Protein AF-A0AAW2ZPW1-F1 (afdb_monomer)

Radius of gyration: 34.13 Å; Cα contacts (8 Å, |Δi|>4): 983; chains: 1; bounding box: 84×98×141 Å

Solvent-accessible surface area (backbone atoms only — not comparable to full-atom values): 45635 Å² total; per-residue (Å²): 130,84,30,70,62,57,52,34,49,52,55,56,51,61,64,47,36,71,67,19,47,84,40,12,42,33,30,21,28,49,48,32,42,44,21,35,58,49,59,61,37,59,62,51,43,45,76,43,30,21,61,49,68,41,55,45,81,47,64,92,66,58,75,54,72,70,59,51,52,54,53,38,55,52,54,53,51,56,52,54,57,51,53,66,66,71,67,59,73,79,81,81,87,78,84,89,85,85,90,85,82,87,84,83,88,81,90,85,83,92,75,95,72,80,76,78,78,76,69,84,78,71,58,70,66,66,60,60,77,70,59,79,74,82,88,70,78,60,32,35,36,36,36,34,31,51,56,73,43,73,69,52,50,53,35,50,53,52,48,30,51,75,54,46,29,41,35,42,39,37,34,27,37,49,46,54,68,57,29,47,50,41,16,75,54,76,38,76,83,47,48,35,52,67,58,49,39,56,51,49,44,50,44,24,51,53,25,46,57,76,66,46,89,83,61,88,88,73,77,72,85,50,49,64,48,64,42,69,30,58,76,51,48,24,44,73,44,71,43,30,36,28,22,64,85,36,59,84,46,59,52,77,79,51,59,75,73,66,60,77,70,64,78,81,67,74,82,81,75,89,65,93,70,63,73,51,77,63,56,50,48,32,42,51,52,19,51,54,51,49,32,45,30,54,56,60,17,43,44,69,46,44,32,20,29,50,74,51,21,43,51,20,48,53,42,33,54,51,52,54,72,78,52,87,78,73,57,84,41,37,25,38,35,38,29,32,27,27,59,66,50,41,29,72,41,35,46,67,57,77,41,65,59,46,53,48,50,56,57,49,41,58,65,44,97,79,43,55,41,40,42,82,51,88,50,66,66,56,46,51,51,52,57,50,63,66,64,70,61,84,75,84,64,90,61,49,69,38,52,59,48,49,52,50,50,45,51,44,61,58,44,49,65,60,41,56,64,43,53,73,70,71,52,58,71,60,60,60,48,48,57,60,64,65,67,50,99,78,76,93,69,93,78,78,68,74,53,72,68,52,52,54,50,50,53,50,51,51,50,49,50,55,51,48,51,53,49,63,69,69,54,79,46,77,61,52,54,51,51,32,51,48,50,54,51,48,55,60,38,49,76,76,48,52,35,51,51,50,41,55,53,38,51,50,46,68,76,34,59,90,76,57,53,68,66,58,51,52,36,51,48,46,25,49,33,39,54,42,58,61,84,64,66,65,40,53,57,71,60,39,53,50,51,54,42,53,48,60,77,71,48,98,66,94,52,93,71,56,51,71,70,53,48,54,53,49,51,52,54,55,56,63,68,69,69,66,90,78,74,83,83,78,85,81,82,90,78,92,81,88,88,82,90,76,94,78,68,73,71,61,59,56,54,51,52,53,53,51,53,50,53,52,51,52,50,53,51,52,51,50,52,52,48,47,49,52,54,49,50,33,52,57,34,41,50,27,43,19,37,52,35,68,82,35,78,83,70,45,57,47,56,55,87,64,84,78,60,74,92,83,57,80,78,81,46,64,42,88,60,53,71,85,48,62,62,46,55,65,64,45,51,49,54,56,48,54,24,50,39,87,69,80,64,77,63,82,54,50,47,75,54,81,67,61,76,64,46,66,77,61,65,71,90,66,84,90,75,73,92,68,99,68,82,84,70,80,71,60,91,67,58,91,78,40,49,32,40,34,43,32,22,43,38,18,37,42,55,59,53,54,52,46,45,48,58,48,63,75,67,49,80,45,70,52,48,96,41,46,64,34,41,34,18,23,27,77,38,28,43,64,58,50,47,39,68,58,54,53,110

Nearest PDB structures (foldseek):
  7zu0-assembly1_D  TM=5.545E-01  e=1.049E-10  Saccharomyces cerevisiae
  8qx8-assembly1_D  TM=5.019E-01  e=4.979E-09  Saccharomyces cerevisiae

Mean predicted aligned error: 13.01 Å

pLDDT: mean 74.33, std 20.01, range [28.11, 98.38]

Sequence (789 aa):
MNSLLISGINELFSELVVHTRGGTIVFADDIQNECLSWNASFEGLLNNGAVTVMDLNNQPSWIELESLYHLFELKKNQRRLKITKEEKPKDDDDDDDDEFEKWDDEDDEDENNVPEEEQPKYKIEEIKEKIVPFTSKPTKALFFVASLSPKNEQAIKKAIHKFTLDNVVILCGQSDQYAQFHQTNIDQHFLTFSDLTERISFWCKEAQMLNSKNDFNEAFEPTVSVKHFLVNYATISPNTFTFPCLHDVFPHLVHPTDHSHTHHEHSRQQSEILPSKKDLQYKCVAHALRDMFCLLELDVEVHSMGSASHAVADHLMEVFKQETFNTSKNASLFLIDRTLDLATPTAHSENYFDRTQSQLERSDDHSVNVTTPTNPIIQNLMKKNVCASNGSTNNSFAVQSLGILHHMHLNLLESMSSITSDTPNDTLKSLLTMVEPNIKTPSFIPEKRYQKSIDANTKLSEEWQLAGCIRETSQDKQLSSMEKILMMDASVNESSLLEKITEELSRRKDELELTDVIRLLIFVYSLTSPNCNFKDVKRLKQLMVDITLSVPQSTPWLTSELEDLLLAHFQSKTVTPTTPREEDSDDENWDTWDEEEEEDQDQFKIKNTRKNQDQSRHLQSHVEKRINYIFDQLLKVNEQRLTLNTFDKILGNLKTIDGNNPDLTSGIISSETTYQSIMKQLLTQLDNSQKSQSLSDIRHSTSLIKSFAKFTVGSLFGGGSKLAHSRPLVRSDTNVVIIFVVGGLTGAEIRDARQVMENVTGDLKDKVLLLGGTRFATPDFVMRKCCFE

InterPro domains:
  IPR001619 Sec1-like protein [PF00995] (453-780)
  IPR001619 Sec1-like protein [PTHR11679] (25-780)
  IPR027482 Sec1-like, domain 2 [G3DSA:3.40.50.1910] (262-361)
  IPR027482 Sec1-like, domain 2 [G3DSA:3.40.50.1910] (602-786)
  IPR036045 Sec1-like superfamily [SSF56815] (221-783)

Structure (mmCIF, N/CA/C/O backbone):
data_AF-A0AAW2ZPW1-F1
#
_entry.id   AF-A0AAW2ZPW1-F1
#
loop_
_atom_site.group_PDB
_atom_site.id
_atom_site.type_symbol
_atom_site.label_atom_id
_atom_site.label_alt_id
_atom_site.label_comp_id
_atom_site.label_asym_id
_atom_site.label_entity_id
_atom_site.label_seq_id
_atom_site.pdbx_PDB_ins_code
_atom_site.Cartn_x
_atom_site.Cartn_y
_atom_site.Cartn_z
_atom_site.occupancy
_atom_site.B_iso_or_equiv
_atom_site.auth_seq_id
_atom_site.auth_comp_id
_atom_site.auth_asym_id
_atom_site.auth_atom_id
_atom_site.pdbx_PDB_model_num
ATOM 1 N N . MET A 1 1 ? 12.978 -5.009 23.910 1.00 34.06 1 MET A N 1
ATOM 2 C CA . MET A 1 1 ? 12.518 -3.603 23.862 1.00 34.06 1 MET A CA 1
ATOM 3 C C . MET A 1 1 ? 11.112 -3.602 23.293 1.00 34.06 1 MET A C 1
ATOM 5 O O . MET A 1 1 ? 10.921 -4.225 22.258 1.00 34.06 1 MET A O 1
ATOM 9 N N . ASN A 1 2 ? 10.135 -2.969 23.947 1.00 50.78 2 ASN A N 1
ATOM 10 C CA . ASN A 1 2 ? 8.823 -2.781 23.320 1.00 50.78 2 ASN A CA 1
ATOM 11 C C . ASN A 1 2 ? 8.988 -1.756 22.200 1.00 50.78 2 ASN A C 1
ATOM 13 O O . ASN A 1 2 ? 9.498 -0.662 22.443 1.00 50.78 2 ASN A O 1
ATOM 17 N N . SER A 1 3 ? 8.630 -2.128 20.974 1.00 78.75 3 SER A N 1
ATOM 18 C CA . SER A 1 3 ? 8.751 -1.218 19.842 1.00 78.75 3 SER A CA 1
ATOM 19 C C . SER A 1 3 ? 7.807 -0.026 20.017 1.00 78.75 3 SER A C 1
ATOM 21 O O . SER A 1 3 ? 6.718 -0.167 20.578 1.00 78.75 3 SER A O 1
ATOM 23 N N . LEU A 1 4 ? 8.224 1.155 19.550 1.00 86.62 4 LEU A N 1
ATOM 24 C CA . LEU A 1 4 ? 7.431 2.386 19.645 1.00 86.62 4 LEU A CA 1
ATOM 25 C C . LEU A 1 4 ? 6.023 2.197 19.052 1.00 86.62 4 LEU A C 1
ATOM 27 O O . LEU A 1 4 ? 5.046 2.620 19.664 1.00 86.62 4 LEU A O 1
ATOM 31 N N . LEU A 1 5 ? 5.934 1.495 17.916 1.00 87.25 5 LEU A N 1
ATOM 32 C CA . LEU A 1 5 ? 4.679 1.156 17.241 1.00 87.25 5 LEU A CA 1
ATOM 33 C C . LEU A 1 5 ? 3.764 0.294 18.127 1.00 87.25 5 LEU A C 1
ATOM 35 O O . LEU A 1 5 ? 2.604 0.636 18.344 1.00 87.25 5 LEU A O 1
ATOM 39 N N . ILE A 1 6 ? 4.300 -0.790 18.700 1.00 85.44 6 ILE A N 1
ATOM 40 C CA . ILE A 1 6 ? 3.533 -1.724 19.539 1.00 85.44 6 ILE A CA 1
ATOM 41 C C . ILE A 1 6 ? 3.061 -1.047 20.833 1.00 85.44 6 ILE A C 1
ATOM 43 O O . ILE A 1 6 ? 1.964 -1.328 21.312 1.00 85.44 6 ILE A O 1
ATOM 47 N N . SER A 1 7 ? 3.859 -0.138 21.401 1.00 86.50 7 SER A N 1
ATOM 48 C CA . SER A 1 7 ? 3.488 0.573 22.629 1.00 86.50 7 SER A CA 1
ATOM 49 C C . SER A 1 7 ? 2.222 1.413 22.454 1.00 86.50 7 SER A C 1
ATOM 51 O O . SER A 1 7 ? 1.312 1.282 23.269 1.00 86.50 7 SER A O 1
ATOM 53 N N . GLY A 1 8 ? 2.144 2.231 21.396 1.00 85.00 8 GLY A N 1
ATOM 54 C CA . GLY A 1 8 ? 0.960 3.062 21.139 1.00 85.00 8 GLY A CA 1
ATOM 55 C C . GLY A 1 8 ? -0.282 2.215 20.855 1.00 85.00 8 GLY A C 1
ATOM 56 O O . GLY A 1 8 ? -1.372 2.496 21.344 1.00 85.00 8 GLY A O 1
ATOM 57 N N . ILE A 1 9 ? -0.104 1.102 20.141 1.00 86.62 9 ILE A N 1
ATOM 58 C CA . ILE A 1 9 ? -1.171 0.128 19.902 1.00 86.62 9 ILE A CA 1
ATOM 59 C C . ILE A 1 9 ? -1.710 -0.454 21.219 1.00 86.62 9 ILE A C 1
ATOM 61 O O . ILE A 1 9 ? -2.921 -0.478 21.430 1.00 86.62 9 ILE A O 1
ATOM 65 N N . ASN A 1 10 ? -0.832 -0.920 22.110 1.00 87.00 10 ASN A N 1
ATOM 66 C CA . ASN A 1 10 ? -1.237 -1.543 23.373 1.00 87.00 10 ASN A CA 1
ATOM 67 C C . ASN A 1 10 ? -2.019 -0.584 24.277 1.00 87.00 10 ASN A C 1
ATOM 69 O O . ASN A 1 10 ? -2.978 -1.004 24.927 1.00 87.00 10 ASN A O 1
ATOM 73 N N . GLU A 1 11 ? -1.630 0.690 24.301 1.00 85.94 11 GLU A N 1
ATOM 74 C CA . GLU A 1 11 ? -2.346 1.733 25.034 1.00 85.94 11 GLU A CA 1
ATOM 75 C C . GLU A 1 11 ? -3.773 1.890 24.505 1.00 85.94 11 GLU A C 1
ATOM 77 O O . GLU A 1 11 ? -4.725 1.756 25.275 1.00 85.94 11 GLU A O 1
ATOM 82 N N . LEU A 1 12 ? -3.941 2.010 23.186 1.00 86.81 12 LEU A N 1
ATOM 83 C CA . LEU A 1 12 ? -5.266 2.076 22.569 1.00 86.81 12 LEU A CA 1
ATOM 84 C C . LEU A 1 12 ? -6.101 0.818 22.857 1.00 86.81 12 LEU A C 1
ATOM 86 O O . LEU A 1 12 ? -7.287 0.906 23.176 1.00 86.81 12 LEU A O 1
ATOM 90 N N . PHE A 1 13 ? -5.498 -0.373 22.804 1.00 85.69 13 PHE A N 1
ATOM 91 C CA . PHE A 1 13 ? -6.205 -1.615 23.134 1.00 85.69 13 PHE A CA 1
ATOM 92 C C . PHE A 1 13 ? -6.649 -1.690 24.591 1.00 85.69 13 PHE A C 1
ATOM 94 O O . PHE A 1 13 ? -7.688 -2.295 24.869 1.00 85.69 13 PHE A O 1
ATOM 101 N N . SER A 1 14 ? -5.912 -1.067 25.511 1.00 85.75 14 SER A N 1
ATOM 102 C CA . SER A 1 14 ? -6.308 -0.992 26.918 1.00 85.75 14 SER A CA 1
ATOM 103 C C . SER A 1 14 ? -7.623 -0.220 27.098 1.00 85.75 14 SER A C 1
ATOM 105 O O . SER A 1 14 ? -8.484 -0.640 27.876 1.00 85.75 14 SER A O 1
ATOM 107 N N . GLU A 1 15 ? -7.855 0.816 26.288 1.00 86.44 15 GLU A N 1
ATOM 108 C CA . GLU A 1 15 ? -9.116 1.564 26.269 1.00 86.44 15 GLU A CA 1
ATOM 109 C C . GLU A 1 15 ? -10.265 0.730 25.678 1.00 86.44 15 GLU A C 1
ATOM 111 O O . GLU A 1 15 ? -11.404 0.762 26.161 1.00 86.44 15 GLU A O 1
ATOM 116 N N . LEU A 1 16 ? -9.965 -0.100 24.672 1.00 87.38 16 LEU A N 1
ATOM 117 C CA . LEU A 1 16 ? -10.944 -0.974 24.018 1.00 87.38 16 LEU A CA 1
ATOM 118 C C . LEU A 1 16 ? -11.466 -2.106 24.908 1.00 87.38 16 LEU A C 1
ATOM 120 O O . LEU A 1 16 ? -12.534 -2.669 24.632 1.00 87.38 16 LEU A O 1
ATOM 124 N N . VAL A 1 17 ? -10.776 -2.427 26.004 1.00 86.12 17 VAL A N 1
ATOM 125 C CA . VAL A 1 17 ? -11.213 -3.452 26.966 1.00 86.12 17 VAL A CA 1
ATOM 126 C C . VAL A 1 17 ? -12.622 -3.162 27.488 1.00 86.12 17 VAL A C 1
ATOM 128 O O . VAL A 1 17 ? -13.433 -4.075 27.645 1.00 86.12 17 VAL A O 1
ATOM 131 N N . VAL A 1 18 ? -12.979 -1.892 27.689 1.00 88.00 18 VAL A N 1
ATOM 132 C CA . VAL A 1 18 ? -14.323 -1.504 28.155 1.00 88.00 18 VAL A CA 1
ATOM 133 C C . VAL A 1 18 ? -15.406 -1.894 27.137 1.00 88.00 18 VAL A C 1
ATOM 135 O O . VAL A 1 18 ? -16.509 -2.321 27.498 1.00 88.00 18 VAL A O 1
ATOM 138 N N . HIS A 1 19 ? -15.085 -1.824 25.846 1.00 88.62 19 HIS A N 1
ATOM 139 C CA . HIS A 1 19 ? -16.006 -2.149 24.760 1.00 88.62 19 HIS A CA 1
ATOM 140 C C . HIS A 1 19 ? -16.122 -3.660 24.495 1.00 88.62 19 HIS A C 1
ATOM 142 O O . HIS A 1 19 ? -17.151 -4.112 23.995 1.00 88.62 19 HIS A O 1
ATOM 148 N N . THR A 1 20 ? -15.147 -4.469 24.908 1.00 85.81 20 THR A N 1
ATOM 149 C CA . THR A 1 20 ? -15.167 -5.933 24.711 1.00 85.81 20 THR A CA 1
ATOM 150 C C . THR A 1 20 ? -15.775 -6.718 25.877 1.00 85.81 20 THR A C 1
ATOM 152 O O . THR A 1 20 ? -16.149 -7.878 25.708 1.00 85.81 20 THR A O 1
ATOM 155 N N . ARG A 1 21 ? -15.952 -6.100 27.051 1.00 83.19 21 ARG A N 1
ATOM 156 C CA . ARG A 1 21 ? -16.644 -6.726 28.191 1.00 83.19 21 ARG A CA 1
ATOM 157 C C . ARG A 1 21 ? -18.125 -6.989 27.894 1.00 83.19 21 ARG A C 1
ATOM 159 O O . ARG A 1 21 ? -18.802 -6.145 27.303 1.00 83.19 21 ARG A O 1
ATOM 166 N N . GLY A 1 22 ? -18.624 -8.116 28.411 1.00 80.19 22 GLY A N 1
ATOM 167 C CA . GLY A 1 22 ? -20.054 -8.449 28.430 1.00 80.19 22 GLY A CA 1
ATOM 168 C C . GLY A 1 22 ? -20.550 -9.313 27.270 1.00 80.19 22 GLY A C 1
ATOM 169 O O . GLY A 1 22 ? -21.735 -9.272 26.974 1.00 80.19 22 GLY A O 1
ATOM 170 N N . GLY A 1 23 ? -19.679 -10.088 26.615 1.00 82.25 23 GLY A N 1
ATOM 171 C CA . GLY A 1 23 ? -20.103 -10.958 25.515 1.00 82.25 23 GLY A CA 1
ATOM 172 C C . GLY A 1 23 ? -20.256 -10.218 24.186 1.00 82.25 23 GLY A C 1
ATOM 173 O O . GLY A 1 23 ? -21.184 -10.486 23.430 1.00 82.25 23 GLY A O 1
ATOM 174 N N . THR A 1 24 ? -19.332 -9.301 23.892 1.00 91.69 24 THR A N 1
ATOM 175 C CA . THR A 1 24 ? -19.308 -8.544 22.637 1.00 91.69 24 THR A CA 1
ATOM 176 C C . THR A 1 24 ? -18.961 -9.440 21.443 1.00 91.69 24 THR A C 1
ATOM 178 O O . THR A 1 24 ? -17.989 -10.203 21.498 1.00 91.69 24 THR A O 1
ATOM 181 N N . ILE A 1 25 ? -19.707 -9.314 20.344 1.00 93.75 25 ILE A N 1
ATOM 182 C CA . ILE A 1 25 ? -19.321 -9.853 19.031 1.00 93.75 25 ILE A CA 1
ATOM 183 C C . ILE A 1 25 ? -18.466 -8.803 18.324 1.00 93.75 25 ILE A C 1
ATOM 185 O O . ILE A 1 25 ? -18.892 -7.660 18.168 1.00 93.75 25 ILE A O 1
ATOM 189 N N . VAL A 1 26 ? -17.257 -9.167 17.910 1.00 94.06 26 VAL A N 1
ATOM 190 C CA . VAL A 1 26 ? -16.394 -8.256 17.157 1.00 94.06 26 VAL A CA 1
ATOM 191 C C . VAL A 1 26 ? -16.533 -8.547 15.671 1.00 94.06 26 VAL A C 1
ATOM 193 O O . VAL A 1 26 ? -16.433 -9.700 15.260 1.00 94.06 26 VAL A O 1
ATOM 196 N N . PHE A 1 27 ? -16.719 -7.504 14.876 1.00 94.94 27 PHE A N 1
ATOM 197 C CA . PHE A 1 27 ? -16.638 -7.541 13.424 1.00 94.94 27 PHE A CA 1
ATOM 198 C C . PHE A 1 27 ? -15.473 -6.673 12.976 1.00 94.94 27 PHE A C 1
ATOM 200 O O . PHE A 1 27 ? -15.261 -5.598 13.533 1.00 94.94 27 PHE A O 1
ATOM 207 N N . ALA A 1 28 ? -14.745 -7.106 11.960 1.00 93.31 28 ALA A N 1
ATOM 208 C CA . ALA A 1 28 ? -13.720 -6.293 11.326 1.00 93.31 28 ALA A CA 1
ATOM 209 C C . ALA A 1 28 ? -13.806 -6.453 9.807 1.00 93.31 28 ALA A C 1
ATOM 211 O O . ALA A 1 28 ? -14.031 -7.564 9.321 1.00 93.31 28 ALA A O 1
ATOM 212 N N . ASP A 1 29 ? -13.690 -5.349 9.067 1.00 92.44 29 ASP A N 1
ATOM 213 C CA . ASP A 1 29 ? -13.555 -5.408 7.609 1.00 92.44 29 ASP A CA 1
ATOM 214 C C . ASP A 1 29 ? -12.184 -5.957 7.197 1.00 92.44 29 ASP A C 1
ATOM 216 O O . ASP A 1 29 ? -11.320 -6.197 8.035 1.00 92.44 29 ASP A O 1
ATOM 220 N N . ASP A 1 30 ? -11.991 -6.196 5.902 1.00 86.94 30 ASP A N 1
ATOM 221 C CA . ASP A 1 30 ? -10.754 -6.756 5.351 1.00 86.94 30 ASP A CA 1
ATOM 222 C C . ASP A 1 30 ? -9.509 -5.981 5.828 1.00 86.94 30 ASP A C 1
ATOM 224 O O . ASP A 1 30 ? -8.585 -6.542 6.414 1.00 86.94 30 ASP A O 1
ATOM 228 N N . ILE A 1 31 ? -9.521 -4.661 5.661 1.00 88.88 31 ILE A N 1
ATOM 229 C CA . ILE A 1 31 ? -8.391 -3.787 5.989 1.00 88.88 31 ILE A CA 1
ATOM 230 C C . ILE A 1 31 ? -8.100 -3.791 7.494 1.00 88.88 31 ILE A C 1
ATOM 232 O O . ILE A 1 31 ? -6.947 -3.936 7.902 1.00 88.88 31 ILE A O 1
ATOM 236 N N . GLN A 1 32 ? -9.124 -3.642 8.335 1.00 90.94 32 GLN A N 1
ATOM 237 C CA . GLN A 1 32 ? -8.936 -3.678 9.782 1.00 90.94 32 GLN A CA 1
ATOM 238 C C . GLN A 1 32 ? -8.555 -5.076 10.253 1.00 90.94 32 GLN A C 1
ATOM 240 O O . GLN A 1 32 ? -7.726 -5.196 11.147 1.00 90.94 32 GLN A O 1
ATOM 245 N N . ASN A 1 33 ? -9.063 -6.138 9.626 1.00 87.88 33 ASN A N 1
ATOM 246 C CA . ASN A 1 33 ? -8.621 -7.495 9.924 1.00 87.88 33 ASN A CA 1
ATOM 247 C C . ASN A 1 33 ? -7.116 -7.646 9.722 1.00 87.88 33 ASN A C 1
ATOM 249 O O . ASN A 1 33 ? -6.452 -8.255 10.563 1.00 87.88 33 ASN A O 1
ATOM 253 N N . GLU A 1 34 ? -6.579 -7.071 8.647 1.00 84.38 34 GLU A N 1
ATOM 254 C CA . GLU A 1 34 ? -5.143 -7.033 8.391 1.00 84.38 34 GLU A CA 1
ATOM 255 C C . GLU A 1 34 ? -4.395 -6.279 9.494 1.00 84.38 34 GLU A C 1
ATOM 257 O O . GLU A 1 34 ? -3.543 -6.866 10.157 1.00 84.38 34 GLU A O 1
ATOM 262 N N . CYS A 1 35 ? -4.756 -5.023 9.773 1.00 87.50 35 CYS A N 1
ATOM 263 C CA . CYS A 1 35 ? -4.130 -4.243 10.848 1.00 87.50 35 CYS A CA 1
ATOM 264 C C . CYS A 1 35 ? -4.161 -4.992 12.193 1.00 87.50 35 CYS A C 1
ATOM 266 O O . CYS A 1 35 ? -3.146 -5.120 12.876 1.00 87.50 35 CYS A O 1
ATOM 268 N N . LEU A 1 36 ? -5.319 -5.537 12.564 1.00 85.31 36 LEU A N 1
ATOM 269 C CA . LEU A 1 36 ? -5.537 -6.218 13.835 1.00 85.31 36 LEU A CA 1
ATOM 270 C C . LEU A 1 36 ? -4.723 -7.516 13.966 1.00 85.31 36 LEU A C 1
ATOM 272 O O . LEU A 1 36 ? -4.212 -7.801 15.055 1.00 85.31 36 LEU A O 1
ATOM 276 N N . SER A 1 37 ? -4.578 -8.295 12.894 1.00 80.38 37 SER A N 1
ATOM 277 C CA . SER A 1 37 ? -3.809 -9.549 12.928 1.00 80.38 37 SER A CA 1
ATOM 278 C C . SER A 1 37 ? -2.306 -9.313 13.016 1.00 80.38 37 SER A C 1
ATOM 280 O O . SER A 1 37 ? -1.647 -9.993 13.802 1.00 80.38 37 SER A O 1
ATOM 282 N N . TRP A 1 38 ? -1.774 -8.326 12.295 1.00 77.75 38 TRP A N 1
ATOM 283 C CA . TRP A 1 38 ? -0.361 -7.943 12.397 1.00 77.75 38 TRP A CA 1
ATOM 284 C C . TRP A 1 38 ? 0.008 -7.387 13.768 1.00 77.75 38 TRP A C 1
ATOM 286 O O . TRP A 1 38 ? 1.094 -7.637 14.283 1.00 77.75 38 TRP A O 1
ATOM 296 N N . ASN A 1 39 ? -0.932 -6.691 14.398 1.00 80.88 39 ASN A N 1
ATOM 297 C CA . ASN A 1 39 ? -0.721 -6.043 15.684 1.00 80.88 39 ASN A CA 1
ATOM 298 C C . ASN A 1 39 ? -1.055 -6.970 16.879 1.00 80.88 39 ASN A C 1
ATOM 300 O O . ASN A 1 39 ? -1.268 -6.489 17.990 1.00 80.88 39 ASN A O 1
ATOM 304 N N . ALA A 1 40 ? -1.144 -8.293 16.647 1.00 66.56 40 ALA A N 1
ATOM 305 C CA . ALA A 1 40 ? -1.450 -9.346 17.631 1.00 66.56 40 ALA A CA 1
ATOM 306 C C . ALA A 1 40 ? -2.742 -9.123 18.451 1.00 66.56 40 ALA A C 1
ATOM 308 O O . ALA A 1 40 ? -2.913 -9.639 19.558 1.00 66.56 40 ALA A O 1
ATOM 309 N N . SER A 1 41 ? -3.687 -8.357 17.909 1.00 69.81 41 SER A N 1
ATOM 310 C CA . SER A 1 41 ? -4.778 -7.797 18.708 1.00 69.81 41 SER A CA 1
ATOM 311 C C . SER A 1 41 ? -5.985 -8.711 18.895 1.00 69.81 41 SER A C 1
ATOM 313 O O . SER A 1 41 ? -6.715 -8.555 19.873 1.00 69.81 41 SER A O 1
ATOM 315 N N . PHE A 1 42 ? -6.210 -9.693 18.015 1.00 79.62 42 PHE A N 1
ATOM 316 C CA . PHE A 1 42 ? -7.387 -10.561 18.131 1.00 79.62 42 PHE A CA 1
ATOM 317 C C . PHE A 1 42 ? -7.373 -11.396 19.404 1.00 79.62 42 PHE A C 1
ATOM 319 O O . PHE A 1 42 ? -8.393 -11.487 20.086 1.00 79.62 42 PHE A O 1
ATOM 326 N N . GLU A 1 43 ? -6.219 -11.959 19.765 1.00 78.06 43 GLU A N 1
ATOM 327 C CA . GLU A 1 43 ? -6.084 -12.679 21.028 1.00 78.06 43 GLU A CA 1
ATOM 328 C C . GLU A 1 43 ? -6.345 -11.736 22.207 1.00 78.06 43 GLU A C 1
ATOM 330 O O . GLU A 1 43 ? -7.082 -12.088 23.126 1.00 78.06 43 GLU A O 1
ATOM 335 N N . GLY A 1 44 ? -5.848 -10.497 22.129 1.00 80.88 44 GLY A N 1
ATOM 336 C CA . GLY A 1 44 ? -6.155 -9.433 23.082 1.00 80.88 44 GLY A CA 1
ATOM 337 C C . GLY A 1 44 ? -7.659 -9.182 23.220 1.00 80.88 44 GLY A C 1
ATOM 338 O O . GLY A 1 44 ? -8.181 -9.175 24.334 1.00 80.88 44 GLY A O 1
ATOM 339 N N . LEU A 1 45 ? -8.393 -9.038 22.116 1.00 84.81 45 LEU A N 1
ATOM 340 C CA . LEU A 1 45 ? -9.845 -8.821 22.130 1.00 84.81 45 LEU A CA 1
ATOM 341 C C . LEU A 1 45 ? -10.595 -10.011 22.756 1.00 84.81 45 LEU A C 1
ATOM 343 O O . LEU A 1 45 ? -11.480 -9.819 23.598 1.00 84.81 45 LEU A O 1
ATOM 347 N N . LEU A 1 46 ? -10.215 -11.243 22.404 1.00 85.44 46 LEU A N 1
ATOM 348 C CA . LEU A 1 46 ? -10.802 -12.467 22.964 1.00 85.44 46 LEU A CA 1
ATOM 349 C C . LEU A 1 46 ? -10.494 -12.615 24.463 1.00 85.44 46 LEU A C 1
ATOM 351 O O . LEU A 1 46 ? -11.386 -12.923 25.264 1.00 85.44 46 LEU A O 1
ATOM 355 N N . ASN A 1 47 ? -9.254 -12.341 24.865 1.00 82.94 47 ASN A N 1
ATOM 356 C CA . ASN A 1 47 ? -8.820 -12.364 26.260 1.00 82.94 47 ASN A CA 1
ATOM 357 C C . ASN A 1 47 ? -9.567 -11.311 27.092 1.00 82.94 47 ASN A C 1
ATOM 359 O O . ASN A 1 47 ? -9.925 -11.581 28.239 1.00 82.94 47 ASN A O 1
ATOM 363 N N . ASN A 1 48 ? -9.927 -10.175 26.490 1.00 83.06 48 ASN A N 1
ATOM 364 C CA . ASN A 1 48 ? -10.611 -9.068 27.159 1.00 83.06 48 ASN A CA 1
ATOM 365 C C . ASN A 1 48 ? -12.148 -9.152 27.190 1.00 83.06 48 ASN A C 1
ATOM 367 O O . ASN A 1 48 ? -12.790 -8.347 27.862 1.00 83.06 48 ASN A O 1
ATOM 371 N N . GLY A 1 49 ? -12.763 -10.171 26.578 1.00 82.88 49 GLY A N 1
ATOM 372 C CA . GLY A 1 49 ? -14.209 -10.414 26.722 1.00 82.88 49 GLY A CA 1
ATOM 373 C C . GLY A 1 49 ? -14.988 -10.611 25.434 1.00 82.88 49 GLY A C 1
ATOM 374 O O . GLY A 1 49 ? -16.160 -10.985 25.524 1.00 82.88 49 GLY A O 1
ATOM 375 N N . ALA A 1 50 ? -14.360 -10.422 24.272 1.00 87.75 50 ALA A N 1
ATOM 376 C CA . ALA A 1 50 ? -15.008 -10.728 23.009 1.00 87.75 50 ALA A CA 1
ATOM 377 C C . ALA A 1 50 ? -15.349 -12.226 22.926 1.00 87.75 50 ALA A C 1
ATOM 379 O O . ALA A 1 50 ? -14.528 -13.101 23.232 1.00 87.75 50 ALA A O 1
ATOM 380 N N . VAL A 1 51 ? -16.572 -12.526 22.490 1.00 86.94 51 VAL A N 1
ATOM 381 C CA . VAL A 1 51 ? -17.023 -13.909 22.269 1.00 86.94 51 VAL A CA 1
ATOM 382 C C . VAL A 1 51 ? -16.272 -14.497 21.089 1.00 86.94 51 VAL A C 1
ATOM 384 O O . VAL A 1 51 ? -15.702 -15.586 21.181 1.00 86.94 51 VAL A O 1
ATOM 387 N N . THR A 1 52 ? -16.250 -13.737 20.001 1.00 87.06 52 THR A N 1
ATOM 388 C CA . THR A 1 52 ? -15.635 -14.093 18.733 1.00 87.06 52 THR A CA 1
ATOM 389 C C . THR A 1 52 ? -15.244 -12.830 17.972 1.00 87.06 52 THR A C 1
ATOM 391 O O . THR A 1 52 ? -15.718 -11.734 18.289 1.00 87.06 52 THR A O 1
ATOM 394 N N . VAL A 1 53 ? -14.413 -13.018 16.955 1.00 87.81 53 VAL A N 1
ATOM 395 C CA . VAL A 1 53 ? -14.094 -12.021 15.941 1.00 87.81 53 VAL A CA 1
ATOM 396 C C . VAL A 1 53 ? -14.525 -12.592 14.594 1.00 87.81 53 VAL A C 1
ATOM 398 O O . VAL A 1 53 ? -14.115 -13.696 14.243 1.00 87.81 53 VAL A O 1
ATOM 401 N N . MET A 1 54 ? -15.350 -11.857 13.858 1.00 88.88 54 MET A N 1
ATOM 402 C CA . MET A 1 54 ? -15.854 -12.238 12.543 1.00 88.88 54 MET A CA 1
ATOM 403 C C . MET A 1 54 ? -15.374 -11.266 11.471 1.00 88.88 54 MET A C 1
ATOM 405 O O . MET A 1 54 ? -15.277 -10.060 11.702 1.00 88.88 54 MET A O 1
ATOM 409 N N . ASP A 1 55 ? -15.156 -11.792 10.273 1.00 86.75 55 ASP A N 1
ATOM 410 C CA . ASP A 1 55 ? -15.009 -10.979 9.074 1.00 86.75 55 ASP A CA 1
ATOM 411 C C . ASP A 1 55 ? -16.362 -10.345 8.712 1.00 86.75 55 ASP A C 1
ATOM 413 O O . ASP A 1 55 ? -17.367 -11.033 8.506 1.00 86.75 55 ASP A O 1
ATOM 417 N N . LEU A 1 56 ? -16.398 -9.016 8.659 1.00 90.44 56 LEU A N 1
ATOM 418 C CA . LEU A 1 56 ? -17.588 -8.239 8.331 1.00 90.44 56 LEU A CA 1
ATOM 419 C C . LEU A 1 56 ? -18.072 -8.497 6.895 1.00 90.44 56 LEU A C 1
ATOM 421 O O . LEU A 1 56 ? -19.280 -8.513 6.646 1.00 90.44 56 LEU A O 1
ATOM 425 N N . ASN A 1 57 ? -17.155 -8.728 5.957 1.00 84.44 57 ASN A N 1
ATOM 426 C CA . ASN A 1 57 ? -17.455 -8.857 4.533 1.00 84.44 57 ASN A CA 1
ATOM 427 C C . ASN A 1 57 ? -17.763 -10.304 4.115 1.00 84.44 57 ASN A C 1
ATOM 429 O O . ASN A 1 57 ? -18.417 -10.519 3.092 1.00 84.44 57 ASN A O 1
ATOM 433 N N . ASN A 1 58 ? -17.380 -11.297 4.919 1.00 82.19 58 ASN A N 1
ATOM 434 C CA . ASN A 1 58 ? -17.601 -12.715 4.632 1.00 82.19 58 ASN A CA 1
ATOM 435 C C . ASN A 1 58 ? -18.793 -13.297 5.411 1.00 82.19 58 ASN A C 1
ATOM 437 O O . ASN A 1 58 ? -18.640 -14.022 6.392 1.00 82.19 58 ASN A O 1
ATOM 441 N N . GLN A 1 59 ? -20.014 -13.022 4.953 1.00 75.56 59 GLN A N 1
ATOM 442 C CA . GLN A 1 59 ? -21.250 -13.471 5.624 1.00 75.56 59 GLN A CA 1
ATOM 443 C C . GLN A 1 59 ? -21.383 -14.989 5.794 1.00 75.56 59 GLN A C 1
ATOM 445 O O . GLN A 1 59 ? -21.866 -15.413 6.847 1.00 75.56 59 GLN A O 1
ATOM 450 N N . PRO A 1 60 ? -20.958 -15.825 4.825 1.00 70.81 60 PRO A N 1
ATOM 451 C CA . PRO A 1 60 ? -20.928 -17.272 5.018 1.00 70.81 60 PRO A CA 1
ATOM 452 C C . PRO A 1 60 ? -20.059 -17.727 6.198 1.00 70.81 60 PRO A C 1
ATOM 454 O O . PRO A 1 60 ? -20.308 -18.793 6.749 1.00 70.81 60 PRO A O 1
ATOM 457 N N . SER A 1 61 ? -19.063 -16.933 6.610 1.00 64.06 61 SER A N 1
ATOM 458 C CA . SER A 1 61 ? -18.228 -17.242 7.779 1.00 64.06 61 SER A CA 1
ATOM 459 C C . SER A 1 61 ? -18.905 -16.954 9.124 1.00 64.06 61 SER A C 1
ATOM 461 O O . SER A 1 61 ? -18.388 -17.340 10.172 1.00 64.06 61 SER A O 1
ATOM 463 N N . TRP A 1 62 ? -20.051 -16.268 9.126 1.00 78.38 62 TRP A N 1
ATOM 464 C CA . TRP A 1 62 ? -20.712 -15.858 10.358 1.00 78.38 62 TRP A CA 1
ATOM 465 C C . TRP A 1 62 ? -21.343 -17.046 11.074 1.00 78.38 62 TRP A C 1
ATOM 467 O O . TRP A 1 62 ? -22.395 -17.546 10.661 1.00 78.38 62 TRP A O 1
ATOM 477 N N . ILE A 1 63 ? -20.738 -17.401 12.206 1.00 72.88 63 ILE A N 1
ATOM 478 C CA . ILE A 1 63 ? -21.202 -18.432 13.134 1.00 72.88 63 ILE A CA 1
ATOM 479 C C . ILE A 1 63 ? -22.681 -18.213 13.482 1.00 72.88 63 ILE A C 1
ATOM 481 O O . ILE A 1 63 ? -23.127 -17.086 13.724 1.00 72.88 63 ILE A O 1
ATOM 485 N N . GLU A 1 64 ? -23.445 -19.304 13.514 1.00 76.38 64 GLU A N 1
ATOM 486 C CA . GLU A 1 64 ? -24.836 -19.275 13.951 1.00 76.38 64 GLU A CA 1
ATOM 487 C C . GLU A 1 64 ? -24.955 -18.831 15.414 1.00 76.38 64 GLU A C 1
ATOM 489 O O . GLU A 1 64 ? -24.116 -19.143 16.263 1.00 76.38 64 GLU A O 1
ATOM 494 N N . LEU A 1 65 ? -26.033 -18.107 15.719 1.00 63.59 65 LEU A N 1
ATOM 495 C CA . LEU A 1 65 ? -26.256 -17.492 17.028 1.00 63.59 65 LEU A CA 1
ATOM 496 C C . LEU A 1 65 ? -26.167 -18.504 18.186 1.00 63.59 65 LEU A C 1
ATOM 498 O O . LEU A 1 65 ? -25.628 -18.199 19.248 1.00 63.59 65 LEU A O 1
ATOM 502 N N . GLU A 1 66 ? -26.674 -19.717 17.968 1.00 64.81 66 GLU A N 1
ATOM 503 C CA . GLU A 1 66 ? -26.692 -20.800 18.957 1.00 64.81 66 GLU A CA 1
ATOM 504 C C . GLU A 1 66 ? -25.277 -21.286 19.297 1.00 64.81 66 GLU A C 1
ATOM 506 O O . GLU A 1 66 ? -24.933 -21.481 20.465 1.00 64.81 66 GLU A O 1
ATOM 511 N N . SER A 1 67 ? -24.413 -21.384 18.286 1.00 71.88 67 SER A N 1
ATOM 512 C CA . SER A 1 67 ? -23.007 -21.753 18.463 1.00 71.88 67 SER A CA 1
ATOM 513 C C . SER A 1 67 ? -22.220 -20.667 19.209 1.00 71.88 67 SER A C 1
ATOM 515 O O . SER A 1 67 ? -21.363 -20.982 20.039 1.00 71.88 67 SER A O 1
ATOM 517 N N . LEU A 1 68 ? -22.541 -19.385 18.990 1.00 67.88 68 LEU A N 1
ATOM 518 C CA . LEU A 1 68 ? -21.946 -18.278 19.753 1.00 67.88 68 LEU A CA 1
ATOM 519 C C . LEU A 1 68 ? -22.320 -18.320 21.231 1.00 67.88 68 LEU A C 1
ATOM 521 O O . LEU A 1 68 ? -21.466 -18.072 22.083 1.00 67.88 68 LEU A O 1
ATOM 525 N N . TYR A 1 69 ? -23.575 -18.652 21.536 1.00 65.44 69 TYR A N 1
ATOM 526 C CA . TYR A 1 69 ? -24.042 -18.785 22.912 1.00 65.44 69 TYR A CA 1
ATOM 527 C C . TYR A 1 69 ? -23.268 -19.879 23.658 1.00 65.44 69 TYR A C 1
ATOM 529 O O . TYR A 1 69 ? -22.754 -19.647 24.755 1.00 65.44 69 TYR A O 1
ATOM 537 N N . HIS A 1 70 ? -23.093 -21.043 23.027 1.00 69.94 70 HIS A N 1
ATOM 538 C CA . HIS A 1 70 ? -22.307 -22.133 23.602 1.00 69.94 70 HIS A CA 1
ATOM 539 C C . HIS A 1 70 ? -20.838 -21.735 23.828 1.00 69.94 70 HIS A C 1
ATOM 541 O O . HIS A 1 70 ? -20.278 -21.978 24.899 1.00 69.94 70 HIS A O 1
ATOM 547 N N . LEU A 1 71 ? -20.211 -21.071 22.849 1.00 68.44 71 LEU A N 1
ATOM 548 C CA . LEU A 1 71 ? -18.830 -20.595 22.968 1.00 68.44 71 LEU A CA 1
ATOM 549 C C . LEU A 1 71 ? -18.663 -19.578 24.108 1.00 68.44 71 LEU A C 1
ATOM 551 O O . LEU A 1 71 ? -17.670 -19.617 24.840 1.00 68.44 71 LEU A O 1
ATOM 555 N N . PHE A 1 72 ? -19.634 -18.679 24.272 1.00 70.12 72 PHE A N 1
ATOM 556 C CA . PHE A 1 72 ? -19.645 -17.698 25.350 1.00 70.12 72 PHE A CA 1
ATOM 557 C C . PHE A 1 72 ? -19.708 -18.363 26.732 1.00 70.12 72 PHE A C 1
ATOM 559 O O . PHE A 1 72 ? -18.867 -18.068 27.588 1.00 70.12 72 PHE A O 1
ATOM 566 N N . GLU A 1 73 ? -20.640 -19.298 26.941 1.00 71.56 73 GLU A N 1
ATOM 567 C CA . GLU A 1 73 ? -20.760 -20.026 28.212 1.00 71.56 73 GLU A CA 1
ATOM 568 C C . GLU A 1 73 ? -19.505 -20.864 28.516 1.00 71.56 73 GLU A C 1
ATOM 570 O O . GLU A 1 73 ? -19.009 -20.850 29.647 1.00 71.56 73 GLU A O 1
ATOM 575 N N . LEU A 1 74 ? -18.902 -21.510 27.510 1.00 72.56 74 LEU A N 1
ATOM 576 C CA . LEU A 1 74 ? -17.626 -22.218 27.673 1.00 72.56 74 LEU A CA 1
ATOM 577 C C . LEU A 1 74 ? -16.503 -21.294 28.166 1.00 72.56 74 LEU A C 1
ATOM 579 O O . LEU A 1 74 ? -15.827 -21.607 29.152 1.00 72.56 74 LEU A O 1
ATOM 583 N N . LYS A 1 75 ? -16.304 -20.143 27.513 1.00 69.44 75 LYS A N 1
ATOM 584 C CA . LYS A 1 75 ? -15.249 -19.183 27.884 1.00 69.44 75 LYS A CA 1
ATOM 585 C C . LYS A 1 75 ? -15.468 -18.600 29.279 1.00 69.44 75 LYS A C 1
ATOM 587 O O . LYS A 1 75 ? -14.516 -18.445 30.047 1.00 69.44 75 LYS A O 1
ATOM 592 N N . LYS A 1 76 ? -16.718 -18.308 29.635 1.00 70.00 76 LYS A N 1
ATOM 593 C CA . LYS A 1 76 ? -17.101 -17.867 30.983 1.00 70.00 76 LYS A CA 1
ATOM 594 C C . LYS A 1 76 ? -16.728 -18.910 32.038 1.00 70.00 76 LYS A C 1
ATOM 596 O O . LYS A 1 76 ? -16.114 -18.559 33.047 1.00 70.00 76 LYS A O 1
ATOM 601 N N . ASN A 1 77 ? -17.032 -20.182 31.788 1.00 72.69 77 ASN A N 1
ATOM 602 C CA . ASN A 1 77 ? -16.699 -21.274 32.703 1.00 72.69 77 ASN A CA 1
ATOM 603 C C . ASN A 1 77 ? -15.180 -21.447 32.869 1.00 72.69 77 ASN A C 1
ATOM 605 O O . ASN A 1 77 ? -14.703 -21.597 33.993 1.00 72.69 77 ASN A O 1
ATOM 609 N N . GLN A 1 78 ? -14.400 -21.321 31.790 1.00 73.38 78 GLN A N 1
ATOM 610 C CA . GLN A 1 78 ? -12.932 -21.338 31.868 1.00 73.38 78 GLN A CA 1
ATOM 611 C C . GLN A 1 78 ? -12.366 -20.209 32.743 1.00 73.38 78 GLN A C 1
ATOM 613 O O . GLN A 1 78 ? -11.421 -20.437 33.499 1.00 73.38 78 GLN A O 1
ATOM 618 N N . ARG A 1 79 ? -12.934 -18.997 32.671 1.00 69.88 79 ARG A N 1
ATOM 619 C CA . ARG A 1 79 ? -12.499 -17.859 33.503 1.00 69.88 79 ARG A CA 1
ATOM 620 C C . ARG A 1 79 ? -12.807 -18.078 34.980 1.00 69.88 79 ARG A C 1
ATOM 622 O O . ARG A 1 79 ? -11.935 -17.841 35.808 1.00 69.88 79 ARG A O 1
ATOM 629 N N . ARG A 1 80 ? -14.003 -18.588 35.300 1.00 70.81 80 ARG A N 1
ATOM 630 C CA . ARG A 1 80 ? -14.378 -18.935 36.681 1.00 70.81 80 ARG A CA 1
ATOM 631 C C . ARG A 1 80 ? -13.397 -19.935 37.291 1.00 70.81 80 ARG A C 1
ATOM 633 O O . ARG A 1 80 ? -12.926 -19.706 38.394 1.00 70.81 80 ARG A O 1
ATOM 640 N N . LEU A 1 81 ? -13.026 -20.970 36.533 1.00 74.25 81 LEU A N 1
ATOM 641 C CA . LEU A 1 81 ? -12.074 -21.990 36.979 1.00 74.25 81 LEU A CA 1
ATOM 642 C C . LEU A 1 81 ? -10.667 -21.436 37.259 1.00 74.25 81 LEU A C 1
ATOM 644 O O . LEU A 1 81 ? -10.010 -21.923 38.178 1.00 74.25 81 LEU A O 1
ATOM 648 N N . LYS A 1 82 ? -10.196 -20.442 36.489 1.00 73.19 82 LYS A N 1
ATOM 649 C CA . LYS A 1 82 ? -8.889 -19.799 36.723 1.00 73.19 82 LYS A CA 1
ATOM 650 C C . LYS A 1 82 ? -8.865 -19.004 38.031 1.00 73.19 82 LYS A C 1
ATOM 652 O O . LYS A 1 82 ? -7.950 -19.205 38.816 1.00 73.19 82 LYS A O 1
ATOM 657 N N . ILE A 1 83 ? -9.894 -18.195 38.293 1.00 71.44 83 ILE A N 1
ATOM 658 C CA . ILE A 1 83 ? -9.999 -17.378 39.519 1.00 71.44 83 ILE A CA 1
ATOM 659 C C . ILE A 1 83 ? -9.994 -18.282 40.762 1.00 71.44 83 ILE A C 1
ATOM 661 O O . ILE A 1 83 ? -9.188 -18.085 41.664 1.00 71.44 83 ILE A O 1
ATOM 665 N N . THR A 1 84 ? -10.779 -19.367 40.764 1.00 67.38 84 THR A N 1
ATOM 666 C CA . THR A 1 84 ? -10.794 -20.327 41.888 1.00 67.38 84 THR A CA 1
ATOM 667 C C . THR A 1 84 ? -9.466 -21.053 42.137 1.00 67.38 84 THR A C 1
ATOM 669 O O . THR A 1 84 ? -9.301 -21.642 43.200 1.00 67.38 84 TH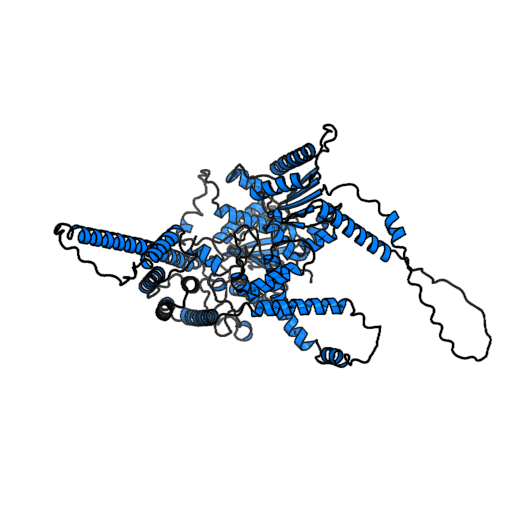R A O 1
ATOM 672 N N . LYS A 1 85 ? -8.530 -21.069 41.176 1.00 66.56 85 LYS A N 1
ATOM 673 C CA . LYS A 1 85 ? -7.194 -21.661 41.374 1.00 66.56 85 LYS A CA 1
ATOM 674 C C . LYS A 1 85 ? -6.186 -20.676 41.963 1.00 66.56 85 LYS A C 1
ATOM 676 O O . LYS A 1 85 ? -5.260 -21.126 42.625 1.00 66.56 85 LYS A O 1
ATOM 681 N N . GLU A 1 86 ? -6.347 -19.382 41.705 1.00 60.12 86 GLU A N 1
ATOM 682 C CA . GLU A 1 86 ? -5.443 -18.333 42.195 1.00 60.12 86 GLU A CA 1
ATOM 683 C C . GLU A 1 86 ? -5.840 -17.826 43.590 1.00 60.12 86 GLU A C 1
ATOM 685 O O . GLU A 1 86 ? -4.978 -17.377 44.334 1.00 60.12 86 GLU A O 1
ATOM 690 N N . GLU A 1 87 ? -7.110 -17.969 43.984 1.00 57.62 87 GLU A N 1
ATOM 691 C CA . GLU A 1 87 ? -7.618 -17.565 45.305 1.00 57.62 87 GLU A CA 1
ATOM 692 C C . GLU A 1 87 ? -7.505 -18.645 46.396 1.00 57.62 87 GLU A C 1
ATOM 694 O O . GLU A 1 87 ? -8.093 -18.477 47.463 1.00 57.62 87 GLU A O 1
ATOM 699 N N . LYS A 1 88 ? -6.770 -19.752 46.189 1.00 54.97 88 LYS A N 1
ATOM 700 C CA . LYS A 1 88 ? -6.430 -20.602 47.342 1.00 54.97 88 LYS A CA 1
ATOM 701 C C . LYS A 1 88 ? -5.503 -19.784 48.250 1.00 54.97 88 LYS A C 1
ATOM 703 O O . LYS A 1 88 ? -4.400 -19.465 47.798 1.00 54.97 88 LYS A O 1
ATOM 708 N N . PRO A 1 89 ? -5.941 -19.409 49.467 1.00 48.47 89 PRO A N 1
ATOM 709 C CA . PRO A 1 89 ? -5.081 -18.691 50.388 1.00 48.47 89 PRO A CA 1
ATOM 710 C C . PRO A 1 89 ? -3.838 -19.550 50.611 1.00 48.47 89 PRO A C 1
ATOM 712 O O . PRO A 1 89 ? -3.930 -20.773 50.731 1.00 48.47 89 PRO A O 1
ATOM 715 N N . LYS A 1 90 ? -2.664 -18.920 50.577 1.00 55.97 90 LYS A N 1
ATOM 716 C CA . LYS A 1 90 ? -1.520 -19.504 51.262 1.00 55.97 90 LYS A CA 1
ATOM 717 C C . LYS A 1 90 ? -1.929 -19.486 52.725 1.00 55.97 90 LYS A C 1
ATOM 719 O O . LYS A 1 90 ? -2.123 -18.403 53.266 1.00 55.97 90 LYS A O 1
ATOM 724 N N . ASP A 1 91 ? -2.203 -20.657 53.280 1.00 55.59 91 ASP A N 1
ATOM 725 C CA . ASP A 1 91 ? -2.312 -20.797 54.720 1.00 55.59 91 ASP A CA 1
ATOM 726 C C . ASP A 1 91 ? -0.931 -20.400 55.263 1.00 55.59 91 ASP A C 1
ATOM 728 O O . ASP A 1 91 ? 0.067 -21.085 55.030 1.00 55.59 91 ASP A O 1
ATOM 732 N N . ASP A 1 92 ? -0.865 -19.193 55.826 1.00 51.84 92 ASP A N 1
ATOM 733 C CA . ASP A 1 92 ? 0.261 -18.698 56.607 1.00 51.84 92 ASP A CA 1
ATOM 734 C C . ASP A 1 92 ? 0.244 -19.478 57.934 1.00 51.84 92 ASP A C 1
ATOM 736 O O . ASP A 1 92 ? -0.260 -18.996 58.946 1.00 51.84 92 ASP A O 1
ATOM 740 N N . ASP A 1 93 ? 0.734 -20.719 57.901 1.00 54.72 93 ASP A N 1
ATOM 741 C CA . ASP A 1 93 ? 1.088 -21.501 59.090 1.00 54.72 93 ASP A CA 1
ATOM 742 C C . ASP A 1 93 ? 2.530 -21.150 59.497 1.00 54.72 93 ASP A C 1
ATOM 744 O O . ASP A 1 93 ? 3.432 -21.978 59.418 1.00 54.72 93 ASP A O 1
ATOM 748 N N . ASP A 1 94 ? 2.750 -19.900 59.897 1.00 68.69 94 ASP A N 1
ATOM 749 C CA . ASP A 1 94 ? 3.941 -19.471 60.632 1.00 68.69 94 ASP A CA 1
ATOM 750 C C . ASP A 1 94 ? 3.446 -18.604 61.798 1.00 68.69 94 ASP A C 1
ATOM 752 O O . ASP A 1 94 ? 3.164 -17.426 61.602 1.00 68.69 94 ASP A O 1
ATOM 756 N N . ASP A 1 95 ? 3.246 -19.221 62.969 1.00 53.41 95 ASP A N 1
ATOM 757 C CA . ASP A 1 95 ? 3.510 -18.635 64.294 1.00 53.41 95 ASP A CA 1
ATOM 758 C C . ASP A 1 95 ? 3.308 -19.708 65.399 1.00 53.41 95 ASP A C 1
ATOM 760 O O . ASP A 1 95 ? 2.193 -20.155 65.675 1.00 53.41 95 ASP A O 1
ATOM 764 N N . ASP A 1 96 ? 4.447 -20.075 66.003 1.00 52.81 96 ASP A N 1
ATOM 765 C CA . ASP A 1 96 ? 4.695 -20.310 67.437 1.00 52.81 96 ASP A CA 1
ATOM 766 C C . ASP A 1 96 ? 4.072 -21.526 68.171 1.00 52.81 96 ASP A C 1
ATOM 768 O O . ASP A 1 96 ? 2.886 -21.571 68.487 1.00 52.81 96 ASP A O 1
ATOM 772 N N . ASP A 1 97 ? 4.902 -22.514 68.552 1.00 52.81 97 ASP A N 1
ATOM 773 C CA . ASP A 1 97 ? 5.548 -22.547 69.886 1.00 52.81 97 ASP A CA 1
ATOM 774 C C . ASP A 1 97 ? 6.167 -23.918 70.251 1.00 52.81 97 ASP A C 1
ATOM 776 O O . ASP A 1 97 ? 5.736 -24.995 69.834 1.00 52.81 97 ASP A O 1
ATOM 780 N N . ASP A 1 98 ? 7.218 -23.813 71.061 1.00 61.22 98 ASP A N 1
ATOM 781 C CA . ASP A 1 98 ? 8.167 -24.820 71.522 1.00 61.22 98 ASP A CA 1
ATOM 782 C C . ASP A 1 98 ? 7.614 -25.979 72.393 1.00 61.22 98 ASP A C 1
ATOM 784 O O . ASP A 1 98 ? 6.575 -25.897 73.043 1.00 61.22 98 ASP A O 1
ATOM 788 N N . GLU A 1 99 ? 8.484 -26.993 72.533 1.00 58.00 99 GLU A N 1
ATOM 789 C CA . GLU A 1 99 ? 8.751 -27.738 73.780 1.00 58.00 99 GLU A CA 1
ATOM 790 C C . GLU A 1 99 ? 7.971 -29.052 74.022 1.00 58.00 99 GLU A C 1
ATOM 792 O O . GLU A 1 99 ? 6.858 -29.058 74.530 1.00 58.00 99 GLU A O 1
ATOM 797 N N . PHE A 1 100 ? 8.620 -30.205 73.770 1.00 44.72 100 PHE A N 1
ATOM 798 C CA . PHE A 1 100 ? 8.834 -31.242 74.799 1.00 44.72 100 PHE A CA 1
ATOM 799 C C . PHE A 1 100 ? 9.898 -32.282 74.378 1.00 44.72 100 PHE A C 1
ATOM 801 O O . PHE A 1 100 ? 9.874 -32.838 73.282 1.00 44.72 100 PHE A O 1
ATOM 808 N N . GLU A 1 101 ? 10.850 -32.518 75.285 1.00 49.53 101 GLU A N 1
ATOM 809 C CA . GLU A 1 101 ? 11.978 -33.456 75.201 1.00 49.53 101 GLU A CA 1
ATOM 810 C C . GLU A 1 101 ? 11.588 -34.946 75.173 1.00 49.53 101 GLU A C 1
ATOM 812 O O . GLU A 1 101 ? 10.736 -35.350 75.959 1.00 49.53 101 GLU A O 1
ATOM 817 N N . LYS A 1 102 ? 12.415 -35.731 74.446 1.00 57.09 102 LYS A N 1
ATOM 818 C CA . LYS A 1 102 ? 12.852 -37.138 74.677 1.00 57.09 102 LYS A CA 1
ATOM 819 C C . LYS A 1 102 ? 11.719 -38.191 74.721 1.00 57.09 102 LYS A C 1
ATOM 821 O O . LYS A 1 102 ? 10.617 -37.938 75.172 1.00 57.09 102 LYS A O 1
ATOM 826 N N . TRP A 1 103 ? 11.887 -39.412 74.232 1.00 44.31 103 TRP A N 1
ATOM 827 C CA . TRP A 1 103 ? 12.808 -40.442 74.703 1.00 44.31 103 TRP A CA 1
ATOM 828 C C . TRP A 1 103 ? 13.131 -41.445 73.587 1.00 44.31 103 TRP A C 1
ATOM 830 O O . TRP A 1 103 ? 12.431 -41.543 72.583 1.00 44.31 103 TRP A O 1
ATOM 840 N N . ASP A 1 104 ? 14.231 -42.132 73.858 1.00 46.28 104 ASP A N 1
ATOM 841 C CA . ASP A 1 104 ? 14.949 -43.171 73.136 1.00 46.28 104 ASP A CA 1
ATOM 842 C C . ASP A 1 104 ? 14.142 -44.405 72.678 1.00 46.28 104 ASP A C 1
ATOM 844 O O . ASP A 1 104 ? 13.099 -44.733 73.240 1.00 46.28 104 ASP A O 1
ATOM 848 N N . ASP A 1 105 ? 14.767 -45.078 71.702 1.00 54.91 105 ASP A N 1
ATOM 849 C CA . ASP A 1 105 ? 14.834 -46.517 71.407 1.00 54.91 105 ASP A CA 1
ATOM 850 C C . ASP A 1 105 ? 13.528 -47.321 71.249 1.00 54.91 105 ASP A C 1
ATOM 852 O O . ASP A 1 105 ? 12.799 -47.574 72.201 1.00 54.91 105 ASP A O 1
ATOM 856 N N . GLU A 1 106 ? 13.288 -47.848 70.045 1.00 42.81 106 GLU A N 1
ATOM 857 C CA . GLU A 1 106 ? 13.513 -49.270 69.721 1.00 42.81 106 GLU A CA 1
ATOM 858 C C . GLU A 1 106 ? 12.997 -49.597 68.307 1.00 42.81 106 GLU A C 1
ATOM 860 O O . GLU A 1 106 ? 12.138 -48.920 67.741 1.00 42.81 106 GLU A O 1
ATOM 865 N N . ASP A 1 107 ? 13.634 -50.619 67.751 1.00 52.84 107 ASP A N 1
ATOM 866 C CA . ASP A 1 107 ? 13.438 -51.279 66.466 1.00 52.84 107 ASP A CA 1
ATOM 867 C C . ASP A 1 107 ? 11.965 -51.484 66.050 1.00 52.84 107 ASP A C 1
ATOM 869 O O . ASP A 1 107 ? 11.119 -51.815 66.874 1.00 52.84 107 ASP A O 1
ATOM 873 N N . ASP A 1 108 ? 11.661 -51.343 64.754 1.00 47.16 108 ASP A N 1
ATOM 874 C CA . ASP A 1 108 ? 11.170 -52.466 63.940 1.00 47.16 108 ASP A CA 1
ATOM 875 C C . ASP A 1 108 ? 10.803 -52.048 62.504 1.00 47.16 108 ASP A C 1
ATOM 877 O O . ASP A 1 108 ? 10.523 -50.896 62.172 1.00 47.16 108 ASP A O 1
ATOM 881 N N . GLU A 1 109 ? 10.900 -53.056 61.649 1.00 48.16 109 GLU A N 1
ATOM 882 C CA . GLU A 1 109 ? 10.968 -53.060 60.197 1.00 48.16 109 GLU A CA 1
ATOM 883 C C . GLU A 1 109 ? 9.700 -52.573 59.465 1.00 48.16 109 GLU A C 1
ATOM 885 O O . GLU A 1 109 ? 8.566 -52.864 59.834 1.00 48.16 109 GLU A O 1
ATOM 890 N N . ASP A 1 110 ? 9.956 -51.875 58.356 1.00 53.09 110 ASP A N 1
ATOM 891 C CA . ASP A 1 110 ? 9.250 -51.882 57.070 1.00 53.09 110 ASP A CA 1
ATOM 892 C C . ASP A 1 110 ? 7.869 -52.577 56.979 1.00 53.09 110 ASP A C 1
ATOM 894 O O . ASP A 1 110 ? 7.765 -53.766 56.675 1.00 53.09 110 ASP A O 1
ATOM 898 N N . GLU A 1 111 ? 6.796 -51.778 56.966 1.00 44.00 111 GLU A N 1
ATOM 899 C CA . GLU A 1 111 ? 5.627 -52.060 56.122 1.00 44.00 111 GLU A CA 1
ATOM 900 C C . GLU A 1 111 ? 5.274 -50.841 55.258 1.00 44.00 111 GLU A C 1
ATOM 902 O O . GLU A 1 111 ? 4.832 -49.789 55.718 1.00 44.00 111 GLU A O 1
ATOM 907 N N . ASN A 1 112 ? 5.476 -51.020 53.950 1.00 50.81 112 ASN A N 1
ATOM 908 C CA . ASN A 1 112 ? 5.040 -50.127 52.887 1.00 50.81 112 ASN A CA 1
ATOM 909 C C . ASN A 1 112 ? 3.521 -49.908 52.944 1.00 50.81 112 ASN A C 1
ATOM 911 O O . ASN A 1 112 ? 2.755 -50.721 52.428 1.00 50.81 112 ASN A O 1
ATOM 915 N N . ASN A 1 113 ? 3.092 -48.767 53.474 1.00 44.38 113 ASN A N 1
ATOM 916 C CA . ASN A 1 113 ? 1.769 -48.214 53.213 1.00 44.38 113 ASN A CA 1
ATOM 917 C C . ASN A 1 113 ? 1.917 -46.724 52.898 1.00 44.38 113 ASN A C 1
ATOM 919 O O . ASN A 1 113 ? 1.811 -45.858 53.762 1.00 44.38 113 ASN A O 1
ATOM 923 N N . VAL A 1 114 ? 2.214 -46.441 51.629 1.00 42.97 114 VAL A N 1
ATOM 924 C CA . VAL A 1 114 ? 2.055 -45.103 51.054 1.00 42.97 114 VAL A CA 1
ATOM 925 C C . VAL A 1 114 ? 0.559 -44.786 51.118 1.00 42.97 114 VAL A C 1
ATOM 927 O O . VAL A 1 114 ? -0.217 -45.514 50.493 1.00 42.97 114 VAL A O 1
ATOM 930 N N . PRO A 1 115 ? 0.116 -43.753 51.855 1.00 40.53 115 PRO A N 1
ATOM 931 C CA . PRO A 1 115 ? -1.265 -43.314 51.776 1.00 40.53 115 PRO A CA 1
ATOM 932 C C . PRO A 1 115 ? -1.499 -42.851 50.339 1.00 40.53 115 PRO A C 1
ATOM 934 O O . PRO A 1 115 ? -0.784 -41.978 49.847 1.00 40.53 115 PRO A O 1
ATOM 937 N N . GLU A 1 116 ? -2.467 -43.454 49.648 1.00 44.34 116 GLU A N 1
ATOM 938 C CA . GLU A 1 116 ? -3.020 -42.854 48.440 1.00 44.34 116 GLU A CA 1
ATOM 939 C C . GLU A 1 116 ? -3.458 -41.434 48.813 1.00 44.34 116 GLU A C 1
ATOM 941 O O . GLU A 1 116 ? -4.425 -41.248 49.552 1.00 44.34 116 GLU A O 1
ATOM 946 N N . GLU A 1 117 ? -2.717 -40.429 48.338 1.00 39.25 117 GLU A N 1
ATOM 947 C CA . GLU A 1 117 ? -3.181 -39.050 48.310 1.00 39.25 117 GLU A CA 1
ATOM 948 C C . GLU A 1 117 ? -4.509 -39.049 47.550 1.00 39.25 117 GLU A C 1
ATOM 950 O O . GLU A 1 117 ? -4.550 -39.112 46.315 1.00 39.25 117 GLU A O 1
ATOM 955 N N . GLU A 1 118 ? -5.616 -39.016 48.294 1.00 39.12 118 GLU A N 1
ATOM 956 C CA . GLU A 1 118 ? -6.932 -38.742 47.748 1.00 39.12 118 GLU A CA 1
ATOM 957 C C . GLU A 1 118 ? -6.873 -37.353 47.113 1.00 39.12 118 GLU A C 1
ATOM 959 O O . GLU A 1 118 ? -7.060 -36.322 47.762 1.00 39.12 118 GLU A O 1
ATOM 964 N N . GLN A 1 119 ? -6.599 -37.319 45.806 1.00 36.66 119 GLN A N 1
ATOM 965 C CA . GLN A 1 119 ? -6.832 -36.131 45.007 1.00 36.66 119 GLN A CA 1
ATOM 966 C C . GLN A 1 119 ? -8.253 -35.663 45.310 1.00 36.66 119 GLN A C 1
ATOM 968 O O . GLN A 1 119 ? -9.174 -36.487 45.235 1.00 36.66 119 GLN A O 1
ATOM 973 N N . PRO A 1 120 ? -8.471 -34.375 45.629 1.00 39.16 120 PRO A N 1
ATOM 974 C CA . PRO A 1 120 ? -9.801 -33.882 45.919 1.00 39.16 120 PRO A CA 1
ATOM 975 C C . PRO A 1 120 ? -10.676 -34.136 44.692 1.00 39.16 120 PRO A C 1
ATOM 977 O O . PRO A 1 120 ? -10.607 -33.427 43.683 1.00 39.16 120 PRO A O 1
ATOM 980 N N . LYS A 1 121 ? -11.502 -35.184 44.775 1.00 40.09 121 LYS A N 1
ATOM 981 C CA . LYS A 1 121 ? -12.617 -35.444 43.871 1.00 40.09 121 LYS A CA 1
ATOM 982 C C . LYS A 1 121 ? -13.626 -34.338 44.133 1.00 40.09 121 LYS A C 1
ATOM 984 O O . LYS A 1 121 ? -14.615 -34.522 44.835 1.00 40.09 121 LYS A O 1
ATOM 989 N N . TYR A 1 122 ? -13.377 -33.168 43.557 1.00 40.78 122 TYR A N 1
ATOM 990 C CA . TYR A 1 122 ? -14.423 -32.182 43.373 1.00 40.78 122 TYR A CA 1
ATOM 991 C C . TYR A 1 122 ? -15.519 -32.878 42.571 1.00 40.78 122 TYR A C 1
ATOM 993 O O . TYR A 1 122 ? -15.323 -33.229 41.403 1.00 40.78 122 TYR A O 1
ATOM 1001 N N . LYS A 1 123 ? -16.661 -33.140 43.215 1.00 45.53 123 LYS A N 1
ATOM 1002 C CA . LYS A 1 123 ? -17.857 -33.607 42.525 1.00 45.53 123 LYS A CA 1
ATOM 1003 C C . LYS A 1 123 ? -18.180 -32.560 41.468 1.00 45.53 123 LYS A C 1
ATOM 1005 O O . LYS A 1 123 ? -18.668 -31.477 41.773 1.00 45.53 123 LYS A O 1
ATOM 1010 N N . ILE A 1 124 ? -17.912 -32.898 40.209 1.00 44.62 124 ILE A N 1
ATOM 1011 C CA . ILE A 1 124 ? -18.272 -32.096 39.031 1.00 44.62 124 ILE A CA 1
ATOM 1012 C C . ILE A 1 124 ? -19.769 -31.721 39.065 1.00 44.62 124 ILE A C 1
ATOM 1014 O O . ILE A 1 124 ? -20.176 -30.726 38.474 1.00 44.62 124 ILE A O 1
ATOM 1018 N N . GLU A 1 125 ? -20.585 -32.481 39.796 1.00 46.75 125 GLU A N 1
ATOM 1019 C CA . GLU A 1 125 ? -22.011 -32.240 40.015 1.00 46.75 125 GLU A CA 1
ATOM 1020 C C . GLU A 1 125 ? -22.315 -31.022 40.910 1.00 46.75 125 GLU A C 1
ATOM 1022 O O . GLU A 1 125 ? -23.247 -30.289 40.602 1.00 46.75 125 GLU A O 1
ATOM 1027 N N . GLU A 1 126 ? -21.492 -30.695 41.913 1.00 43.19 126 GLU A N 1
ATOM 1028 C CA . GLU A 1 126 ? -21.712 -29.510 42.770 1.00 43.19 126 GLU A CA 1
ATOM 1029 C C . GLU A 1 126 ? -21.318 -28.192 42.082 1.00 43.19 126 GLU A C 1
ATOM 1031 O O . GLU A 1 126 ? -21.879 -27.132 42.365 1.00 43.19 126 GLU A O 1
ATOM 1036 N N . ILE A 1 127 ? -20.396 -28.245 41.112 1.00 44.53 127 ILE A N 1
ATOM 1037 C CA . ILE A 1 127 ? -20.058 -27.084 40.272 1.00 44.53 127 ILE A CA 1
ATOM 1038 C C . ILE A 1 127 ? -21.170 -26.819 39.245 1.00 44.53 127 ILE A C 1
ATOM 1040 O O . ILE A 1 127 ? -21.386 -25.665 38.876 1.00 44.53 127 ILE A O 1
ATOM 1044 N N . LYS A 1 128 ? -21.929 -27.843 38.825 1.00 42.94 128 LYS A N 1
ATOM 1045 C CA . LYS A 1 128 ? -23.063 -27.679 37.898 1.00 42.94 128 LYS A CA 1
ATOM 1046 C C . LYS A 1 128 ? -24.235 -26.914 38.522 1.00 42.94 128 LYS A C 1
ATOM 1048 O O . LYS A 1 128 ? -24.886 -26.157 37.808 1.00 42.94 128 LYS A O 1
ATOM 1053 N N . GLU A 1 129 ? -24.467 -27.031 39.830 1.00 40.66 129 GLU A N 1
ATOM 1054 C CA . GLU A 1 129 ? -25.604 -26.380 40.506 1.00 40.66 129 GLU A CA 1
ATOM 1055 C C . GLU A 1 129 ? -25.380 -24.894 40.853 1.00 40.66 129 GLU A C 1
ATOM 1057 O O . GLU A 1 129 ? -26.337 -24.181 41.150 1.00 40.66 129 GLU A O 1
ATOM 1062 N N . LYS A 1 130 ? -24.148 -24.374 40.740 1.00 37.34 130 LYS A N 1
ATOM 1063 C CA . LYS A 1 130 ? -23.834 -22.939 40.941 1.00 37.34 130 LYS A CA 1
ATOM 1064 C C . LYS A 1 130 ? -23.573 -22.158 39.647 1.00 37.34 130 LYS A C 1
ATOM 1066 O O . LYS A 1 130 ? -23.165 -20.992 39.687 1.00 37.34 130 LYS A O 1
ATOM 1071 N N . ILE A 1 131 ? -23.828 -22.746 38.477 1.00 37.78 131 ILE A N 1
ATOM 1072 C CA . ILE A 1 131 ? -23.795 -22.007 37.210 1.00 37.78 131 ILE A CA 1
ATOM 1073 C C . ILE A 1 131 ? -25.153 -21.337 37.023 1.00 37.78 131 ILE A C 1
ATOM 1075 O O . ILE A 1 131 ? -26.075 -21.934 36.487 1.00 37.78 131 ILE A O 1
ATOM 1079 N N . VAL A 1 132 ? -25.272 -20.069 37.427 1.00 37.72 132 VAL A N 1
ATOM 1080 C CA . VAL A 1 132 ? -26.347 -19.207 36.911 1.00 37.72 132 VAL A CA 1
ATOM 1081 C C . VAL A 1 132 ? -26.155 -19.112 35.382 1.00 37.72 132 VAL A C 1
ATOM 1083 O O . VAL A 1 132 ? -25.114 -18.583 34.949 1.00 37.72 132 VAL A O 1
ATOM 1086 N N . PRO A 1 133 ? -27.071 -19.653 34.554 1.00 42.91 133 PRO A N 1
ATOM 1087 C CA . PRO A 1 133 ? -27.000 -19.497 33.104 1.00 42.91 133 PRO A CA 1
ATOM 1088 C C . PRO A 1 133 ? -27.166 -18.010 32.777 1.00 42.91 133 PRO A C 1
ATOM 1090 O O . PRO A 1 133 ? -28.057 -17.363 33.330 1.00 42.91 133 PRO A O 1
ATOM 1093 N N . PHE A 1 134 ? -26.315 -17.429 31.921 1.00 43.22 134 PHE A N 1
ATOM 1094 C CA . PHE A 1 134 ? -26.681 -16.127 31.357 1.00 43.22 134 PHE A CA 1
ATOM 1095 C C . PHE A 1 134 ? -27.865 -16.374 30.428 1.00 43.22 134 PHE A C 1
ATOM 1097 O O . PHE A 1 134 ? -27.772 -17.147 29.481 1.00 43.22 134 PHE A O 1
ATOM 1104 N N . THR A 1 135 ? -29.001 -15.755 30.717 1.00 47.69 135 THR A N 1
ATOM 1105 C CA . THR A 1 135 ? -30.255 -15.988 29.993 1.00 47.69 135 THR A CA 1
ATOM 1106 C C . THR A 1 135 ? -30.395 -15.145 28.724 1.00 47.69 135 THR A C 1
ATOM 1108 O O . THR A 1 135 ? -31.352 -15.349 27.982 1.00 47.69 135 THR A O 1
ATOM 1111 N N . SER A 1 136 ? -29.470 -14.221 28.434 1.00 62.94 136 SER A N 1
ATOM 1112 C CA . SER A 1 136 ? -29.586 -13.301 27.298 1.00 62.94 136 SER A CA 1
ATOM 1113 C C . SER A 1 136 ? -28.547 -13.553 26.201 1.00 62.94 136 SER A C 1
ATOM 1115 O O . SER A 1 136 ? -27.373 -13.822 26.449 1.00 62.94 136 SER A O 1
ATOM 1117 N N . LYS A 1 137 ? -29.022 -13.472 24.954 1.00 72.00 137 LYS A N 1
ATOM 1118 C CA . LYS A 1 137 ? -28.222 -13.512 23.722 1.00 72.00 137 LYS A CA 1
ATOM 1119 C C . LYS A 1 137 ? -27.194 -12.364 23.723 1.00 72.00 137 LYS A C 1
ATOM 1121 O O . LYS A 1 137 ? -27.483 -11.323 24.308 1.00 72.00 137 LYS A O 1
ATOM 1126 N N . PRO A 1 138 ? -26.023 -12.507 23.074 1.00 80.19 138 PRO A N 1
ATOM 1127 C CA . PRO A 1 138 ? -25.087 -11.395 22.924 1.00 80.19 138 PRO A CA 1
ATOM 1128 C C . PRO A 1 138 ? -25.741 -10.271 22.107 1.00 80.19 138 PRO A C 1
ATOM 1130 O O . PRO A 1 138 ? -25.971 -10.433 20.912 1.00 80.19 138 PRO A O 1
ATOM 1133 N N . THR A 1 139 ? -26.053 -9.145 22.751 1.00 88.19 139 THR A N 1
ATOM 1134 C CA . THR A 1 139 ? -26.689 -7.980 22.104 1.00 88.19 139 THR A CA 1
ATOM 1135 C C . THR A 1 139 ? -25.701 -6.855 21.781 1.00 88.19 139 THR A C 1
ATOM 1137 O O . THR A 1 139 ? -26.047 -5.873 21.122 1.00 88.19 139 THR A O 1
ATOM 1140 N N . LYS A 1 140 ? -24.443 -7.004 22.215 1.00 94.44 140 LYS A N 1
ATOM 1141 C CA . LYS A 1 140 ? -23.382 -6.013 22.040 1.00 94.44 140 LYS A CA 1
ATOM 1142 C C . LYS A 1 140 ? -22.458 -6.375 20.885 1.00 94.44 140 LYS A C 1
ATOM 1144 O O . LYS A 1 140 ? -21.981 -7.510 20.801 1.00 94.44 140 LYS A O 1
ATOM 1149 N N . ALA A 1 141 ? -22.133 -5.395 20.050 1.00 96.44 141 ALA A N 1
ATOM 1150 C CA . ALA A 1 141 ? -21.171 -5.550 18.970 1.00 96.44 141 ALA A CA 1
ATOM 1151 C C . ALA A 1 141 ? -20.172 -4.398 18.884 1.00 96.44 141 ALA A C 1
ATOM 1153 O O . ALA A 1 141 ? -20.477 -3.244 19.188 1.00 96.44 141 ALA A O 1
ATOM 1154 N N . LEU A 1 142 ? -18.973 -4.746 18.427 1.00 96.62 142 LEU A N 1
ATOM 1155 C CA . LEU A 1 142 ? -17.886 -3.826 18.135 1.00 96.62 142 LEU A CA 1
ATOM 1156 C C . LEU A 1 142 ? -17.466 -4.020 16.679 1.00 96.62 142 LEU A C 1
ATOM 1158 O O . LEU A 1 142 ? -17.047 -5.113 16.313 1.00 96.62 142 LEU A O 1
ATOM 1162 N N . PHE A 1 143 ? -17.572 -2.979 15.863 1.00 97.25 143 PHE A N 1
ATOM 1163 C CA . PHE A 1 143 ? -17.195 -3.006 14.452 1.00 97.25 143 PHE A CA 1
ATOM 1164 C C . PHE A 1 143 ? -15.905 -2.219 14.250 1.00 97.25 143 PHE A C 1
ATOM 1166 O O . PHE A 1 143 ? -15.865 -1.034 14.560 1.00 97.25 143 PHE A O 1
ATOM 1173 N N . PHE A 1 144 ? -14.878 -2.850 13.694 1.00 96.19 144 PHE A N 1
ATOM 1174 C CA . PHE A 1 144 ? -13.699 -2.178 13.160 1.00 96.19 144 PHE A CA 1
ATOM 1175 C C . PHE A 1 144 ? -13.870 -2.029 11.651 1.00 96.19 144 PHE A C 1
ATOM 1177 O O . PHE A 1 144 ? -13.949 -3.021 10.927 1.00 96.19 144 PHE A O 1
ATOM 1184 N N . VAL A 1 145 ? -13.941 -0.794 11.169 1.00 95.81 145 VAL A N 1
ATOM 1185 C CA . VAL A 1 145 ? -14.076 -0.505 9.736 1.00 95.81 145 VAL A CA 1
ATOM 1186 C C . VAL A 1 145 ? -13.015 0.492 9.316 1.00 95.81 145 VAL A C 1
ATOM 1188 O O . VAL A 1 145 ? -12.784 1.477 10.004 1.00 95.81 145 VAL A O 1
ATOM 1191 N N . ALA A 1 146 ? -12.346 0.268 8.193 1.00 92.94 146 ALA A N 1
ATOM 1192 C CA . ALA A 1 146 ? -11.337 1.197 7.697 1.00 92.94 146 ALA A CA 1
ATOM 1193 C C . ALA A 1 146 ? -11.955 2.444 7.061 1.00 92.94 146 ALA A C 1
ATOM 1195 O O . ALA A 1 146 ? -11.371 3.522 7.124 1.00 92.94 146 ALA A O 1
ATOM 1196 N N . SER A 1 147 ? -13.132 2.300 6.452 1.00 91.94 147 SER A N 1
ATOM 1197 C CA . SER A 1 147 ? -13.859 3.388 5.797 1.00 91.94 147 SER A CA 1
ATOM 1198 C C . SER A 1 147 ? -15.367 3.205 5.915 1.00 91.94 147 SER A C 1
ATOM 1200 O O . SER A 1 147 ? -15.863 2.088 6.104 1.00 91.94 147 SER A O 1
ATOM 1202 N N . LEU A 1 148 ? -16.105 4.299 5.730 1.00 91.81 148 LEU A N 1
ATOM 1203 C CA . LEU A 1 148 ? -17.569 4.303 5.694 1.00 91.81 148 LEU A CA 1
ATOM 1204 C C . LEU A 1 148 ? -18.108 4.034 4.282 1.00 91.81 148 LEU A C 1
ATOM 1206 O O . LEU A 1 148 ? -18.999 4.722 3.791 1.00 91.81 148 LEU A O 1
ATOM 1210 N N . SER A 1 149 ? -17.537 3.030 3.610 1.00 90.69 149 SER A N 1
ATOM 1211 C CA . SER A 1 149 ? -17.963 2.639 2.266 1.00 90.69 149 SER A CA 1
ATOM 1212 C C . SER A 1 149 ? -19.383 2.045 2.265 1.00 90.69 149 SER A C 1
ATOM 1214 O O . SER A 1 149 ? -19.778 1.398 3.243 1.00 90.69 149 SER A O 1
ATOM 1216 N N . PRO A 1 150 ? -20.131 2.146 1.148 1.00 91.62 150 PRO A N 1
ATOM 1217 C CA . PRO A 1 150 ? -21.449 1.515 1.024 1.00 91.62 150 PRO A CA 1
ATOM 1218 C C . PRO A 1 150 ? -21.434 -0.003 1.277 1.00 91.62 150 PRO A C 1
ATOM 1220 O O . PRO A 1 150 ? -22.386 -0.560 1.823 1.00 91.62 150 PRO A O 1
ATOM 1223 N N . LYS A 1 151 ? -20.329 -0.683 0.923 1.00 91.25 151 LYS A N 1
ATOM 1224 C CA . LYS A 1 151 ? -20.118 -2.116 1.198 1.00 91.25 151 LYS A CA 1
ATOM 1225 C C . LYS A 1 151 ? -20.130 -2.389 2.707 1.00 91.25 151 LYS A C 1
ATOM 1227 O O . LYS A 1 151 ? -20.882 -3.252 3.165 1.00 91.25 151 LYS A O 1
ATOM 1232 N N . ASN A 1 152 ? -19.342 -1.629 3.470 1.00 93.00 152 ASN A N 1
ATOM 1233 C CA . ASN A 1 152 ? -19.261 -1.763 4.926 1.00 93.00 152 ASN A CA 1
ATOM 1234 C C . ASN A 1 152 ? -20.592 -1.393 5.593 1.00 93.00 152 ASN A C 1
ATOM 1236 O O . ASN A 1 152 ? -21.047 -2.110 6.483 1.00 93.00 152 ASN A O 1
ATOM 1240 N N . GLU A 1 153 ? -21.255 -0.333 5.126 1.00 94.88 153 GLU A N 1
ATOM 1241 C CA . GLU A 1 153 ? -22.580 0.068 5.608 1.00 94.88 153 GLU A CA 1
ATOM 1242 C C . GLU A 1 153 ? -23.595 -1.082 5.487 1.00 94.88 153 GLU A C 1
ATOM 1244 O O . GLU A 1 153 ? -24.253 -1.466 6.461 1.00 94.88 153 GLU A O 1
ATOM 1249 N N . GLN A 1 154 ? -23.693 -1.686 4.300 1.00 95.06 154 GLN A N 1
ATOM 1250 C CA . GLN A 1 154 ? -24.613 -2.791 4.053 1.00 95.06 154 GLN A CA 1
ATOM 1251 C C . GLN A 1 154 ? -24.276 -4.019 4.911 1.00 95.06 154 GLN A C 1
ATOM 1253 O O . GLN A 1 154 ? -25.182 -4.711 5.393 1.00 95.06 154 GLN A O 1
ATOM 1258 N N . ALA A 1 155 ? -22.989 -4.305 5.109 1.00 94.50 155 ALA A N 1
ATOM 1259 C CA . ALA A 1 155 ? -22.537 -5.404 5.952 1.00 94.50 155 ALA A CA 1
ATOM 1260 C C . ALA A 1 155 ? -22.902 -5.182 7.431 1.00 94.50 155 ALA A C 1
ATOM 1262 O O . ALA A 1 155 ? -23.458 -6.090 8.056 1.00 94.50 155 ALA A O 1
ATOM 1263 N N . ILE A 1 156 ? -22.700 -3.966 7.955 1.00 96.81 156 ILE A N 1
ATOM 1264 C CA . ILE A 1 156 ? -23.108 -3.562 9.311 1.00 96.81 156 ILE A CA 1
ATOM 1265 C C . ILE A 1 156 ? -24.618 -3.735 9.484 1.00 96.81 156 ILE A C 1
ATOM 1267 O O . ILE A 1 156 ? -25.055 -4.396 10.430 1.00 96.81 156 ILE A O 1
ATOM 1271 N N . LYS A 1 157 ? -25.427 -3.221 8.544 1.00 96.88 157 LYS A N 1
ATOM 1272 C CA . LYS A 1 157 ? -26.890 -3.374 8.585 1.00 96.88 157 LYS A CA 1
ATOM 1273 C C . LYS A 1 157 ? -27.288 -4.845 8.696 1.00 96.88 157 LYS A C 1
ATOM 1275 O O . LYS A 1 157 ? -28.097 -5.206 9.552 1.00 96.88 157 LYS A O 1
ATOM 1280 N N . LYS A 1 158 ? -26.716 -5.708 7.851 1.00 95.50 158 LYS A N 1
ATOM 1281 C CA . LYS A 1 158 ? -27.013 -7.148 7.853 1.00 95.50 158 LYS A CA 1
ATOM 1282 C C . LYS A 1 158 ? -26.592 -7.829 9.161 1.00 95.50 158 LYS A C 1
ATOM 1284 O O . LYS A 1 158 ? -27.335 -8.679 9.648 1.00 95.50 158 LYS A O 1
ATOM 1289 N N . ALA A 1 159 ? -25.457 -7.445 9.750 1.00 94.81 159 ALA A N 1
ATOM 1290 C CA . ALA A 1 159 ? -25.024 -7.957 11.050 1.00 94.81 159 ALA A CA 1
ATOM 1291 C C . ALA A 1 159 ? -26.006 -7.559 12.168 1.00 94.81 159 ALA A C 1
ATOM 1293 O O . ALA A 1 159 ? -26.454 -8.421 12.922 1.00 94.81 159 ALA A O 1
ATOM 1294 N N . ILE A 1 160 ? -26.427 -6.291 12.224 1.00 96.06 160 ILE A N 1
ATOM 1295 C CA . ILE A 1 160 ? -27.419 -5.804 13.202 1.00 96.06 160 ILE A CA 1
ATOM 1296 C C . ILE A 1 160 ? -28.719 -6.605 13.128 1.00 96.06 160 ILE A C 1
ATOM 1298 O O . ILE A 1 160 ? -29.208 -7.070 14.156 1.00 96.06 160 ILE A O 1
ATOM 1302 N N . HIS A 1 161 ? -29.231 -6.846 11.920 1.00 94.44 161 HIS A N 1
ATOM 1303 C CA . HIS A 1 161 ? -30.452 -7.628 11.722 1.00 94.44 161 HIS A CA 1
ATOM 1304 C C . HIS A 1 161 ? -30.278 -9.098 12.117 1.00 94.44 161 HIS A C 1
ATOM 1306 O O . HIS A 1 161 ? -31.149 -9.662 12.776 1.00 94.44 161 HIS A O 1
ATOM 1312 N N . LYS A 1 162 ? -29.153 -9.724 11.744 1.00 92.00 162 LYS A N 1
ATOM 1313 C CA . LYS A 1 162 ? -28.895 -11.140 12.049 1.00 92.00 162 LYS A CA 1
ATOM 1314 C C . LYS A 1 162 ? -28.749 -11.390 13.552 1.00 92.00 162 LYS A C 1
ATOM 1316 O O . LYS A 1 162 ? -29.230 -12.406 14.048 1.00 92.00 162 LYS A O 1
ATOM 1321 N N . PHE A 1 163 ? -28.070 -10.492 14.264 1.00 90.88 163 PHE A N 1
ATOM 1322 C CA . PHE A 1 163 ? -27.696 -10.689 15.667 1.00 90.88 163 PHE A CA 1
ATOM 1323 C C . PHE A 1 163 ? -28.602 -9.949 16.661 1.00 90.88 163 PHE A C 1
ATOM 1325 O O . PHE A 1 163 ? -28.522 -10.215 17.854 1.00 90.88 163 PHE A O 1
ATOM 1332 N N . THR A 1 164 ? -29.536 -9.118 16.187 1.00 92.50 164 THR A N 1
ATOM 1333 C CA . THR A 1 164 ? -30.460 -8.324 17.026 1.00 92.50 164 THR A CA 1
ATOM 1334 C C . THR A 1 164 ? -29.716 -7.434 18.023 1.00 92.50 164 THR A C 1
ATOM 1336 O O . THR A 1 164 ? -29.956 -7.468 19.227 1.00 92.50 164 THR A O 1
ATOM 1339 N N . LEU A 1 165 ? -28.743 -6.686 17.512 1.00 93.56 165 LEU A N 1
ATOM 1340 C CA . LEU A 1 165 ? -27.838 -5.887 18.334 1.00 93.56 165 LEU A CA 1
ATOM 1341 C C . LEU A 1 165 ? -28.541 -4.630 18.867 1.00 93.56 165 LEU A C 1
ATOM 1343 O O . LEU A 1 165 ? -29.285 -3.982 18.134 1.00 93.56 165 LEU A O 1
ATOM 1347 N N . ASP A 1 166 ? -28.279 -4.276 20.125 1.00 92.31 166 ASP A N 1
ATOM 1348 C CA . ASP A 1 166 ? -28.810 -3.075 20.791 1.00 92.31 166 ASP A CA 1
ATOM 1349 C C . ASP A 1 166 ? -27.719 -2.177 21.395 1.00 92.31 166 ASP A C 1
ATOM 1351 O O . ASP A 1 166 ? -27.986 -1.033 21.760 1.00 92.31 166 ASP A O 1
ATOM 1355 N N . ASN A 1 167 ? -26.476 -2.658 21.453 1.00 95.81 167 ASN A N 1
ATOM 1356 C CA . ASN A 1 167 ? -25.315 -1.890 21.880 1.00 95.81 167 ASN A CA 1
ATOM 1357 C C . ASN A 1 167 ? -24.222 -2.001 20.814 1.00 95.81 167 ASN A C 1
ATOM 1359 O O . ASN A 1 167 ? -23.521 -3.011 20.728 1.00 95.81 167 ASN A O 1
ATOM 1363 N N . VAL A 1 168 ? -24.108 -0.979 19.971 1.00 97.50 168 VAL A N 1
ATOM 1364 C CA . VAL A 1 168 ? -23.242 -0.984 18.791 1.00 97.50 168 VAL A CA 1
ATOM 1365 C C . VAL A 1 168 ? -22.180 0.098 18.916 1.00 97.50 168 VAL A C 1
ATOM 1367 O O . VAL A 1 168 ? -22.473 1.290 19.010 1.00 97.50 168 VAL A O 1
ATOM 1370 N N . VAL A 1 169 ? -20.920 -0.318 18.870 1.00 97.62 169 VAL A N 1
ATOM 1371 C CA . VAL A 1 169 ? -19.774 0.589 18.804 1.00 97.62 169 VAL A CA 1
ATOM 1372 C C . VAL A 1 169 ? -19.080 0.394 17.465 1.00 97.62 169 VAL A C 1
ATOM 1374 O O . VAL A 1 169 ? -18.723 -0.729 17.116 1.00 97.62 169 VAL A O 1
ATOM 1377 N N . ILE A 1 170 ? -18.869 1.478 16.728 1.00 97.75 170 ILE A N 1
ATOM 1378 C CA . ILE A 1 170 ? -18.077 1.491 15.500 1.00 97.75 170 ILE A CA 1
ATOM 1379 C C . ILE A 1 170 ? -16.781 2.241 15.750 1.00 97.75 170 ILE A C 1
ATOM 1381 O O . ILE A 1 170 ? -16.782 3.373 16.224 1.00 97.75 170 ILE A O 1
ATOM 1385 N N . LEU A 1 171 ? -15.685 1.593 15.395 1.00 96.88 171 LEU A N 1
ATOM 1386 C CA . LEU A 1 171 ? -14.331 2.106 15.387 1.00 96.88 171 LEU A CA 1
ATOM 1387 C C . LEU A 1 171 ? -13.923 2.275 13.924 1.00 96.88 171 LEU A C 1
ATOM 1389 O O . LEU A 1 171 ? -13.609 1.299 13.241 1.00 96.88 171 LEU A O 1
ATOM 1393 N N . CYS A 1 172 ? -14.013 3.508 13.434 1.00 96.31 172 CYS A N 1
ATOM 1394 C CA . CYS A 1 172 ? -13.725 3.854 12.050 1.00 96.31 172 CYS A CA 1
ATOM 1395 C C . CYS A 1 172 ? -12.281 4.333 11.904 1.00 96.31 172 CYS A C 1
ATOM 1397 O O . CYS A 1 172 ? -11.875 5.260 12.598 1.00 96.31 172 CYS A O 1
ATOM 1399 N N . GLY A 1 173 ? -11.531 3.743 10.979 1.00 93.19 173 GLY A N 1
ATOM 1400 C CA . GLY A 1 173 ? -10.167 4.141 10.650 1.00 93.19 173 GLY A CA 1
ATOM 1401 C C . GLY A 1 173 ? -10.072 5.570 10.118 1.00 93.19 173 GLY A C 1
ATOM 1402 O O . GLY A 1 173 ? -9.180 6.323 10.491 1.00 93.19 173 GLY A O 1
ATOM 1403 N N . GLN A 1 174 ? -11.018 5.985 9.279 1.00 92.25 174 GLN A N 1
ATOM 1404 C CA . GLN A 1 174 ? -11.082 7.359 8.783 1.00 92.25 174 GLN A CA 1
ATOM 1405 C C . GLN A 1 174 ? -11.645 8.307 9.843 1.00 92.25 174 GLN A C 1
ATOM 1407 O O . GLN A 1 174 ? -12.648 7.996 10.486 1.00 92.25 174 GLN A O 1
ATOM 1412 N N . SER A 1 175 ? -11.034 9.485 9.986 1.00 91.75 175 SER A N 1
ATOM 1413 C CA . SER A 1 175 ? -11.550 10.526 10.873 1.00 91.75 175 SER A CA 1
ATOM 1414 C C . SER A 1 175 ? -12.851 11.128 10.336 1.00 91.75 175 SER A C 1
ATOM 1416 O O . SER A 1 175 ? -13.074 11.187 9.124 1.00 91.75 175 SER A O 1
ATOM 1418 N N . ASP A 1 176 ? -13.700 11.635 11.233 1.00 92.88 176 ASP A N 1
ATOM 1419 C CA . ASP A 1 176 ? -14.955 12.288 10.836 1.00 92.88 176 ASP A CA 1
ATOM 1420 C C . ASP A 1 176 ? -14.700 13.528 9.964 1.00 92.88 176 ASP A C 1
ATOM 1422 O O . ASP A 1 176 ? -15.412 13.778 9.002 1.00 92.88 176 ASP A O 1
ATOM 1426 N N . GLN A 1 177 ? -13.612 14.261 10.220 1.00 90.00 177 GLN A N 1
ATOM 1427 C CA . GLN A 1 177 ? -13.200 15.392 9.382 1.00 90.00 177 GLN A CA 1
ATOM 1428 C C . GLN A 1 177 ? -12.888 14.970 7.944 1.00 90.00 177 GLN A C 1
ATOM 1430 O O . GLN A 1 177 ? -13.269 15.660 6.998 1.00 90.00 177 GLN A O 1
ATOM 1435 N N . TYR A 1 178 ? -12.199 13.837 7.766 1.00 90.50 178 TYR A N 1
ATOM 1436 C CA . TYR A 1 178 ? -11.949 13.295 6.435 1.00 90.50 178 TYR A CA 1
ATOM 1437 C C . TYR A 1 178 ? -13.272 12.904 5.759 1.00 90.50 178 TYR A C 1
ATOM 1439 O O . TYR A 1 178 ? -13.483 13.235 4.592 1.00 90.50 178 TYR A O 1
ATOM 1447 N N . ALA A 1 179 ? -14.184 12.267 6.499 1.00 92.19 179 ALA A N 1
ATOM 1448 C CA . ALA A 1 179 ? -15.498 11.881 5.993 1.00 92.19 179 ALA A CA 1
ATOM 1449 C C . ALA A 1 179 ? -16.341 13.097 5.564 1.00 92.19 179 ALA A C 1
ATOM 1451 O O . ALA A 1 179 ? -16.872 13.114 4.456 1.00 92.19 179 ALA A O 1
ATOM 1452 N N . GLN A 1 180 ? -16.387 14.153 6.379 1.00 92.44 180 GLN A N 1
ATOM 1453 C CA . GLN A 1 180 ? -17.060 15.417 6.059 1.00 92.44 180 GLN A CA 1
ATOM 1454 C C . GLN A 1 180 ? -16.442 16.106 4.836 1.00 92.44 180 GLN A C 1
ATOM 1456 O O . GLN A 1 180 ? -17.160 16.616 3.970 1.00 92.44 180 GLN A O 1
ATOM 1461 N N . PHE A 1 181 ? -15.108 16.103 4.728 1.00 89.94 181 PHE A N 1
ATOM 1462 C CA . PHE A 1 181 ? -14.417 16.634 3.556 1.00 89.94 181 PHE A CA 1
ATOM 1463 C C . PHE A 1 181 ? -14.792 15.856 2.291 1.00 89.94 181 PHE A C 1
ATOM 1465 O O . PHE A 1 181 ? -15.115 16.476 1.276 1.00 89.94 181 PHE A O 1
ATOM 1472 N N . HIS A 1 182 ? -14.779 14.523 2.351 1.00 89.94 182 HIS A N 1
ATOM 1473 C CA . HIS A 1 182 ? -15.166 13.666 1.234 1.00 89.94 182 HIS A CA 1
ATOM 1474 C C . HIS A 1 182 ? -16.627 13.900 0.835 1.00 89.94 182 HIS A C 1
ATOM 1476 O O . HIS A 1 182 ? -16.924 14.041 -0.352 1.00 89.94 182 HIS A O 1
ATOM 1482 N N . GLN A 1 183 ? -17.522 14.008 1.820 1.00 92.06 183 GLN A N 1
ATOM 1483 C CA . GLN A 1 183 ? -18.935 14.288 1.592 1.00 92.06 183 GLN A CA 1
ATOM 1484 C C . GLN A 1 183 ? -19.138 15.628 0.876 1.00 92.06 183 GLN A C 1
ATOM 1486 O O . GLN A 1 183 ? -19.851 15.721 -0.119 1.00 92.06 183 GLN A O 1
ATOM 1491 N N . THR A 1 184 ? -18.459 16.673 1.343 1.00 90.19 184 THR A N 1
ATOM 1492 C CA . THR A 1 184 ? -18.640 18.033 0.819 1.00 90.19 184 THR A CA 1
ATOM 1493 C C . THR A 1 184 ? -18.040 18.210 -0.577 1.00 90.19 184 THR A C 1
ATOM 1495 O O . THR A 1 184 ? -18.613 18.915 -1.403 1.00 90.19 184 THR A O 1
ATOM 1498 N N . ASN A 1 185 ? -16.884 17.594 -0.847 1.00 85.88 185 ASN A N 1
ATOM 1499 C CA . ASN A 1 185 ? -16.071 17.933 -2.020 1.00 85.88 185 ASN A CA 1
ATOM 1500 C C . ASN A 1 185 ? -16.060 16.869 -3.120 1.00 85.88 185 ASN A C 1
ATOM 1502 O O . ASN A 1 185 ? -15.599 17.171 -4.216 1.00 85.88 185 ASN A O 1
ATOM 1506 N N . ILE A 1 186 ? -16.480 15.631 -2.842 1.00 86.75 186 ILE A N 1
ATOM 1507 C CA . ILE A 1 186 ? -16.298 14.503 -3.771 1.00 86.75 186 ILE A CA 1
ATOM 1508 C C . ILE A 1 186 ? -17.609 13.769 -4.004 1.00 86.75 186 ILE A C 1
ATOM 1510 O O . ILE A 1 186 ? -18.070 13.682 -5.139 1.00 86.75 186 ILE A O 1
ATOM 1514 N N . ASP A 1 187 ? -18.210 13.248 -2.938 1.00 88.38 187 ASP A N 1
ATOM 1515 C CA . ASP A 1 187 ? -19.449 12.484 -3.022 1.00 88.38 187 ASP A CA 1
ATOM 1516 C C . ASP A 1 187 ? -20.365 12.843 -1.861 1.00 88.38 187 ASP A C 1
ATOM 1518 O O . ASP A 1 187 ? -20.161 12.376 -0.747 1.00 88.38 187 ASP A O 1
ATOM 1522 N N . GLN A 1 188 ? -21.412 13.617 -2.144 1.00 89.69 188 GLN A N 1
ATOM 1523 C CA . GLN A 1 188 ? -22.415 14.045 -1.162 1.00 89.69 188 GLN A CA 1
ATOM 1524 C C . GLN A 1 188 ? -23.132 12.882 -0.463 1.00 89.69 188 GLN A C 1
ATOM 1526 O O . GLN A 1 188 ? -23.737 13.088 0.586 1.00 89.69 188 GLN A O 1
ATOM 1531 N N . HIS A 1 189 ? -23.066 11.665 -1.011 1.00 91.12 189 HIS A N 1
ATOM 1532 C CA . HIS A 1 189 ? -23.639 10.467 -0.396 1.00 91.12 189 HIS A CA 1
ATOM 1533 C C . HIS A 1 189 ? -22.671 9.751 0.549 1.00 91.12 189 HIS A C 1
ATOM 1535 O O . HIS A 1 189 ? -23.073 8.787 1.206 1.00 91.12 189 HIS A O 1
ATOM 1541 N N . PHE A 1 190 ? -21.415 10.196 0.632 1.00 91.56 190 PHE A N 1
ATOM 1542 C CA . PHE A 1 190 ? -20.451 9.655 1.579 1.00 91.56 190 PHE A CA 1
ATOM 1543 C C . PHE A 1 190 ? -20.923 9.919 3.010 1.00 91.56 190 PHE A C 1
ATOM 1545 O O . PHE A 1 190 ? -21.400 11.010 3.318 1.00 91.56 190 PHE A O 1
ATOM 1552 N N . LEU A 1 191 ? -20.821 8.920 3.884 1.00 93.94 191 LEU A N 1
ATOM 1553 C CA . LEU A 1 191 ? -21.359 9.013 5.239 1.00 93.94 191 LEU A CA 1
ATOM 1554 C C . LEU A 1 191 ? -20.410 9.752 6.173 1.00 93.94 191 LEU A C 1
ATOM 1556 O O . LEU A 1 191 ? -19.212 9.474 6.188 1.00 93.94 191 LEU A O 1
ATOM 1560 N N . THR A 1 192 ? -20.970 10.609 7.022 1.00 95.69 192 THR A N 1
ATOM 1561 C CA . THR A 1 192 ? -20.305 11.112 8.231 1.00 95.69 192 THR A CA 1
ATOM 1562 C C . THR A 1 192 ? -20.568 10.194 9.427 1.00 95.69 192 THR A C 1
ATOM 1564 O O . THR A 1 192 ? -21.395 9.274 9.370 1.00 95.69 192 THR A O 1
ATOM 1567 N N . PHE A 1 193 ? -19.896 10.441 10.554 1.00 97.06 193 PHE A N 1
ATOM 1568 C CA . PHE A 1 193 ? -20.154 9.685 11.783 1.00 97.06 193 PHE A CA 1
ATOM 1569 C C . PHE A 1 193 ? -21.574 9.924 12.309 1.00 97.06 193 PHE A C 1
ATOM 1571 O O . PHE A 1 193 ? -22.192 8.996 12.839 1.00 97.06 193 PHE A O 1
ATOM 1578 N N . SER A 1 194 ? -22.103 11.141 12.140 1.00 97.06 194 SER A N 1
ATOM 1579 C CA . SER A 1 194 ? -23.477 11.479 12.525 1.00 97.06 194 SER A CA 1
ATOM 1580 C C . SER A 1 194 ? -24.483 10.693 11.686 1.00 97.06 194 SER A C 1
ATOM 1582 O O . SER A 1 194 ? -25.337 10.007 12.249 1.00 97.06 194 SER A O 1
ATOM 1584 N N . ASP A 1 195 ? -24.314 10.701 10.358 1.00 96.12 195 ASP A N 1
ATOM 1585 C CA . ASP A 1 195 ? -25.199 9.979 9.433 1.00 96.12 195 ASP A CA 1
ATOM 1586 C C . ASP A 1 195 ? -25.258 8.485 9.773 1.00 96.12 195 ASP A C 1
ATOM 1588 O O . ASP A 1 195 ? -26.329 7.876 9.837 1.00 96.12 195 ASP A O 1
ATOM 1592 N N . LEU A 1 196 ? -24.094 7.882 10.025 1.00 96.25 196 LEU A N 1
ATOM 1593 C CA . LEU A 1 196 ? -24.001 6.464 10.346 1.00 96.25 196 LEU A CA 1
ATOM 1594 C C . LEU A 1 196 ? -24.609 6.135 11.717 1.00 96.25 196 LEU A C 1
ATOM 1596 O O . LEU A 1 196 ? -25.267 5.104 11.861 1.00 96.25 196 LEU A O 1
ATOM 1600 N N . THR A 1 197 ? -24.427 7.009 12.712 1.00 97.62 197 THR A N 1
ATOM 1601 C CA . THR A 1 197 ? -25.012 6.837 14.052 1.00 97.62 197 THR A CA 1
ATOM 1602 C C . THR A 1 197 ? -26.538 6.783 13.975 1.00 97.62 197 THR A C 1
ATOM 1604 O O . THR A 1 197 ? -27.147 5.863 14.524 1.00 97.62 197 THR A O 1
ATOM 1607 N N . GLU A 1 198 ? -27.163 7.714 13.249 1.00 97.31 198 GLU A N 1
ATOM 1608 C CA . GLU A 1 198 ? -28.621 7.750 13.074 1.00 97.31 198 GLU A CA 1
ATOM 1609 C C . GLU A 1 198 ? -29.147 6.497 12.363 1.00 97.31 198 GLU A C 1
ATOM 1611 O O . GLU A 1 198 ? -30.117 5.877 12.816 1.00 97.31 198 GLU A O 1
ATOM 1616 N N . ARG A 1 199 ? -28.475 6.074 11.285 1.00 97.19 199 ARG A N 1
ATOM 1617 C CA . ARG A 1 199 ? -28.850 4.873 10.523 1.00 97.19 199 ARG A CA 1
ATOM 1618 C C . ARG A 1 199 ? -28.767 3.599 11.361 1.00 97.19 199 ARG A C 1
ATOM 1620 O O . ARG A 1 199 ? -29.678 2.775 11.305 1.00 97.19 199 ARG A O 1
ATOM 1627 N N . ILE A 1 200 ? -27.721 3.441 12.169 1.00 97.50 200 ILE A N 1
ATOM 1628 C CA . ILE A 1 200 ? -27.558 2.261 13.030 1.00 97.50 200 ILE A CA 1
ATOM 1629 C C . ILE A 1 200 ? -28.615 2.231 14.124 1.00 97.50 200 ILE A C 1
ATOM 1631 O O . ILE A 1 200 ? -29.197 1.172 14.357 1.00 97.50 200 ILE A O 1
ATOM 1635 N N . SER A 1 201 ? -28.905 3.367 14.760 1.00 97.06 201 SER A N 1
ATOM 1636 C CA . SER A 1 201 ? -29.979 3.459 15.754 1.00 97.06 201 SER A CA 1
ATOM 1637 C C . SER A 1 201 ? -31.318 3.033 15.157 1.00 97.06 201 SER A C 1
ATOM 1639 O O . SER A 1 201 ? -32.062 2.270 15.777 1.00 97.06 201 SER A O 1
ATOM 1641 N N . PHE A 1 202 ? -31.599 3.457 13.923 1.00 96.94 202 PHE A N 1
ATOM 1642 C CA . PHE A 1 202 ? -32.777 3.016 13.185 1.00 96.94 202 PHE A CA 1
ATOM 1643 C C . PHE A 1 202 ? -32.764 1.501 12.918 1.00 96.94 202 PHE A C 1
ATOM 1645 O O . PHE A 1 202 ? -33.741 0.827 13.241 1.00 96.94 202 PHE A O 1
ATOM 1652 N N . TRP A 1 203 ? -31.666 0.934 12.405 1.00 97.50 203 TRP A N 1
ATOM 1653 C CA . TRP A 1 203 ? -31.576 -0.508 12.121 1.00 97.50 203 TRP A CA 1
ATOM 1654 C C . TRP A 1 203 ? -31.656 -1.384 13.370 1.00 97.50 203 TRP A C 1
ATOM 1656 O O . TRP A 1 203 ? -32.193 -2.485 13.299 1.00 97.50 203 TRP A O 1
ATOM 1666 N N . CYS A 1 204 ? -31.141 -0.923 14.512 1.00 95.75 204 CYS A N 1
ATOM 1667 C CA . CYS A 1 204 ? -31.261 -1.655 15.772 1.00 95.75 204 CYS A CA 1
ATOM 1668 C C . CYS A 1 204 ? -32.733 -1.733 16.208 1.00 95.75 204 CYS A C 1
ATOM 1670 O O . CYS A 1 204 ? -33.218 -2.817 16.527 1.00 95.75 204 CYS A O 1
ATOM 1672 N N . LYS A 1 205 ? -33.474 -0.616 16.134 1.00 94.69 205 LYS A N 1
ATOM 1673 C CA . LYS A 1 205 ? -34.924 -0.587 16.411 1.00 94.69 205 LYS A CA 1
ATOM 1674 C C . LYS A 1 205 ? -35.705 -1.462 15.430 1.00 94.69 205 LYS A C 1
ATOM 1676 O O . LYS A 1 205 ? -36.559 -2.238 15.848 1.00 94.69 205 LYS A O 1
ATOM 1681 N N . GLU A 1 206 ? -35.381 -1.376 14.140 1.00 94.44 206 GLU A N 1
ATOM 1682 C CA . GLU A 1 206 ? -35.965 -2.211 13.081 1.00 94.44 206 GLU A CA 1
ATOM 1683 C C . GLU A 1 206 ? -35.760 -3.708 13.381 1.00 94.44 206 GLU A C 1
ATOM 1685 O O . GLU A 1 206 ? -36.718 -4.482 13.389 1.00 94.44 206 GLU A O 1
ATOM 1690 N N . ALA A 1 207 ? -34.533 -4.115 13.722 1.00 92.75 207 ALA A N 1
ATOM 1691 C CA . ALA A 1 207 ? -34.203 -5.499 14.059 1.00 92.75 207 ALA A CA 1
ATOM 1692 C C . ALA A 1 207 ? -34.919 -5.994 15.329 1.00 92.75 207 ALA A C 1
ATOM 1694 O O . ALA A 1 207 ? -35.381 -7.137 15.368 1.00 92.75 207 ALA A O 1
ATOM 1695 N N . GLN A 1 208 ? -35.043 -5.147 16.355 1.00 91.19 208 GLN A N 1
ATOM 1696 C CA . GLN A 1 208 ? -35.799 -5.466 17.570 1.00 91.19 208 GLN A CA 1
ATOM 1697 C C . GLN A 1 208 ? -37.283 -5.701 17.259 1.00 91.19 208 GLN A C 1
ATOM 1699 O O . GLN A 1 208 ? -37.826 -6.722 17.678 1.00 91.19 208 GLN A O 1
ATOM 1704 N N . MET A 1 209 ? -37.914 -4.816 16.475 1.00 90.00 209 MET A N 1
ATOM 1705 C CA . MET A 1 209 ? -39.329 -4.931 16.088 1.00 90.00 209 MET A CA 1
ATOM 1706 C C . MET A 1 209 ? -39.624 -6.199 15.284 1.00 90.00 209 MET A C 1
ATOM 1708 O O . MET A 1 209 ? -40.669 -6.820 15.463 1.00 90.00 209 MET A O 1
ATOM 1712 N N . LEU A 1 210 ? -38.709 -6.612 14.403 1.00 91.00 210 LEU A N 1
ATOM 1713 C CA . LEU A 1 210 ? -38.876 -7.841 13.620 1.00 91.00 210 LEU A CA 1
ATOM 1714 C C . LEU A 1 210 ? -38.827 -9.108 14.489 1.00 91.00 210 LEU A C 1
ATOM 1716 O O . LEU A 1 210 ? -39.430 -10.123 14.132 1.00 91.00 210 LEU A O 1
ATOM 1720 N N . ASN A 1 211 ? -38.135 -9.054 15.630 1.00 86.44 211 ASN A N 1
ATOM 1721 C CA . ASN A 1 211 ? -37.969 -10.191 16.534 1.00 86.44 211 ASN A CA 1
ATOM 1722 C C . ASN A 1 211 ? -38.965 -10.201 17.706 1.00 86.44 211 ASN A C 1
ATOM 1724 O O . ASN A 1 211 ? -39.294 -11.283 18.209 1.00 86.44 211 ASN A O 1
ATOM 1728 N N . SER A 1 212 ? -39.494 -9.048 18.129 1.00 85.12 212 SER A N 1
ATOM 1729 C CA . SER A 1 212 ? -40.534 -8.959 19.159 1.00 85.12 212 SER A CA 1
ATOM 1730 C C . SER A 1 212 ? -41.906 -9.290 18.565 1.00 85.12 212 SER A C 1
ATOM 1732 O O . SER A 1 212 ? -42.669 -8.437 18.128 1.00 85.12 212 SER A O 1
ATOM 1734 N N . LYS A 1 213 ? -42.264 -10.578 18.557 1.00 73.12 213 LYS A N 1
ATOM 1735 C CA . LYS A 1 213 ? -43.505 -11.046 17.917 1.00 73.12 213 LYS A CA 1
ATOM 1736 C C . LYS A 1 213 ? -44.814 -10.443 18.454 1.00 73.12 213 LYS A C 1
ATOM 1738 O O . LYS A 1 213 ? -45.812 -10.697 17.797 1.00 73.12 213 LYS A O 1
ATOM 1743 N N . ASN A 1 214 ? -44.867 -9.722 19.587 1.00 55.44 214 ASN A N 1
ATOM 1744 C CA . ASN A 1 214 ? -46.144 -9.240 20.154 1.00 55.44 214 ASN A CA 1
ATOM 1745 C C . ASN A 1 214 ? -46.091 -8.082 21.180 1.00 55.44 214 ASN A C 1
ATOM 1747 O O . ASN A 1 214 ? -47.136 -7.785 21.754 1.00 55.44 214 ASN A O 1
ATOM 1751 N N . ASP A 1 215 ? -44.959 -7.409 21.425 1.00 67.12 215 ASP A N 1
ATOM 1752 C CA . ASP A 1 215 ? -44.917 -6.332 22.434 1.00 67.12 215 ASP A CA 1
ATOM 1753 C C . ASP A 1 215 ? -44.243 -5.063 21.894 1.00 67.12 215 ASP A C 1
ATOM 1755 O O . ASP A 1 215 ? -43.020 -4.941 21.849 1.00 67.12 215 ASP A O 1
ATOM 1759 N N . PHE A 1 216 ? -45.067 -4.127 21.414 1.00 66.12 216 PHE A N 1
ATOM 1760 C CA . PHE A 1 216 ? -44.620 -2.850 20.846 1.00 66.12 216 PHE A CA 1
ATOM 1761 C C . PHE A 1 216 ? -44.170 -1.839 21.915 1.00 66.12 216 PHE A C 1
ATOM 1763 O O . PHE A 1 216 ? -43.565 -0.827 21.567 1.00 66.12 216 PHE A O 1
ATOM 1770 N N . ASN A 1 217 ? -44.458 -2.088 23.198 1.00 68.50 217 ASN A N 1
ATOM 1771 C CA . ASN A 1 217 ? -44.281 -1.093 24.259 1.00 68.50 217 ASN A CA 1
ATOM 1772 C C . ASN A 1 217 ? -42.922 -1.154 24.984 1.00 68.50 217 ASN A C 1
ATOM 1774 O O . ASN A 1 217 ? -42.644 -0.257 25.775 1.00 68.50 217 ASN A O 1
ATOM 1778 N N . GLU A 1 218 ? -42.063 -2.142 24.704 1.00 70.25 218 GLU A N 1
ATOM 1779 C CA . GLU A 1 218 ? -40.766 -2.322 25.391 1.00 70.25 218 GLU A CA 1
ATOM 1780 C C . GLU A 1 218 ? -39.547 -2.333 24.445 1.00 70.25 218 GLU A C 1
ATOM 1782 O O . GLU A 1 218 ? -38.535 -2.976 24.722 1.00 70.25 218 GLU A O 1
ATOM 1787 N N . ALA A 1 219 ? -39.595 -1.626 23.311 1.00 71.50 219 ALA A N 1
ATOM 1788 C CA . ALA A 1 219 ? -38.382 -1.441 22.508 1.00 71.50 219 ALA A CA 1
ATOM 1789 C C . ALA A 1 219 ? -37.384 -0.547 23.271 1.00 71.50 219 ALA A C 1
ATOM 1791 O O . ALA A 1 219 ? -37.622 0.648 23.461 1.00 71.50 219 ALA A O 1
ATOM 1792 N N . PHE A 1 220 ? -36.277 -1.132 23.730 1.00 84.00 220 PHE A N 1
ATOM 1793 C CA . PHE A 1 220 ? -35.198 -0.403 24.394 1.00 84.00 220 PHE A CA 1
ATOM 1794 C C . PHE A 1 220 ? -34.479 0.516 23.402 1.00 84.00 220 PHE A C 1
ATOM 1796 O O . PHE A 1 220 ? -34.168 0.111 22.282 1.00 84.00 220 PHE A O 1
ATOM 1803 N N . GLU A 1 221 ? -34.164 1.741 23.828 1.00 92.50 221 GLU A N 1
ATOM 1804 C CA . GLU A 1 221 ? -33.367 2.660 23.014 1.00 92.50 221 GLU A CA 1
ATOM 1805 C C . GLU A 1 221 ? -31.956 2.074 22.817 1.00 92.50 221 GLU A C 1
ATOM 1807 O O . GLU A 1 221 ? -31.251 1.844 23.808 1.00 92.50 221 GLU A O 1
ATOM 1812 N N . PRO A 1 222 ? -31.527 1.806 21.569 1.00 95.19 222 PRO A N 1
ATOM 1813 C CA . PRO A 1 222 ? -30.217 1.231 21.321 1.00 95.19 222 PRO A CA 1
ATOM 1814 C C . PRO A 1 222 ? -29.117 2.229 21.688 1.00 95.19 222 PRO A C 1
ATOM 1816 O O . PRO A 1 222 ? -29.220 3.430 21.443 1.00 95.19 222 PRO A O 1
ATOM 1819 N N . THR A 1 223 ? -28.023 1.724 22.249 1.00 96.56 223 THR A N 1
ATOM 1820 C CA . THR A 1 223 ? -26.820 2.518 22.508 1.00 96.56 223 THR A CA 1
ATOM 1821 C C . THR A 1 223 ? -25.890 2.414 21.309 1.00 96.56 223 THR A C 1
ATOM 1823 O O . THR A 1 223 ? -25.315 1.357 21.061 1.00 96.56 223 THR A O 1
ATOM 1826 N N . VAL A 1 224 ? -25.721 3.512 20.575 1.00 97.62 224 VAL A N 1
ATOM 1827 C CA . VAL A 1 224 ? -24.877 3.562 19.376 1.00 97.62 224 VAL A CA 1
ATOM 1828 C C . VAL A 1 224 ? -23.777 4.597 19.557 1.00 97.62 224 VAL A C 1
ATOM 1830 O O . VAL A 1 224 ? -24.031 5.710 20.011 1.00 97.62 224 VAL A O 1
ATOM 1833 N N . SER A 1 225 ? -22.544 4.244 19.193 1.00 97.06 225 SER A N 1
ATOM 1834 C CA . SER A 1 225 ? -21.448 5.212 19.106 1.00 97.06 225 SER A CA 1
ATOM 1835 C C . SER A 1 225 ? -20.544 4.919 17.917 1.00 97.06 225 SER A C 1
ATOM 1837 O O . SER A 1 225 ? -20.148 3.774 17.709 1.00 97.06 225 SER A O 1
ATOM 1839 N N . VAL A 1 226 ? -20.195 5.958 17.164 1.00 97.56 226 VAL A N 1
ATOM 1840 C CA . VAL A 1 226 ? -19.185 5.910 16.104 1.00 97.56 226 VAL A CA 1
ATOM 1841 C C . VAL A 1 226 ? -18.001 6.750 16.566 1.00 97.56 226 VAL A C 1
ATOM 1843 O O . VAL A 1 226 ? -18.163 7.910 16.944 1.00 97.56 226 VAL A O 1
ATOM 1846 N N . LYS A 1 227 ? -16.815 6.147 16.603 1.00 96.38 227 LYS A N 1
ATOM 1847 C CA . LYS A 1 227 ? -15.576 6.764 17.074 1.00 96.38 227 LYS A CA 1
ATOM 1848 C C . LYS A 1 227 ? -14.477 6.569 16.043 1.00 96.38 227 LYS A C 1
ATOM 1850 O O . LYS A 1 227 ? -14.445 5.565 15.336 1.00 96.38 227 LYS A O 1
ATOM 1855 N N . HIS A 1 228 ? -13.554 7.520 16.000 1.00 95.06 228 HIS A N 1
ATOM 1856 C CA . HIS A 1 228 ? -12.346 7.412 15.193 1.00 95.06 228 HIS A CA 1
ATOM 1857 C C . HIS A 1 228 ? -11.367 6.452 15.874 1.00 95.06 228 HIS A C 1
ATOM 1859 O O . HIS A 1 228 ? -11.221 6.461 17.097 1.00 95.06 228 HIS A O 1
ATOM 1865 N N . PHE A 1 229 ? -10.737 5.598 15.080 1.00 93.75 229 PHE A N 1
ATOM 1866 C CA . PHE A 1 229 ? -9.804 4.569 15.502 1.00 93.75 229 PHE A CA 1
ATOM 1867 C C . PHE A 1 229 ? -8.468 4.791 14.799 1.00 93.75 229 PHE A C 1
ATOM 1869 O O . PHE A 1 229 ? -8.366 4.671 13.584 1.00 93.75 229 PHE A O 1
ATOM 1876 N N . LEU A 1 230 ? -7.438 5.125 15.578 1.00 91.06 230 LEU A N 1
ATOM 1877 C CA . LEU A 1 230 ? -6.162 5.620 15.048 1.00 91.06 230 LEU A CA 1
ATOM 1878 C C . LEU A 1 230 ? -5.268 4.529 14.434 1.00 91.06 230 LEU A C 1
ATOM 1880 O O . LEU A 1 230 ? -4.259 4.837 13.799 1.00 91.06 230 LEU A O 1
ATOM 1884 N N . VAL A 1 231 ? -5.600 3.247 14.616 1.00 89.94 231 VAL A N 1
ATOM 1885 C CA . VAL A 1 231 ? -4.788 2.137 14.098 1.00 89.94 231 VAL A CA 1
ATOM 1886 C C . VAL A 1 231 ? -5.238 1.789 12.683 1.00 89.94 231 VAL A C 1
ATOM 1888 O O . VAL A 1 231 ? -6.115 0.960 12.458 1.00 89.94 231 VAL A O 1
ATOM 1891 N N . ASN A 1 232 ? -4.584 2.434 11.719 1.00 91.25 232 ASN A N 1
ATOM 1892 C CA . ASN A 1 232 ? -4.739 2.169 10.285 1.00 91.25 232 ASN A CA 1
ATOM 1893 C C . ASN A 1 232 ? -3.504 1.530 9.645 1.00 91.25 232 ASN A C 1
ATOM 1895 O O . ASN A 1 232 ? -3.458 1.359 8.427 1.00 91.25 232 ASN A O 1
ATOM 1899 N N . TYR A 1 233 ? -2.501 1.196 10.455 1.00 93.62 233 TYR A N 1
ATOM 1900 C CA . TYR A 1 233 ? -1.264 0.586 10.000 1.00 93.62 233 TYR A CA 1
ATOM 1901 C C . TYR A 1 233 ? -1.097 -0.829 10.556 1.00 93.62 233 TYR A C 1
ATOM 1903 O O . TYR A 1 233 ? -1.516 -1.151 11.671 1.00 93.62 233 TYR A O 1
ATOM 1911 N N . ALA A 1 234 ? -0.435 -1.661 9.763 1.00 89.31 234 ALA A N 1
ATOM 1912 C CA . ALA A 1 234 ? 0.008 -2.991 10.136 1.00 89.31 234 ALA A CA 1
ATOM 1913 C C . ALA A 1 234 ? 1.490 -2.932 10.515 1.00 89.31 234 ALA A C 1
ATOM 1915 O O . ALA A 1 234 ? 2.320 -2.549 9.682 1.00 89.3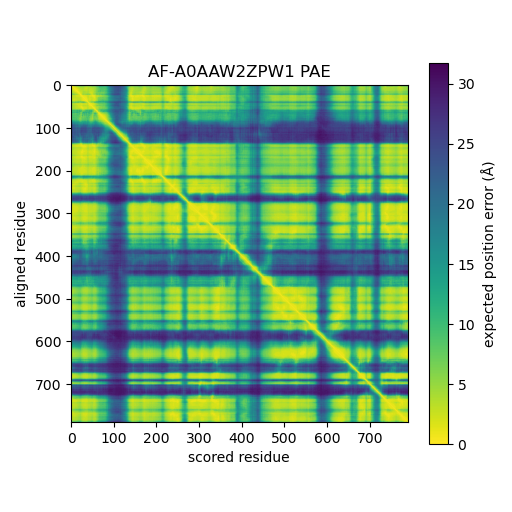1 234 ALA A O 1
ATOM 1916 N N . THR A 1 235 ? 1.837 -3.300 11.753 1.00 87.94 235 THR A N 1
ATOM 1917 C CA . THR A 1 235 ? 3.240 -3.477 12.143 1.00 87.94 235 THR A CA 1
ATOM 1918 C C . THR A 1 235 ? 3.747 -4.780 11.573 1.00 87.94 235 THR A C 1
ATOM 1920 O O . THR A 1 235 ? 3.334 -5.860 11.987 1.00 87.94 235 THR A O 1
ATOM 1923 N N . ILE A 1 236 ? 4.656 -4.667 10.620 1.00 82.44 236 ILE A N 1
ATOM 1924 C CA . ILE A 1 236 ? 5.282 -5.824 10.007 1.00 82.44 236 ILE A CA 1
ATOM 1925 C C . ILE A 1 236 ? 6.412 -6.267 10.927 1.00 82.44 236 ILE A C 1
ATOM 1927 O O . ILE A 1 236 ? 6.375 -7.370 11.451 1.00 82.44 236 ILE A O 1
ATOM 1931 N N . SER A 1 237 ? 7.330 -5.345 11.231 1.00 81.56 237 SER A N 1
ATOM 1932 C CA . SER A 1 237 ? 8.415 -5.525 12.198 1.00 81.56 237 SER A CA 1
ATOM 1933 C C . SER A 1 237 ? 8.322 -4.471 13.308 1.00 81.56 237 SER A C 1
ATOM 1935 O O . SER A 1 237 ? 7.614 -3.475 13.133 1.00 81.56 237 SER A O 1
ATOM 1937 N N . PRO A 1 238 ? 9.081 -4.600 14.414 1.00 84.00 238 PRO A N 1
ATOM 1938 C CA . PRO A 1 238 ? 9.195 -3.556 15.438 1.00 84.00 238 PRO A CA 1
ATOM 1939 C C . PRO A 1 238 ? 9.413 -2.137 14.881 1.00 84.00 238 PRO A C 1
ATOM 1941 O O . PRO A 1 238 ? 8.920 -1.164 15.450 1.00 84.00 238 PRO A O 1
ATOM 1944 N N . ASN A 1 239 ? 10.108 -2.032 13.749 1.00 89.44 239 ASN A N 1
ATOM 1945 C CA . ASN A 1 239 ? 10.514 -0.783 13.115 1.00 89.44 239 ASN A CA 1
ATOM 1946 C C . ASN A 1 239 ? 9.985 -0.657 11.679 1.00 89.44 239 ASN A C 1
ATOM 1948 O O . ASN A 1 239 ? 10.484 0.162 10.913 1.00 89.44 239 ASN A O 1
ATOM 1952 N N . THR A 1 240 ? 9.014 -1.481 11.278 1.00 91.19 240 THR A N 1
ATOM 1953 C CA . THR A 1 240 ? 8.496 -1.500 9.905 1.00 91.19 240 THR A CA 1
ATOM 1954 C C . THR A 1 240 ? 6.984 -1.590 9.898 1.00 91.19 240 THR A C 1
ATOM 1956 O O . THR A 1 240 ? 6.425 -2.468 10.550 1.00 91.19 240 THR A O 1
ATOM 1959 N N . PHE A 1 241 ? 6.323 -0.748 9.113 1.00 94.50 241 PHE A N 1
ATOM 1960 C CA . PHE A 1 241 ? 4.870 -0.743 9.001 1.00 94.50 241 PHE A CA 1
ATOM 1961 C C . PHE A 1 241 ? 4.389 -0.479 7.572 1.00 94.50 241 PHE A C 1
ATOM 1963 O O . PHE A 1 241 ? 5.114 0.046 6.729 1.00 94.50 241 PHE A O 1
ATOM 1970 N N . THR A 1 242 ? 3.137 -0.837 7.305 1.00 94.44 242 THR A N 1
ATOM 1971 C CA . THR A 1 242 ? 2.413 -0.458 6.082 1.00 94.44 242 THR A CA 1
ATOM 1972 C C . THR A 1 242 ? 1.027 0.066 6.433 1.00 94.44 242 THR A C 1
ATOM 1974 O O . THR A 1 242 ? 0.560 -0.165 7.547 1.00 94.44 242 THR A O 1
ATOM 1977 N N . PHE A 1 243 ? 0.356 0.747 5.503 1.00 95.06 243 PHE A N 1
ATOM 1978 C CA . PHE A 1 243 ? -1.050 1.140 5.649 1.00 95.06 243 PHE A CA 1
ATOM 1979 C C . PHE A 1 243 ? -1.937 0.338 4.690 1.00 95.06 243 PHE A C 1
ATOM 1981 O O . PHE A 1 243 ? -2.096 0.742 3.538 1.00 95.06 243 PHE A O 1
ATOM 1988 N N . PRO A 1 244 ? -2.573 -0.759 5.133 1.00 90.69 244 PRO A N 1
ATOM 1989 C CA . PRO A 1 244 ? -3.442 -1.560 4.271 1.00 90.69 244 PRO A CA 1
ATOM 1990 C C . PRO A 1 244 ? -4.568 -0.770 3.579 1.00 90.69 244 PRO A C 1
ATOM 1992 O O . PRO A 1 244 ? -4.933 -1.064 2.440 1.00 90.69 244 PRO A O 1
ATOM 1995 N N . CYS A 1 245 ? -5.079 0.294 4.212 1.00 90.31 245 CYS A N 1
ATOM 1996 C CA . CYS A 1 245 ? -6.072 1.189 3.604 1.00 90.31 245 CYS A CA 1
ATOM 1997 C C . CYS A 1 245 ? -5.534 2.025 2.428 1.00 90.31 245 CYS A C 1
ATOM 1999 O O . CYS A 1 245 ? -6.324 2.589 1.675 1.00 90.31 245 CYS A O 1
ATOM 2001 N N . LEU A 1 246 ? -4.212 2.098 2.258 1.00 93.19 246 LEU A N 1
ATOM 2002 C CA . LEU A 1 246 ? -3.519 2.869 1.225 1.00 93.19 246 LEU A CA 1
ATOM 2003 C C . LEU A 1 246 ? -2.847 1.969 0.179 1.00 93.19 246 LEU A C 1
ATOM 2005 O O . LEU A 1 246 ? -2.019 2.452 -0.589 1.00 93.19 246 LEU A O 1
ATOM 2009 N N . HIS A 1 247 ? -3.182 0.676 0.129 1.00 89.69 247 HIS A N 1
ATOM 2010 C CA . HIS A 1 247 ? -2.478 -0.307 -0.705 1.00 89.69 247 HIS A CA 1
ATOM 2011 C C . HIS A 1 247 ? -2.512 -0.015 -2.219 1.00 89.69 247 HIS A C 1
ATOM 2013 O O . HIS A 1 247 ? -1.732 -0.607 -2.965 1.00 89.69 247 HIS A O 1
ATOM 2019 N N . ASP A 1 248 ? -3.423 0.844 -2.682 1.00 90.38 248 ASP A N 1
ATOM 2020 C CA . ASP A 1 248 ? -3.548 1.231 -4.092 1.00 90.38 248 ASP A CA 1
ATOM 2021 C C . ASP A 1 248 ? -2.873 2.575 -4.417 1.00 90.38 248 ASP A C 1
ATOM 2023 O O . ASP A 1 248 ? -2.786 2.981 -5.577 1.00 90.38 248 ASP A O 1
ATOM 2027 N N . VAL A 1 249 ? -2.379 3.290 -3.402 1.00 94.31 249 VAL A N 1
ATOM 2028 C CA . VAL A 1 249 ? -1.766 4.607 -3.586 1.00 94.31 249 VAL A CA 1
ATOM 2029 C C . VAL A 1 249 ? -0.381 4.454 -4.207 1.00 94.31 249 VAL A C 1
ATOM 2031 O O . VAL A 1 249 ? 0.525 3.882 -3.601 1.00 94.31 249 VAL A O 1
ATOM 2034 N N . PHE A 1 250 ? -0.198 5.027 -5.396 1.00 95.19 250 PHE A N 1
ATOM 2035 C CA . PHE A 1 250 ? 1.070 5.036 -6.121 1.00 95.19 250 PHE A CA 1
ATOM 2036 C C . PHE A 1 250 ? 1.322 6.411 -6.765 1.00 95.19 250 PHE A C 1
ATOM 2038 O O . PHE A 1 250 ? 0.371 7.002 -7.283 1.00 95.19 250 PHE A O 1
ATOM 2045 N N . PRO A 1 251 ? 2.561 6.945 -6.744 1.00 94.19 251 PRO A N 1
ATOM 2046 C CA . PRO A 1 251 ? 2.871 8.217 -7.389 1.00 94.19 251 PRO A CA 1
ATOM 2047 C C . PRO A 1 251 ? 2.656 8.151 -8.901 1.00 94.19 251 PRO A C 1
ATOM 2049 O O . PRO A 1 251 ? 2.948 7.146 -9.543 1.00 94.19 251 PRO A O 1
ATOM 2052 N N . HIS A 1 252 ? 2.189 9.242 -9.498 1.00 89.06 252 HIS A N 1
ATOM 2053 C CA . HIS A 1 252 ? 2.049 9.292 -10.949 1.00 89.06 252 HIS A CA 1
ATOM 2054 C C . HIS A 1 252 ? 3.366 9.553 -11.651 1.00 89.06 252 HIS A C 1
ATOM 2056 O O . HIS A 1 252 ? 4.193 10.329 -11.187 1.00 89.06 252 HIS A O 1
ATOM 2062 N N . LEU A 1 253 ? 3.488 8.955 -12.832 1.00 87.12 253 LEU A N 1
ATOM 2063 C CA . LEU A 1 253 ? 4.505 9.318 -13.797 1.00 87.12 253 LEU A CA 1
ATOM 2064 C C . LEU A 1 253 ? 4.105 10.649 -14.443 1.00 87.12 253 LEU A C 1
ATOM 2066 O O . LEU A 1 253 ? 3.142 10.709 -15.213 1.00 87.12 253 LEU A O 1
ATOM 2070 N N . VAL A 1 254 ? 4.808 11.720 -14.083 1.00 79.75 254 VAL A N 1
ATOM 2071 C CA . VAL A 1 254 ? 4.561 13.080 -14.586 1.00 79.75 254 VAL A CA 1
ATOM 2072 C C . VAL A 1 254 ? 5.706 13.508 -15.500 1.00 79.75 254 VAL A C 1
ATOM 2074 O O . VAL A 1 254 ? 6.863 13.215 -15.199 1.00 79.75 254 VAL A O 1
ATOM 2077 N N . HIS A 1 255 ? 5.405 14.208 -16.598 1.00 75.75 255 HIS A N 1
ATOM 2078 C CA . HIS A 1 255 ? 6.451 14.856 -17.386 1.00 75.75 255 HIS A CA 1
ATOM 2079 C C . HIS A 1 255 ? 6.991 16.078 -16.626 1.00 75.75 255 HIS A C 1
ATOM 2081 O O . HIS A 1 255 ? 6.200 16.894 -16.145 1.00 75.75 255 HIS A O 1
ATOM 2087 N N . PRO A 1 256 ? 8.315 16.296 -16.569 1.00 62.53 256 PRO A N 1
ATOM 2088 C CA . PRO A 1 256 ? 8.891 17.422 -15.836 1.00 62.53 256 PRO A CA 1
ATOM 2089 C C . PRO A 1 256 ? 8.371 18.794 -16.291 1.00 62.53 256 PRO A C 1
ATOM 2091 O O . PRO A 1 256 ? 8.296 19.730 -15.495 1.00 62.53 256 PRO A O 1
ATOM 2094 N N . THR A 1 257 ? 7.989 18.926 -17.567 1.00 59.53 257 THR A N 1
ATOM 2095 C CA . THR A 1 257 ? 7.455 20.168 -18.145 1.00 59.53 257 THR A CA 1
ATOM 2096 C C . THR A 1 257 ? 6.045 20.506 -17.658 1.00 59.53 257 THR A C 1
ATOM 2098 O O . THR A 1 257 ? 5.700 21.690 -17.597 1.00 59.53 257 THR A O 1
ATOM 2101 N N . ASP A 1 258 ? 5.262 19.516 -17.221 1.00 58.78 258 ASP A N 1
ATOM 2102 C CA . ASP A 1 258 ? 3.894 19.716 -16.717 1.00 58.78 258 ASP A CA 1
ATOM 2103 C C . ASP A 1 258 ? 3.874 20.397 -15.335 1.00 58.78 258 ASP A C 1
ATOM 2105 O O . ASP A 1 258 ? 2.871 20.991 -14.930 1.00 58.78 258 ASP A O 1
ATOM 2109 N N . HIS A 1 259 ? 5.004 20.395 -14.620 1.00 51.34 259 HIS A N 1
ATOM 2110 C CA . HIS A 1 259 ? 5.146 21.085 -13.334 1.00 51.34 259 HIS A CA 1
ATOM 2111 C C . HIS A 1 259 ? 5.277 22.611 -13.458 1.00 51.34 259 HIS A C 1
ATOM 2113 O O . HIS A 1 259 ? 5.087 23.323 -12.470 1.00 51.34 259 HIS A O 1
ATOM 2119 N N . SER A 1 260 ? 5.581 23.138 -14.651 1.00 44.59 260 SER A N 1
ATOM 2120 C CA . SER A 1 260 ? 5.834 24.576 -14.844 1.00 44.59 260 SER A CA 1
ATOM 2121 C C . SER A 1 260 ? 4.572 25.450 -14.853 1.00 44.59 260 SER A C 1
ATOM 2123 O O . SER A 1 260 ? 4.679 26.664 -14.685 1.00 44.59 260 SER A O 1
ATOM 2125 N N . HIS A 1 261 ? 3.379 24.856 -14.968 1.00 42.81 261 HIS A N 1
ATOM 2126 C CA . HIS A 1 261 ? 2.121 25.608 -15.070 1.00 42.81 261 HIS A CA 1
ATOM 2127 C C . HIS A 1 261 ? 1.153 25.441 -13.892 1.00 42.81 261 HIS A C 1
ATOM 2129 O O . HIS A 1 261 ? 0.167 26.168 -13.822 1.00 42.81 261 HIS A O 1
ATOM 2135 N N . THR A 1 262 ? 1.412 24.544 -12.938 1.00 43.97 262 THR A N 1
ATOM 2136 C CA . THR A 1 262 ? 0.398 24.175 -11.930 1.00 43.97 262 THR A CA 1
ATOM 2137 C C . THR A 1 262 ? 0.659 24.698 -10.519 1.00 43.97 262 THR A C 1
ATOM 2139 O O . THR A 1 262 ? -0.287 24.804 -9.746 1.00 43.97 262 THR A O 1
ATOM 2142 N N . HIS A 1 263 ? 1.878 25.113 -10.155 1.00 46.84 263 HIS A N 1
ATOM 2143 C CA . HIS A 1 263 ? 2.157 25.480 -8.753 1.00 46.84 263 HIS A CA 1
ATOM 2144 C C . HIS A 1 263 ? 2.344 26.972 -8.446 1.00 46.84 263 HIS A C 1
ATOM 2146 O O . HIS A 1 263 ? 2.270 27.340 -7.275 1.00 46.84 263 HIS A O 1
ATOM 2152 N N . HIS A 1 264 ? 2.498 27.854 -9.443 1.00 41.66 264 HIS A N 1
ATOM 2153 C CA . HIS A 1 264 ? 2.689 29.291 -9.174 1.00 41.66 264 HIS A CA 1
ATOM 2154 C C . HIS A 1 264 ? 1.598 30.245 -9.690 1.00 41.66 264 HIS A C 1
ATOM 2156 O O . HIS A 1 264 ? 1.572 31.385 -9.235 1.00 41.66 264 HIS A O 1
ATOM 2162 N N . GLU A 1 265 ? 0.640 29.804 -10.515 1.00 35.53 265 GLU A N 1
ATOM 2163 C CA . GLU A 1 265 ? -0.467 30.668 -10.986 1.00 35.53 265 GLU A CA 1
ATOM 2164 C C . GLU A 1 265 ? -1.848 30.373 -10.368 1.00 35.53 265 GLU A C 1
ATOM 2166 O O . GLU A 1 265 ? -2.803 31.100 -10.630 1.00 35.53 265 GLU A O 1
ATOM 2171 N N . HIS A 1 266 ? -1.983 29.404 -9.454 1.00 43.16 266 HIS A N 1
ATOM 2172 C CA . HIS A 1 266 ? -3.267 29.157 -8.770 1.00 43.16 266 HIS A CA 1
ATOM 2173 C C . HIS A 1 266 ? -3.585 30.104 -7.602 1.00 43.16 266 HIS A C 1
ATOM 2175 O O . HIS A 1 266 ? -4.618 29.964 -6.943 1.00 43.16 266 HIS A O 1
ATOM 2181 N N . SER A 1 267 ? -2.793 31.157 -7.384 1.00 41.25 267 SER A N 1
ATOM 2182 C CA . SER A 1 267 ? -3.273 32.287 -6.592 1.00 41.25 267 SER A CA 1
ATOM 2183 C C . SER A 1 267 ? -4.192 33.173 -7.450 1.00 41.25 267 SER A C 1
ATOM 2185 O O . SER A 1 267 ? -3.694 34.034 -8.172 1.00 41.25 267 SER A O 1
ATOM 2187 N N . ARG A 1 268 ? -5.519 33.017 -7.282 1.00 36.72 268 ARG A N 1
ATOM 2188 C CA . ARG A 1 268 ? -6.591 34.047 -7.428 1.00 36.72 268 ARG A CA 1
ATOM 2189 C C . ARG A 1 268 ? -7.757 33.819 -8.398 1.00 36.72 268 ARG A C 1
ATOM 2191 O O . ARG A 1 268 ? -8.612 34.698 -8.454 1.00 36.72 268 ARG A O 1
ATOM 2198 N N . GLN A 1 269 ? -7.920 32.672 -9.051 1.00 36.44 269 GLN A N 1
ATOM 2199 C CA . GLN A 1 269 ? -9.213 32.362 -9.689 1.00 36.44 269 GLN A CA 1
ATOM 2200 C C . GLN A 1 269 ? -9.693 30.959 -9.305 1.00 36.44 269 GLN A C 1
ATOM 2202 O O . GLN A 1 269 ? -9.503 29.990 -10.029 1.00 36.44 269 GLN A O 1
ATOM 2207 N N . GLN A 1 270 ? -10.302 30.877 -8.115 1.00 38.69 270 GLN A N 1
ATOM 2208 C CA . GLN A 1 270 ? -11.108 29.741 -7.667 1.00 38.69 270 GLN A CA 1
ATOM 2209 C C . GLN A 1 270 ? -12.337 29.625 -8.577 1.00 38.69 270 GLN A C 1
ATOM 2211 O O . GLN A 1 270 ? -13.349 30.287 -8.365 1.00 38.69 270 GLN A O 1
ATOM 2216 N N . SER A 1 271 ? -12.228 28.800 -9.611 1.00 37.59 271 SER A N 1
ATOM 2217 C CA . SER A 1 271 ? -13.375 27.998 -10.026 1.00 37.59 271 SER A CA 1
ATOM 2218 C C . SER A 1 271 ? -13.345 26.724 -9.181 1.00 37.59 271 SER A C 1
ATOM 2220 O O . SER A 1 271 ? -12.265 26.207 -8.894 1.00 37.59 271 SER A O 1
ATOM 2222 N N . GLU A 1 272 ? -14.510 26.287 -8.706 1.00 46.09 272 GLU A N 1
ATOM 2223 C CA . GLU A 1 272 ? -14.730 25.092 -7.878 1.00 46.09 272 GLU A CA 1
ATOM 2224 C C . GLU A 1 272 ? -14.354 23.813 -8.647 1.00 46.09 272 GLU A C 1
ATOM 2226 O O . GLU A 1 272 ? -15.208 23.070 -9.127 1.00 46.09 272 GLU A O 1
ATOM 2231 N N . ILE A 1 273 ? -13.061 23.562 -8.835 1.00 56.44 273 ILE A N 1
ATOM 2232 C CA . ILE A 1 273 ? -12.583 22.309 -9.414 1.00 56.44 273 ILE A CA 1
ATOM 2233 C C . ILE A 1 273 ? -12.568 21.291 -8.276 1.00 56.44 273 ILE A C 1
ATOM 2235 O O . ILE A 1 273 ? -11.784 21.428 -7.336 1.00 56.44 273 ILE A O 1
ATOM 2239 N N . LEU A 1 274 ? -13.463 20.298 -8.344 1.00 54.34 274 LEU A N 1
ATOM 2240 C CA . LEU A 1 274 ? -13.479 19.183 -7.397 1.00 54.34 274 LEU A CA 1
ATOM 2241 C C . LEU A 1 274 ? -12.073 18.556 -7.301 1.00 54.34 274 LEU A C 1
ATOM 2243 O O . LEU A 1 274 ? -11.400 18.416 -8.331 1.00 54.34 274 LEU A O 1
ATOM 2247 N N . PRO A 1 275 ? -11.630 18.138 -6.100 1.00 70.69 275 PRO A N 1
ATOM 2248 C CA . PRO A 1 275 ? -10.365 17.437 -5.935 1.00 70.69 275 PRO A CA 1
ATOM 2249 C C . PRO A 1 275 ? -10.301 16.217 -6.855 1.00 70.69 275 PRO A C 1
ATOM 2251 O O . PRO A 1 275 ? -11.254 15.442 -6.957 1.00 70.69 275 PRO A O 1
ATOM 2254 N N . SER A 1 276 ? -9.165 16.014 -7.523 1.00 81.81 276 SER A N 1
ATOM 2255 C CA . SER A 1 276 ? -8.971 14.789 -8.301 1.00 81.81 276 SER A CA 1
ATOM 2256 C C . SER A 1 276 ? -8.978 13.563 -7.373 1.00 81.81 276 SER A C 1
ATOM 2258 O O . SER A 1 276 ? -8.539 13.644 -6.225 1.00 81.81 276 SER A O 1
ATOM 2260 N N . LYS A 1 277 ? -9.391 12.388 -7.874 1.00 83.75 277 LYS A N 1
ATOM 2261 C CA . LYS A 1 277 ? -9.317 11.108 -7.127 1.00 83.75 277 LYS A CA 1
ATOM 2262 C C . LYS A 1 277 ? -7.927 10.858 -6.508 1.00 83.75 277 LYS A C 1
ATOM 2264 O O . LYS A 1 277 ? -7.811 10.243 -5.456 1.00 83.75 277 LYS A O 1
ATOM 2269 N N . LYS A 1 278 ? -6.876 11.353 -7.163 1.00 83.44 278 LYS A N 1
ATOM 2270 C CA . LYS A 1 278 ? -5.469 11.215 -6.763 1.00 83.44 278 LYS A CA 1
ATOM 2271 C C . LYS A 1 278 ? -5.117 12.135 -5.597 1.00 83.44 278 LYS A C 1
ATOM 2273 O O . LYS A 1 278 ? -4.472 11.716 -4.644 1.00 83.44 278 LYS A O 1
ATOM 2278 N N . ASP A 1 279 ? -5.607 13.371 -5.650 1.00 88.69 279 ASP A N 1
ATOM 2279 C CA . ASP A 1 279 ? -5.470 14.325 -4.550 1.00 88.69 279 ASP A CA 1
ATOM 2280 C C . ASP A 1 279 ? -6.116 13.778 -3.272 1.00 88.69 279 ASP A C 1
ATOM 2282 O O . ASP A 1 279 ? -5.521 13.809 -2.195 1.00 88.69 279 ASP A O 1
ATOM 2286 N N . LEU A 1 280 ? -7.281 13.141 -3.420 1.00 88.94 280 LEU A N 1
ATOM 2287 C CA . LEU A 1 280 ? -7.935 12.439 -2.325 1.00 88.94 280 LEU A CA 1
ATOM 2288 C C . LEU A 1 280 ? -7.071 11.311 -1.749 1.00 88.94 280 LEU A C 1
ATOM 2290 O O . LEU A 1 280 ? -6.968 11.203 -0.531 1.00 88.94 280 LEU A O 1
ATOM 2294 N N . GLN A 1 281 ? -6.444 10.490 -2.596 1.00 91.88 281 GLN A N 1
ATOM 2295 C CA . GLN A 1 281 ? -5.540 9.427 -2.147 1.00 91.88 281 GLN A CA 1
ATOM 2296 C C . GLN A 1 281 ? -4.360 9.993 -1.347 1.00 91.88 281 GLN A C 1
ATOM 2298 O O . GLN A 1 281 ? -4.037 9.470 -0.282 1.00 91.88 281 GLN A O 1
ATOM 2303 N N . TYR A 1 282 ? -3.746 11.089 -1.797 1.00 94.94 282 TYR A N 1
ATOM 2304 C CA . TYR A 1 282 ? -2.657 11.741 -1.060 1.00 94.94 282 TYR A CA 1
ATOM 2305 C C . TYR A 1 282 ? -3.133 12.352 0.259 1.00 94.94 282 TYR A C 1
ATOM 2307 O O . TYR A 1 282 ? -2.446 12.238 1.277 1.00 94.94 282 TYR A O 1
ATOM 2315 N N . LYS A 1 283 ? -4.346 12.908 0.285 1.00 93.88 283 LYS A N 1
ATOM 2316 C CA . LYS A 1 283 ? -4.987 13.358 1.520 1.00 93.88 283 LYS A CA 1
ATOM 2317 C C . LYS A 1 283 ? -5.263 12.193 2.477 1.00 93.88 283 LYS A C 1
ATOM 2319 O O . LYS A 1 283 ? -5.017 12.334 3.672 1.00 93.88 283 LYS A O 1
ATOM 2324 N N . CYS A 1 284 ? -5.676 11.021 1.985 1.00 93.19 284 CYS A N 1
ATOM 2325 C CA . CYS A 1 284 ? -5.787 9.813 2.813 1.00 93.19 284 CYS A CA 1
ATOM 2326 C C . CYS A 1 284 ? -4.449 9.444 3.460 1.00 93.19 284 CYS A C 1
ATOM 2328 O O . CYS A 1 284 ? -4.424 9.143 4.651 1.00 93.19 284 CYS A O 1
ATOM 2330 N N . VAL A 1 285 ? -3.345 9.491 2.702 1.00 96.25 285 VAL A N 1
ATOM 2331 C CA . VAL A 1 285 ? -1.997 9.219 3.235 1.00 96.25 285 VAL A CA 1
ATOM 2332 C C . VAL A 1 285 ? -1.658 10.203 4.354 1.00 96.25 285 VAL A C 1
ATOM 2334 O O . VAL A 1 285 ? -1.218 9.783 5.423 1.00 96.25 285 VAL A O 1
ATOM 2337 N N . ALA A 1 286 ? -1.902 11.497 4.138 1.00 96.38 286 ALA A N 1
ATOM 2338 C CA . ALA A 1 286 ? -1.648 12.535 5.132 1.00 96.38 286 ALA A CA 1
ATOM 2339 C C . ALA A 1 286 ? -2.443 12.306 6.431 1.00 96.38 286 ALA A C 1
ATOM 2341 O O . ALA A 1 286 ? -1.865 12.338 7.516 1.00 96.38 286 ALA A O 1
ATOM 2342 N N . HIS A 1 287 ? -3.742 12.011 6.336 1.00 94.62 287 HIS A N 1
ATOM 2343 C CA . HIS A 1 287 ? -4.569 11.707 7.508 1.00 94.62 287 HIS A CA 1
ATOM 2344 C C . HIS A 1 287 ? -4.114 10.429 8.228 1.00 94.62 287 HIS A C 1
ATOM 2346 O O . HIS A 1 287 ? -3.997 10.431 9.449 1.00 94.62 287 HIS A O 1
ATOM 2352 N N . ALA A 1 288 ? -3.781 9.363 7.498 1.00 95.31 288 ALA A N 1
ATOM 2353 C CA . ALA A 1 288 ? -3.314 8.116 8.103 1.00 95.31 288 ALA A CA 1
ATOM 2354 C C . ALA A 1 288 ? -1.972 8.292 8.844 1.00 95.31 288 ALA A C 1
ATOM 2356 O O . ALA A 1 288 ? -1.786 7.761 9.941 1.00 95.31 288 ALA A O 1
ATOM 2357 N N . LEU A 1 289 ? -1.051 9.083 8.279 1.00 96.69 289 LEU A N 1
ATOM 2358 C CA . LEU A 1 289 ? 0.195 9.468 8.944 1.00 96.69 289 LEU A CA 1
ATOM 2359 C C . LEU A 1 289 ? -0.069 10.327 10.183 1.00 96.69 289 LEU A C 1
ATOM 2361 O O . LEU A 1 289 ? 0.502 10.044 11.234 1.00 96.69 289 LEU A O 1
ATOM 2365 N N . ARG A 1 290 ? -0.961 11.325 10.092 1.00 94.62 290 ARG A N 1
ATOM 2366 C CA . ARG A 1 290 ? -1.387 12.126 11.250 1.00 94.62 290 ARG A CA 1
ATOM 2367 C C . ARG A 1 290 ? -1.884 11.233 12.375 1.00 94.62 290 ARG A C 1
ATOM 2369 O O . ARG A 1 290 ? -1.462 11.418 13.512 1.00 94.62 290 ARG A O 1
ATOM 2376 N N . ASP A 1 291 ? -2.765 10.286 12.071 1.00 93.88 291 ASP A N 1
ATOM 2377 C CA . ASP A 1 291 ? -3.371 9.402 13.069 1.00 93.88 291 ASP A CA 1
ATOM 2378 C C . ASP A 1 291 ? -2.303 8.569 13.785 1.00 93.88 291 ASP A C 1
ATOM 2380 O O . ASP A 1 291 ? -2.298 8.480 15.014 1.00 93.88 291 ASP A O 1
ATOM 2384 N N . MET A 1 292 ? -1.330 8.048 13.030 1.00 95.06 292 MET A N 1
ATOM 2385 C CA . MET A 1 292 ? -0.170 7.364 13.598 1.00 95.06 292 MET A CA 1
ATOM 2386 C C . MET A 1 292 ? 0.670 8.301 14.479 1.00 95.06 292 MET A C 1
ATOM 2388 O O . MET A 1 292 ? 1.076 7.906 15.567 1.00 95.06 292 MET A O 1
ATOM 2392 N N . PHE A 1 293 ? 0.927 9.541 14.061 1.00 94.81 293 PHE A N 1
ATOM 2393 C CA . PHE A 1 293 ? 1.696 10.497 14.869 1.00 94.81 293 PHE A CA 1
ATOM 2394 C C . PHE A 1 293 ? 0.976 10.896 16.151 1.00 94.81 293 PHE A C 1
ATOM 2396 O O . PHE A 1 293 ? 1.627 11.018 17.185 1.00 94.81 293 PHE A O 1
ATOM 2403 N N . CYS A 1 294 ? -0.349 11.033 16.103 1.00 92.38 294 CYS A N 1
ATOM 2404 C CA . CYS A 1 294 ? -1.173 11.257 17.283 1.00 92.38 294 CYS A CA 1
ATOM 2405 C C . CYS A 1 294 ? -1.069 10.073 18.251 1.00 92.38 294 CYS A C 1
ATOM 2407 O O . CYS A 1 294 ? -0.822 10.276 19.434 1.00 92.38 294 CYS A O 1
ATOM 2409 N N . LEU A 1 295 ? -1.188 8.840 17.746 1.00 92.31 295 LEU A N 1
ATOM 2410 C CA . LEU A 1 295 ? -1.091 7.620 18.554 1.00 92.31 295 LEU A CA 1
ATOM 2411 C C . LEU A 1 295 ? 0.293 7.431 19.194 1.00 92.31 295 LEU A C 1
ATOM 2413 O O . LEU A 1 295 ? 0.415 6.856 20.269 1.00 92.31 295 LEU A O 1
ATOM 2417 N N . LEU A 1 296 ? 1.350 7.876 18.515 1.00 92.81 296 LEU A N 1
ATOM 2418 C CA . LEU A 1 296 ? 2.734 7.746 18.977 1.00 92.81 296 LEU A CA 1
ATOM 2419 C C . LEU A 1 296 ? 3.249 8.989 19.723 1.00 92.81 296 LEU A C 1
ATOM 2421 O O . LEU A 1 296 ? 4.408 8.994 20.155 1.00 92.81 296 LEU A O 1
ATOM 2425 N N . GLU A 1 297 ? 2.404 10.017 19.853 1.00 93.44 297 GLU A N 1
ATOM 2426 C CA . GLU A 1 297 ? 2.701 11.328 20.438 1.00 93.44 297 GLU A CA 1
ATOM 2427 C C . GLU A 1 297 ? 3.931 12.014 19.809 1.00 93.44 297 GLU A C 1
ATOM 2429 O O . GLU A 1 297 ? 4.825 12.510 20.508 1.00 93.44 297 GLU A O 1
ATOM 2434 N N . LEU A 1 298 ? 4.011 12.022 18.476 1.00 92.75 298 LEU A N 1
ATOM 2435 C CA . LEU A 1 298 ? 5.157 12.555 17.733 1.00 92.75 298 LEU A CA 1
ATOM 2436 C C . LEU A 1 298 ? 4.940 14.000 17.266 1.00 92.75 298 LEU A C 1
ATOM 2438 O O . LEU A 1 298 ? 3.966 14.305 16.586 1.00 92.75 298 LEU A O 1
ATOM 2442 N N . ASP A 1 299 ? 5.912 14.865 17.546 1.00 92.00 299 ASP A N 1
ATOM 2443 C CA . ASP A 1 299 ? 6.071 16.185 16.933 1.00 92.00 299 ASP A CA 1
ATOM 2444 C C . ASP A 1 299 ? 6.992 16.060 15.714 1.00 92.00 299 ASP A C 1
ATOM 2446 O O . ASP A 1 299 ? 8.196 15.828 15.856 1.00 92.00 299 ASP A O 1
ATOM 2450 N N . VAL A 1 300 ? 6.411 16.140 14.516 1.00 92.44 300 VAL A N 1
ATOM 2451 C CA . VAL A 1 300 ? 7.058 15.708 13.271 1.00 92.44 300 VAL A CA 1
ATOM 2452 C C . VAL A 1 300 ? 7.512 16.894 12.419 1.00 92.44 300 VAL A C 1
ATOM 2454 O O . VAL A 1 300 ? 6.711 17.749 12.036 1.00 92.44 300 VAL A O 1
ATOM 2457 N N . GLU A 1 301 ? 8.789 16.902 12.035 1.00 91.69 301 GLU A N 1
ATOM 2458 C CA . GLU A 1 301 ? 9.299 17.724 10.933 1.00 91.69 301 GLU A CA 1
ATOM 2459 C C . GLU A 1 301 ? 9.195 16.963 9.614 1.00 91.69 301 GLU A C 1
ATOM 2461 O O . GLU A 1 301 ? 9.635 15.819 9.514 1.00 91.69 301 GLU A O 1
ATOM 2466 N N . VAL A 1 302 ? 8.580 17.584 8.607 1.00 94.12 302 VAL A N 1
ATOM 2467 C CA . VAL A 1 302 ? 8.226 16.908 7.358 1.00 94.12 302 VAL A CA 1
ATOM 2468 C C . VAL A 1 302 ? 9.206 17.290 6.257 1.00 94.12 302 VAL A C 1
ATOM 2470 O O . VAL A 1 302 ? 9.368 18.459 5.904 1.00 94.12 302 VAL A O 1
ATOM 2473 N N . HIS A 1 303 ? 9.824 16.273 5.683 1.00 94.31 303 HIS A N 1
ATOM 2474 C CA . HIS A 1 303 ? 10.713 16.327 4.538 1.00 94.31 303 HIS A CA 1
ATOM 2475 C C . HIS A 1 303 ? 10.104 15.478 3.427 1.00 94.31 303 HIS A C 1
ATOM 2477 O O . HIS A 1 303 ? 9.507 14.434 3.690 1.00 94.31 303 HIS A O 1
ATOM 2483 N N . SER A 1 304 ? 10.227 15.915 2.182 1.00 95.06 304 SER A N 1
ATOM 2484 C CA . SER A 1 304 ? 9.623 15.213 1.046 1.00 95.06 304 SER A CA 1
ATOM 2485 C C . SER A 1 304 ? 10.517 15.259 -0.184 1.00 95.06 304 SER A C 1
ATOM 2487 O O . SER A 1 304 ? 11.236 16.237 -0.390 1.00 95.06 304 SER A O 1
ATOM 2489 N N . MET A 1 305 ? 10.479 14.183 -0.969 1.00 93.25 305 MET A N 1
ATOM 2490 C CA . MET A 1 305 ? 11.230 14.012 -2.206 1.00 93.25 305 MET A CA 1
ATOM 2491 C C . MET A 1 305 ? 10.345 13.315 -3.246 1.00 93.25 305 MET A C 1
ATOM 2493 O O . MET A 1 305 ? 9.962 12.156 -3.078 1.00 93.25 305 MET A O 1
ATOM 2497 N N . GLY A 1 306 ? 10.023 14.043 -4.316 1.00 91.19 306 GLY A N 1
ATOM 2498 C CA . GLY A 1 306 ? 9.090 13.615 -5.362 1.00 91.19 306 GLY A CA 1
ATOM 2499 C C . GLY A 1 306 ? 7.741 14.340 -5.300 1.00 91.19 306 GLY A C 1
ATOM 2500 O O . GLY A 1 306 ? 7.349 14.886 -4.268 1.00 91.19 306 GLY A O 1
ATOM 2501 N N . SER A 1 307 ? 7.048 14.409 -6.438 1.00 90.88 307 SER A N 1
ATOM 2502 C CA . SER A 1 307 ? 5.835 15.218 -6.607 1.00 90.88 307 SER A CA 1
ATOM 2503 C C . SER A 1 307 ? 4.653 14.743 -5.753 1.00 90.88 307 SER A C 1
ATOM 2505 O O . SER A 1 307 ? 3.968 15.577 -5.155 1.00 90.88 307 SER A O 1
ATOM 2507 N N . ALA A 1 308 ? 4.431 13.432 -5.628 1.00 93.69 308 ALA A N 1
ATOM 2508 C CA . ALA A 1 308 ? 3.355 12.899 -4.796 1.00 93.69 308 ALA A CA 1
ATOM 2509 C C . ALA A 1 308 ? 3.668 13.106 -3.310 1.00 93.69 308 ALA A C 1
ATOM 2511 O O . ALA A 1 308 ? 2.811 13.543 -2.547 1.00 93.69 308 ALA A O 1
ATOM 2512 N N . SER A 1 309 ? 4.917 12.888 -2.910 1.00 95.62 309 SER A N 1
ATOM 2513 C CA . SER A 1 309 ? 5.414 13.134 -1.557 1.00 95.62 309 SER A CA 1
ATOM 2514 C C . SER A 1 309 ? 5.316 14.605 -1.168 1.00 95.62 309 SER A C 1
ATOM 2516 O O . SER A 1 309 ? 4.956 14.899 -0.029 1.00 95.62 309 SER A O 1
ATOM 2518 N N . HIS A 1 310 ? 5.562 15.537 -2.097 1.00 94.00 310 HIS A N 1
ATOM 2519 C CA . HIS A 1 310 ? 5.298 16.961 -1.881 1.00 94.00 310 HIS A CA 1
ATOM 2520 C C . HIS A 1 310 ? 3.811 17.226 -1.617 1.00 94.00 310 HIS A C 1
ATOM 2522 O O . HIS A 1 310 ? 3.489 17.927 -0.660 1.00 94.00 310 HIS A O 1
ATOM 2528 N N . ALA A 1 311 ? 2.910 16.644 -2.415 1.00 94.25 311 ALA A N 1
ATOM 2529 C CA . ALA A 1 311 ? 1.469 16.808 -2.227 1.00 94.25 311 ALA A CA 1
ATOM 2530 C C . ALA A 1 311 ? 0.992 16.223 -0.885 1.00 94.25 311 ALA A C 1
ATOM 2532 O O . ALA A 1 311 ? 0.263 16.883 -0.147 1.00 94.25 311 ALA A O 1
ATOM 2533 N N . VAL A 1 312 ? 1.454 15.021 -0.520 1.00 96.44 312 VAL A N 1
ATOM 2534 C CA . VAL A 1 312 ? 1.182 14.409 0.793 1.00 96.44 312 VAL A CA 1
ATOM 2535 C C . VAL A 1 312 ? 1.702 15.299 1.923 1.00 96.44 312 VAL A C 1
ATOM 2537 O O . VAL A 1 312 ? 0.989 15.510 2.903 1.00 96.44 312 VAL A O 1
ATOM 2540 N N . ALA A 1 313 ? 2.916 15.846 1.792 1.00 96.19 313 ALA A N 1
ATOM 2541 C CA . ALA A 1 313 ? 3.478 16.762 2.778 1.00 96.19 313 ALA A CA 1
ATOM 2542 C C . ALA A 1 313 ? 2.614 18.019 2.931 1.00 96.19 313 ALA A C 1
ATOM 2544 O O . ALA A 1 313 ? 2.308 18.401 4.055 1.00 96.19 313 ALA A O 1
ATOM 2545 N N . ASP A 1 314 ? 2.192 18.641 1.828 1.00 94.25 314 ASP A N 1
ATOM 2546 C CA . ASP A 1 314 ? 1.356 19.844 1.846 1.00 94.25 314 ASP A CA 1
ATOM 2547 C C . ASP A 1 314 ? 0.001 19.590 2.532 1.00 94.25 314 ASP A C 1
ATOM 2549 O O . ASP A 1 314 ? -0.384 20.363 3.415 1.00 94.25 314 ASP A O 1
ATOM 2553 N N . HIS A 1 315 ? -0.661 18.468 2.223 1.00 94.25 315 HIS A N 1
ATOM 2554 C CA . HIS A 1 315 ? -1.889 18.036 2.908 1.00 94.25 315 HIS A CA 1
ATOM 2555 C C . HIS A 1 315 ? -1.659 17.778 4.397 1.00 94.25 315 HIS A C 1
ATOM 2557 O O . HIS A 1 315 ? -2.435 18.232 5.235 1.00 94.25 315 HIS A O 1
ATOM 2563 N N . LEU A 1 316 ? -0.568 17.100 4.758 1.00 94.44 316 LEU A N 1
ATOM 2564 C CA . LEU A 1 316 ? -0.221 16.844 6.157 1.00 94.44 316 LEU A CA 1
ATOM 2565 C C . LEU A 1 316 ? 0.011 18.156 6.923 1.00 94.44 316 LEU A C 1
ATOM 2567 O O . LEU A 1 316 ? -0.473 18.313 8.045 1.00 94.44 316 LEU A O 1
ATOM 2571 N N . MET A 1 317 ? 0.678 19.132 6.299 1.00 92.25 317 MET A N 1
ATOM 2572 C CA . MET A 1 317 ? 0.862 20.462 6.881 1.00 92.25 317 MET A CA 1
ATOM 2573 C C . MET A 1 317 ? -0.453 21.223 7.046 1.00 92.25 317 MET A C 1
ATOM 2575 O O . MET A 1 317 ? -0.552 22.063 7.941 1.00 92.25 317 MET A O 1
ATOM 2579 N N . GLU A 1 318 ? -1.438 21.001 6.177 1.00 91.38 318 GLU A N 1
ATOM 2580 C CA . GLU A 1 318 ? -2.773 21.578 6.317 1.00 91.38 318 GLU A CA 1
ATOM 2581 C C . GLU A 1 318 ? -3.510 20.981 7.517 1.00 91.38 318 GLU A C 1
ATOM 2583 O O . GLU A 1 318 ? -4.000 21.738 8.356 1.00 91.38 318 GLU A O 1
ATOM 2588 N N . VAL A 1 319 ? -3.503 19.652 7.657 1.00 89.94 319 VAL A N 1
ATOM 2589 C CA . VAL A 1 319 ? -4.120 18.950 8.796 1.00 89.94 319 VAL A CA 1
ATOM 2590 C C . VAL A 1 319 ? -3.504 19.422 10.118 1.00 89.94 319 VAL A C 1
ATOM 2592 O O . VAL A 1 319 ? -4.217 19.810 11.040 1.00 89.94 319 VAL A O 1
ATOM 2595 N N . PHE A 1 320 ? -2.175 19.523 10.181 1.00 88.75 320 PHE A N 1
ATOM 2596 C CA . PHE A 1 320 ? -1.450 20.061 11.337 1.00 88.75 320 PHE A CA 1
ATOM 2597 C C . PHE A 1 320 ? -1.820 21.511 11.702 1.00 88.75 320 PHE A C 1
ATOM 2599 O O . PHE A 1 320 ? -1.651 21.919 12.846 1.00 88.75 320 PHE A O 1
ATOM 2606 N N . LYS A 1 321 ? -2.327 22.328 10.772 1.00 87.50 321 LYS A N 1
ATOM 2607 C CA . LYS A 1 321 ? -2.800 23.687 11.109 1.00 87.50 321 LYS A CA 1
ATOM 2608 C C . LYS A 1 321 ? -4.195 23.687 11.725 1.00 87.50 321 LYS A C 1
ATOM 2610 O O . LYS A 1 321 ? -4.537 24.642 12.418 1.00 87.50 321 LYS A O 1
ATOM 2615 N N . GLN A 1 322 ? -5.002 22.678 11.416 1.00 84.50 322 GLN A N 1
ATOM 2616 C CA . GLN A 1 322 ? -6.394 22.585 11.850 1.00 84.50 322 GLN A CA 1
ATOM 2617 C C . GLN A 1 322 ? -6.512 21.968 13.245 1.00 84.50 322 GLN A C 1
ATOM 2619 O O . GLN A 1 322 ? -7.462 22.262 13.966 1.00 84.50 322 GLN A O 1
ATOM 2624 N N . GLU A 1 323 ? -5.537 21.151 13.642 1.00 80.44 323 GLU A N 1
ATOM 2625 C CA . GLU A 1 323 ? -5.590 20.375 14.875 1.00 80.44 323 GLU A CA 1
ATOM 2626 C C . GLU A 1 323 ? -4.285 20.457 15.667 1.00 80.44 323 GLU A C 1
ATOM 2628 O O . GLU A 1 323 ? -3.186 20.442 15.117 1.00 80.44 323 GLU A O 1
ATOM 2633 N N . THR A 1 324 ? -4.412 20.473 16.991 1.00 79.25 324 THR A N 1
ATOM 2634 C CA . THR A 1 324 ? -3.290 20.298 17.917 1.00 79.25 324 THR A CA 1
ATOM 2635 C C . THR A 1 324 ? -3.494 19.013 18.702 1.00 79.25 324 THR A C 1
ATOM 2637 O O . THR A 1 324 ? -4.585 18.791 19.225 1.00 79.25 324 THR A O 1
ATOM 2640 N N . PHE A 1 325 ? -2.452 18.203 18.835 1.00 84.44 325 PHE A N 1
ATOM 2641 C CA . PHE A 1 325 ? -2.457 17.004 19.670 1.00 84.44 325 PHE A CA 1
ATOM 2642 C C . PHE A 1 325 ? -1.244 16.999 20.602 1.00 84.44 325 PHE A C 1
ATOM 2644 O O . PHE A 1 325 ? -0.282 17.741 20.396 1.00 84.44 325 PHE A O 1
ATOM 2651 N N . ASN A 1 326 ? -1.323 16.199 21.665 1.00 85.12 326 ASN A N 1
ATOM 2652 C CA . ASN A 1 326 ? -0.238 16.075 22.628 1.00 85.12 326 ASN A CA 1
ATOM 2653 C C . ASN A 1 326 ? 0.941 15.341 21.985 1.00 85.12 326 ASN A C 1
ATOM 2655 O O . ASN A 1 326 ? 0.776 14.291 21.369 1.00 85.12 326 ASN A O 1
ATOM 2659 N N . THR A 1 327 ? 2.136 15.901 22.144 1.00 87.44 327 THR A N 1
ATOM 2660 C CA . THR A 1 327 ? 3.372 15.334 21.605 1.00 87.44 327 THR A CA 1
ATOM 2661 C C . THR A 1 327 ? 4.419 15.244 22.704 1.00 87.44 327 THR A C 1
ATOM 2663 O O . THR A 1 327 ? 4.674 16.236 23.391 1.00 87.44 327 THR A O 1
ATOM 2666 N N . SER A 1 328 ? 5.058 14.088 22.845 1.00 87.44 328 SER A N 1
ATOM 2667 C CA . SER A 1 328 ? 6.111 13.837 23.835 1.00 87.44 328 SER A CA 1
ATOM 2668 C C . SER A 1 328 ? 7.482 13.578 23.203 1.00 87.44 328 SER A C 1
ATOM 2670 O O . SER A 1 328 ? 8.502 13.667 23.889 1.00 87.44 328 SER A O 1
ATOM 2672 N N . LYS A 1 329 ? 7.543 13.287 21.896 1.00 91.06 329 LYS A N 1
ATOM 2673 C CA . LYS A 1 329 ? 8.780 12.916 21.188 1.00 91.06 329 LYS A CA 1
ATOM 2674 C C . LYS A 1 329 ? 8.919 13.706 19.890 1.00 91.06 329 LYS A C 1
ATOM 2676 O O . LYS A 1 329 ? 7.966 13.811 19.131 1.00 91.06 329 LYS A O 1
ATOM 2681 N N . ASN A 1 330 ? 10.121 14.193 19.590 1.00 92.56 330 ASN A N 1
ATOM 2682 C CA . ASN A 1 330 ? 10.407 14.803 18.291 1.00 92.56 330 ASN A CA 1
ATOM 2683 C C . ASN A 1 330 ? 10.750 13.728 17.253 1.00 92.56 330 ASN A C 1
ATOM 2685 O O . ASN A 1 330 ? 11.537 12.813 17.539 1.00 92.56 330 ASN A O 1
ATOM 2689 N N . ALA A 1 331 ? 10.232 13.890 16.041 1.00 94.00 331 ALA A N 1
ATOM 2690 C CA . ALA A 1 331 ? 10.490 13.014 14.912 1.00 94.00 331 ALA A CA 1
ATOM 2691 C C . ALA A 1 331 ? 10.804 13.797 13.625 1.00 94.00 331 ALA A C 1
ATOM 2693 O O . ALA A 1 331 ? 10.306 14.903 13.424 1.00 94.00 331 ALA A O 1
ATOM 2694 N N . SER A 1 332 ? 11.581 13.196 12.727 1.00 94.62 332 SER A N 1
ATOM 2695 C CA . SER A 1 332 ? 11.759 13.671 11.347 1.00 94.62 332 SER A CA 1
ATOM 2696 C C . SER A 1 332 ? 11.148 12.654 10.392 1.00 94.62 332 SER A C 1
ATOM 2698 O O . SER A 1 332 ? 11.513 11.482 10.433 1.00 94.62 332 SER A O 1
ATOM 2700 N N . LEU A 1 333 ? 10.228 13.091 9.538 1.00 96.56 333 LEU A N 1
ATOM 2701 C CA . LEU A 1 333 ? 9.583 12.282 8.508 1.00 96.56 333 LEU A CA 1
ATOM 2702 C C . LEU A 1 333 ? 10.181 12.602 7.141 1.00 96.56 333 LEU A C 1
ATOM 2704 O O . LEU A 1 333 ? 10.170 13.755 6.728 1.00 96.56 333 LEU A O 1
ATOM 2708 N N . PHE A 1 334 ? 10.605 11.578 6.411 1.00 96.81 334 PHE A N 1
ATOM 2709 C CA . PHE A 1 334 ? 11.040 11.652 5.021 1.00 96.81 334 PHE A CA 1
ATOM 2710 C C . PHE A 1 334 ? 10.045 10.904 4.135 1.00 96.81 334 PHE A C 1
ATOM 2712 O O . PHE A 1 334 ? 9.983 9.677 4.165 1.00 96.81 334 PHE A O 1
ATOM 2719 N N . LEU A 1 335 ? 9.261 11.647 3.357 1.00 98.00 335 LEU A N 1
ATOM 2720 C CA . LEU A 1 335 ? 8.351 11.123 2.339 1.00 98.00 335 LEU A CA 1
ATOM 2721 C C . LEU A 1 335 ? 9.107 10.956 1.018 1.00 98.00 335 LEU A C 1
ATOM 2723 O O . LEU A 1 335 ? 9.717 11.915 0.542 1.00 98.00 335 LEU A O 1
ATOM 2727 N N . ILE A 1 336 ? 9.075 9.757 0.440 1.00 96.81 336 ILE A N 1
ATOM 2728 C CA . ILE A 1 336 ? 9.795 9.435 -0.799 1.00 96.81 336 ILE A CA 1
ATOM 2729 C C . ILE A 1 336 ? 8.829 8.845 -1.820 1.00 96.81 336 ILE A C 1
ATOM 2731 O O . ILE A 1 336 ? 8.112 7.888 -1.518 1.00 96.81 336 ILE A O 1
ATOM 2735 N N . ASP A 1 337 ? 8.851 9.366 -3.044 1.00 96.12 337 ASP A N 1
ATOM 2736 C CA . ASP A 1 337 ? 8.121 8.771 -4.159 1.00 96.12 337 ASP A CA 1
ATOM 2737 C C . ASP A 1 337 ? 8.803 7.491 -4.636 1.00 96.12 337 ASP A C 1
ATOM 2739 O O . ASP A 1 337 ? 9.974 7.484 -5.018 1.00 96.12 337 ASP A O 1
ATOM 2743 N N . ARG A 1 338 ? 8.034 6.403 -4.705 1.00 95.88 338 ARG A N 1
ATOM 2744 C CA . ARG A 1 338 ? 8.476 5.137 -5.296 1.00 95.88 338 ARG A CA 1
ATOM 2745 C C . ARG A 1 338 ? 8.947 5.304 -6.740 1.00 95.88 338 ARG A C 1
ATOM 2747 O O . ARG A 1 338 ? 9.887 4.641 -7.152 1.00 95.88 338 ARG A O 1
ATOM 2754 N N . THR A 1 339 ? 8.357 6.216 -7.506 1.00 94.06 339 THR A N 1
ATOM 2755 C CA . THR A 1 339 ? 8.737 6.449 -8.907 1.00 94.06 339 THR A CA 1
ATOM 2756 C C . THR A 1 339 ? 10.170 6.957 -9.092 1.00 94.06 339 THR A C 1
ATOM 2758 O O . THR A 1 339 ? 10.678 6.919 -10.209 1.00 94.06 339 THR A O 1
ATOM 2761 N N . LEU A 1 340 ? 10.849 7.376 -8.019 1.00 92.81 340 LEU A N 1
ATOM 2762 C CA . LEU A 1 340 ? 12.266 7.741 -8.061 1.00 92.81 340 LEU A CA 1
ATOM 2763 C C . LEU A 1 340 ? 13.186 6.508 -8.118 1.00 92.81 340 LEU A C 1
ATOM 2765 O O . LEU A 1 340 ? 14.258 6.584 -8.719 1.00 92.81 340 LEU A O 1
ATOM 2769 N N . ASP A 1 341 ? 12.756 5.377 -7.548 1.00 93.44 341 ASP A N 1
ATOM 2770 C CA . ASP A 1 341 ? 13.464 4.091 -7.551 1.00 93.44 341 ASP A CA 1
ATOM 2771 C C . ASP A 1 341 ? 12.485 2.929 -7.790 1.00 93.44 341 ASP A C 1
ATOM 2773 O O . ASP A 1 341 ? 11.918 2.345 -6.857 1.00 93.44 341 ASP A O 1
ATOM 2777 N N . LEU A 1 342 ? 12.319 2.579 -9.067 1.00 94.81 342 LEU A N 1
ATOM 2778 C CA . LEU A 1 342 ? 11.579 1.395 -9.501 1.00 94.81 342 LEU A CA 1
ATOM 2779 C C . LEU A 1 342 ? 12.490 0.191 -9.760 1.00 94.81 342 LEU A C 1
ATOM 2781 O O . LEU A 1 342 ? 11.978 -0.908 -9.959 1.00 94.81 342 LEU A O 1
ATOM 2785 N N . ALA A 1 343 ? 13.813 0.357 -9.718 1.00 92.81 343 ALA A N 1
ATOM 2786 C CA . ALA A 1 343 ? 14.761 -0.732 -9.915 1.00 92.81 343 ALA A CA 1
ATOM 2787 C C . ALA A 1 343 ? 14.703 -1.708 -8.735 1.00 92.81 343 ALA A C 1
ATOM 2789 O O . ALA A 1 343 ? 14.601 -2.914 -8.944 1.00 92.81 343 ALA A O 1
ATOM 2790 N N . THR A 1 344 ? 14.653 -1.202 -7.500 1.00 91.19 344 THR A N 1
ATOM 2791 C CA . THR A 1 344 ? 14.538 -2.044 -6.300 1.00 91.19 344 THR A CA 1
ATOM 2792 C C . THR A 1 344 ? 13.329 -3.001 -6.337 1.00 91.19 344 THR A C 1
ATOM 2794 O O . THR A 1 344 ? 13.537 -4.205 -6.190 1.00 91.19 344 THR A O 1
ATOM 2797 N N . PRO A 1 345 ? 12.073 -2.543 -6.531 1.00 92.56 345 PRO A N 1
ATOM 2798 C CA . PRO A 1 345 ? 10.909 -3.438 -6.538 1.00 92.56 345 PRO A CA 1
ATOM 2799 C C . PRO A 1 345 ? 10.785 -4.298 -7.800 1.00 92.56 345 PRO A C 1
ATOM 2801 O O . PRO A 1 345 ? 10.021 -5.258 -7.780 1.00 92.56 345 PRO A O 1
ATOM 2804 N N . THR A 1 346 ? 11.478 -3.961 -8.894 1.00 92.75 346 THR A N 1
ATOM 2805 C CA . THR A 1 346 ? 11.445 -4.755 -10.136 1.00 92.75 346 THR A CA 1
ATOM 2806 C C . THR A 1 346 ? 12.619 -5.712 -10.270 1.00 92.75 346 THR A C 1
ATOM 2808 O O . THR A 1 346 ? 12.536 -6.619 -11.090 1.00 92.75 346 THR A O 1
ATOM 2811 N N . ALA A 1 347 ? 13.657 -5.607 -9.440 1.00 89.44 347 ALA A N 1
ATOM 2812 C CA . ALA A 1 347 ? 14.737 -6.585 -9.404 1.00 89.44 347 ALA A CA 1
ATOM 2813 C C . ALA A 1 347 ? 14.212 -7.983 -9.034 1.00 89.44 347 ALA A C 1
ATOM 2815 O O . ALA A 1 347 ? 13.303 -8.128 -8.205 1.00 89.44 347 ALA A O 1
ATOM 2816 N N . HIS A 1 348 ? 14.787 -9.036 -9.607 1.00 84.88 348 HIS A N 1
ATOM 2817 C CA . HIS A 1 348 ? 14.618 -10.415 -9.153 1.00 84.88 348 HIS A CA 1
ATOM 2818 C C . HIS A 1 348 ? 15.357 -10.573 -7.823 1.00 84.88 348 HIS A C 1
ATOM 2820 O O . HIS A 1 348 ? 16.522 -10.968 -7.754 1.00 84.88 348 HIS A O 1
ATOM 2826 N N . SER A 1 349 ? 14.655 -10.175 -6.759 1.00 69.81 349 SER A N 1
ATOM 2827 C CA . SER A 1 349 ? 15.178 -10.093 -5.402 1.00 69.81 349 SER A CA 1
ATOM 2828 C C . SER A 1 349 ? 15.607 -11.467 -4.891 1.00 69.81 349 SER A C 1
ATOM 2830 O O . SER A 1 349 ? 14.823 -12.416 -4.856 1.00 69.81 349 SER A O 1
ATOM 2832 N N . GLU A 1 350 ? 16.843 -11.553 -4.399 1.00 67.06 350 GLU A N 1
ATOM 2833 C CA . GLU A 1 350 ? 17.297 -12.684 -3.583 1.00 67.06 350 GLU A CA 1
ATOM 2834 C C . GLU A 1 350 ? 16.601 -12.667 -2.201 1.00 67.06 350 GLU A C 1
ATOM 2836 O O . GLU A 1 350 ? 16.585 -13.673 -1.482 1.00 67.06 350 GLU A O 1
ATOM 2841 N N . ASN A 1 351 ? 15.959 -11.547 -1.822 1.00 73.31 351 ASN A N 1
ATOM 2842 C CA . ASN A 1 351 ? 15.193 -11.461 -0.586 1.00 73.31 351 ASN A CA 1
ATOM 2843 C C . ASN A 1 351 ? 13.978 -12.398 -0.654 1.00 73.31 351 ASN A C 1
ATOM 2845 O O . ASN A 1 351 ? 13.111 -12.319 -1.524 1.00 73.31 351 ASN A O 1
ATOM 2849 N N . TYR A 1 352 ? 13.932 -13.319 0.300 1.00 72.25 352 TYR A N 1
ATOM 2850 C CA . TYR A 1 352 ? 12.880 -14.318 0.401 1.00 72.25 352 TYR A CA 1
ATOM 2851 C C . TYR A 1 352 ? 11.490 -13.706 0.669 1.00 72.25 352 TYR A C 1
ATOM 2853 O O . TYR A 1 352 ? 10.486 -14.188 0.140 1.00 72.25 352 TYR A O 1
ATOM 2861 N N . PHE A 1 353 ? 11.427 -12.620 1.444 1.00 74.88 353 PHE A N 1
ATOM 2862 C CA . PHE A 1 353 ? 10.179 -11.918 1.727 1.00 74.88 353 PHE A CA 1
ATOM 2863 C C . PHE A 1 353 ? 9.588 -11.303 0.454 1.00 74.88 353 PHE A C 1
ATOM 2865 O O . PHE A 1 353 ? 8.413 -11.520 0.177 1.00 74.88 353 PHE A O 1
ATOM 2872 N N . ASP A 1 354 ? 10.406 -10.631 -0.362 1.00 80.06 354 ASP A N 1
ATOM 2873 C CA . ASP A 1 354 ? 9.954 -10.019 -1.621 1.00 80.06 354 ASP A CA 1
ATOM 2874 C C . ASP A 1 354 ? 9.399 -11.062 -2.595 1.00 80.06 354 ASP A C 1
ATOM 2876 O O . ASP A 1 354 ? 8.317 -10.878 -3.149 1.00 80.06 354 ASP A O 1
ATOM 2880 N N . ARG A 1 355 ? 10.098 -12.195 -2.745 1.00 77.69 355 ARG A N 1
ATOM 2881 C CA . ARG A 1 355 ? 9.644 -13.312 -3.592 1.00 77.69 355 ARG A CA 1
ATOM 2882 C C . ARG A 1 355 ? 8.344 -13.921 -3.111 1.00 77.69 355 ARG A C 1
ATOM 2884 O O . ARG A 1 355 ? 7.501 -14.316 -3.912 1.00 77.69 355 ARG A O 1
ATOM 2891 N N . THR A 1 356 ? 8.182 -14.026 -1.799 1.00 74.19 356 THR A N 1
ATOM 2892 C CA . THR A 1 356 ? 6.929 -14.550 -1.282 1.00 74.19 356 THR A CA 1
ATOM 2893 C C . THR A 1 356 ? 5.801 -13.554 -1.493 1.00 74.19 356 THR A C 1
ATOM 2895 O O . THR A 1 356 ? 4.726 -13.941 -1.936 1.00 74.19 356 THR A O 1
ATOM 2898 N N . GLN A 1 357 ? 6.050 -12.270 -1.239 1.00 75.25 357 GLN A N 1
ATOM 2899 C CA . GLN A 1 357 ? 5.062 -11.223 -1.454 1.00 75.25 357 GLN A CA 1
ATOM 2900 C C . GLN A 1 357 ? 4.616 -11.157 -2.919 1.00 75.25 357 GLN A C 1
ATOM 2902 O O . GLN A 1 357 ? 3.426 -10.990 -3.166 1.00 75.25 357 GLN A O 1
ATOM 2907 N N . SER A 1 358 ? 5.529 -11.336 -3.881 1.00 75.56 358 SER A N 1
ATOM 2908 C CA . SER A 1 358 ? 5.179 -11.380 -5.308 1.00 75.56 358 SER A CA 1
ATOM 2909 C C . SER A 1 358 ? 4.359 -12.613 -5.691 1.00 75.56 358 SER A C 1
ATOM 2911 O O . SER A 1 358 ? 3.582 -12.558 -6.628 1.00 75.56 358 SER A O 1
ATOM 2913 N N . GLN A 1 359 ? 4.499 -13.730 -4.972 1.00 72.56 359 GLN A N 1
ATOM 2914 C CA . GLN A 1 359 ? 3.661 -14.919 -5.189 1.00 72.56 359 GLN A CA 1
ATOM 2915 C C . GLN A 1 359 ? 2.322 -14.857 -4.449 1.00 72.56 359 GLN A C 1
ATOM 2917 O O . GLN A 1 359 ? 1.421 -15.644 -4.739 1.00 72.56 359 GLN A O 1
ATOM 2922 N N . LEU A 1 360 ? 2.203 -13.958 -3.471 1.00 69.44 360 LEU A N 1
ATOM 2923 C CA . LEU A 1 360 ? 1.033 -13.789 -2.623 1.00 69.44 360 LEU A CA 1
ATOM 2924 C C . LEU A 1 360 ? 0.308 -12.475 -2.946 1.00 69.44 360 LEU A C 1
ATOM 2926 O O . LEU A 1 360 ? 0.039 -11.658 -2.064 1.00 69.44 360 LEU A O 1
ATOM 2930 N N . GLU A 1 361 ? -0.009 -12.259 -4.221 1.00 66.56 361 GLU A N 1
ATOM 2931 C CA . GLU A 1 361 ? -0.748 -11.073 -4.653 1.00 66.56 361 GLU A CA 1
ATOM 2932 C C . GLU A 1 361 ? -2.208 -11.118 -4.196 1.00 66.56 361 GLU A C 1
ATOM 2934 O O . GLU A 1 361 ? -2.842 -12.178 -4.180 1.00 66.56 361 GLU A O 1
ATOM 2939 N N . ARG A 1 362 ? -2.765 -9.954 -3.844 1.00 70.06 362 ARG A N 1
ATOM 2940 C CA . ARG A 1 362 ? -4.180 -9.831 -3.471 1.00 70.06 362 ARG A CA 1
ATOM 2941 C C . ARG A 1 362 ? -5.067 -10.204 -4.657 1.00 70.06 362 ARG A C 1
ATOM 2943 O O . ARG A 1 362 ? -4.793 -9.837 -5.792 1.00 70.06 362 ARG A O 1
ATOM 2950 N N . SER A 1 363 ? -6.136 -10.931 -4.367 1.00 64.19 363 SER A N 1
ATOM 2951 C CA . SER A 1 363 ? -7.145 -11.348 -5.346 1.00 64.19 363 SER A CA 1
ATOM 2952 C C . SER A 1 363 ? -7.977 -10.186 -5.882 1.00 64.19 363 SER A C 1
ATOM 2954 O O . SER A 1 363 ? -8.383 -10.214 -7.039 1.00 64.19 363 SER A O 1
ATOM 2956 N N . ASP A 1 364 ? -8.199 -9.161 -5.063 1.00 67.62 364 ASP A N 1
ATOM 2957 C CA . ASP A 1 364 ? -8.803 -7.900 -5.467 1.00 67.62 364 ASP A CA 1
ATOM 2958 C C . ASP A 1 364 ? -8.241 -6.750 -4.611 1.00 67.62 364 ASP A C 1
ATOM 2960 O O . ASP A 1 364 ? -7.635 -6.982 -3.560 1.00 67.62 364 ASP A O 1
ATOM 2964 N N . ASP A 1 365 ? -8.424 -5.504 -5.059 1.00 61.84 365 ASP A N 1
ATOM 2965 C CA . ASP A 1 365 ? -7.905 -4.322 -4.357 1.00 61.84 365 ASP A CA 1
ATOM 2966 C C . ASP A 1 365 ? -8.558 -4.141 -2.964 1.00 61.84 365 ASP A C 1
ATOM 2968 O O . ASP A 1 365 ? -7.996 -3.544 -2.057 1.00 61.84 365 ASP A O 1
ATOM 2972 N N . HIS A 1 366 ? -9.744 -4.681 -2.705 1.00 60.62 366 HIS A N 1
ATOM 2973 C CA . HIS A 1 366 ? -10.441 -4.490 -1.426 1.00 60.62 366 HIS A CA 1
ATOM 2974 C C . HIS A 1 366 ? -10.319 -5.670 -0.466 1.00 60.62 366 HIS A C 1
ATOM 2976 O O . HIS A 1 366 ? -10.826 -5.595 0.655 1.00 60.62 366 HIS A O 1
ATOM 2982 N N . SER A 1 367 ? -9.648 -6.736 -0.882 1.00 65.12 367 SER A N 1
ATOM 2983 C CA . SER A 1 367 ? -9.537 -7.975 -0.148 1.00 65.12 367 SER A CA 1
ATOM 2984 C C . SER A 1 367 ? -8.118 -8.163 0.337 1.00 65.12 367 SER A C 1
ATOM 2986 O O . SER A 1 367 ? -7.130 -7.864 -0.334 1.00 65.12 367 SER A O 1
ATOM 2988 N N . VAL A 1 368 ? -8.010 -8.715 1.537 1.00 61.09 368 VAL A N 1
ATOM 2989 C CA . VAL A 1 368 ? -6.738 -9.261 1.999 1.00 61.09 368 VAL A CA 1
ATOM 2990 C C . VAL A 1 368 ? -6.548 -10.687 1.512 1.00 61.09 368 VAL A C 1
ATOM 2992 O O . VAL A 1 368 ? -5.516 -11.282 1.788 1.00 61.09 368 VAL A O 1
ATOM 2995 N N . ASN A 1 369 ? -7.529 -11.279 0.832 1.00 62.28 369 ASN A N 1
ATOM 2996 C CA . ASN A 1 369 ? -7.377 -12.615 0.289 1.00 62.28 369 ASN A CA 1
ATOM 2997 C C . ASN A 1 369 ? -6.337 -12.577 -0.814 1.00 62.28 369 ASN A C 1
ATOM 2999 O O . ASN A 1 369 ? -6.400 -11.756 -1.728 1.00 62.28 369 ASN A O 1
ATOM 3003 N N . VAL A 1 370 ? -5.399 -13.500 -0.723 1.00 64.94 370 VAL A N 1
ATOM 3004 C CA . VAL A 1 370 ? -4.364 -13.692 -1.721 1.00 64.94 370 VAL A CA 1
ATOM 3005 C C . VAL A 1 370 ? -4.856 -14.681 -2.768 1.00 64.94 370 VAL A C 1
ATOM 3007 O O . VAL A 1 370 ? -5.588 -15.621 -2.448 1.00 64.94 370 VAL A O 1
ATOM 3010 N N . THR A 1 371 ? -4.485 -14.448 -4.023 1.00 65.25 371 THR A N 1
ATOM 3011 C CA . THR A 1 371 ? -4.723 -15.388 -5.119 1.00 65.25 371 THR A CA 1
ATOM 3012 C C . THR A 1 371 ? -4.166 -16.759 -4.744 1.00 65.25 371 THR A C 1
ATOM 3014 O O . THR A 1 371 ? -3.073 -16.875 -4.195 1.00 65.25 371 THR A O 1
ATOM 3017 N N . THR A 1 372 ? -4.935 -17.827 -4.977 1.00 60.78 372 THR A N 1
ATOM 3018 C CA . THR A 1 372 ? -4.456 -19.180 -4.671 1.00 60.78 372 THR A CA 1
ATOM 3019 C C . THR A 1 372 ? -3.192 -19.432 -5.486 1.00 60.78 372 THR A C 1
ATOM 3021 O O . THR A 1 372 ? -3.287 -19.436 -6.718 1.00 60.78 372 THR A O 1
ATOM 3024 N N . PRO A 1 373 ? -2.028 -19.661 -4.856 1.00 61.53 373 PRO A N 1
ATOM 3025 C CA . PRO A 1 373 ? -0.810 -19.851 -5.615 1.00 61.53 373 PRO A CA 1
ATOM 3026 C C . PRO A 1 373 ? -0.963 -21.075 -6.497 1.00 61.53 373 PRO A C 1
ATOM 3028 O O . PRO A 1 373 ? -1.542 -22.084 -6.092 1.00 61.53 373 PRO A O 1
ATOM 3031 N N . THR A 1 374 ? -0.413 -21.004 -7.699 1.00 62.66 374 THR A N 1
ATOM 3032 C CA . THR A 1 374 ? -0.406 -22.119 -8.653 1.00 62.66 374 THR A CA 1
ATOM 3033 C C . THR A 1 374 ? 0.358 -23.328 -8.116 1.00 62.66 374 THR A C 1
ATOM 3035 O O . THR A 1 374 ? 0.086 -24.458 -8.515 1.00 62.66 374 THR A O 1
ATOM 3038 N N . ASN A 1 375 ? 1.278 -23.119 -7.167 1.00 64.69 375 ASN A N 1
ATOM 3039 C CA . ASN A 1 375 ? 2.079 -24.182 -6.582 1.00 64.69 375 ASN A CA 1
ATOM 3040 C C . ASN A 1 375 ? 1.224 -25.102 -5.677 1.00 64.69 375 ASN A C 1
ATOM 3042 O O . ASN A 1 375 ? 0.788 -24.681 -4.599 1.00 64.69 375 ASN A O 1
ATOM 3046 N N . PRO A 1 376 ? 1.033 -26.384 -6.046 1.00 67.00 376 PRO A N 1
ATOM 3047 C CA . PRO A 1 376 ? 0.173 -27.312 -5.312 1.00 67.00 376 PRO A CA 1
ATOM 3048 C C . PRO A 1 376 ? 0.704 -27.647 -3.913 1.00 67.00 376 PRO A C 1
ATOM 3050 O O . PRO A 1 376 ? -0.075 -28.020 -3.036 1.00 67.00 376 PRO A O 1
ATOM 3053 N N . ILE A 1 377 ? 2.012 -27.509 -3.669 1.00 63.38 377 ILE A N 1
ATOM 3054 C CA . ILE A 1 377 ? 2.589 -27.713 -2.336 1.00 63.38 377 ILE A CA 1
ATOM 3055 C C . ILE A 1 377 ? 2.198 -26.556 -1.431 1.00 63.38 377 ILE A C 1
ATOM 3057 O O . ILE A 1 377 ? 1.729 -26.796 -0.320 1.00 63.38 377 ILE A O 1
ATOM 3061 N N . ILE A 1 378 ? 2.309 -25.324 -1.938 1.00 63.00 378 ILE A N 1
ATOM 3062 C CA . ILE A 1 378 ? 1.834 -24.150 -1.215 1.00 63.00 378 ILE A CA 1
ATOM 3063 C C . ILE A 1 378 ? 0.340 -24.331 -0.945 1.00 63.00 378 ILE A C 1
ATOM 3065 O O . ILE A 1 378 ? -0.036 -24.301 0.217 1.00 63.00 378 ILE A O 1
ATOM 3069 N N . GLN A 1 379 ? -0.490 -24.666 -1.942 1.00 65.25 379 GLN A N 1
ATOM 3070 C CA . GLN A 1 379 ? -1.925 -24.936 -1.739 1.00 65.25 379 GLN A CA 1
ATOM 3071 C C . GLN A 1 379 ? -2.210 -26.010 -0.674 1.00 65.25 379 GLN A C 1
ATOM 3073 O O . GLN A 1 379 ? -3.128 -25.856 0.130 1.00 65.25 379 GLN A O 1
ATOM 3078 N N . ASN A 1 380 ? -1.452 -27.108 -0.651 1.00 62.31 380 ASN A N 1
ATOM 3079 C CA . ASN A 1 380 ? -1.627 -28.168 0.344 1.00 62.31 380 ASN A CA 1
ATOM 3080 C C . ASN A 1 380 ? -1.193 -27.730 1.748 1.00 62.31 380 ASN A C 1
ATOM 3082 O O . ASN A 1 380 ? -1.851 -28.093 2.724 1.00 62.31 380 ASN A O 1
ATOM 3086 N N . LEU A 1 381 ? -0.130 -26.933 1.862 1.00 57.69 381 LEU A N 1
ATOM 3087 C CA . LEU A 1 381 ? 0.274 -26.301 3.118 1.00 57.69 381 LEU A CA 1
ATOM 3088 C C . LEU A 1 381 ? -0.771 -25.271 3.568 1.00 57.69 381 LEU A C 1
ATOM 3090 O O . LEU A 1 381 ? -1.136 -25.260 4.743 1.00 57.69 381 LEU A O 1
ATOM 3094 N N . MET A 1 382 ? -1.347 -24.506 2.630 1.00 57.81 382 MET A N 1
ATOM 3095 C CA . MET A 1 382 ? -2.452 -23.588 2.911 1.00 57.81 382 MET A CA 1
ATOM 3096 C C . MET A 1 382 ? -3.636 -24.345 3.516 1.00 57.81 382 MET A C 1
ATOM 3098 O O . MET A 1 382 ? -4.136 -23.983 4.576 1.00 57.81 382 MET A O 1
ATOM 3102 N N . LYS A 1 383 ? -4.035 -25.461 2.896 1.00 62.06 383 LYS A N 1
ATOM 3103 C CA . LYS A 1 383 ? -5.137 -26.312 3.372 1.00 62.06 383 LYS A CA 1
ATOM 3104 C C . LYS A 1 383 ? -4.877 -26.921 4.755 1.00 62.06 383 LYS A C 1
ATOM 3106 O O . LYS A 1 383 ? -5.817 -27.054 5.535 1.00 62.06 383 LYS A O 1
ATOM 3111 N N . LYS A 1 384 ? -3.629 -27.289 5.074 1.00 51.97 384 LYS A N 1
ATOM 3112 C CA . LYS A 1 384 ? -3.260 -27.865 6.380 1.00 51.97 384 LYS A CA 1
ATOM 3113 C C . LYS A 1 384 ? -3.275 -26.829 7.507 1.00 51.97 384 LYS A C 1
ATOM 3115 O O . LYS A 1 384 ? -3.848 -27.106 8.558 1.00 51.97 384 LYS A O 1
ATOM 3120 N N . ASN A 1 385 ? -2.741 -25.631 7.269 1.00 46.88 385 ASN A N 1
ATOM 3121 C CA . ASN A 1 385 ? -2.720 -24.557 8.270 1.00 46.88 385 ASN A CA 1
ATOM 3122 C C . ASN A 1 385 ? -4.119 -23.982 8.562 1.00 46.88 385 ASN A C 1
ATOM 3124 O O . ASN A 1 385 ? -4.366 -23.520 9.671 1.00 46.88 385 ASN A O 1
ATOM 3128 N N . VAL A 1 386 ? -5.062 -24.108 7.621 1.00 40.31 386 VAL A N 1
ATOM 3129 C CA . VAL A 1 386 ? -6.491 -23.792 7.824 1.00 40.31 386 VAL A CA 1
ATOM 3130 C C . VAL A 1 386 ? -7.188 -24.771 8.786 1.00 40.31 386 VAL A C 1
ATOM 3132 O O . VAL A 1 386 ? -8.160 -24.396 9.434 1.00 40.31 386 VAL A O 1
ATOM 3135 N N . CYS A 1 387 ? -6.710 -26.014 8.919 1.00 28.11 387 CYS A N 1
ATOM 3136 C CA . CYS A 1 387 ? -7.332 -27.017 9.798 1.00 28.11 387 CYS A CA 1
ATOM 3137 C C . CYS A 1 387 ? -6.771 -27.042 11.230 1.00 28.11 387 CYS A C 1
ATOM 3139 O O . CYS A 1 387 ? -7.441 -27.554 12.123 1.00 28.11 387 CYS A O 1
ATOM 3141 N N . ALA A 1 388 ? -5.556 -26.536 11.463 1.00 28.12 388 ALA A N 1
ATOM 3142 C CA . ALA A 1 388 ? -4.878 -26.665 12.757 1.00 28.12 388 ALA A CA 1
ATOM 3143 C C . ALA A 1 388 ? -5.255 -25.571 13.779 1.00 28.12 388 ALA A C 1
ATOM 3145 O O . ALA A 1 388 ? -5.076 -25.767 14.984 1.00 28.12 388 ALA A O 1
ATOM 3146 N N . SER A 1 389 ? -5.825 -24.441 13.345 1.00 33.97 389 SER A N 1
ATOM 3147 C CA . SER A 1 389 ? -6.446 -23.467 14.248 1.00 33.97 389 SER A CA 1
ATOM 3148 C C . SER A 1 389 ? -7.846 -23.957 14.633 1.00 33.97 389 SER A C 1
ATOM 3150 O O . SER A 1 389 ? -8.847 -23.695 13.973 1.00 33.97 389 SER A O 1
ATOM 3152 N N . ASN A 1 390 ? -7.915 -24.738 15.712 1.00 28.17 390 ASN A N 1
ATOM 3153 C CA . ASN A 1 390 ? -9.166 -25.270 16.251 1.00 28.17 390 ASN A CA 1
ATOM 3154 C C . ASN A 1 390 ? -10.216 -24.160 16.475 1.00 28.17 390 ASN A C 1
ATOM 3156 O O . ASN A 1 390 ? -10.190 -23.464 17.489 1.00 28.17 390 ASN A O 1
ATOM 3160 N N . GLY A 1 391 ? -11.177 -24.061 15.552 1.00 30.69 391 GLY A N 1
ATOM 3161 C CA . GLY A 1 391 ? -12.456 -23.378 15.738 1.00 30.69 391 GLY A CA 1
ATOM 3162 C C . GLY A 1 391 ? -12.620 -22.044 15.006 1.00 30.69 391 GLY A C 1
ATOM 3163 O O . GLY A 1 391 ? -12.476 -20.983 15.601 1.00 30.69 391 GLY A O 1
ATOM 3164 N N . SER A 1 392 ? -13.103 -22.116 13.763 1.00 33.88 392 SER A N 1
ATOM 3165 C CA . SER A 1 392 ? -14.029 -21.133 13.176 1.00 33.88 392 SER A CA 1
ATOM 3166 C C . SER A 1 392 ? -13.576 -19.664 13.103 1.00 33.88 392 SER A C 1
ATOM 3168 O O . SER A 1 392 ? -14.333 -18.763 13.472 1.00 33.88 392 SER A O 1
ATOM 3170 N N . THR A 1 393 ? -12.418 -19.387 12.510 1.00 38.25 393 THR A N 1
ATOM 3171 C CA . THR A 1 393 ? -12.207 -18.085 11.861 1.00 38.25 393 THR A CA 1
ATOM 3172 C C . THR A 1 393 ? -11.606 -18.294 10.475 1.00 38.25 393 THR A C 1
ATOM 3174 O O . THR A 1 393 ? -10.408 -18.491 10.315 1.00 38.25 393 THR A O 1
ATOM 3177 N N . ASN A 1 394 ? -12.453 -18.206 9.444 1.00 39.31 394 ASN A N 1
ATOM 3178 C CA . ASN A 1 394 ? -12.052 -18.050 8.037 1.00 39.31 394 ASN A CA 1
ATOM 3179 C C . ASN A 1 394 ? -11.389 -16.672 7.786 1.00 39.31 394 ASN A C 1
ATOM 3181 O O . ASN A 1 394 ? -11.577 -16.081 6.725 1.00 39.31 394 ASN A O 1
ATOM 3185 N N . ASN A 1 395 ? -10.667 -16.119 8.765 1.00 40.12 395 ASN A N 1
ATOM 3186 C CA . ASN A 1 395 ? -10.047 -14.806 8.647 1.00 40.12 395 ASN A CA 1
ATOM 3187 C C . ASN A 1 395 ? -8.797 -14.936 7.773 1.00 40.12 395 ASN A C 1
ATOM 3189 O O . ASN A 1 395 ? -7.955 -15.797 8.026 1.00 40.12 395 ASN A O 1
ATOM 3193 N N . SER A 1 396 ? -8.734 -14.088 6.741 1.00 45.97 396 SER A N 1
ATOM 3194 C CA . SER A 1 396 ? -7.767 -14.069 5.637 1.00 45.97 396 SER A CA 1
ATOM 3195 C C . SER A 1 396 ? -6.442 -14.795 5.914 1.00 45.97 396 SER A C 1
ATOM 3197 O O . SER A 1 396 ? -5.544 -14.317 6.614 1.00 45.97 396 SER A O 1
ATOM 3199 N N . PHE A 1 397 ? -6.324 -15.954 5.267 1.00 42.34 397 PHE A N 1
ATOM 3200 C CA . PHE A 1 397 ? -5.1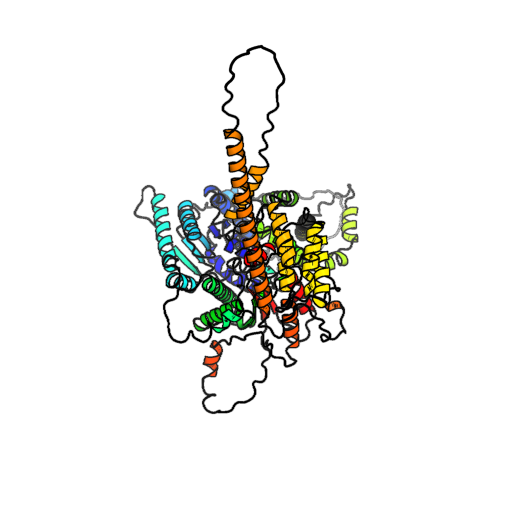50 -16.817 5.191 1.00 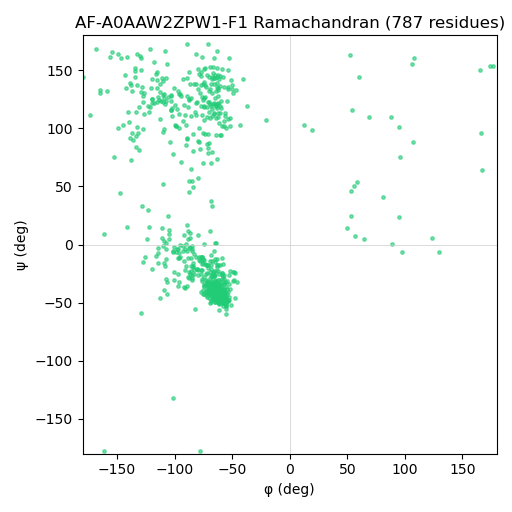42.34 397 PHE A CA 1
ATOM 3201 C C . PHE A 1 397 ? -3.854 -16.055 4.833 1.00 42.34 397 PHE A C 1
ATOM 3203 O O . PHE A 1 397 ? -2.762 -16.418 5.280 1.00 42.34 397 PHE A O 1
ATOM 3210 N N . ALA A 1 398 ? -3.966 -14.974 4.059 1.00 43.47 398 ALA A N 1
ATOM 3211 C CA . ALA A 1 398 ? -2.837 -14.161 3.634 1.00 43.47 398 ALA A CA 1
ATOM 3212 C C . ALA A 1 398 ? -2.146 -13.450 4.793 1.00 43.47 398 ALA A C 1
ATOM 3214 O O . ALA A 1 398 ? -0.922 -13.386 4.826 1.00 43.47 398 ALA A O 1
ATOM 3215 N N . VAL A 1 399 ? -2.909 -12.941 5.764 1.00 43.09 399 VAL A N 1
ATOM 3216 C CA . VAL A 1 399 ? -2.318 -12.124 6.826 1.00 43.09 399 VAL A CA 1
ATOM 3217 C C . VAL A 1 399 ? -1.570 -12.978 7.835 1.00 43.09 399 VAL A C 1
ATOM 3219 O O . VAL A 1 399 ? -0.470 -12.629 8.254 1.00 43.09 399 VAL A O 1
ATOM 3222 N N . GLN A 1 400 ? -2.121 -14.149 8.163 1.00 46.97 400 GLN A N 1
ATOM 3223 C CA . GLN A 1 400 ? -1.411 -15.126 8.987 1.00 46.97 400 GLN A CA 1
ATOM 3224 C C . GLN A 1 400 ? -0.161 -15.641 8.271 1.00 46.97 400 GLN A C 1
ATOM 3226 O O . GLN A 1 400 ? 0.888 -15.740 8.900 1.00 46.97 400 GLN A O 1
ATOM 3231 N N . SER A 1 401 ? -0.243 -15.898 6.961 1.00 46.56 401 SER A N 1
ATOM 3232 C CA . SER A 1 401 ? 0.900 -16.351 6.159 1.00 46.56 401 SER A CA 1
ATOM 3233 C C . SER A 1 401 ? 1.995 -15.295 6.065 1.00 46.56 401 SER A C 1
ATOM 3235 O O . SER A 1 401 ? 3.162 -15.622 6.241 1.00 46.56 401 SER A O 1
ATOM 3237 N N . LEU A 1 402 ? 1.651 -14.023 5.859 1.00 48.62 402 LEU A N 1
ATOM 3238 C CA . LEU A 1 402 ? 2.624 -12.933 5.824 1.00 48.62 402 LEU A CA 1
ATOM 3239 C C . LEU A 1 402 ? 3.235 -12.656 7.202 1.00 48.62 402 LEU A C 1
ATOM 3241 O O . LEU A 1 402 ? 4.445 -12.448 7.287 1.00 48.62 402 LEU A O 1
ATOM 3245 N N . GLY A 1 403 ? 2.443 -12.734 8.278 1.00 48.16 403 GLY A N 1
ATOM 3246 C CA . GLY A 1 403 ? 2.938 -12.678 9.659 1.00 48.16 403 GLY A CA 1
ATOM 3247 C C . GLY A 1 403 ? 3.951 -13.779 9.957 1.00 48.16 403 GLY A C 1
ATOM 3248 O O . GLY A 1 403 ? 5.009 -13.523 10.529 1.00 48.16 403 GLY A O 1
ATOM 3249 N N . ILE A 1 404 ? 3.662 -14.989 9.484 1.00 48.41 404 ILE A N 1
ATOM 3250 C CA . ILE A 1 404 ? 4.539 -16.161 9.521 1.00 48.41 404 ILE A CA 1
ATOM 3251 C C . ILE A 1 404 ? 5.825 -15.938 8.700 1.00 48.41 404 ILE A C 1
ATOM 3253 O O . ILE A 1 404 ? 6.926 -16.147 9.201 1.00 48.41 404 ILE A O 1
ATOM 3257 N N . LEU A 1 405 ? 5.719 -15.443 7.466 1.00 50.38 405 LEU A N 1
ATOM 3258 C CA . LEU A 1 405 ? 6.864 -15.177 6.583 1.00 50.38 405 LEU A CA 1
ATOM 3259 C C . LEU A 1 405 ? 7.774 -14.063 7.110 1.00 50.38 405 LEU A C 1
ATOM 3261 O O . LEU A 1 405 ? 8.992 -14.088 6.917 1.00 50.38 405 LEU A O 1
ATOM 3265 N N . HIS A 1 406 ? 7.188 -13.088 7.796 1.00 48.59 406 HIS A N 1
ATOM 3266 C CA . HIS A 1 406 ? 7.935 -12.035 8.454 1.00 48.59 406 HIS A CA 1
ATOM 3267 C C . HIS A 1 406 ? 8.630 -12.523 9.730 1.00 48.59 406 HIS A C 1
ATOM 3269 O O . HIS A 1 406 ? 9.801 -12.203 9.950 1.00 48.59 406 HIS A O 1
ATOM 3275 N N . HIS A 1 407 ? 7.934 -13.333 10.538 1.00 47.53 407 HIS A N 1
ATOM 3276 C CA . HIS A 1 407 ? 8.520 -14.000 11.699 1.00 47.53 407 HIS A CA 1
ATOM 3277 C C . HIS A 1 407 ? 9.696 -14.883 11.278 1.00 47.53 407 HIS A C 1
ATOM 3279 O O . HIS A 1 407 ? 10.743 -14.828 11.920 1.00 47.53 407 HIS A O 1
ATOM 3285 N N . MET A 1 408 ? 9.571 -15.581 10.141 1.00 49.59 408 MET A N 1
ATOM 3286 C CA . MET A 1 408 ? 10.691 -16.244 9.488 1.00 49.59 408 MET A CA 1
ATOM 3287 C C . MET A 1 408 ? 11.823 -15.266 9.211 1.00 49.59 408 MET A C 1
ATOM 3289 O O . MET A 1 408 ? 12.886 -15.488 9.748 1.00 49.59 408 MET A O 1
ATOM 3293 N N . HIS A 1 409 ? 11.651 -14.184 8.448 1.00 50.88 409 HIS A N 1
ATOM 3294 C CA . HIS A 1 409 ? 12.783 -13.318 8.074 1.00 50.88 409 HIS A CA 1
ATOM 3295 C C . HIS A 1 409 ? 13.520 -12.679 9.271 1.00 50.88 409 HIS A C 1
ATOM 3297 O O . HIS A 1 409 ? 14.750 -12.611 9.256 1.00 50.88 409 HIS A O 1
ATOM 3303 N N . LEU A 1 410 ? 12.794 -12.230 10.303 1.00 46.69 410 LEU A N 1
ATOM 3304 C CA . LEU A 1 410 ? 13.397 -11.662 11.517 1.00 46.69 410 LEU A CA 1
ATOM 3305 C C . LEU A 1 410 ? 14.128 -12.717 12.346 1.00 46.69 410 LEU A C 1
ATOM 3307 O O . LEU A 1 410 ? 15.298 -12.540 12.679 1.00 46.69 410 LEU A O 1
ATOM 3311 N N . ASN A 1 411 ? 13.457 -13.833 12.633 1.00 45.91 411 ASN A N 1
ATOM 3312 C CA . ASN A 1 411 ? 14.042 -14.876 13.459 1.00 45.91 411 ASN A CA 1
ATOM 3313 C C . ASN A 1 411 ? 15.066 -15.708 12.688 1.00 45.91 411 ASN A C 1
ATOM 3315 O O . ASN A 1 411 ? 15.922 -16.294 13.324 1.00 45.91 411 ASN A O 1
ATOM 3319 N N . LEU A 1 412 ? 15.050 -15.765 11.353 1.00 47.97 412 LEU A N 1
ATOM 3320 C CA . LEU A 1 412 ? 16.059 -16.483 10.561 1.00 47.97 412 LEU A CA 1
ATOM 3321 C C . LEU A 1 412 ? 17.450 -15.929 10.852 1.00 47.97 412 LEU A C 1
ATOM 3323 O O . LEU A 1 412 ? 18.381 -16.687 11.089 1.00 47.97 412 LEU A O 1
ATOM 3327 N N . LEU A 1 413 ? 17.578 -14.601 10.834 1.00 44.59 413 LEU A N 1
ATOM 3328 C CA . LEU A 1 413 ? 18.857 -13.915 10.997 1.00 44.59 413 LEU A CA 1
ATOM 3329 C C . LEU A 1 413 ? 19.346 -13.992 12.447 1.00 44.59 413 LEU A C 1
ATOM 3331 O O . LEU A 1 413 ? 20.519 -14.264 12.679 1.00 44.59 413 LEU A O 1
ATOM 3335 N N . GLU A 1 414 ? 18.438 -13.830 13.409 1.00 42.53 414 GLU A N 1
ATOM 3336 C CA . GLU A 1 414 ? 18.761 -13.794 14.843 1.00 42.53 414 GLU A CA 1
ATOM 3337 C C . GLU A 1 414 ? 18.845 -15.201 15.479 1.00 42.53 414 GLU A C 1
ATOM 3339 O O . GLU A 1 414 ? 19.625 -15.454 16.402 1.00 42.53 414 GLU A O 1
ATOM 3344 N N . SER A 1 415 ? 18.077 -16.162 14.955 1.00 44.00 415 SER A N 1
ATOM 3345 C CA . SER A 1 415 ? 18.036 -17.550 15.437 1.00 44.00 415 SER A CA 1
ATOM 3346 C C . SER A 1 415 ? 19.074 -18.432 14.757 1.00 44.00 415 SER A C 1
ATOM 3348 O O . SER A 1 415 ? 19.549 -19.367 15.384 1.00 44.00 415 SER A O 1
ATOM 3350 N N . MET A 1 416 ? 19.504 -18.171 13.517 1.00 39.19 416 MET A N 1
ATOM 3351 C CA . MET A 1 416 ? 20.599 -18.962 12.936 1.00 39.19 416 MET A CA 1
ATOM 3352 C C . MET A 1 416 ? 21.942 -18.703 13.620 1.00 39.19 416 MET A C 1
ATOM 3354 O O . MET A 1 416 ? 22.723 -19.644 13.766 1.00 39.19 416 MET A O 1
ATOM 3358 N N . SER A 1 417 ? 22.202 -17.478 14.086 1.00 41.78 417 SER A N 1
ATOM 3359 C CA . SER A 1 417 ? 23.415 -17.174 14.851 1.00 41.78 417 SER A CA 1
ATOM 3360 C C . SER A 1 417 ? 23.373 -17.748 16.267 1.00 41.78 417 SER A C 1
ATOM 3362 O O . SER A 1 417 ? 24.407 -18.189 16.748 1.00 41.78 417 SER A O 1
ATOM 3364 N N . SER A 1 418 ? 22.200 -17.785 16.911 1.00 41.88 418 SER A N 1
ATOM 3365 C CA . SER A 1 418 ? 22.050 -18.270 18.293 1.00 41.88 418 SER A CA 1
ATOM 3366 C C . SER A 1 418 ? 21.784 -19.776 18.401 1.00 41.88 418 SER A C 1
ATOM 3368 O O . SER A 1 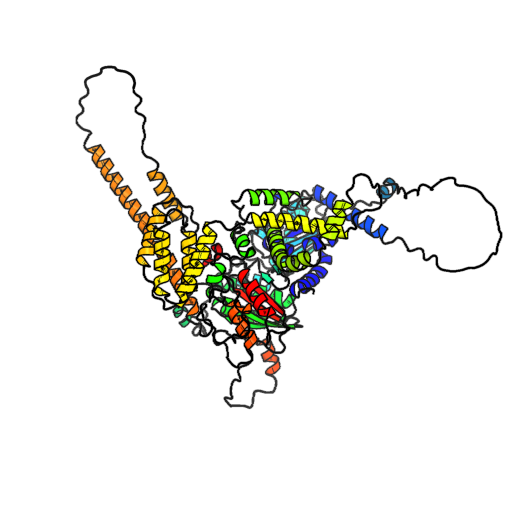418 ? 22.318 -20.426 19.288 1.00 41.88 418 SER A O 1
ATOM 3370 N N . ILE A 1 419 ? 21.039 -20.399 17.484 1.00 43.19 419 ILE A N 1
ATOM 3371 C CA . ILE A 1 419 ? 20.767 -21.852 17.518 1.00 43.19 419 ILE A CA 1
ATOM 3372 C C . ILE A 1 419 ? 22.027 -22.656 17.166 1.00 43.19 419 ILE A C 1
ATOM 3374 O O . ILE A 1 419 ? 22.238 -23.740 17.714 1.00 43.19 419 ILE A O 1
ATOM 3378 N N . THR A 1 420 ? 22.892 -22.137 16.287 1.00 43.28 420 THR A N 1
ATOM 3379 C CA . THR A 1 420 ? 24.160 -22.807 15.949 1.00 43.28 420 THR A CA 1
ATOM 3380 C C . THR A 1 420 ? 25.234 -22.646 17.030 1.00 43.28 420 THR A C 1
ATOM 3382 O O . THR A 1 420 ? 26.122 -23.496 17.102 1.00 43.28 420 THR A O 1
ATOM 3385 N N . SER A 1 421 ? 25.143 -21.620 17.888 1.00 41.38 421 SER A N 1
ATOM 3386 C CA . SER A 1 421 ? 26.089 -21.388 18.988 1.00 41.38 421 SER A CA 1
ATOM 3387 C C . SER A 1 421 ? 25.612 -21.916 20.346 1.00 41.38 421 SER A C 1
ATOM 3389 O O . SER A 1 421 ? 26.433 -22.422 21.109 1.00 41.38 421 SER A O 1
ATOM 3391 N N . ASP A 1 422 ? 24.307 -21.849 20.641 1.00 42.69 422 ASP A N 1
ATOM 3392 C CA . ASP A 1 422 ? 23.779 -21.969 22.012 1.00 42.69 422 ASP A CA 1
ATOM 3393 C C . ASP A 1 422 ? 22.917 -23.212 22.252 1.00 42.69 422 ASP A C 1
ATOM 3395 O O . ASP A 1 422 ? 22.503 -23.459 23.385 1.00 42.69 422 ASP A O 1
ATOM 3399 N N . THR A 1 423 ? 22.669 -24.038 21.231 1.00 42.03 423 THR A N 1
ATOM 3400 C CA . THR A 1 423 ? 22.124 -25.386 21.445 1.00 42.03 423 THR A CA 1
ATOM 3401 C C . THR A 1 423 ? 23.279 -26.381 21.401 1.00 42.03 423 THR A C 1
ATOM 3403 O O . THR A 1 423 ? 23.741 -26.724 20.309 1.00 42.03 423 THR A O 1
ATOM 3406 N N . PRO A 1 424 ? 23.779 -26.883 22.549 1.00 44.88 424 PRO A N 1
ATOM 3407 C CA . PRO A 1 424 ? 24.768 -27.939 22.526 1.00 44.88 424 PRO A CA 1
ATOM 3408 C C . PRO A 1 424 ? 24.144 -29.126 21.800 1.00 44.88 424 PRO A C 1
ATOM 3410 O O . PRO A 1 424 ? 23.109 -29.656 22.212 1.00 44.88 424 PRO A O 1
ATOM 3413 N N . ASN A 1 425 ? 24.805 -29.587 20.740 1.00 50.84 425 ASN A N 1
ATOM 3414 C CA . ASN A 1 425 ? 24.522 -30.881 20.117 1.00 50.84 425 ASN A CA 1
ATOM 3415 C C . ASN A 1 425 ? 24.433 -32.007 21.174 1.00 50.84 425 ASN A C 1
ATOM 3417 O O . ASN A 1 425 ? 23.768 -33.017 20.960 1.00 50.84 425 ASN A O 1
ATOM 3421 N N . ASP A 1 426 ? 25.060 -31.804 22.334 1.00 50.47 426 ASP A N 1
ATOM 3422 C CA . ASP A 1 426 ? 25.040 -32.689 23.489 1.00 50.47 426 ASP A CA 1
ATOM 3423 C C . ASP A 1 426 ? 23.682 -32.757 24.205 1.00 50.47 426 ASP A C 1
ATOM 3425 O O . ASP A 1 426 ? 23.359 -33.814 24.734 1.00 50.47 426 ASP A O 1
ATOM 3429 N N . THR A 1 427 ? 22.832 -31.723 24.187 1.00 48.41 427 THR A N 1
ATOM 3430 C CA . THR A 1 427 ? 21.507 -31.756 24.848 1.00 48.41 427 THR A CA 1
ATOM 3431 C C . THR A 1 427 ? 20.489 -32.551 24.029 1.00 48.41 427 THR A C 1
ATOM 3433 O O . THR A 1 427 ? 19.746 -33.363 24.577 1.00 48.41 427 THR A O 1
ATOM 3436 N N . LEU A 1 428 ? 20.507 -32.393 22.700 1.00 45.88 428 LEU A N 1
ATOM 3437 C CA . LEU A 1 428 ? 19.713 -33.214 21.777 1.00 45.88 428 LEU A CA 1
ATOM 3438 C C . LEU A 1 428 ? 20.225 -34.659 21.723 1.00 45.88 428 LEU A C 1
ATOM 3440 O O . LEU A 1 428 ? 19.416 -35.585 21.727 1.00 45.88 428 LEU A O 1
ATOM 3444 N N . LYS A 1 429 ? 21.549 -34.871 21.755 1.00 49.88 429 LYS A N 1
ATOM 3445 C CA . LYS A 1 429 ? 22.132 -36.214 21.909 1.00 49.88 429 LYS A CA 1
ATOM 3446 C C . LYS A 1 429 ? 21.776 -36.849 23.251 1.00 49.88 429 LYS A C 1
ATOM 3448 O O . LYS A 1 429 ? 21.461 -38.027 23.243 1.00 49.88 429 LYS A O 1
ATOM 3453 N N . SER A 1 430 ? 21.757 -36.088 24.349 1.00 51.66 430 SER A N 1
ATOM 3454 C CA . SER A 1 430 ? 21.354 -36.572 25.682 1.00 51.66 430 SER A CA 1
ATOM 3455 C C . SER A 1 430 ? 19.870 -36.943 25.746 1.00 51.66 430 SER A C 1
ATOM 3457 O O . SER A 1 430 ? 19.514 -37.940 26.364 1.00 51.66 430 SER A O 1
ATOM 3459 N N . LEU A 1 431 ? 19.003 -36.187 25.063 1.00 45.59 431 LEU A N 1
ATOM 3460 C CA . LEU A 1 431 ? 17.589 -36.539 24.889 1.00 45.59 431 LEU A CA 1
ATOM 3461 C C . LEU A 1 431 ? 17.418 -37.808 24.045 1.00 45.59 431 LEU A C 1
ATOM 3463 O O . LEU A 1 431 ? 16.585 -38.640 24.380 1.00 45.59 431 LEU A O 1
ATOM 3467 N N . LEU A 1 432 ? 18.219 -37.992 22.991 1.00 48.50 432 LEU A N 1
ATOM 3468 C CA . LEU A 1 432 ? 18.196 -39.203 22.164 1.00 48.50 432 LEU A CA 1
ATOM 3469 C C . LEU A 1 432 ? 18.796 -40.433 22.866 1.00 48.50 432 LEU A C 1
ATOM 3471 O O . LEU A 1 432 ? 18.308 -41.537 22.642 1.00 48.50 432 LEU A O 1
ATOM 3475 N N . THR A 1 433 ? 19.813 -40.274 23.718 1.00 50.81 433 THR A N 1
ATOM 3476 C CA . THR A 1 433 ? 20.395 -41.378 24.502 1.00 50.81 433 THR A CA 1
ATOM 3477 C C . THR A 1 433 ? 19.584 -41.728 25.749 1.00 50.81 433 THR A C 1
ATOM 3479 O O . THR A 1 433 ? 19.688 -42.854 26.221 1.00 50.81 433 THR A O 1
ATOM 3482 N N . MET A 1 434 ? 18.741 -40.825 26.266 1.00 43.09 434 MET A N 1
ATOM 3483 C CA . MET A 1 434 ? 17.798 -41.135 27.355 1.00 43.09 434 MET A CA 1
ATOM 3484 C C . MET A 1 434 ? 16.541 -41.887 26.894 1.00 43.09 434 MET A C 1
ATOM 3486 O O . MET A 1 434 ? 15.822 -42.428 27.732 1.00 43.09 434 MET A O 1
ATOM 3490 N N . VAL A 1 435 ? 16.292 -41.995 25.584 1.00 44.03 435 VAL A N 1
ATOM 3491 C CA . VAL A 1 435 ? 15.254 -42.873 25.008 1.00 44.03 435 VAL A CA 1
ATOM 3492 C C . VAL A 1 435 ? 15.814 -44.296 24.844 1.00 44.03 435 VAL A C 1
ATOM 3494 O O . VAL A 1 435 ? 15.708 -44.926 23.795 1.00 44.03 435 VAL A O 1
ATOM 3497 N N . GLU A 1 436 ? 16.433 -44.833 25.897 1.00 45.38 436 GLU A N 1
ATOM 3498 C CA . GLU A 1 436 ? 16.554 -46.282 26.043 1.00 45.38 436 GLU A CA 1
ATOM 3499 C C . GLU A 1 436 ? 15.221 -46.824 26.592 1.00 45.38 436 GLU A C 1
ATOM 3501 O O . GLU A 1 436 ? 14.676 -46.270 27.549 1.00 45.38 436 GLU A O 1
ATOM 3506 N N . PRO A 1 437 ? 14.664 -47.913 26.032 1.00 47.16 437 PRO A N 1
ATOM 3507 C CA . PRO A 1 437 ? 13.277 -48.330 26.270 1.00 47.16 437 PRO A CA 1
ATOM 3508 C C . PRO A 1 437 ? 12.960 -48.862 27.685 1.00 47.16 437 PRO A C 1
ATOM 3510 O O . PRO A 1 437 ? 11.882 -49.414 27.887 1.00 47.16 437 PRO A O 1
ATOM 3513 N N . ASN A 1 438 ? 13.853 -48.714 28.672 1.00 42.88 438 ASN A N 1
ATOM 3514 C CA . ASN A 1 438 ? 13.747 -49.397 29.969 1.00 42.88 438 ASN A CA 1
ATOM 3515 C C . ASN A 1 438 ? 13.750 -48.506 31.222 1.00 42.88 438 ASN A C 1
ATOM 3517 O O . ASN A 1 438 ? 13.687 -49.047 32.326 1.00 42.88 438 ASN A O 1
ATOM 3521 N N . ILE A 1 439 ? 13.750 -47.174 31.111 1.00 45.53 439 ILE A N 1
ATOM 3522 C CA . ILE A 1 439 ? 13.643 -46.307 32.297 1.00 45.53 439 ILE A CA 1
ATOM 3523 C C . ILE A 1 439 ? 12.195 -45.830 32.464 1.00 45.53 439 ILE A C 1
ATOM 3525 O O . ILE A 1 439 ? 11.727 -44.921 31.784 1.00 45.53 439 ILE A O 1
ATOM 3529 N N . LYS A 1 440 ? 11.469 -46.454 33.399 1.00 45.56 440 LYS A N 1
ATOM 3530 C CA . LYS A 1 440 ? 10.183 -45.956 33.910 1.00 45.56 440 LYS A CA 1
ATOM 3531 C C . LYS A 1 440 ? 10.442 -44.821 34.908 1.00 45.56 440 LYS A C 1
ATOM 3533 O O . LYS A 1 440 ? 10.449 -45.060 36.111 1.00 45.56 440 LYS A O 1
ATOM 3538 N N . THR A 1 441 ? 10.653 -43.596 34.439 1.00 47.00 441 THR A N 1
ATOM 3539 C CA . THR A 1 441 ? 10.614 -42.399 35.298 1.00 47.00 441 THR A CA 1
ATOM 3540 C C . THR A 1 441 ? 9.283 -41.656 35.106 1.00 47.00 441 THR A C 1
ATOM 3542 O O . THR A 1 441 ? 9.012 -41.173 34.010 1.00 47.00 441 THR A O 1
ATOM 3545 N N . PRO A 1 442 ? 8.436 -41.523 36.149 1.00 41.53 442 PRO A N 1
ATOM 3546 C CA . PRO A 1 442 ? 7.166 -40.785 36.076 1.00 41.53 442 PRO A CA 1
ATOM 3547 C C . PRO A 1 442 ? 7.303 -39.251 36.066 1.00 41.53 442 PRO A C 1
ATOM 3549 O O . PRO A 1 442 ? 6.292 -38.557 36.054 1.00 41.53 442 PRO A O 1
ATOM 3552 N N . SER A 1 443 ? 8.517 -38.692 36.116 1.00 44.84 443 SER A N 1
ATOM 3553 C CA . SER A 1 443 ? 8.728 -37.276 36.457 1.00 44.84 443 SER A CA 1
ATOM 3554 C C . SER A 1 443 ? 9.078 -36.345 35.293 1.00 44.84 443 SER A C 1
ATOM 3556 O O . SER A 1 443 ? 9.290 -35.158 35.529 1.00 44.84 443 SER A O 1
ATOM 3558 N N . PHE A 1 444 ? 9.086 -36.805 34.039 1.00 47.34 444 PHE A N 1
ATOM 3559 C CA . PHE A 1 444 ? 9.319 -35.907 32.902 1.00 47.34 444 PHE A CA 1
ATOM 3560 C C . PHE A 1 444 ? 8.000 -35.409 32.300 1.00 47.34 444 PHE A C 1
ATOM 3562 O O . PHE A 1 444 ? 7.598 -35.794 31.204 1.00 47.34 444 PHE A O 1
ATOM 3569 N N . ILE A 1 445 ? 7.306 -34.534 33.031 1.00 50.41 445 ILE A N 1
ATOM 3570 C CA . ILE A 1 445 ? 6.337 -33.627 32.408 1.00 50.41 445 ILE A CA 1
ATOM 3571 C C . ILE A 1 445 ? 7.189 -32.603 31.653 1.00 50.41 445 ILE A C 1
ATOM 3573 O O . ILE A 1 445 ? 7.966 -31.908 32.312 1.00 50.41 445 ILE A O 1
ATOM 3577 N N . PRO A 1 446 ? 7.094 -32.485 30.314 1.00 49.34 446 PRO A N 1
ATOM 3578 C CA . PRO A 1 446 ? 7.800 -31.436 29.601 1.00 49.34 446 PRO A CA 1
ATOM 3579 C C . PRO A 1 446 ? 7.370 -30.115 30.223 1.00 49.34 446 PRO A C 1
ATOM 3581 O O . PRO A 1 446 ? 6.193 -29.744 30.176 1.00 49.34 446 PRO A O 1
ATOM 3584 N N . GLU A 1 447 ? 8.308 -29.434 30.876 1.00 54.53 447 GLU A N 1
ATOM 3585 C CA . GLU A 1 447 ? 8.086 -28.098 31.409 1.00 54.53 447 GLU A CA 1
ATOM 3586 C C . GLU A 1 447 ? 7.409 -27.283 30.297 1.00 54.53 447 GLU A C 1
ATOM 3588 O O . GLU A 1 447 ? 7.846 -27.342 29.145 1.00 54.53 447 GLU A O 1
ATOM 3593 N N . LYS A 1 448 ? 6.325 -26.545 30.585 1.00 56.53 448 LYS A N 1
ATOM 3594 C CA . LYS A 1 448 ? 5.546 -25.808 29.558 1.00 56.53 448 LYS A CA 1
ATOM 3595 C C . LYS A 1 448 ? 6.421 -24.953 28.625 1.00 56.53 448 LYS A C 1
ATOM 3597 O O . LYS A 1 448 ? 6.014 -24.627 27.512 1.00 56.53 448 LYS A O 1
ATOM 3602 N N . ARG A 1 449 ? 7.615 -24.582 29.090 1.00 49.06 449 ARG A N 1
ATOM 3603 C CA . ARG A 1 449 ? 8.660 -23.891 28.338 1.00 49.06 449 ARG A CA 1
ATOM 3604 C C . ARG A 1 449 ? 9.207 -24.711 27.158 1.00 49.06 449 ARG A C 1
ATOM 3606 O O . ARG A 1 449 ? 9.374 -24.144 26.083 1.00 49.06 449 ARG A O 1
ATOM 3613 N N . TYR A 1 450 ? 9.421 -26.018 27.319 1.00 53.88 450 TYR A N 1
ATOM 3614 C CA . TYR A 1 450 ? 9.883 -26.909 26.249 1.00 53.88 450 TYR A CA 1
ATOM 3615 C C . TYR A 1 450 ? 8.810 -27.143 25.197 1.00 53.88 450 TYR A C 1
ATOM 3617 O O . TYR A 1 450 ? 9.126 -27.083 24.017 1.00 53.88 450 TYR A O 1
ATOM 3625 N N . GLN A 1 451 ? 7.546 -27.320 25.598 1.00 57.72 451 GLN A N 1
ATOM 3626 C CA . GLN A 1 451 ? 6.459 -27.482 24.629 1.00 57.72 451 GLN A CA 1
ATOM 3627 C C . GLN A 1 451 ? 6.327 -26.242 23.738 1.00 57.72 451 GLN A C 1
ATOM 3629 O O . GLN A 1 451 ? 6.298 -26.375 22.524 1.00 57.72 451 GLN A O 1
ATOM 3634 N N . LYS A 1 452 ? 6.385 -25.031 24.315 1.00 58.91 452 LYS A N 1
ATOM 3635 C CA . LYS A 1 452 ? 6.407 -23.786 23.526 1.00 58.91 452 LYS A CA 1
ATOM 3636 C C . LYS A 1 452 ? 7.585 -23.719 22.550 1.00 58.91 452 LYS A C 1
ATOM 3638 O O . LYS A 1 452 ? 7.415 -23.232 21.441 1.00 58.91 452 LYS A O 1
ATOM 3643 N N . SER A 1 453 ? 8.765 -24.188 22.961 1.00 52.12 453 SER A N 1
ATOM 3644 C CA . SER A 1 453 ? 9.960 -24.222 22.107 1.00 52.12 453 SER A CA 1
ATOM 3645 C C . SER A 1 453 ? 9.837 -25.256 20.981 1.00 52.12 453 SER A C 1
ATOM 3647 O O . SER A 1 453 ? 10.161 -24.965 19.834 1.00 52.12 453 SER A O 1
ATOM 3649 N N . ILE A 1 454 ? 9.305 -26.445 21.274 1.00 57.19 454 ILE A N 1
ATOM 3650 C CA . ILE A 1 454 ? 9.047 -27.500 20.284 1.00 57.19 454 ILE A CA 1
ATOM 3651 C C . ILE A 1 454 ? 7.974 -27.055 19.290 1.00 57.19 454 ILE A C 1
ATOM 3653 O O . ILE A 1 454 ? 8.168 -27.223 18.089 1.00 57.19 454 ILE A O 1
ATOM 3657 N N . ASP A 1 455 ? 6.882 -26.452 19.761 1.00 61.09 455 ASP A N 1
ATOM 3658 C CA . ASP A 1 455 ? 5.822 -25.915 18.907 1.00 61.09 455 ASP A CA 1
ATOM 3659 C C . ASP A 1 455 ? 6.375 -24.796 18.012 1.00 61.09 455 ASP A C 1
ATOM 3661 O O . ASP A 1 455 ? 6.109 -24.780 16.812 1.00 61.09 455 ASP A O 1
ATOM 3665 N N . ALA A 1 456 ? 7.215 -23.909 18.562 1.00 57.25 456 ALA A N 1
ATOM 3666 C CA . ALA A 1 456 ? 7.890 -22.863 17.796 1.00 57.25 456 ALA A CA 1
ATOM 3667 C C . ALA A 1 456 ? 8.847 -23.437 16.739 1.00 57.25 456 ALA A C 1
ATOM 3669 O O . ALA A 1 456 ? 8.815 -22.992 15.597 1.00 57.25 456 ALA A O 1
ATOM 3670 N N . ASN A 1 457 ? 9.652 -24.448 17.077 1.00 51.66 457 ASN A N 1
ATOM 3671 C CA . ASN A 1 457 ? 10.581 -25.092 16.143 1.00 51.66 457 ASN A CA 1
ATOM 3672 C C . ASN A 1 457 ? 9.867 -25.921 15.070 1.00 51.66 457 ASN A C 1
ATOM 3674 O O . ASN A 1 457 ? 10.298 -25.936 13.919 1.00 51.66 457 ASN A O 1
ATOM 3678 N N . THR A 1 458 ? 8.781 -26.606 15.430 1.00 62.66 458 THR A N 1
ATOM 3679 C CA . THR A 1 458 ? 7.951 -27.368 14.485 1.00 62.66 458 THR A CA 1
ATOM 3680 C C . THR A 1 458 ? 7.306 -26.415 13.496 1.00 62.66 458 THR A C 1
ATOM 3682 O O . THR A 1 458 ? 7.441 -26.606 12.289 1.00 62.66 458 THR A O 1
ATOM 3685 N N . LYS A 1 459 ? 6.715 -25.329 14.006 1.00 61.62 459 LYS A N 1
ATOM 3686 C CA . LYS A 1 459 ? 6.169 -24.257 13.182 1.00 61.62 459 LYS A CA 1
ATOM 3687 C C . LYS A 1 459 ? 7.252 -23.674 12.274 1.00 61.62 459 LYS A C 1
ATOM 3689 O O . LYS A 1 459 ? 7.078 -23.677 11.067 1.00 61.62 459 LYS A O 1
ATOM 3694 N N . LEU A 1 460 ? 8.413 -23.303 12.816 1.00 56.03 460 LEU A N 1
ATOM 3695 C CA . LEU A 1 460 ? 9.541 -22.798 12.030 1.00 56.03 460 LEU A CA 1
ATOM 3696 C C . LEU A 1 460 ? 9.966 -23.798 10.938 1.00 56.03 460 LEU A C 1
ATOM 3698 O O . LEU A 1 460 ? 10.228 -23.397 9.813 1.00 56.03 460 LEU A O 1
ATOM 3702 N N . SER A 1 461 ? 9.994 -25.105 11.216 1.00 57.44 461 SER A N 1
ATOM 3703 C CA . SER A 1 461 ? 10.323 -26.133 10.217 1.00 57.44 461 SER A CA 1
ATOM 3704 C C . SER A 1 461 ? 9.284 -26.233 9.094 1.00 57.44 461 SER A C 1
ATOM 3706 O O . SER A 1 461 ? 9.660 -26.334 7.925 1.00 57.44 461 SER A O 1
ATOM 3708 N N . GLU A 1 462 ? 7.992 -26.176 9.416 1.00 63.31 462 GLU A N 1
ATOM 3709 C CA . GLU A 1 462 ? 6.906 -26.132 8.426 1.00 63.31 462 GLU A CA 1
ATOM 3710 C C . GLU A 1 462 ? 6.983 -24.859 7.576 1.00 63.31 462 GLU A C 1
ATOM 3712 O O . GLU A 1 462 ? 6.828 -24.903 6.354 1.00 63.31 462 GLU A O 1
ATOM 3717 N N . GLU A 1 463 ? 7.299 -23.734 8.213 1.00 59.41 463 GLU A N 1
ATOM 3718 C CA . GLU A 1 463 ? 7.529 -22.448 7.565 1.00 59.41 463 GLU A CA 1
ATOM 3719 C C . GLU A 1 463 ? 8.754 -22.505 6.628 1.00 59.41 463 GLU A C 1
ATOM 3721 O O . GLU A 1 463 ? 8.678 -22.052 5.487 1.00 59.41 463 GLU A O 1
ATOM 3726 N N . TRP A 1 464 ? 9.846 -23.163 7.029 1.00 56.81 464 TRP A N 1
ATOM 3727 C CA . TRP A 1 464 ? 11.011 -23.433 6.175 1.00 56.81 464 TRP A CA 1
ATOM 3728 C C . TRP A 1 464 ? 10.688 -24.347 4.996 1.00 56.81 464 TRP A C 1
ATOM 3730 O O . TRP A 1 464 ? 11.246 -24.177 3.912 1.00 56.81 464 TRP A O 1
ATOM 3740 N N . GLN A 1 465 ? 9.814 -25.335 5.178 1.00 63.03 465 GLN A N 1
ATOM 3741 C CA . GLN A 1 465 ? 9.361 -26.179 4.074 1.00 63.03 465 GLN A CA 1
ATOM 3742 C C . GLN A 1 465 ? 8.513 -25.371 3.092 1.00 63.03 465 GLN A C 1
ATOM 3744 O O . GLN A 1 465 ? 8.715 -25.503 1.885 1.00 63.03 465 GLN A O 1
ATOM 3749 N N . LEU A 1 466 ? 7.639 -24.487 3.589 1.00 61.03 466 LEU A N 1
ATOM 3750 C CA . LEU A 1 466 ? 6.894 -23.526 2.771 1.00 61.03 466 LEU A CA 1
ATOM 3751 C C . LEU A 1 466 ? 7.856 -22.610 2.002 1.00 61.03 466 LEU A C 1
ATOM 3753 O O . LEU A 1 466 ? 7.717 -22.456 0.789 1.00 61.03 466 LEU A O 1
ATOM 3757 N N . ALA A 1 467 ? 8.896 -22.110 2.669 1.00 57.47 467 ALA A N 1
ATOM 3758 C CA . ALA A 1 467 ? 9.955 -21.325 2.049 1.00 57.47 467 ALA A CA 1
ATOM 3759 C C . ALA A 1 467 ? 10.759 -22.085 1.006 1.00 57.47 467 ALA A C 1
ATOM 3761 O O . ALA A 1 467 ? 11.027 -21.579 -0.082 1.00 57.47 467 ALA A O 1
ATOM 3762 N N . GLY A 1 468 ? 11.055 -23.348 1.281 1.00 59.00 468 GLY A N 1
ATOM 3763 C CA . GLY A 1 468 ? 11.654 -24.264 0.327 1.00 59.00 468 GLY A CA 1
ATOM 3764 C C . GLY A 1 468 ? 10.756 -24.582 -0.871 1.00 59.00 468 GLY A C 1
ATOM 3765 O O . GLY A 1 468 ? 11.274 -25.107 -1.855 1.00 59.00 468 GLY A O 1
ATOM 3766 N N . CYS A 1 469 ? 9.453 -24.283 -0.823 1.00 61.28 469 CYS A N 1
ATOM 3767 C CA . CYS A 1 469 ? 8.543 -24.399 -1.968 1.00 61.28 469 CYS A CA 1
ATOM 3768 C C . CYS A 1 469 ? 8.531 -23.135 -2.834 1.00 61.28 469 CYS A C 1
ATOM 3770 O O . CYS A 1 469 ? 8.298 -23.233 -4.038 1.00 61.28 469 CYS A O 1
ATOM 3772 N N . ILE A 1 470 ? 8.857 -21.982 -2.248 1.00 65.19 470 ILE A N 1
ATOM 3773 C CA . ILE A 1 470 ? 9.127 -20.708 -2.931 1.00 65.19 470 ILE A CA 1
ATOM 3774 C C . ILE A 1 470 ? 10.605 -20.705 -3.358 1.00 65.19 470 ILE A C 1
ATOM 3776 O O . ILE A 1 470 ? 11.415 -19.860 -2.979 1.00 65.19 470 ILE A O 1
ATOM 3780 N N . ARG A 1 471 ? 11.007 -21.741 -4.100 1.00 65.00 471 ARG A N 1
ATOM 3781 C CA . ARG A 1 471 ? 12.352 -21.813 -4.680 1.00 65.00 471 ARG A CA 1
ATOM 3782 C C . ARG A 1 471 ? 12.429 -20.920 -5.902 1.00 65.00 471 ARG A C 1
ATOM 3784 O O . ARG A 1 471 ? 11.484 -20.860 -6.680 1.00 65.00 471 ARG A O 1
ATOM 3791 N N . GLU A 1 472 ? 13.598 -20.315 -6.093 1.00 67.94 472 GLU A N 1
ATOM 3792 C CA . GLU A 1 472 ? 13.950 -19.699 -7.374 1.00 67.94 472 GLU A CA 1
ATOM 3793 C C . GLU A 1 472 ? 13.791 -20.738 -8.463 1.00 67.94 472 GLU A C 1
ATOM 3795 O O . GLU A 1 472 ? 14.402 -21.817 -8.418 1.00 67.94 472 GLU A O 1
ATOM 3800 N N . THR A 1 473 ? 12.977 -20.395 -9.445 1.00 78.88 473 THR A N 1
ATOM 3801 C CA . THR A 1 473 ? 12.933 -21.146 -10.681 1.00 78.88 473 THR A CA 1
ATOM 3802 C C . THR A 1 473 ? 14.277 -20.991 -11.398 1.00 78.88 473 THR A C 1
ATOM 3804 O O . THR A 1 473 ? 15.066 -20.074 -11.142 1.00 78.88 473 THR A O 1
ATOM 3807 N N . SER A 1 474 ? 14.577 -21.906 -12.321 1.00 83.06 474 SER A N 1
ATOM 3808 C CA . SER A 1 474 ? 15.758 -21.738 -13.178 1.00 83.06 474 SER A CA 1
ATOM 3809 C C . SER A 1 474 ? 15.692 -20.429 -13.977 1.00 83.06 474 SER A C 1
ATOM 3811 O O . SER A 1 474 ? 16.737 -19.859 -14.286 1.00 83.06 474 SER A O 1
ATOM 3813 N N . GLN A 1 475 ? 14.483 -19.962 -14.294 1.00 84.00 475 GLN A N 1
ATOM 3814 C CA . GLN A 1 475 ? 14.228 -18.708 -14.991 1.00 84.00 475 GLN A CA 1
ATOM 3815 C C . GLN A 1 475 ? 14.539 -17.502 -14.100 1.00 84.00 475 GLN A C 1
ATOM 3817 O O . GLN A 1 475 ? 15.305 -16.645 -14.530 1.00 84.00 475 GLN A O 1
ATOM 3822 N N . ASP A 1 476 ? 14.101 -17.494 -12.836 1.00 82.94 476 ASP A N 1
ATOM 3823 C CA . ASP A 1 476 ? 14.415 -16.417 -11.879 1.00 82.94 476 ASP A CA 1
ATOM 3824 C C . ASP A 1 476 ? 15.925 -16.205 -11.729 1.00 82.94 476 ASP A C 1
ATOM 3826 O O . ASP A 1 476 ? 16.411 -15.076 -11.729 1.00 82.94 476 ASP A O 1
ATOM 3830 N N . LYS A 1 477 ? 16.700 -17.296 -11.657 1.00 85.69 477 LYS A N 1
ATOM 3831 C CA . LYS A 1 477 ? 18.168 -17.222 -11.568 1.00 85.69 477 LYS A CA 1
ATOM 3832 C C . LYS A 1 477 ? 18.796 -16.614 -12.811 1.00 85.69 477 LYS A C 1
ATOM 3834 O O . LYS A 1 477 ? 19.767 -15.863 -12.714 1.00 85.69 477 LYS A O 1
ATOM 3839 N N . GLN A 1 478 ? 18.275 -16.962 -13.982 1.00 88.31 478 GLN A N 1
ATOM 3840 C CA . GLN A 1 478 ? 18.755 -16.419 -15.248 1.00 88.31 478 GLN A CA 1
ATOM 3841 C C . GLN A 1 478 ? 18.405 -14.937 -15.376 1.00 88.31 478 GLN A C 1
ATOM 3843 O O . GLN A 1 478 ? 19.265 -14.158 -15.775 1.00 88.31 478 GLN A O 1
ATOM 3848 N N . LEU A 1 479 ? 17.191 -14.543 -14.989 1.00 90.44 479 LEU A N 1
ATOM 3849 C CA . LEU A 1 479 ? 16.752 -13.149 -14.994 1.00 90.44 479 LEU A CA 1
ATOM 3850 C C . LEU A 1 479 ? 17.550 -12.310 -13.996 1.00 90.44 479 LEU A C 1
ATOM 3852 O O . LEU A 1 479 ? 18.095 -11.282 -14.381 1.00 90.44 479 LEU A O 1
ATOM 3856 N N . SER A 1 480 ? 17.755 -12.802 -12.773 1.00 88.44 480 SER A N 1
ATOM 3857 C CA . SER A 1 480 ? 18.639 -12.165 -11.787 1.00 88.44 480 SER A CA 1
ATOM 3858 C C . SER A 1 480 ? 20.083 -12.035 -12.301 1.00 88.44 480 SER A C 1
ATOM 3860 O O . SER A 1 480 ? 20.738 -11.009 -12.119 1.00 88.44 480 SER A O 1
ATOM 3862 N N . SER A 1 481 ? 20.590 -13.045 -13.017 1.00 89.62 481 SER A N 1
ATOM 3863 C CA . SER A 1 481 ? 21.913 -12.969 -13.659 1.00 89.62 481 SER A CA 1
ATOM 3864 C C . SER A 1 481 ? 21.952 -11.927 -14.781 1.00 89.62 481 SER A C 1
ATOM 3866 O O . SER A 1 481 ? 22.942 -11.209 -14.920 1.00 89.62 481 SER A O 1
ATOM 3868 N N . MET A 1 482 ? 20.879 -11.810 -15.566 1.00 92.19 482 MET A N 1
ATOM 3869 C CA . MET A 1 482 ? 20.749 -10.778 -16.592 1.00 92.19 482 MET A CA 1
ATOM 3870 C C . MET A 1 482 ? 20.713 -9.380 -15.967 1.00 92.19 482 MET A C 1
ATOM 3872 O O . MET A 1 482 ? 21.417 -8.493 -16.437 1.00 92.19 482 MET A O 1
ATOM 3876 N N . GLU A 1 483 ? 19.973 -9.177 -14.880 1.00 92.12 483 GLU A N 1
ATOM 3877 C CA . GLU A 1 483 ? 19.936 -7.905 -14.147 1.00 92.12 483 GLU A CA 1
ATOM 3878 C C . GLU A 1 483 ? 21.312 -7.498 -13.622 1.00 92.12 483 GLU A C 1
ATOM 3880 O O . GLU A 1 483 ? 21.705 -6.341 -13.775 1.00 92.12 483 GLU A O 1
ATOM 3885 N N . LYS A 1 484 ? 22.081 -8.449 -13.073 1.00 88.38 484 LYS A N 1
ATOM 3886 C CA . LYS A 1 484 ? 23.481 -8.232 -12.663 1.00 88.38 484 LYS A CA 1
ATOM 3887 C C . LYS A 1 484 ? 24.315 -7.684 -13.822 1.00 88.38 484 LYS A C 1
ATOM 3889 O O . LYS A 1 484 ? 24.994 -6.670 -13.664 1.00 88.38 484 LYS A O 1
ATOM 3894 N N . ILE A 1 485 ? 24.214 -8.309 -14.995 1.00 90.00 485 ILE A N 1
ATOM 3895 C CA . ILE A 1 485 ? 24.912 -7.871 -16.211 1.00 90.00 485 ILE A CA 1
ATOM 3896 C C . ILE A 1 485 ? 24.423 -6.487 -16.657 1.00 90.00 485 ILE A C 1
ATOM 3898 O O . ILE A 1 485 ? 25.239 -5.624 -16.971 1.00 90.00 485 ILE A O 1
ATOM 3902 N N . LEU A 1 486 ? 23.108 -6.256 -16.675 1.00 91.69 486 LEU A N 1
ATOM 3903 C CA . LEU A 1 486 ? 22.516 -4.977 -17.073 1.00 91.69 486 LEU A CA 1
ATOM 3904 C C . LEU A 1 486 ? 22.968 -3.838 -16.157 1.00 91.69 486 LEU A C 1
ATOM 3906 O O . LEU A 1 486 ? 23.290 -2.767 -16.655 1.00 91.69 486 LEU A O 1
ATOM 3910 N N . MET A 1 487 ? 23.058 -4.056 -14.846 1.00 88.19 487 MET A N 1
ATOM 3911 C CA . MET A 1 487 ? 23.568 -3.051 -13.909 1.00 88.19 487 MET A CA 1
ATOM 3912 C C . MET A 1 487 ? 25.052 -2.750 -14.110 1.00 88.19 487 MET A C 1
ATOM 3914 O O . MET A 1 487 ? 25.440 -1.580 -14.107 1.00 88.19 487 MET A O 1
ATOM 3918 N N . MET A 1 488 ? 25.883 -3.786 -14.281 1.00 85.75 488 MET A N 1
ATOM 3919 C CA . MET A 1 488 ? 27.313 -3.605 -14.553 1.00 85.75 488 MET A CA 1
ATOM 3920 C C . MET A 1 488 ? 27.504 -2.769 -15.820 1.00 85.75 488 MET A C 1
ATOM 3922 O O . MET A 1 488 ? 28.237 -1.780 -15.811 1.00 85.75 488 MET A O 1
ATOM 3926 N N . ASP A 1 489 ? 26.774 -3.099 -16.882 1.00 88.31 489 ASP A N 1
ATOM 3927 C CA . ASP A 1 489 ? 26.826 -2.369 -18.141 1.00 88.31 489 ASP A CA 1
ATOM 3928 C C . ASP A 1 489 ? 26.191 -0.989 -18.077 1.00 88.31 489 ASP A C 1
ATOM 3930 O O . ASP A 1 489 ? 26.674 -0.087 -18.751 1.00 88.31 489 ASP A O 1
ATOM 3934 N N . ALA A 1 490 ? 25.157 -0.777 -17.267 1.00 87.06 490 ALA A N 1
ATOM 3935 C CA . ALA A 1 490 ? 24.536 0.533 -17.122 1.00 87.06 490 ALA A CA 1
ATOM 3936 C C . ALA A 1 490 ? 25.539 1.564 -16.583 1.00 87.06 490 ALA A C 1
ATOM 3938 O O . ALA A 1 490 ? 25.508 2.721 -16.983 1.00 87.06 490 ALA A O 1
ATOM 3939 N N . SER A 1 491 ? 26.512 1.136 -15.772 1.00 81.62 491 SER A N 1
ATOM 3940 C CA . SER A 1 491 ? 27.603 2.011 -15.325 1.00 81.62 491 SER A CA 1
ATOM 3941 C C . SER A 1 491 ? 28.619 2.382 -16.425 1.00 81.62 491 SER A C 1
ATOM 3943 O O . SER A 1 491 ? 29.371 3.344 -16.262 1.00 81.62 491 SER A O 1
ATOM 3945 N N . VAL A 1 492 ? 28.653 1.637 -17.540 1.00 86.44 492 VAL A N 1
ATOM 3946 C CA . VAL A 1 492 ? 29.660 1.759 -18.612 1.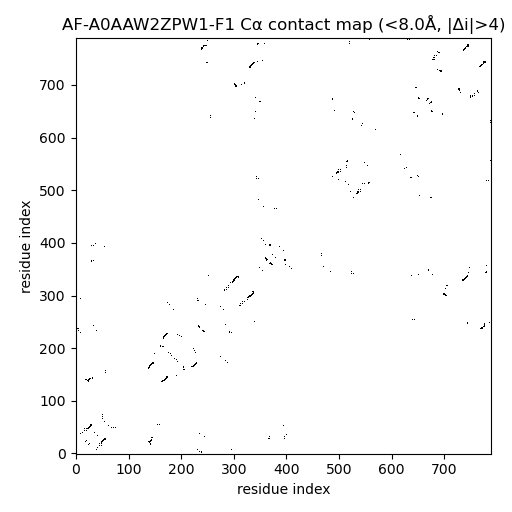00 86.44 492 VAL A CA 1
ATOM 3947 C C . VAL A 1 492 ? 29.061 2.275 -19.927 1.00 86.44 492 VAL A C 1
ATOM 3949 O O . VAL A 1 492 ? 29.646 3.145 -20.571 1.00 86.44 492 VAL A O 1
ATOM 3952 N N . ASN A 1 493 ? 27.921 1.730 -20.356 1.00 89.12 493 ASN A N 1
ATOM 3953 C CA . ASN A 1 493 ? 27.279 1.985 -21.643 1.00 89.12 493 ASN A CA 1
ATOM 3954 C C . ASN A 1 493 ? 25.748 1.788 -21.589 1.00 89.12 493 ASN A C 1
ATOM 3956 O O . ASN A 1 493 ? 25.196 0.832 -22.149 1.00 89.12 493 ASN A O 1
ATOM 3960 N N . GLU A 1 494 ? 25.054 2.758 -20.990 1.00 90.19 494 GLU A N 1
ATOM 3961 C CA . GLU A 1 494 ? 23.586 2.785 -20.878 1.00 90.19 494 GLU A CA 1
ATOM 3962 C C . GLU A 1 494 ? 22.858 2.603 -22.230 1.00 90.19 494 GLU A C 1
ATOM 3964 O O . GLU A 1 494 ? 21.817 1.952 -22.297 1.00 90.19 494 GLU A O 1
ATOM 3969 N N . SER A 1 495 ? 23.423 3.112 -23.337 1.00 92.50 495 SER A N 1
ATOM 3970 C CA . SER A 1 495 ? 22.760 3.110 -24.655 1.00 92.50 495 SER A CA 1
ATOM 3971 C C . SER A 1 495 ? 22.532 1.716 -25.254 1.00 92.50 495 SER A C 1
ATOM 3973 O O . SER A 1 495 ? 21.650 1.549 -26.097 1.00 92.50 495 SER A O 1
ATOM 3975 N N . SER A 1 496 ? 23.319 0.722 -24.828 1.00 94.88 496 SER A N 1
ATOM 3976 C CA . SER A 1 496 ? 23.292 -0.652 -25.360 1.00 94.88 496 SER A CA 1
ATOM 3977 C C . SER A 1 496 ? 22.451 -1.631 -24.539 1.00 94.88 496 SER A C 1
ATOM 3979 O O . SER A 1 496 ? 22.289 -2.784 -24.928 1.00 94.88 496 SER A O 1
ATOM 3981 N N . LEU A 1 497 ? 21.886 -1.203 -23.407 1.00 94.75 497 LEU A N 1
ATOM 3982 C CA . LEU A 1 497 ? 21.175 -2.111 -22.499 1.00 94.75 497 LEU A CA 1
ATOM 3983 C C . LEU A 1 497 ? 19.973 -2.793 -23.166 1.00 94.75 497 LEU A C 1
ATOM 3985 O O . LEU A 1 497 ? 19.749 -3.987 -22.968 1.00 94.75 497 LEU A O 1
ATOM 3989 N N . LEU A 1 498 ? 19.236 -2.064 -24.011 1.00 96.00 498 LEU A N 1
ATOM 3990 C CA . LEU A 1 498 ? 18.102 -2.635 -24.740 1.00 96.00 498 LEU A CA 1
ATOM 3991 C C . LEU A 1 498 ? 18.525 -3.584 -25.866 1.00 96.00 498 LEU A C 1
ATOM 3993 O O . LEU A 1 498 ? 17.758 -4.488 -26.186 1.00 96.00 498 LEU A O 1
ATOM 3997 N N . GLU A 1 499 ? 19.730 -3.441 -26.433 1.00 96.00 499 GLU A N 1
ATOM 3998 C CA . GLU A 1 499 ? 20.268 -4.409 -27.404 1.00 96.00 499 GLU A CA 1
ATOM 3999 C C . GLU A 1 499 ? 20.403 -5.783 -26.736 1.00 96.00 499 GLU A C 1
ATOM 4001 O O . GLU A 1 499 ? 19.938 -6.778 -27.285 1.00 96.00 499 GLU A O 1
ATOM 4006 N N . LYS A 1 500 ? 20.906 -5.835 -25.494 1.00 95.50 500 LYS A N 1
ATOM 4007 C CA . LYS A 1 500 ? 21.035 -7.089 -24.731 1.00 95.50 500 LYS A CA 1
ATOM 4008 C C . LYS A 1 500 ? 19.693 -7.751 -24.433 1.00 95.50 500 LYS A C 1
ATOM 4010 O O . LYS A 1 500 ? 19.554 -8.960 -24.608 1.00 95.50 500 LYS A O 1
ATOM 4015 N N . ILE A 1 501 ? 18.695 -6.966 -24.016 1.00 96.19 501 ILE A N 1
ATOM 4016 C CA . ILE A 1 501 ? 17.329 -7.477 -23.813 1.00 96.19 501 ILE A CA 1
ATOM 4017 C C . ILE A 1 501 ? 16.765 -7.995 -25.142 1.00 96.19 501 ILE A C 1
ATOM 4019 O O . ILE A 1 501 ? 16.168 -9.067 -25.187 1.00 96.19 501 ILE A O 1
ATOM 4023 N N . THR A 1 502 ? 16.999 -7.270 -26.239 1.00 97.06 502 THR A N 1
ATOM 4024 C CA . THR A 1 502 ? 16.549 -7.662 -27.582 1.00 97.06 502 THR A CA 1
ATOM 4025 C C . THR A 1 502 ? 17.194 -8.966 -28.044 1.00 97.06 502 THR A C 1
ATOM 4027 O O . THR A 1 502 ? 16.510 -9.820 -28.610 1.00 97.06 502 THR A O 1
ATOM 4030 N N . GLU A 1 503 ? 18.494 -9.143 -27.813 1.00 95.88 503 GLU A N 1
ATOM 4031 C CA . GLU A 1 503 ? 19.230 -10.368 -28.137 1.00 95.88 503 GLU A CA 1
ATOM 4032 C C . GLU A 1 503 ? 18.727 -11.560 -27.325 1.00 95.88 503 GLU A C 1
ATOM 4034 O O . GLU A 1 503 ? 18.459 -12.618 -27.899 1.00 95.88 503 GLU A O 1
ATOM 4039 N N . GLU A 1 504 ? 18.527 -11.386 -26.019 1.00 94.19 504 GLU A N 1
ATOM 4040 C CA . GLU A 1 504 ? 18.031 -12.454 -25.153 1.00 94.19 504 GLU A CA 1
ATOM 4041 C C . GLU A 1 504 ? 16.593 -12.848 -25.499 1.00 94.19 504 GLU A C 1
ATOM 4043 O O . GLU A 1 504 ? 16.300 -14.036 -25.643 1.00 94.19 504 GLU A O 1
ATOM 4048 N N . LEU A 1 505 ? 15.715 -11.867 -25.727 1.00 94.25 505 LEU A N 1
ATOM 4049 C CA . LEU A 1 505 ? 14.346 -12.115 -26.172 1.00 94.25 505 LEU A CA 1
ATOM 4050 C C . LEU A 1 505 ? 14.321 -12.799 -27.545 1.00 94.25 505 LEU A C 1
ATOM 4052 O O . LEU A 1 505 ? 13.529 -13.709 -27.767 1.00 94.25 505 LEU A O 1
ATOM 4056 N N . SER A 1 506 ? 15.224 -12.424 -28.459 1.00 94.94 506 SER A N 1
ATOM 4057 C CA . SER A 1 506 ? 15.342 -13.083 -29.770 1.00 94.94 506 SER A CA 1
ATOM 4058 C C . SER A 1 506 ? 15.775 -14.543 -29.622 1.00 94.94 506 SER A C 1
ATOM 4060 O O . SER A 1 506 ? 15.295 -15.412 -30.350 1.00 94.94 506 SER A O 1
ATOM 4062 N N . ARG A 1 507 ? 16.687 -14.814 -28.681 1.00 94.88 507 ARG A N 1
ATOM 4063 C CA . ARG A 1 507 ? 17.228 -16.148 -28.398 1.00 94.88 507 ARG A CA 1
ATOM 4064 C C . ARG A 1 507 ? 16.207 -17.057 -27.714 1.00 94.88 507 ARG A C 1
ATOM 4066 O O . ARG A 1 507 ? 16.238 -18.262 -27.945 1.00 94.88 507 ARG A O 1
ATOM 4073 N N . ARG A 1 508 ? 15.332 -16.492 -26.878 1.00 90.88 508 ARG A N 1
ATOM 4074 C CA . ARG A 1 508 ? 14.450 -17.224 -25.951 1.00 90.88 508 ARG A CA 1
ATOM 4075 C C . ARG A 1 508 ? 12.982 -16.826 -26.059 1.00 90.88 508 ARG A C 1
ATOM 4077 O O . ARG A 1 508 ? 12.254 -16.857 -25.073 1.00 90.88 508 ARG A O 1
ATOM 4084 N N . LYS A 1 509 ? 12.536 -16.474 -27.262 1.00 88.31 509 LYS A N 1
ATOM 4085 C CA . LYS A 1 509 ? 11.170 -16.000 -27.532 1.00 88.31 509 LYS A CA 1
ATOM 4086 C C . LYS A 1 509 ? 10.049 -16.924 -27.024 1.00 88.31 509 LYS A C 1
ATOM 4088 O O . LYS A 1 509 ? 8.960 -16.439 -26.760 1.00 88.31 509 LYS A O 1
ATOM 4093 N N . ASP A 1 510 ? 10.321 -18.227 -26.903 1.00 86.12 510 ASP A N 1
ATOM 4094 C CA . ASP A 1 510 ? 9.344 -19.239 -26.477 1.00 86.12 510 ASP A CA 1
ATOM 4095 C C . ASP A 1 510 ? 9.434 -19.556 -24.968 1.00 86.12 510 ASP A C 1
ATOM 4097 O O . ASP A 1 510 ? 8.559 -20.227 -24.429 1.00 86.12 510 ASP A O 1
ATOM 4101 N N . GLU A 1 511 ? 10.488 -19.093 -24.284 1.00 88.06 511 GLU A N 1
ATOM 4102 C CA . GLU A 1 511 ? 10.714 -19.332 -22.848 1.00 88.06 511 GLU A CA 1
ATOM 4103 C C . GLU A 1 511 ? 10.459 -18.087 -21.995 1.00 88.06 511 GLU A C 1
ATOM 4105 O O . GLU A 1 511 ? 10.075 -18.210 -20.836 1.00 88.06 511 GLU A O 1
ATOM 4110 N N . LEU A 1 512 ? 10.729 -16.898 -22.539 1.00 87.19 512 LEU A N 1
ATOM 4111 C CA . LEU A 1 512 ? 10.666 -15.650 -21.793 1.00 87.19 512 LEU A CA 1
ATOM 4112 C C . LEU A 1 512 ? 9.277 -15.023 -21.919 1.00 87.19 512 LEU A C 1
ATOM 4114 O O . LEU A 1 512 ? 8.837 -14.683 -23.019 1.00 87.19 512 LEU A O 1
ATOM 4118 N N . GLU A 1 513 ? 8.599 -14.839 -20.790 1.00 88.75 513 GLU A N 1
ATOM 4119 C CA . GLU A 1 513 ? 7.301 -14.175 -20.776 1.00 88.75 513 GLU A CA 1
ATOM 4120 C C . GLU A 1 513 ? 7.457 -12.677 -21.040 1.00 88.75 513 GLU A C 1
ATOM 4122 O O . GLU A 1 513 ? 8.416 -12.035 -20.603 1.00 88.75 513 GLU A O 1
ATOM 4127 N N . LEU A 1 514 ? 6.484 -12.075 -21.730 1.00 90.81 514 LEU A N 1
ATOM 4128 C CA . LEU A 1 514 ? 6.555 -10.640 -22.002 1.00 90.81 514 LEU A CA 1
ATOM 4129 C C . LEU A 1 514 ? 6.466 -9.801 -20.720 1.00 90.81 514 LEU A C 1
ATOM 4131 O O . LEU A 1 514 ? 7.005 -8.698 -20.668 1.00 90.81 514 LEU A O 1
ATOM 4135 N N . THR A 1 515 ? 5.831 -10.338 -19.679 1.00 90.19 515 THR A N 1
ATOM 4136 C CA . THR A 1 515 ? 5.811 -9.747 -18.338 1.00 90.19 515 THR A CA 1
ATOM 4137 C C . THR A 1 515 ? 7.231 -9.590 -17.784 1.00 90.19 515 THR A C 1
ATOM 4139 O O . THR A 1 515 ? 7.584 -8.503 -17.331 1.00 90.19 515 THR A O 1
ATOM 4142 N N . ASP A 1 516 ? 8.091 -10.605 -17.928 1.00 91.25 516 ASP A N 1
ATOM 4143 C CA . ASP A 1 516 ? 9.501 -10.526 -17.520 1.00 91.25 516 ASP A CA 1
ATOM 4144 C C . ASP A 1 516 ? 10.272 -9.487 -18.343 1.00 91.25 516 ASP A C 1
ATOM 4146 O O . ASP A 1 516 ? 11.106 -8.751 -17.812 1.00 91.25 516 ASP A O 1
ATOM 4150 N N . VAL A 1 517 ? 9.973 -9.374 -19.642 1.00 93.94 517 VAL A N 1
ATOM 4151 C CA . VAL A 1 517 ? 10.572 -8.345 -20.509 1.00 93.94 517 VAL A CA 1
ATOM 4152 C C . VAL A 1 517 ? 10.171 -6.947 -20.045 1.00 93.94 517 VAL A C 1
ATOM 4154 O O . VAL A 1 517 ? 11.031 -6.080 -19.918 1.00 93.94 517 VAL A O 1
ATOM 4157 N N . ILE A 1 518 ? 8.885 -6.711 -19.769 1.00 95.00 518 ILE A N 1
ATOM 4158 C CA . ILE A 1 518 ? 8.387 -5.415 -19.283 1.00 95.00 518 ILE A CA 1
ATOM 4159 C C . ILE A 1 518 ? 9.013 -5.084 -17.924 1.00 95.00 518 ILE A C 1
ATOM 4161 O O . ILE A 1 518 ? 9.462 -3.956 -17.719 1.00 95.00 518 ILE A O 1
ATOM 4165 N N . ARG A 1 519 ? 9.128 -6.066 -17.027 1.00 94.19 519 ARG A N 1
ATOM 4166 C CA . ARG A 1 519 ? 9.824 -5.927 -15.744 1.00 94.19 519 ARG A CA 1
ATOM 4167 C C . ARG A 1 519 ? 11.280 -5.490 -15.929 1.00 94.19 519 ARG A C 1
ATOM 4169 O O . ARG A 1 519 ? 11.692 -4.499 -15.327 1.00 94.19 519 ARG A O 1
ATOM 4176 N N . LEU A 1 520 ? 12.034 -6.164 -16.803 1.00 95.31 520 LEU A N 1
ATOM 4177 C CA . LEU A 1 520 ? 13.417 -5.796 -17.141 1.00 95.31 520 LEU A CA 1
ATOM 4178 C C . LEU A 1 520 ? 13.510 -4.405 -17.782 1.00 95.31 520 LEU A C 1
ATOM 4180 O O . LEU A 1 520 ? 14.478 -3.682 -17.552 1.00 95.31 520 LEU A O 1
ATOM 4184 N N . LEU A 1 521 ? 12.512 -4.005 -18.571 1.00 96.31 521 LEU A N 1
ATOM 4185 C CA . LEU A 1 521 ? 12.451 -2.665 -19.143 1.00 96.31 521 LEU A CA 1
ATOM 4186 C C . LEU A 1 521 ? 12.256 -1.598 -18.064 1.00 96.31 521 LEU A C 1
ATOM 4188 O O . LEU A 1 521 ? 13.002 -0.622 -18.058 1.00 96.31 521 LEU A O 1
ATOM 4192 N N . ILE A 1 522 ? 11.323 -1.779 -17.124 1.00 95.81 522 ILE A N 1
ATOM 4193 C CA . ILE A 1 522 ? 11.162 -0.844 -15.997 1.00 95.81 522 ILE A CA 1
ATOM 4194 C C . ILE A 1 522 ? 12.459 -0.767 -15.192 1.00 95.81 522 ILE A C 1
ATOM 4196 O O . ILE A 1 522 ? 12.909 0.333 -14.870 1.00 95.81 522 ILE A O 1
ATOM 4200 N N . PHE A 1 523 ? 13.090 -1.914 -14.930 1.00 94.56 523 PHE A N 1
ATOM 4201 C CA . PHE A 1 523 ? 14.378 -1.984 -14.251 1.00 94.56 523 PHE A CA 1
ATOM 4202 C C . PHE A 1 523 ? 15.442 -1.143 -14.975 1.00 94.56 523 PHE A C 1
ATOM 4204 O O . PHE A 1 523 ? 16.022 -0.242 -14.373 1.00 94.56 523 PHE A O 1
ATOM 4211 N N . VAL A 1 524 ? 15.641 -1.345 -16.284 1.00 94.50 524 VAL A N 1
ATOM 4212 C CA . VAL A 1 524 ? 16.619 -0.586 -17.085 1.00 94.50 524 VAL A CA 1
ATOM 4213 C C . VAL A 1 524 ? 16.307 0.909 -17.114 1.00 94.50 524 VAL A C 1
ATOM 4215 O O . VAL A 1 524 ? 17.189 1.710 -16.815 1.00 94.50 524 VAL A O 1
ATOM 4218 N N . TYR A 1 525 ? 15.070 1.305 -17.417 1.00 93.62 525 TYR A N 1
ATOM 4219 C CA . TYR A 1 525 ? 14.689 2.723 -17.457 1.00 93.62 525 TYR A CA 1
ATOM 4220 C C . TYR A 1 525 ? 14.777 3.382 -16.068 1.00 93.62 525 TYR A C 1
ATOM 4222 O O . TYR A 1 525 ? 15.040 4.579 -15.957 1.00 93.62 525 TYR A O 1
ATOM 4230 N N . SER A 1 526 ? 14.634 2.606 -14.990 1.00 91.69 526 SER A N 1
ATOM 4231 C CA . SER A 1 526 ? 14.881 3.077 -13.627 1.00 91.69 526 SER A CA 1
ATOM 4232 C C . SER A 1 526 ? 16.365 3.145 -13.256 1.00 91.69 526 SER A C 1
ATOM 4234 O O . SER A 1 526 ? 16.682 3.763 -12.245 1.00 91.69 526 SER A O 1
ATOM 4236 N N . LEU A 1 527 ? 17.275 2.545 -14.018 1.00 88.25 527 LEU A N 1
ATOM 4237 C CA . LEU A 1 527 ? 18.717 2.616 -13.763 1.00 88.25 527 LEU A CA 1
ATOM 4238 C C . LEU A 1 527 ? 19.413 3.699 -14.581 1.00 88.25 527 LEU A C 1
ATOM 4240 O O . LEU A 1 527 ? 20.412 4.258 -14.129 1.00 88.25 527 LEU A O 1
ATOM 4244 N N . THR A 1 528 ? 18.917 3.968 -15.785 1.00 87.81 528 THR A N 1
ATOM 4245 C CA . THR A 1 528 ? 19.580 4.872 -16.720 1.00 87.81 528 THR A CA 1
ATOM 4246 C C . THR A 1 528 ? 19.407 6.338 -16.374 1.00 87.81 528 THR A C 1
ATOM 4248 O O . THR A 1 528 ? 18.499 6.746 -15.642 1.00 87.81 528 THR A O 1
ATOM 4251 N N . SER A 1 529 ? 20.292 7.143 -16.949 1.00 82.69 529 SER A N 1
ATOM 4252 C CA . SER A 1 529 ? 20.178 8.587 -16.925 1.00 82.69 529 SER A CA 1
ATOM 4253 C C . SER A 1 529 ? 18.969 9.029 -17.769 1.00 82.69 529 SER A C 1
ATOM 4255 O O . SER A 1 529 ? 18.742 8.481 -18.856 1.00 82.69 529 SER A O 1
ATOM 4257 N N . PRO A 1 530 ? 18.243 10.086 -17.363 1.00 78.81 530 PRO A N 1
ATOM 4258 C CA . PRO A 1 530 ? 17.077 10.565 -18.107 1.00 78.81 530 PRO A CA 1
ATOM 4259 C C . PRO A 1 530 ? 17.336 10.940 -19.572 1.00 78.81 530 PRO A C 1
ATOM 4261 O O . PRO A 1 530 ? 16.448 10.863 -20.413 1.00 78.81 530 PRO A O 1
ATOM 4264 N N . ASN A 1 531 ? 18.576 11.321 -19.889 1.00 79.75 531 ASN A N 1
ATOM 4265 C CA . ASN A 1 531 ? 19.004 11.706 -21.235 1.00 79.75 531 ASN A CA 1
ATOM 4266 C C . ASN A 1 531 ? 19.566 10.530 -22.057 1.00 79.75 531 ASN A C 1
ATOM 4268 O O . ASN A 1 531 ? 20.157 10.751 -23.118 1.00 79.75 531 ASN A O 1
ATOM 4272 N N . CYS A 1 532 ? 19.453 9.291 -21.568 1.00 86.12 532 CYS A N 1
ATOM 4273 C CA . CYS A 1 532 ? 19.937 8.117 -22.283 1.00 86.12 532 CYS A CA 1
ATOM 4274 C C . CYS A 1 532 ? 19.155 7.917 -23.590 1.00 86.12 532 CYS A C 1
ATOM 4276 O O . CYS A 1 532 ? 17.928 7.830 -23.600 1.00 86.12 532 CYS A O 1
ATOM 4278 N N . ASN A 1 533 ? 19.884 7.811 -24.703 1.00 90.44 533 ASN A N 1
ATOM 4279 C CA . ASN A 1 533 ? 19.320 7.441 -25.994 1.00 90.44 533 ASN A CA 1
ATOM 4280 C C . ASN A 1 533 ? 19.590 5.957 -26.261 1.00 90.44 533 ASN A C 1
ATOM 4282 O O . ASN A 1 533 ? 20.710 5.574 -26.616 1.00 90.44 533 ASN A O 1
ATOM 4286 N N . PHE A 1 534 ? 18.566 5.129 -26.072 1.00 93.38 534 PHE A N 1
ATOM 4287 C CA . PHE A 1 534 ? 18.674 3.691 -26.264 1.00 93.38 534 PHE A CA 1
ATOM 4288 C C . PHE A 1 534 ? 18.742 3.297 -27.739 1.00 93.38 534 PHE A C 1
ATOM 4290 O O . PHE A 1 534 ? 17.963 3.757 -28.578 1.00 93.38 534 PHE A O 1
ATOM 4297 N N . LYS A 1 535 ? 19.639 2.361 -28.039 1.00 92.19 535 LYS A N 1
ATOM 4298 C CA . LYS A 1 535 ? 19.686 1.665 -29.325 1.00 92.19 535 LYS A CA 1
ATOM 4299 C C . LYS A 1 535 ? 18.668 0.520 -29.357 1.00 92.19 535 LYS A C 1
ATOM 4301 O O . LYS A 1 535 ? 18.114 0.136 -28.333 1.00 92.19 535 LYS A O 1
ATOM 4306 N N . ASP A 1 536 ? 18.372 0.016 -30.553 1.00 92.00 536 ASP A N 1
ATOM 4307 C CA . ASP A 1 536 ? 17.465 -1.117 -30.814 1.00 92.00 536 ASP A CA 1
ATOM 4308 C C . ASP A 1 536 ? 16.011 -1.023 -30.302 1.00 92.00 536 ASP A C 1
ATOM 4310 O O . ASP A 1 536 ? 15.243 -1.959 -30.518 1.00 92.00 536 ASP A O 1
ATOM 4314 N N . VAL A 1 537 ? 15.549 0.119 -29.771 1.00 95.81 537 VAL A N 1
ATOM 4315 C CA . VAL A 1 537 ? 14.149 0.322 -29.320 1.00 95.81 537 VAL A CA 1
ATOM 4316 C C . VAL A 1 537 ? 13.127 -0.146 -30.363 1.00 95.81 537 VAL A C 1
ATOM 4318 O O . VAL A 1 537 ? 12.173 -0.851 -30.043 1.00 95.81 537 VAL A O 1
ATOM 4321 N N . LYS A 1 538 ? 13.324 0.221 -31.637 1.00 96.56 538 LYS A N 1
ATOM 4322 C CA . LYS A 1 538 ? 12.412 -0.154 -32.730 1.00 96.56 538 LYS A CA 1
ATOM 4323 C C . LYS A 1 538 ? 12.376 -1.668 -32.953 1.00 96.56 538 LYS A C 1
ATOM 4325 O O . LYS A 1 538 ? 11.305 -2.222 -33.188 1.00 96.56 538 LYS A O 1
ATOM 4330 N N . ARG A 1 539 ? 13.539 -2.320 -32.898 1.00 97.38 539 ARG A N 1
ATOM 4331 C CA . ARG A 1 539 ? 13.663 -3.768 -33.078 1.00 97.38 539 ARG A CA 1
ATOM 4332 C C . ARG A 1 539 ? 13.020 -4.507 -31.910 1.00 97.38 539 ARG A C 1
ATOM 4334 O O . ARG A 1 539 ? 12.272 -5.448 -32.150 1.00 97.38 539 ARG A O 1
ATOM 4341 N N . LEU A 1 540 ? 13.243 -4.040 -30.682 1.00 97.38 540 LEU A N 1
ATOM 4342 C CA . LEU A 1 540 ? 12.620 -4.600 -29.488 1.00 97.38 540 LEU A CA 1
ATOM 4343 C C . LEU A 1 540 ? 11.095 -4.506 -29.551 1.00 97.38 540 LEU A C 1
ATOM 4345 O O . LEU A 1 540 ? 10.420 -5.518 -29.392 1.00 97.38 540 LEU A O 1
ATOM 4349 N N . LYS A 1 541 ? 10.551 -3.323 -29.874 1.00 97.31 541 LYS A N 1
ATOM 4350 C CA . LYS A 1 541 ? 9.104 -3.126 -30.061 1.00 97.31 541 LYS A CA 1
ATOM 4351 C C . LYS A 1 541 ? 8.524 -4.118 -31.066 1.00 97.31 541 LYS A C 1
ATOM 4353 O O . LYS A 1 541 ? 7.521 -4.755 -30.767 1.00 97.31 541 LYS A O 1
ATOM 4358 N N . GLN A 1 542 ? 9.169 -4.278 -32.224 1.00 97.25 542 GLN A N 1
ATOM 4359 C CA . GLN A 1 542 ? 8.710 -5.223 -33.243 1.00 97.25 542 GLN A CA 1
ATOM 4360 C C . GLN A 1 542 ? 8.728 -6.666 -32.731 1.00 97.25 542 GLN A C 1
ATOM 4362 O O . GLN A 1 542 ? 7.758 -7.389 -32.916 1.00 97.25 542 GLN A O 1
ATOM 4367 N N . LEU A 1 543 ? 9.793 -7.071 -32.039 1.00 96.19 543 LEU A N 1
ATOM 4368 C CA . LEU A 1 543 ? 9.903 -8.420 -31.492 1.00 96.19 543 LEU A CA 1
ATOM 4369 C C . LEU A 1 543 ? 8.816 -8.707 -30.444 1.00 96.19 543 LEU A C 1
ATOM 4371 O O . LEU A 1 543 ? 8.230 -9.785 -30.448 1.00 96.19 543 LEU A O 1
ATOM 4375 N N . MET A 1 544 ? 8.500 -7.734 -29.588 1.00 95.25 544 MET A N 1
ATOM 4376 C CA . MET A 1 544 ? 7.402 -7.845 -28.623 1.00 95.25 544 MET A CA 1
ATOM 4377 C C . MET A 1 544 ? 6.035 -7.978 -29.319 1.00 95.25 544 MET A C 1
ATOM 4379 O O . MET A 1 544 ? 5.204 -8.779 -28.885 1.00 95.25 544 MET A O 1
ATOM 4383 N N . VAL A 1 545 ? 5.803 -7.239 -30.416 1.00 94.75 545 VAL A N 1
ATOM 4384 C CA . VAL A 1 545 ? 4.589 -7.374 -31.248 1.00 94.75 545 VAL A CA 1
ATOM 4385 C C . VAL A 1 545 ? 4.509 -8.783 -31.830 1.00 94.75 545 VAL A C 1
ATOM 4387 O O . VAL A 1 545 ? 3.482 -9.449 -31.691 1.00 94.75 545 VAL A O 1
ATOM 4390 N N . ASP A 1 546 ? 5.597 -9.252 -32.440 1.00 93.56 546 ASP A N 1
ATOM 4391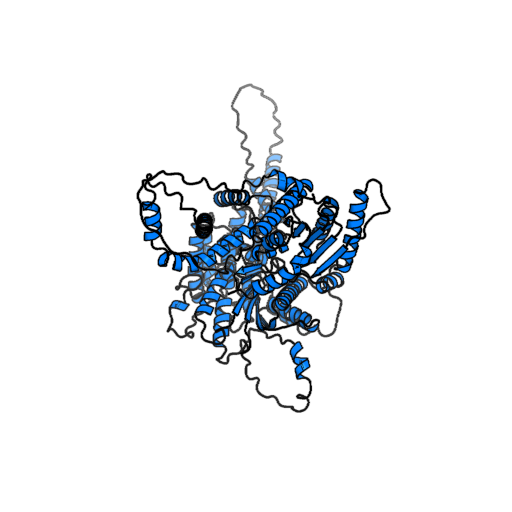 C CA . ASP A 1 546 ? 5.658 -10.555 -33.101 1.00 93.56 546 ASP A CA 1
ATOM 4392 C C . ASP A 1 546 ? 5.391 -11.697 -32.106 1.00 93.56 546 ASP A C 1
ATOM 4394 O O . ASP A 1 546 ? 4.607 -12.602 -32.403 1.00 93.56 546 ASP A O 1
ATOM 4398 N N . ILE A 1 547 ? 5.973 -11.626 -30.902 1.00 92.06 547 ILE A N 1
ATOM 4399 C CA . ILE A 1 547 ? 5.749 -12.604 -29.827 1.00 92.06 547 ILE A CA 1
ATOM 4400 C C . ILE A 1 547 ? 4.277 -12.612 -29.407 1.00 92.06 547 ILE A C 1
ATOM 4402 O O . ILE A 1 547 ? 3.654 -13.676 -29.421 1.00 92.06 547 ILE A O 1
ATOM 4406 N N . THR A 1 548 ? 3.697 -11.437 -29.144 1.00 90.44 548 THR A N 1
ATOM 4407 C CA . THR A 1 548 ? 2.286 -11.290 -28.734 1.00 90.44 548 THR A CA 1
ATOM 4408 C C . THR A 1 548 ? 1.321 -11.892 -29.761 1.00 90.44 548 THR A C 1
ATOM 4410 O O . THR A 1 548 ? 0.327 -12.517 -29.405 1.00 90.44 548 THR A O 1
ATOM 4413 N N . LEU A 1 549 ? 1.613 -11.747 -31.057 1.00 90.50 549 LEU A N 1
ATOM 4414 C CA . LEU A 1 549 ? 0.780 -12.296 -32.135 1.00 90.50 549 LEU A CA 1
ATOM 4415 C C . LEU A 1 549 ? 0.985 -13.803 -32.372 1.00 90.50 549 LEU A C 1
ATOM 4417 O O . LEU A 1 549 ? 0.201 -14.422 -33.108 1.00 90.50 549 LEU A O 1
ATOM 4421 N N . SER A 1 550 ? 2.046 -14.384 -31.806 1.00 87.06 550 SER A N 1
ATOM 4422 C CA . SER A 1 550 ? 2.455 -15.773 -32.040 1.00 87.06 550 SER A CA 1
ATOM 4423 C C . SER A 1 550 ? 2.052 -16.739 -30.927 1.00 87.06 550 SER A C 1
ATOM 4425 O O . SER A 1 550 ? 1.760 -17.895 -31.236 1.00 87.06 550 SER A O 1
ATOM 4427 N N . VAL A 1 551 ? 1.967 -16.280 -29.674 1.00 79.56 551 VAL A N 1
ATOM 4428 C CA . VAL A 1 551 ? 1.667 -17.135 -28.517 1.00 79.56 551 VAL A CA 1
ATOM 4429 C C . VAL A 1 551 ? 0.378 -16.668 -27.830 1.00 79.56 551 VAL A C 1
ATOM 4431 O O . VAL A 1 551 ? 0.298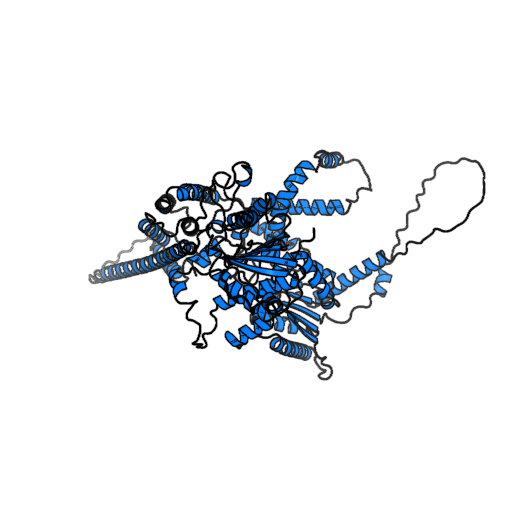 -15.504 -27.441 1.00 79.56 551 VAL A O 1
ATOM 4434 N N . PRO A 1 552 ? -0.629 -17.544 -27.641 1.00 70.44 552 PRO A N 1
ATOM 4435 C CA . PRO A 1 552 ? -1.777 -17.248 -26.791 1.00 70.44 552 PRO A CA 1
ATOM 4436 C C . PRO A 1 552 ? -1.317 -17.229 -25.332 1.00 70.44 552 PRO A C 1
ATOM 4438 O O . PRO A 1 552 ? -1.337 -18.249 -24.646 1.00 70.44 552 PRO A O 1
ATOM 4441 N N . GLN A 1 553 ? -0.854 -16.072 -24.871 1.00 66.06 553 GLN A N 1
ATOM 4442 C CA . GLN A 1 553 ? -0.534 -15.837 -23.470 1.00 66.06 553 GLN A CA 1
ATOM 4443 C C . GLN A 1 553 ? -1.663 -15.015 -22.849 1.00 66.06 553 GLN A C 1
ATOM 4445 O O . GLN A 1 553 ? -2.044 -13.971 -23.372 1.00 66.06 553 GLN A O 1
ATOM 4450 N N . SER A 1 554 ? -2.201 -15.495 -21.729 1.00 65.75 554 SER A N 1
ATOM 4451 C CA . SER A 1 554 ? -2.990 -14.651 -20.836 1.00 65.75 554 SER A CA 1
ATOM 4452 C C . SER A 1 554 ? -2.017 -13.672 -20.203 1.00 65.75 554 SER A C 1
ATOM 4454 O O . SER A 1 554 ? -1.184 -14.095 -19.402 1.00 65.75 554 SER A O 1
ATOM 4456 N N . THR A 1 555 ? -2.076 -12.395 -20.570 1.00 69.44 555 THR A N 1
ATOM 4457 C CA . THR A 1 555 ? -1.123 -11.420 -20.045 1.00 69.44 555 THR A CA 1
ATOM 4458 C C . THR A 1 555 ? -1.836 -10.213 -19.446 1.00 69.44 555 THR A C 1
ATOM 4460 O O . THR A 1 555 ? -2.515 -9.500 -20.183 1.00 69.44 555 THR A O 1
ATOM 4463 N N . PRO A 1 556 ? -1.599 -9.902 -18.161 1.00 70.56 556 PRO A N 1
ATOM 4464 C CA . PRO A 1 556 ? -2.330 -8.866 -17.424 1.00 70.56 556 PRO A CA 1
ATOM 4465 C C . PRO A 1 556 ? -2.107 -7.431 -17.937 1.00 70.56 556 PRO A C 1
ATOM 4467 O O . PRO A 1 556 ? -2.740 -6.494 -17.460 1.00 70.56 556 PRO A O 1
ATOM 4470 N N . TRP A 1 557 ? -1.200 -7.233 -18.900 1.00 76.94 557 TRP A N 1
ATOM 4471 C CA . TRP A 1 557 ? -0.924 -5.936 -19.518 1.00 76.94 557 TRP A CA 1
ATOM 4472 C C . TRP A 1 557 ? -1.804 -5.625 -20.733 1.00 76.94 557 TRP A C 1
ATOM 4474 O O . TRP A 1 557 ? -1.810 -4.480 -21.209 1.00 76.94 557 TRP A O 1
ATOM 4484 N N . LEU A 1 558 ? -2.540 -6.610 -21.250 1.00 77.12 558 LEU A N 1
ATOM 4485 C CA . LEU A 1 558 ? -3.499 -6.407 -22.330 1.00 77.12 558 LEU A CA 1
ATOM 4486 C C . LEU A 1 558 ? -4.774 -5.763 -21.779 1.00 77.12 558 LEU A C 1
ATOM 4488 O O . LEU A 1 558 ? -5.159 -5.965 -20.633 1.00 77.12 558 LEU A O 1
ATOM 4492 N N . THR A 1 559 ? -5.433 -4.950 -22.601 1.00 77.62 559 THR A N 1
ATOM 4493 C CA . THR A 1 559 ? -6.799 -4.520 -22.290 1.00 77.62 559 THR A CA 1
ATOM 4494 C C . THR A 1 559 ? -7.747 -5.689 -22.543 1.00 77.62 559 THR A C 1
ATOM 4496 O O . THR A 1 559 ? -7.488 -6.484 -23.444 1.00 77.62 559 THR A O 1
ATOM 4499 N N . SER A 1 560 ? -8.869 -5.761 -21.822 1.00 80.00 560 SER A N 1
ATOM 4500 C CA . SER A 1 560 ? -9.885 -6.802 -22.053 1.00 80.00 560 SER A CA 1
ATOM 4501 C C . SER A 1 560 ? -10.318 -6.878 -23.524 1.00 80.00 560 SER A C 1
ATOM 4503 O O . SER A 1 560 ? -10.439 -7.957 -24.088 1.00 80.00 560 SER A O 1
ATOM 4505 N N . GLU A 1 561 ? -10.442 -5.723 -24.187 1.00 80.38 561 GLU A N 1
ATOM 4506 C CA . GLU A 1 561 ? -10.718 -5.640 -25.627 1.00 80.38 561 GLU A CA 1
ATOM 4507 C C . GLU A 1 561 ? -9.638 -6.330 -26.480 1.00 80.38 561 GLU A C 1
ATOM 4509 O O . GLU A 1 561 ? -9.949 -7.031 -27.442 1.00 80.38 561 GLU A O 1
ATOM 4514 N N . LEU A 1 562 ? -8.358 -6.141 -26.149 1.00 81.38 562 LEU A N 1
ATOM 4515 C CA . LEU A 1 562 ? -7.256 -6.740 -26.897 1.00 81.38 562 LEU A CA 1
ATOM 4516 C C . LEU A 1 562 ? -7.128 -8.243 -26.612 1.00 81.38 562 LEU A C 1
ATOM 4518 O O . LEU A 1 562 ? -6.804 -8.998 -27.529 1.00 81.38 562 LEU A O 1
ATOM 4522 N N . GLU A 1 563 ? -7.421 -8.677 -25.385 1.00 82.94 563 GLU A N 1
ATOM 4523 C CA . GLU A 1 563 ? -7.509 -10.096 -25.019 1.00 82.94 563 GLU A CA 1
ATOM 4524 C C . GLU A 1 563 ? -8.595 -10.811 -25.827 1.00 82.94 563 GLU A C 1
ATOM 4526 O O . GLU A 1 563 ? -8.317 -11.849 -26.431 1.00 82.94 563 GLU A O 1
ATOM 4531 N N . ASP A 1 564 ? -9.792 -10.226 -25.926 1.00 84.19 564 ASP A N 1
ATOM 4532 C CA . ASP A 1 564 ? -10.899 -10.777 -26.714 1.00 84.19 564 ASP A CA 1
ATOM 4533 C C . ASP A 1 564 ? -10.527 -10.901 -28.202 1.00 84.19 564 ASP A C 1
ATOM 4535 O O . ASP A 1 564 ? -10.787 -11.928 -28.842 1.00 84.19 564 ASP A O 1
ATOM 4539 N N . LEU A 1 565 ? -9.866 -9.879 -28.762 1.00 83.19 565 LEU A N 1
ATOM 4540 C CA . LEU A 1 565 ? -9.398 -9.894 -30.151 1.00 83.19 565 LEU A CA 1
ATOM 4541 C C . LEU A 1 565 ? -8.312 -10.954 -30.393 1.00 83.19 565 LEU A C 1
ATOM 4543 O O . LEU A 1 565 ? -8.333 -11.627 -31.429 1.00 83.19 565 LEU A O 1
ATOM 4547 N N . LEU A 1 566 ? -7.372 -11.119 -29.459 1.00 84.00 566 LEU A N 1
ATOM 4548 C CA . LEU A 1 566 ? -6.337 -12.152 -29.534 1.00 84.00 566 LEU A CA 1
ATOM 4549 C C . LEU A 1 566 ? -6.950 -13.547 -29.426 1.00 84.00 566 LEU A C 1
ATOM 4551 O O . LEU A 1 566 ? -6.633 -14.416 -30.241 1.00 84.00 566 LEU A O 1
ATOM 4555 N N . LEU A 1 567 ? -7.868 -13.759 -28.483 1.00 85.19 567 LEU A N 1
ATOM 4556 C CA . LEU A 1 567 ? -8.550 -15.035 -28.302 1.00 85.19 567 LEU A CA 1
ATOM 4557 C C . LEU A 1 567 ? -9.321 -15.432 -29.567 1.00 85.19 567 LEU A C 1
ATOM 4559 O O . LEU A 1 567 ? -9.179 -16.562 -30.040 1.00 85.19 567 LEU A O 1
ATOM 4563 N N . ALA A 1 568 ? -10.057 -14.493 -30.170 1.00 84.44 568 ALA A N 1
ATOM 4564 C CA . ALA A 1 568 ? -10.746 -14.711 -31.441 1.00 84.44 568 ALA A CA 1
ATOM 4565 C C . ALA A 1 568 ? -9.769 -15.064 -32.580 1.00 84.44 568 ALA A C 1
ATOM 4567 O O . ALA A 1 568 ? -10.024 -15.982 -33.365 1.00 84.44 568 ALA A O 1
ATOM 4568 N N . HIS A 1 569 ? -8.620 -14.382 -32.653 1.00 85.25 569 HIS A N 1
ATOM 4569 C CA . HIS A 1 569 ? -7.575 -14.670 -33.641 1.00 85.25 569 HIS A CA 1
ATOM 4570 C C . HIS A 1 569 ? -6.997 -16.079 -33.479 1.00 85.25 569 HIS A C 1
ATOM 4572 O O . HIS A 1 569 ? -6.890 -16.811 -34.466 1.00 85.25 569 HIS A O 1
ATOM 4578 N N . PHE A 1 570 ? -6.685 -16.509 -32.255 1.00 86.38 570 PHE A N 1
ATOM 4579 C CA . PHE A 1 570 ? -6.167 -17.857 -32.004 1.00 86.38 570 PHE A CA 1
ATOM 4580 C C . PHE A 1 570 ? -7.215 -18.948 -32.256 1.00 86.38 570 PHE A C 1
ATOM 4582 O O . PHE A 1 570 ? -6.883 -19.970 -32.857 1.00 86.38 570 PHE A O 1
ATOM 4589 N N . GLN A 1 571 ? -8.482 -18.716 -31.900 1.00 85.69 571 GLN A N 1
ATOM 4590 C CA . GLN A 1 571 ? -9.586 -19.635 -32.209 1.00 85.69 571 GLN A CA 1
ATOM 4591 C C . GLN A 1 571 ? -9.817 -19.779 -33.721 1.00 85.69 571 GLN A C 1
ATOM 4593 O O . GLN A 1 571 ? -10.082 -20.877 -34.206 1.00 85.69 571 GLN A O 1
ATOM 4598 N N . SER A 1 572 ? -9.656 -18.701 -34.495 1.00 81.44 572 SER A N 1
ATOM 4599 C CA . SER A 1 572 ? -9.795 -18.762 -35.957 1.00 81.44 572 SER A CA 1
ATOM 4600 C C . SER A 1 572 ? -8.709 -19.607 -36.640 1.00 81.44 572 SER A C 1
ATOM 4602 O O . SER A 1 572 ? -8.945 -20.155 -37.716 1.00 81.44 572 SER A O 1
ATOM 4604 N N . LYS A 1 573 ? -7.531 -19.753 -36.015 1.00 78.81 573 LYS A N 1
ATOM 4605 C CA . LYS A 1 573 ? -6.413 -20.553 -36.543 1.00 78.81 573 LYS A CA 1
ATOM 4606 C C . LYS A 1 573 ? -6.525 -22.048 -36.234 1.00 78.81 573 LYS A C 1
ATOM 4608 O O . LYS A 1 573 ? -5.940 -22.844 -36.964 1.00 78.81 573 LYS A O 1
ATOM 4613 N N . THR A 1 574 ? -7.229 -22.445 -35.172 1.00 72.56 574 THR A N 1
ATOM 4614 C CA . THR A 1 574 ? -7.331 -23.858 -34.757 1.00 72.56 574 THR A CA 1
ATOM 4615 C C . THR A 1 574 ? -8.405 -24.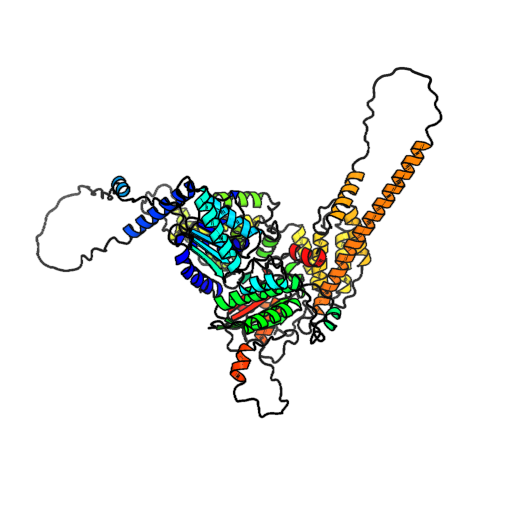637 -35.517 1.00 72.56 574 THR A C 1
ATOM 4617 O O . THR A 1 574 ? -8.304 -25.857 -35.631 1.00 72.56 574 THR A O 1
ATOM 4620 N N . VAL A 1 575 ? -9.393 -23.958 -36.105 1.00 62.28 575 VAL A N 1
ATOM 4621 C CA . VAL A 1 575 ? -10.435 -24.589 -36.928 1.00 62.28 575 VAL A CA 1
ATOM 4622 C C . VAL A 1 575 ? -9.927 -24.774 -38.363 1.00 62.28 575 VAL A C 1
ATOM 4624 O O . VAL A 1 575 ? -10.226 -23.994 -39.263 1.00 62.28 575 VAL A O 1
ATOM 4627 N N . THR A 1 576 ? -9.141 -25.826 -38.593 1.00 52.47 576 THR A N 1
ATOM 4628 C CA . THR A 1 576 ? -8.938 -26.380 -39.944 1.00 52.47 576 THR A CA 1
ATOM 4629 C C . THR A 1 576 ? -9.916 -27.544 -40.149 1.00 52.47 576 THR A C 1
ATOM 4631 O O . THR A 1 576 ? -9.989 -28.421 -39.287 1.00 52.47 576 THR A O 1
ATOM 4634 N N . PRO A 1 577 ? -10.699 -27.588 -41.245 1.00 50.91 577 PRO A N 1
ATOM 4635 C CA . PRO A 1 577 ? -11.664 -28.657 -41.468 1.00 50.91 577 PRO A CA 1
ATOM 4636 C C . PRO A 1 577 ? -10.919 -29.927 -41.888 1.00 50.91 577 PRO A C 1
ATOM 4638 O O . PRO A 1 577 ? -10.582 -30.117 -43.053 1.00 50.91 577 PRO A O 1
ATOM 4641 N N . THR A 1 578 ? -10.637 -30.799 -40.926 1.00 50.62 578 THR A N 1
ATOM 4642 C CA . THR A 1 578 ? -10.302 -32.199 -41.192 1.00 50.62 578 THR A CA 1
ATOM 4643 C C . THR A 1 578 ? -11.601 -32.991 -41.181 1.00 50.62 578 THR A C 1
ATOM 4645 O O . THR A 1 578 ? -12.011 -33.527 -40.158 1.00 50.62 578 THR A O 1
ATOM 4648 N N . THR A 1 579 ? -12.290 -33.038 -42.320 1.00 50.09 579 THR A N 1
ATOM 4649 C CA . THR A 1 579 ? -13.307 -34.069 -42.546 1.00 50.09 579 THR A CA 1
ATOM 4650 C C . THR A 1 579 ? -12.572 -35.369 -42.892 1.00 50.09 579 THR A C 1
ATOM 4652 O O . THR A 1 579 ? -11.830 -35.383 -43.880 1.00 50.09 579 THR A O 1
ATOM 4655 N N . PRO A 1 580 ? -12.722 -36.456 -42.112 1.00 48.28 580 PRO A N 1
ATOM 4656 C CA . PRO A 1 580 ? -12.237 -37.769 -42.509 1.00 48.28 580 PRO A CA 1
ATOM 4657 C C . PRO A 1 580 ? -13.061 -38.212 -43.716 1.00 48.28 580 PRO A C 1
ATOM 4659 O O . PRO A 1 580 ? -14.287 -38.273 -43.655 1.00 48.28 580 PRO A O 1
ATOM 4662 N N . ARG A 1 581 ? -12.389 -38.472 -44.835 1.00 49.25 581 ARG A N 1
ATOM 4663 C CA . ARG A 1 581 ? -13.001 -39.119 -45.990 1.00 49.25 581 ARG A CA 1
ATOM 4664 C C . ARG A 1 581 ? -13.178 -40.588 -45.605 1.00 49.25 581 ARG A C 1
ATOM 4666 O O . ARG A 1 581 ? -12.215 -41.344 -45.662 1.00 49.25 581 ARG A O 1
ATOM 4673 N N . GLU A 1 582 ? -14.362 -40.943 -45.113 1.00 47.28 582 GLU A N 1
ATOM 4674 C CA . GLU A 1 582 ? -14.758 -42.342 -44.969 1.00 47.28 582 GLU A CA 1
ATOM 4675 C C . GLU A 1 582 ? -14.881 -42.933 -46.378 1.00 47.28 582 GLU A C 1
ATOM 4677 O O . GLU A 1 582 ? -15.700 -42.509 -47.194 1.00 47.28 582 GLU A O 1
ATOM 4682 N N . GLU A 1 583 ? -13.964 -43.846 -46.679 1.00 59.62 583 GLU A N 1
ATOM 4683 C CA . GLU A 1 583 ? -14.111 -44.835 -47.734 1.00 59.62 583 GLU A CA 1
ATOM 4684 C C . GLU A 1 583 ? -15.232 -45.783 -47.295 1.00 59.62 583 GLU A C 1
ATOM 4686 O O . GLU A 1 583 ? -15.109 -46.395 -46.239 1.00 59.62 583 GLU A O 1
ATOM 4691 N N . ASP A 1 584 ? -16.339 -45.841 -48.042 1.00 49.28 584 ASP A N 1
ATOM 4692 C CA . ASP A 1 584 ? -16.923 -47.109 -48.493 1.00 49.28 584 ASP A CA 1
ATOM 4693 C C . ASP A 1 584 ? -18.189 -46.933 -49.354 1.00 49.28 584 ASP A C 1
ATOM 4695 O O . ASP A 1 584 ? -19.083 -46.131 -49.082 1.00 49.28 584 ASP A O 1
ATOM 4699 N N . SER A 1 585 ? -18.265 -47.841 -50.326 1.00 47.31 585 SER A N 1
ATOM 4700 C CA . SER A 1 585 ? -19.403 -48.305 -51.128 1.00 47.31 585 SER A CA 1
ATOM 4701 C C . SER A 1 585 ? -19.766 -47.557 -52.415 1.00 47.31 585 SER A C 1
ATOM 4703 O O . SER A 1 585 ? -20.280 -46.441 -52.441 1.00 47.31 585 SER A O 1
ATOM 4705 N N . ASP A 1 586 ? -19.480 -48.291 -53.488 1.00 56.69 586 ASP A N 1
ATOM 4706 C CA . ASP A 1 586 ? -19.943 -48.161 -54.857 1.00 56.69 586 ASP A CA 1
ATOM 4707 C C . ASP A 1 586 ? -21.471 -48.031 -54.933 1.00 56.69 586 ASP A C 1
ATOM 4709 O O . ASP A 1 586 ? -22.177 -48.825 -54.320 1.00 56.69 586 ASP A O 1
ATOM 4713 N N . ASP A 1 587 ? -21.970 -47.078 -55.723 1.00 51.09 587 ASP A N 1
ATOM 4714 C CA . ASP A 1 587 ? -23.074 -47.338 -56.648 1.00 51.09 587 ASP A CA 1
ATOM 4715 C C . ASP A 1 587 ? -23.207 -46.211 -57.684 1.00 51.09 587 ASP A C 1
ATOM 4717 O O . ASP A 1 587 ? -23.146 -45.012 -57.404 1.00 51.09 587 ASP A O 1
ATOM 4721 N N . GLU A 1 588 ? -23.345 -46.657 -58.925 1.00 58.50 588 GLU A N 1
ATOM 4722 C CA . GLU A 1 588 ? -23.433 -45.889 -60.155 1.00 58.50 588 GLU A CA 1
ATOM 4723 C C . GLU A 1 588 ? -24.695 -45.012 -60.184 1.00 58.50 588 GLU A C 1
ATOM 4725 O O . GLU A 1 588 ? -25.815 -45.520 -60.198 1.00 58.50 588 GLU A O 1
ATOM 4730 N N . ASN A 1 589 ? -24.536 -43.691 -60.304 1.00 43.53 589 ASN A N 1
ATOM 4731 C CA . ASN A 1 589 ? -25.559 -42.865 -60.944 1.00 43.53 589 ASN A CA 1
ATOM 4732 C C . ASN A 1 589 ? -24.911 -41.716 -61.723 1.00 43.53 589 ASN A C 1
ATOM 4734 O O . ASN A 1 589 ? -24.429 -40.733 -61.160 1.00 43.53 589 ASN A O 1
ATOM 4738 N N . TRP A 1 590 ? -24.874 -41.909 -63.038 1.00 51.91 590 TRP A N 1
ATOM 4739 C CA . TRP A 1 590 ? -24.546 -40.912 -64.046 1.00 51.91 590 TRP A CA 1
ATOM 4740 C C . TRP A 1 590 ? -25.770 -40.020 -64.315 1.00 51.91 590 TRP A C 1
ATOM 4742 O O . TRP A 1 590 ? -26.899 -40.490 -64.231 1.00 51.91 590 TRP A O 1
ATOM 4752 N N . ASP A 1 591 ? -25.503 -38.768 -64.700 1.00 44.34 591 ASP A N 1
ATOM 4753 C CA . ASP A 1 591 ? -26.426 -37.742 -65.223 1.00 44.34 591 ASP A CA 1
ATOM 4754 C C . ASP A 1 591 ? -27.000 -36.720 -64.227 1.00 44.34 591 ASP A C 1
ATOM 4756 O O . ASP A 1 591 ? -28.194 -36.685 -63.936 1.00 44.34 591 ASP A O 1
ATOM 4760 N N . THR A 1 592 ? -26.167 -35.753 -63.825 1.00 40.59 592 THR A N 1
ATOM 4761 C CA . THR A 1 592 ? -26.578 -34.333 -63.809 1.00 40.59 592 THR A CA 1
ATOM 4762 C C . THR A 1 592 ? -25.349 -33.454 -64.065 1.00 40.59 592 THR A C 1
ATOM 4764 O O . THR A 1 592 ? -24.511 -33.265 -63.189 1.00 40.59 592 THR A O 1
ATOM 4767 N N . TRP A 1 593 ? -25.204 -32.985 -65.305 1.00 45.16 593 TRP A N 1
ATOM 4768 C CA . TRP A 1 593 ? -24.210 -31.989 -65.703 1.00 45.16 593 TRP A CA 1
ATOM 4769 C C . TRP A 1 593 ? -24.824 -30.598 -65.520 1.00 45.16 593 TRP A C 1
ATOM 4771 O O . TRP A 1 593 ? -25.457 -30.096 -66.445 1.00 45.16 593 TRP A O 1
ATOM 4781 N N . ASP A 1 594 ? -24.644 -29.997 -64.344 1.00 45.53 594 ASP A N 1
ATOM 4782 C CA . ASP A 1 594 ? -24.807 -28.552 -64.157 1.00 45.53 594 ASP A CA 1
ATOM 4783 C C . ASP A 1 594 ? -23.404 -27.928 -64.067 1.00 45.53 594 ASP A C 1
ATOM 4785 O O . ASP A 1 594 ? -22.794 -27.819 -63.005 1.00 45.53 594 ASP A O 1
ATOM 4789 N N . GLU A 1 595 ? -22.862 -27.568 -65.232 1.00 49.84 595 GLU A N 1
ATOM 4790 C CA . GLU A 1 595 ? -21.622 -26.801 -65.398 1.00 49.84 595 GLU A CA 1
ATOM 4791 C C . GLU A 1 595 ? -21.873 -25.294 -65.169 1.00 49.84 595 GLU A C 1
ATOM 4793 O O . GLU A 1 595 ? -21.621 -24.496 -66.061 1.00 49.84 595 GLU A O 1
ATOM 4798 N N . GLU A 1 596 ? -22.387 -24.866 -64.009 1.00 50.97 596 GLU A N 1
ATOM 4799 C CA . GLU A 1 596 ? -22.517 -23.426 -63.682 1.00 50.97 596 GLU A CA 1
ATOM 4800 C C . GLU A 1 596 ? -22.358 -23.107 -62.172 1.00 50.97 596 GLU A C 1
ATOM 4802 O O . GLU A 1 596 ? -23.124 -22.317 -61.642 1.00 50.97 596 GLU A O 1
ATOM 4807 N N . GLU A 1 597 ? -21.380 -23.662 -61.433 1.00 50.62 597 GLU A N 1
ATOM 4808 C CA . GLU A 1 597 ? -21.135 -23.228 -60.026 1.00 50.62 597 GLU A CA 1
ATOM 4809 C C . GLU A 1 597 ? -19.651 -23.132 -59.580 1.00 50.62 597 GLU A C 1
ATOM 4811 O O . GLU A 1 597 ? -19.359 -23.007 -58.387 1.00 50.62 597 GLU A O 1
ATOM 4816 N N . GLU A 1 598 ? -18.669 -23.125 -60.493 1.00 51.28 598 GLU A N 1
ATOM 4817 C CA . GLU A 1 598 ? -17.247 -22.988 -60.095 1.00 51.28 598 GLU A CA 1
ATOM 4818 C C . GLU A 1 598 ? -16.776 -21.529 -59.887 1.00 51.28 598 GLU A C 1
ATOM 4820 O O . GLU A 1 598 ? -15.803 -21.298 -59.167 1.00 51.28 598 GLU A O 1
ATOM 4825 N N . GLU A 1 599 ? -17.481 -20.515 -60.408 1.00 53.12 599 GLU A N 1
ATOM 4826 C CA . GLU A 1 599 ? -17.061 -19.105 -60.259 1.00 53.12 599 GLU A CA 1
ATOM 4827 C C . GLU A 1 599 ? -17.417 -18.478 -58.891 1.00 53.12 599 GLU A C 1
ATOM 4829 O O . GLU A 1 599 ? -16.756 -17.530 -58.449 1.00 53.12 599 GLU A O 1
ATOM 4834 N N . ASP A 1 600 ? -18.400 -19.023 -58.164 1.00 53.25 600 ASP A N 1
ATOM 4835 C CA . ASP A 1 600 ? -18.851 -18.462 -56.879 1.00 53.25 600 ASP A CA 1
ATOM 4836 C C . ASP A 1 600 ? -18.015 -18.935 -55.675 1.00 53.25 600 ASP A C 1
ATOM 4838 O O . ASP A 1 600 ? -17.818 -18.182 -54.708 1.00 53.25 600 ASP A O 1
ATOM 4842 N N . GLN A 1 601 ? -17.424 -20.134 -55.737 1.00 54.09 601 GLN A N 1
ATOM 4843 C CA . GLN A 1 601 ? -16.556 -20.637 -54.664 1.00 54.09 601 GLN A CA 1
ATOM 4844 C C . GLN A 1 601 ? -15.220 -19.882 -54.585 1.00 54.09 601 GLN A C 1
ATOM 4846 O O . GLN A 1 601 ? -14.712 -19.626 -53.484 1.00 54.09 601 GLN A O 1
ATOM 4851 N N . ASP A 1 602 ? -14.673 -19.457 -55.725 1.00 56.62 602 ASP A N 1
ATOM 4852 C CA . ASP A 1 602 ? -13.426 -18.692 -55.771 1.00 56.62 602 ASP A CA 1
ATOM 4853 C C . ASP A 1 602 ? -13.622 -17.237 -55.324 1.00 56.62 602 ASP A C 1
ATOM 4855 O O . ASP A 1 602 ? -12.793 -16.696 -54.580 1.00 56.62 602 ASP A O 1
ATOM 4859 N N . GLN A 1 603 ? -14.763 -16.612 -55.637 1.00 58.19 603 GLN A N 1
ATOM 4860 C CA . GLN A 1 603 ? -15.097 -15.293 -55.087 1.00 58.19 603 GLN A CA 1
ATOM 4861 C C . GLN A 1 603 ? -15.321 -15.326 -53.567 1.00 58.19 603 GLN A C 1
ATOM 4863 O O . GLN A 1 603 ? -14.924 -14.383 -52.868 1.00 58.19 603 GLN A O 1
ATOM 4868 N N . PHE A 1 604 ? -15.914 -16.397 -53.031 1.00 57.59 604 PHE A N 1
ATOM 4869 C CA . PHE A 1 604 ? -16.108 -16.570 -51.588 1.00 57.59 604 PHE A CA 1
ATOM 4870 C C . PHE A 1 604 ? -14.776 -16.777 -50.846 1.00 57.59 604 PHE A C 1
ATOM 4872 O O . PHE A 1 604 ? -14.528 -16.127 -49.823 1.00 57.59 604 PHE A O 1
ATOM 4879 N N . LYS A 1 605 ? -13.858 -17.585 -51.399 1.00 60.16 605 LYS A N 1
ATOM 4880 C CA . LYS A 1 605 ? -12.493 -17.754 -50.863 1.00 60.16 605 LYS A CA 1
ATOM 4881 C C . LYS A 1 605 ? -11.701 -16.444 -50.879 1.00 60.16 605 LYS A C 1
ATOM 4883 O O . LYS A 1 605 ? -11.076 -16.100 -49.877 1.00 60.16 605 LYS A O 1
ATOM 4888 N N . ILE A 1 606 ? -11.757 -15.663 -51.961 1.00 64.12 606 ILE A N 1
ATOM 4889 C CA . ILE A 1 606 ? -11.031 -14.382 -52.060 1.00 64.12 606 ILE A CA 1
ATOM 4890 C C . ILE A 1 606 ? -11.576 -13.341 -51.065 1.00 64.12 606 ILE A C 1
ATOM 4892 O O . ILE A 1 606 ? -10.790 -12.623 -50.436 1.00 64.12 606 ILE A O 1
ATOM 4896 N N . LYS A 1 607 ? -12.902 -13.262 -50.873 1.00 63.41 607 LYS A N 1
ATOM 4897 C CA . LYS A 1 607 ? -13.524 -12.345 -49.897 1.00 63.41 607 LYS A CA 1
ATOM 4898 C C . LYS A 1 607 ? -13.162 -12.704 -48.452 1.00 63.41 607 LYS A C 1
ATOM 4900 O O . LYS A 1 607 ? -12.835 -11.802 -47.679 1.00 63.41 607 LYS A O 1
ATOM 4905 N N . ASN A 1 608 ? -13.139 -13.992 -48.103 1.00 63.75 608 ASN A N 1
ATOM 4906 C CA . ASN A 1 608 ? -12.736 -14.441 -46.766 1.00 63.75 608 ASN A CA 1
ATOM 4907 C C . ASN A 1 608 ? -11.245 -14.198 -46.492 1.00 63.75 608 ASN A C 1
ATOM 4909 O O . ASN A 1 608 ? -10.895 -13.710 -45.419 1.00 63.75 608 ASN A O 1
ATOM 4913 N N . THR A 1 609 ? -10.368 -14.429 -47.474 1.00 67.56 609 THR A N 1
ATOM 4914 C CA . THR A 1 609 ? -8.928 -14.156 -47.327 1.00 67.56 609 THR A CA 1
ATOM 4915 C C . THR A 1 609 ? -8.645 -12.667 -47.115 1.00 67.56 609 THR A C 1
ATOM 4917 O O . THR A 1 609 ? -7.840 -12.316 -46.253 1.00 67.56 609 THR A O 1
ATOM 4920 N N . ARG A 1 610 ? -9.344 -11.770 -47.831 1.00 71.00 610 ARG A N 1
ATOM 4921 C CA . ARG A 1 610 ? -9.219 -10.313 -47.621 1.00 71.00 610 ARG A CA 1
ATOM 4922 C C . ARG A 1 610 ? -9.708 -9.885 -46.238 1.00 71.00 610 ARG A C 1
ATOM 4924 O O . ARG A 1 610 ? -9.008 -9.147 -45.554 1.00 71.00 610 ARG A O 1
ATOM 4931 N N . LYS A 1 611 ? -10.856 -10.406 -45.792 1.00 73.12 611 LYS A N 1
ATOM 4932 C CA . LYS A 1 611 ? -11.412 -10.105 -44.465 1.00 73.12 611 LYS A CA 1
ATOM 4933 C C . LYS A 1 611 ? -10.480 -10.554 -43.332 1.00 73.12 611 LYS A C 1
ATOM 4935 O O . LYS A 1 611 ? -10.257 -9.789 -42.398 1.00 73.12 611 LYS A O 1
ATOM 4940 N N . ASN A 1 612 ? -9.877 -11.738 -43.451 1.00 73.25 612 ASN A N 1
ATOM 4941 C CA . ASN A 1 612 ? -8.905 -12.242 -42.476 1.00 73.25 612 ASN A CA 1
ATOM 4942 C C . ASN A 1 612 ? -7.604 -11.423 -42.480 1.00 73.25 612 ASN A C 1
ATOM 4944 O O . ASN A 1 612 ? -7.030 -11.156 -41.425 1.00 73.25 612 ASN A O 1
ATOM 4948 N N . GLN A 1 613 ? -7.148 -10.978 -43.655 1.00 78.56 613 GLN A N 1
ATOM 4949 C CA . GLN A 1 613 ? -5.959 -10.134 -43.766 1.00 78.56 613 GLN A CA 1
ATOM 4950 C C . GLN A 1 613 ? -6.173 -8.750 -43.132 1.00 78.56 613 GLN A C 1
ATOM 4952 O O . GLN A 1 613 ? -5.279 -8.244 -42.451 1.00 78.56 613 GLN A O 1
ATOM 4957 N N . ASP A 1 614 ? -7.355 -8.158 -43.304 1.00 81.69 614 ASP A N 1
ATOM 4958 C CA . ASP A 1 614 ? -7.698 -6.869 -42.696 1.00 81.69 614 ASP A CA 1
ATOM 4959 C C . ASP A 1 614 ? -7.869 -6.980 -41.173 1.00 81.69 614 ASP A C 1
ATOM 4961 O O . ASP A 1 614 ? -7.383 -6.118 -40.438 1.00 81.69 614 ASP A O 1
ATOM 4965 N N . GLN A 1 615 ? -8.457 -8.075 -40.676 1.00 82.12 615 GLN A N 1
ATOM 4966 C CA . GLN A 1 615 ? -8.533 -8.360 -39.237 1.00 82.12 615 GLN A CA 1
ATOM 4967 C C . GLN A 1 615 ? -7.145 -8.541 -38.607 1.00 82.12 615 GLN A C 1
ATOM 4969 O O . GLN A 1 615 ? -6.871 -7.952 -37.561 1.00 82.12 615 GLN A O 1
ATOM 4974 N N . SER A 1 616 ? -6.238 -9.274 -39.262 1.00 83.75 616 SER A N 1
ATOM 4975 C CA . SER A 1 616 ? -4.868 -9.460 -38.766 1.00 83.75 616 SER A CA 1
ATOM 4976 C C . SER A 1 616 ? -4.081 -8.146 -38.721 1.00 83.75 616 SER A C 1
ATOM 4978 O O . SER A 1 616 ? -3.322 -7.926 -37.778 1.00 83.75 616 SER A O 1
ATOM 4980 N N . ARG A 1 617 ? -4.264 -7.255 -39.707 1.00 89.56 617 ARG A N 1
ATOM 4981 C CA . ARG A 1 617 ? -3.646 -5.915 -39.706 1.00 89.56 617 ARG A CA 1
ATOM 4982 C C . ARG A 1 617 ? -4.208 -5.027 -38.602 1.00 89.56 617 ARG A C 1
ATOM 4984 O O . ARG A 1 617 ? -3.457 -4.296 -37.961 1.00 89.56 617 ARG A O 1
ATOM 4991 N N . HIS A 1 618 ? -5.519 -5.089 -38.378 1.00 89.88 618 HIS A N 1
ATOM 4992 C CA . HIS A 1 618 ? -6.176 -4.343 -37.311 1.00 89.88 618 HIS A CA 1
ATOM 4993 C C . HIS A 1 618 ? -5.672 -4.785 -35.930 1.00 89.88 618 HIS A C 1
ATOM 4995 O O . HIS A 1 618 ? -5.287 -3.938 -35.126 1.00 89.88 618 HIS A O 1
ATOM 5001 N N . LEU A 1 619 ? -5.592 -6.098 -35.684 1.00 89.19 619 LEU A N 1
ATOM 5002 C CA . LEU A 1 619 ? -5.044 -6.658 -34.447 1.00 89.19 619 LEU A CA 1
ATOM 5003 C C . LEU A 1 619 ? -3.584 -6.237 -34.226 1.00 89.19 619 LEU A C 1
ATOM 5005 O O . LEU A 1 619 ? -3.253 -5.728 -33.157 1.00 89.19 619 LEU A O 1
ATOM 5009 N N . GLN A 1 620 ? -2.731 -6.378 -35.246 1.00 93.56 620 GLN A N 1
ATOM 5010 C CA . GLN A 1 620 ? -1.336 -5.938 -35.174 1.00 93.56 620 GLN A CA 1
ATOM 5011 C C . GLN A 1 620 ? -1.231 -4.452 -34.801 1.00 93.56 620 GLN A C 1
ATOM 5013 O O . GLN A 1 620 ? -0.454 -4.098 -33.919 1.00 93.56 620 GLN A O 1
ATOM 5018 N N . SER A 1 621 ? -2.048 -3.589 -35.414 1.00 94.06 621 SER A N 1
ATOM 5019 C CA . SER A 1 621 ? -2.052 -2.156 -35.102 1.00 94.06 621 SER A CA 1
ATOM 5020 C C . SER A 1 621 ? -2.419 -1.868 -33.641 1.00 94.06 621 SER A C 1
ATOM 5022 O O . SER A 1 621 ? -1.841 -0.965 -33.037 1.00 94.06 621 SER A O 1
ATOM 5024 N N . HIS A 1 622 ? -3.350 -2.621 -33.048 1.00 92.06 622 HIS A N 1
ATOM 5025 C CA . HIS A 1 622 ? -3.700 -2.467 -31.630 1.00 92.06 622 HIS A CA 1
ATOM 5026 C C . HIS A 1 622 ? -2.588 -2.939 -30.693 1.00 92.06 622 HIS A C 1
ATOM 5028 O O . HIS A 1 622 ? -2.261 -2.229 -29.741 1.00 92.06 622 HIS A O 1
ATOM 5034 N N . VAL A 1 623 ? -1.951 -4.072 -30.998 1.00 92.56 623 VAL A N 1
ATOM 5035 C CA . VAL A 1 623 ? -0.784 -4.565 -30.247 1.00 92.56 623 VAL A CA 1
ATOM 5036 C C . VAL A 1 623 ? 0.367 -3.553 -30.312 1.00 92.56 623 VAL A C 1
ATOM 5038 O O . VAL A 1 623 ? 0.928 -3.184 -29.280 1.00 92.56 623 VAL A O 1
ATOM 5041 N N . GLU A 1 624 ? 0.670 -3.022 -31.500 1.00 95.31 624 GLU A N 1
ATOM 5042 C CA . GLU A 1 624 ? 1.679 -1.973 -31.691 1.00 95.31 624 GLU A CA 1
ATOM 5043 C C . GLU A 1 624 ? 1.359 -0.711 -30.882 1.00 95.31 624 GLU A C 1
ATOM 5045 O O . GLU A 1 624 ? 2.246 -0.153 -30.235 1.00 95.31 624 GLU A O 1
ATOM 5050 N N . LYS A 1 625 ? 0.101 -0.253 -30.881 1.00 94.44 625 LYS A N 1
ATOM 5051 C CA . LYS A 1 625 ? -0.325 0.899 -30.069 1.00 94.44 625 LYS A CA 1
ATOM 5052 C C . LYS A 1 625 ? -0.115 0.648 -28.579 1.00 94.44 625 LYS A C 1
ATOM 5054 O O . LYS A 1 625 ? 0.399 1.532 -27.897 1.00 94.44 625 LYS A O 1
ATOM 5059 N N . ARG A 1 626 ? -0.465 -0.540 -28.078 1.00 93.12 626 ARG A N 1
ATOM 5060 C CA . ARG A 1 626 ? -0.288 -0.881 -26.660 1.00 93.12 626 ARG A CA 1
ATOM 5061 C C . ARG A 1 626 ? 1.187 -0.957 -26.270 1.00 93.12 626 ARG A C 1
ATOM 5063 O O . ARG A 1 626 ? 1.566 -0.391 -25.250 1.00 93.12 626 ARG A O 1
ATOM 5070 N N . ILE A 1 627 ? 2.031 -1.574 -27.094 1.00 95.06 627 ILE A N 1
ATOM 5071 C CA . ILE A 1 627 ? 3.482 -1.614 -26.855 1.00 95.06 627 ILE A CA 1
ATOM 5072 C C . ILE A 1 627 ? 4.078 -0.204 -26.915 1.00 95.06 627 ILE A C 1
ATOM 5074 O O . ILE A 1 627 ? 4.893 0.154 -26.070 1.00 95.06 627 ILE A O 1
ATOM 5078 N N . ASN A 1 628 ? 3.648 0.640 -27.856 1.00 95.88 628 ASN A N 1
ATOM 5079 C CA . ASN A 1 628 ? 4.085 2.036 -27.891 1.00 95.88 628 ASN A CA 1
ATOM 5080 C C . ASN A 1 628 ? 3.692 2.797 -26.621 1.00 95.88 628 ASN A C 1
ATOM 5082 O O . ASN A 1 628 ? 4.560 3.450 -26.050 1.00 95.88 628 ASN A O 1
ATOM 5086 N N . TYR A 1 629 ? 2.459 2.629 -26.132 1.00 94.00 629 TYR A N 1
ATOM 5087 C CA . TYR A 1 629 ? 2.026 3.201 -24.854 1.00 94.00 629 TYR A CA 1
ATOM 5088 C C . TYR A 1 629 ? 2.943 2.783 -23.698 1.00 94.00 629 TYR A C 1
ATOM 5090 O O . TYR A 1 629 ? 3.362 3.637 -22.923 1.00 94.00 629 TYR A O 1
ATOM 5098 N N . ILE A 1 630 ? 3.312 1.498 -23.603 1.00 94.56 630 ILE A N 1
ATOM 5099 C CA . ILE A 1 630 ? 4.236 1.012 -22.564 1.00 94.56 630 ILE A CA 1
ATOM 5100 C C . ILE A 1 630 ? 5.579 1.749 -22.644 1.00 94.56 630 ILE A C 1
ATOM 5102 O O . ILE A 1 630 ? 6.073 2.229 -21.628 1.00 94.56 630 ILE A O 1
ATOM 5106 N N . PHE A 1 631 ? 6.156 1.900 -23.839 1.00 95.19 631 PHE A N 1
ATOM 5107 C CA . PHE A 1 631 ? 7.411 2.641 -24.010 1.00 95.19 631 PHE A CA 1
ATOM 5108 C C . PHE A 1 631 ? 7.284 4.133 -23.687 1.00 95.19 631 PHE A C 1
ATOM 5110 O O . PHE A 1 631 ? 8.225 4.706 -23.141 1.00 95.19 631 PHE A O 1
ATOM 5117 N N . ASP A 1 632 ? 6.139 4.753 -23.968 1.00 93.38 632 ASP A N 1
ATOM 5118 C CA . ASP A 1 632 ? 5.885 6.142 -23.577 1.00 93.38 632 ASP A CA 1
ATOM 5119 C C . ASP A 1 632 ? 5.838 6.281 -22.045 1.00 93.38 632 ASP A C 1
ATOM 5121 O O . ASP A 1 632 ? 6.372 7.243 -21.494 1.00 93.38 632 ASP A O 1
ATOM 5125 N N . GLN A 1 633 ? 5.273 5.300 -21.331 1.00 93.25 633 GLN A N 1
ATOM 5126 C CA . GLN A 1 633 ? 5.330 5.274 -19.865 1.00 93.25 633 GLN A CA 1
ATOM 5127 C C . GLN A 1 633 ? 6.748 5.020 -19.336 1.00 93.25 633 GLN A C 1
ATOM 5129 O O . GLN A 1 633 ? 7.168 5.672 -18.382 1.00 93.25 633 GLN A O 1
ATOM 5134 N N . LEU A 1 634 ? 7.518 4.126 -19.964 1.00 93.44 634 LEU A N 1
ATOM 5135 C CA . LEU A 1 634 ? 8.917 3.872 -19.593 1.00 93.44 634 LEU A CA 1
ATOM 5136 C C . LEU A 1 634 ? 9.784 5.130 -19.740 1.00 93.44 634 LEU A C 1
ATOM 5138 O O . LEU A 1 634 ? 10.632 5.400 -18.890 1.00 93.44 634 LEU A O 1
ATOM 5142 N N . LEU A 1 635 ? 9.541 5.948 -20.767 1.00 91.94 635 LEU A N 1
ATOM 5143 C CA . LEU A 1 635 ? 10.199 7.250 -20.893 1.00 91.94 635 LEU A CA 1
ATOM 5144 C C . LEU A 1 635 ? 9.875 8.152 -19.699 1.00 91.94 635 LEU A C 1
ATOM 5146 O O . LEU A 1 635 ? 10.794 8.702 -19.095 1.00 91.94 635 LEU A O 1
ATOM 5150 N N . LYS A 1 636 ? 8.607 8.219 -19.275 1.00 91.31 636 LYS A N 1
ATOM 5151 C CA . LYS A 1 636 ? 8.237 8.985 -18.077 1.00 91.31 636 LYS A CA 1
ATOM 5152 C C . LYS A 1 636 ? 8.904 8.454 -16.813 1.00 91.31 636 LYS A C 1
ATOM 5154 O O . LYS A 1 636 ? 9.280 9.271 -15.982 1.00 91.31 636 LYS A O 1
ATOM 5159 N N . VAL A 1 637 ? 9.075 7.134 -16.660 1.00 90.75 637 VAL A N 1
ATOM 5160 C CA . VAL A 1 637 ? 9.847 6.538 -15.547 1.00 90.75 637 VAL A CA 1
ATOM 5161 C C . VAL A 1 637 ? 11.259 7.119 -15.506 1.00 90.75 637 VAL A C 1
ATOM 5163 O O . VAL A 1 637 ? 11.697 7.597 -14.462 1.00 90.75 637 VAL A O 1
ATOM 5166 N N . ASN A 1 638 ? 11.951 7.130 -16.646 1.00 87.50 638 ASN A N 1
ATOM 5167 C CA . ASN A 1 638 ? 13.308 7.668 -16.742 1.00 87.50 638 ASN A CA 1
ATOM 5168 C C . ASN A 1 638 ? 13.352 9.174 -16.424 1.00 87.50 638 ASN A C 1
ATOM 5170 O O . ASN A 1 638 ? 14.295 9.669 -15.812 1.00 87.50 638 ASN A O 1
ATOM 5174 N N . GLU A 1 639 ? 12.300 9.910 -16.778 1.00 88.44 639 GLU A N 1
ATOM 5175 C CA . GLU A 1 639 ? 12.194 11.348 -16.532 1.00 88.44 639 GLU A CA 1
ATOM 5176 C C . GLU A 1 639 ? 11.942 11.726 -15.062 1.00 88.44 639 GLU A C 1
ATOM 5178 O O . GLU A 1 639 ? 12.211 12.868 -14.689 1.00 88.44 639 GLU A O 1
ATOM 5183 N N . GLN A 1 640 ? 11.493 10.803 -14.199 1.00 86.81 640 GLN A N 1
ATOM 5184 C CA . GLN A 1 640 ? 11.150 11.127 -12.800 1.00 86.81 640 GLN A CA 1
ATOM 5185 C C . GLN A 1 640 ? 12.339 11.654 -11.988 1.00 86.81 640 GLN A C 1
ATOM 5187 O O . GLN A 1 640 ? 12.154 12.406 -11.033 1.00 86.81 640 GLN A O 1
ATOM 5192 N N . ARG A 1 641 ? 13.569 11.294 -12.376 1.00 83.25 641 ARG A N 1
ATOM 5193 C CA . ARG A 1 641 ? 14.799 11.760 -11.719 1.00 83.25 641 ARG A CA 1
ATOM 5194 C C . ARG A 1 641 ? 15.404 13.019 -12.339 1.00 83.25 641 ARG A C 1
ATOM 5196 O O . ARG A 1 641 ? 16.396 13.508 -11.811 1.00 83.25 641 ARG A O 1
ATOM 5203 N N . LEU A 1 642 ? 14.825 13.587 -13.404 1.00 79.81 642 LEU A N 1
ATOM 5204 C CA . LEU A 1 642 ? 15.372 14.791 -14.061 1.00 79.81 642 LEU A CA 1
ATOM 5205 C C . LEU A 1 642 ? 15.519 15.989 -13.128 1.00 79.81 642 LEU A C 1
ATOM 5207 O O . LEU A 1 642 ? 16.350 16.860 -13.370 1.00 79.81 642 LEU A O 1
ATOM 5211 N N . THR A 1 643 ? 14.688 16.055 -12.093 1.00 68.81 643 THR A N 1
ATOM 5212 C CA . THR A 1 643 ? 14.661 17.171 -11.149 1.00 68.81 643 THR A CA 1
ATOM 5213 C C . THR A 1 643 ? 15.579 16.968 -9.943 1.00 68.81 643 THR A C 1
ATOM 5215 O O . THR A 1 643 ? 15.652 17.863 -9.103 1.00 68.81 643 THR A O 1
ATOM 5218 N N . LEU A 1 644 ? 16.234 15.809 -9.817 1.00 77.06 644 LEU A N 1
ATOM 5219 C CA . LEU A 1 644 ? 17.141 15.501 -8.709 1.00 77.06 644 LEU A CA 1
ATOM 5220 C C . LEU A 1 644 ? 18.578 15.869 -9.093 1.00 77.06 644 LEU A C 1
ATOM 5222 O O . LEU A 1 644 ? 18.983 15.677 -10.235 1.00 77.06 644 LEU A O 1
ATOM 5226 N N . ASN A 1 645 ? 19.347 16.391 -8.137 1.00 72.94 645 ASN A N 1
ATOM 5227 C CA . ASN A 1 645 ? 20.759 16.736 -8.321 1.00 72.94 645 ASN A CA 1
ATOM 5228 C C . ASN A 1 645 ? 21.697 15.785 -7.570 1.00 72.94 645 ASN A C 1
ATOM 5230 O O . ASN A 1 645 ? 22.780 15.476 -8.049 1.00 72.94 645 ASN A O 1
ATOM 5234 N N . THR A 1 646 ? 21.318 15.381 -6.359 1.00 72.19 646 THR A N 1
ATOM 5235 C CA . THR A 1 646 ? 22.120 14.526 -5.469 1.00 72.19 646 THR A CA 1
ATOM 5236 C C . THR A 1 646 ? 21.787 13.054 -5.668 1.00 72.19 646 THR A C 1
ATOM 5238 O O . THR A 1 646 ? 22.676 12.211 -5.600 1.00 72.19 646 THR A O 1
ATOM 5241 N N . PHE A 1 647 ? 20.514 12.756 -5.924 1.00 74.75 647 PHE A N 1
ATOM 5242 C CA . PHE A 1 647 ? 20.000 11.400 -6.136 1.00 74.75 647 PHE A CA 1
ATOM 5243 C C . PHE A 1 647 ? 19.674 11.129 -7.618 1.00 74.75 647 PHE A C 1
ATOM 5245 O O . PHE A 1 647 ? 18.827 10.294 -7.934 1.00 74.75 647 PHE A O 1
ATOM 5252 N N . ASP A 1 648 ? 20.320 11.854 -8.538 1.00 62.56 648 ASP A N 1
ATOM 5253 C CA . ASP A 1 648 ? 20.119 11.725 -9.990 1.00 62.56 648 ASP A CA 1
ATOM 5254 C C . ASP A 1 648 ? 20.575 10.356 -10.524 1.00 62.56 648 ASP A C 1
ATOM 5256 O O . ASP A 1 648 ? 20.026 9.843 -11.506 1.00 62.56 648 ASP A O 1
ATOM 5260 N N . LYS A 1 649 ? 21.540 9.733 -9.838 1.00 63.94 649 LYS A N 1
ATOM 5261 C CA . LYS A 1 649 ? 22.116 8.433 -10.180 1.00 63.94 649 LYS A CA 1
ATOM 5262 C C . LYS A 1 649 ? 21.907 7.408 -9.075 1.00 63.94 649 LYS A C 1
ATOM 5264 O O . LYS A 1 649 ? 22.399 7.545 -7.960 1.00 63.94 649 LYS A O 1
ATOM 5269 N N . ILE A 1 650 ? 21.250 6.307 -9.434 1.00 68.19 650 ILE A N 1
ATOM 5270 C CA . ILE A 1 650 ? 21.141 5.115 -8.576 1.00 68.19 650 ILE A CA 1
ATOM 5271 C C . ILE A 1 650 ? 22.378 4.204 -8.734 1.00 68.19 650 ILE A C 1
ATOM 5273 O O . ILE A 1 650 ? 22.714 3.401 -7.862 1.00 68.19 650 ILE A O 1
ATOM 5277 N N . LEU A 1 651 ? 23.108 4.390 -9.839 1.00 60.31 651 LEU A N 1
ATOM 5278 C CA . LEU A 1 651 ? 24.375 3.733 -10.142 1.00 60.31 651 LEU A CA 1
ATOM 5279 C C . LEU A 1 651 ? 25.533 4.705 -9.908 1.00 60.31 651 LEU A C 1
ATOM 5281 O O . LEU A 1 651 ? 25.662 5.713 -10.605 1.00 60.31 651 LEU A O 1
ATOM 5285 N N . GLY A 1 652 ? 26.408 4.408 -8.948 1.00 53.53 652 GLY A N 1
ATOM 5286 C CA . GLY A 1 652 ? 27.505 5.317 -8.628 1.00 53.53 652 GLY A CA 1
ATOM 5287 C C . GLY A 1 652 ? 28.680 4.671 -7.906 1.00 53.53 652 GLY A C 1
ATOM 5288 O O . GLY A 1 652 ? 28.526 3.996 -6.894 1.00 53.53 652 GLY A O 1
ATOM 5289 N N . ASN A 1 653 ? 29.887 4.964 -8.401 1.00 45.41 653 ASN A N 1
ATOM 5290 C CA . ASN A 1 653 ? 31.145 4.789 -7.678 1.00 45.41 653 ASN A CA 1
ATOM 5291 C C . ASN A 1 653 ? 31.239 5.851 -6.569 1.00 45.41 653 ASN A C 1
ATOM 5293 O O . ASN A 1 653 ? 31.841 6.908 -6.776 1.00 45.41 653 ASN A O 1
ATOM 5297 N N . LEU A 1 654 ? 30.688 5.581 -5.385 1.00 43.25 654 LEU A N 1
ATOM 5298 C CA . LEU A 1 654 ? 30.994 6.341 -4.167 1.00 43.25 654 LEU A CA 1
ATOM 5299 C C . LEU A 1 654 ? 32.450 6.068 -3.742 1.00 43.25 654 LEU A C 1
ATOM 5301 O O . LEU A 1 654 ? 32.719 5.452 -2.720 1.00 43.25 654 LEU A O 1
ATOM 5305 N N . LYS A 1 655 ? 33.423 6.568 -4.514 1.00 41.50 655 LYS A N 1
ATOM 5306 C CA . LYS A 1 655 ? 34.844 6.641 -4.115 1.00 41.50 655 LYS A CA 1
ATOM 5307 C C . LYS A 1 655 ? 35.080 7.591 -2.925 1.00 41.50 655 LYS A C 1
ATOM 5309 O O . LYS A 1 655 ? 36.222 7.793 -2.532 1.00 41.50 655 LYS A O 1
ATOM 5314 N N . THR A 1 656 ? 34.026 8.196 -2.377 1.00 39.50 656 THR A N 1
ATOM 5315 C CA . THR A 1 656 ? 34.056 9.172 -1.278 1.00 39.50 656 THR A CA 1
ATOM 5316 C C . THR A 1 656 ? 33.480 8.652 0.039 1.00 39.50 656 THR A C 1
ATOM 5318 O O . THR A 1 656 ? 33.519 9.383 1.026 1.00 39.50 656 THR A O 1
ATOM 5321 N N . ILE A 1 657 ? 32.987 7.410 0.097 1.00 43.16 657 ILE A N 1
ATOM 5322 C CA . ILE A 1 657 ? 32.766 6.730 1.379 1.00 43.16 657 ILE A CA 1
ATOM 5323 C C . ILE A 1 657 ? 34.076 6.003 1.674 1.00 43.16 657 ILE A C 1
ATOM 5325 O O . ILE A 1 657 ? 34.402 5.033 0.996 1.00 43.16 657 ILE A O 1
ATOM 5329 N N . ASP A 1 658 ? 34.871 6.569 2.585 1.00 38.22 658 ASP A N 1
ATOM 5330 C CA . ASP A 1 658 ? 36.232 6.141 2.921 1.00 38.22 658 ASP A CA 1
ATOM 5331 C C . ASP A 1 658 ? 36.388 4.612 2.899 1.00 38.22 658 ASP A C 1
ATOM 5333 O O . ASP A 1 658 ? 35.737 3.886 3.651 1.00 38.22 658 ASP A O 1
ATOM 5337 N N . GLY A 1 659 ? 37.277 4.132 2.025 1.00 36.53 659 GLY A N 1
ATOM 5338 C CA . GLY A 1 659 ? 37.544 2.719 1.736 1.00 36.53 659 GLY A CA 1
ATOM 5339 C C . GLY A 1 659 ? 38.214 1.928 2.864 1.00 36.53 659 GLY A C 1
ATOM 5340 O O . GLY A 1 659 ? 39.052 1.076 2.589 1.00 36.53 659 GLY A O 1
ATOM 5341 N N . ASN A 1 660 ? 37.862 2.198 4.120 1.00 41.06 660 ASN A N 1
ATOM 5342 C CA . ASN A 1 660 ? 38.379 1.492 5.290 1.00 41.06 660 ASN A CA 1
ATOM 5343 C C . ASN A 1 660 ? 37.445 0.392 5.808 1.00 41.06 660 ASN A C 1
ATOM 5345 O O . ASN A 1 660 ? 37.837 -0.314 6.733 1.00 41.06 660 ASN A O 1
ATOM 5349 N N . ASN A 1 661 ? 36.245 0.218 5.237 1.00 43.94 661 ASN A N 1
ATOM 5350 C CA . ASN A 1 661 ? 35.347 -0.854 5.662 1.00 43.94 661 ASN A CA 1
ATOM 5351 C C . ASN A 1 661 ? 34.702 -1.591 4.466 1.00 43.94 661 ASN A C 1
ATOM 5353 O O . ASN A 1 661 ? 33.648 -1.171 3.980 1.00 43.94 661 ASN A O 1
ATOM 5357 N N . PRO A 1 662 ? 35.332 -2.665 3.949 1.00 47.94 662 PRO A N 1
ATOM 5358 C CA . PRO A 1 662 ? 34.806 -3.440 2.821 1.00 47.94 662 PRO A CA 1
ATOM 5359 C C . PRO A 1 662 ? 33.446 -4.112 3.103 1.00 47.94 662 PRO A C 1
ATOM 5361 O O . PRO A 1 662 ? 32.725 -4.419 2.152 1.00 47.94 662 PRO A O 1
ATOM 5364 N N . ASP A 1 663 ? 33.038 -4.259 4.369 1.00 46.66 663 ASP A N 1
ATOM 5365 C CA . ASP A 1 663 ? 31.803 -4.961 4.760 1.00 46.66 663 ASP A CA 1
ATOM 5366 C C . ASP A 1 663 ? 30.496 -4.209 4.412 1.00 46.66 663 ASP A C 1
ATOM 5368 O O . ASP A 1 663 ? 29.444 -4.828 4.241 1.00 46.66 663 ASP A O 1
ATOM 5372 N N . LEU A 1 664 ? 30.548 -2.887 4.194 1.00 46.19 664 LEU A N 1
ATOM 5373 C CA . LEU A 1 664 ? 29.380 -2.045 3.853 1.00 46.19 664 LEU A CA 1
ATOM 5374 C C . LEU A 1 664 ? 28.901 -2.169 2.388 1.00 46.19 664 LEU A C 1
ATOM 5376 O O . LEU A 1 664 ? 27.824 -1.672 2.024 1.00 46.19 664 LEU A O 1
ATOM 5380 N N . THR A 1 665 ? 29.692 -2.831 1.538 1.00 44.88 665 THR A N 1
ATOM 5381 C CA . THR A 1 665 ? 29.418 -3.001 0.097 1.00 44.88 665 THR A CA 1
ATOM 5382 C C . THR A 1 665 ? 28.498 -4.181 -0.232 1.00 44.88 665 THR A C 1
ATOM 5384 O O . THR A 1 665 ? 28.130 -4.361 -1.389 1.00 44.88 665 THR A O 1
ATOM 5387 N N . SER A 1 666 ? 28.051 -4.950 0.765 1.00 41.56 666 SER A N 1
ATOM 5388 C CA . SER A 1 666 ? 27.106 -6.064 0.591 1.00 41.56 666 SER A CA 1
ATOM 5389 C C . SER A 1 666 ? 25.660 -5.575 0.362 1.00 41.56 666 SER A C 1
ATOM 5391 O O . SER A 1 666 ? 24.794 -5.670 1.227 1.00 41.56 666 SER A O 1
ATOM 5393 N N . GLY A 1 667 ? 25.401 -4.983 -0.808 1.00 44.19 667 GLY A N 1
ATOM 5394 C CA . GLY A 1 667 ? 24.062 -4.577 -1.253 1.00 44.19 667 GLY A CA 1
ATOM 5395 C C . GLY A 1 667 ? 23.202 -5.736 -1.773 1.00 44.19 667 GLY A C 1
ATOM 5396 O O . GLY A 1 667 ? 23.624 -6.890 -1.787 1.00 44.19 667 GLY A O 1
ATOM 5397 N N . ILE A 1 668 ? 21.991 -5.399 -2.235 1.00 46.53 668 ILE A N 1
ATOM 5398 C CA . ILE A 1 668 ? 20.903 -6.294 -2.687 1.00 46.53 668 ILE A CA 1
ATOM 5399 C C . ILE A 1 668 ? 21.340 -7.398 -3.652 1.00 46.53 668 ILE A C 1
ATOM 5401 O O . ILE A 1 668 ? 20.679 -8.432 -3.725 1.00 46.53 668 ILE A O 1
ATOM 5405 N N . ILE A 1 669 ? 22.441 -7.188 -4.367 1.00 49.22 669 ILE A N 1
ATOM 5406 C CA . ILE A 1 669 ? 22.860 -8.013 -5.484 1.00 49.22 669 ILE A CA 1
ATOM 5407 C C . ILE A 1 669 ? 24.373 -8.240 -5.388 1.00 49.22 669 ILE A C 1
ATOM 5409 O O . ILE A 1 669 ? 25.132 -7.674 -6.166 1.00 49.22 669 ILE A O 1
ATOM 5413 N N . SER A 1 670 ? 24.824 -9.068 -4.437 1.00 43.94 670 SER A N 1
ATOM 5414 C CA . SER A 1 670 ? 26.245 -9.371 -4.141 1.00 43.94 670 SER A CA 1
ATOM 5415 C C . SER A 1 670 ? 27.153 -8.137 -3.923 1.00 43.94 670 SER A C 1
ATOM 5417 O O . SER A 1 670 ? 26.840 -7.014 -4.300 1.00 43.94 670 SER A O 1
ATOM 5419 N N . SER A 1 671 ? 28.332 -8.315 -3.329 1.00 49.62 671 SER A N 1
ATOM 5420 C CA . SER A 1 671 ? 29.347 -7.247 -3.210 1.00 49.62 671 SER A CA 1
ATOM 5421 C C . SER A 1 671 ? 29.911 -6.762 -4.562 1.00 49.62 671 SER A C 1
ATOM 5423 O O . SER A 1 671 ? 30.787 -5.901 -4.601 1.00 49.62 671 SER A O 1
ATOM 5425 N N . GLU A 1 672 ? 29.427 -7.322 -5.674 1.00 48.81 672 GLU A N 1
ATOM 5426 C CA . GLU A 1 672 ? 29.938 -7.120 -7.029 1.00 48.81 672 GLU A CA 1
ATOM 5427 C C . GLU A 1 672 ? 29.188 -6.033 -7.819 1.00 48.81 672 GLU A C 1
ATOM 5429 O O . GLU A 1 672 ? 29.654 -5.638 -8.888 1.00 48.81 672 GLU A O 1
ATOM 5434 N N . THR A 1 673 ? 28.044 -5.529 -7.333 1.00 57.56 673 THR A N 1
ATOM 5435 C CA . THR A 1 673 ? 27.239 -4.528 -8.060 1.00 57.56 673 THR A CA 1
ATOM 5436 C C . THR A 1 673 ? 27.329 -3.136 -7.432 1.00 57.56 673 THR A C 1
ATOM 5438 O O . THR A 1 673 ? 27.380 -2.971 -6.217 1.00 57.56 673 THR A O 1
ATOM 5441 N N . THR A 1 674 ? 27.340 -2.095 -8.270 1.00 66.31 674 THR A N 1
ATOM 5442 C CA . THR A 1 674 ? 27.436 -0.680 -7.851 1.00 66.31 674 THR A CA 1
ATOM 5443 C C . THR A 1 674 ? 26.080 -0.046 -7.524 1.00 66.31 674 THR A C 1
ATOM 5445 O O . THR A 1 674 ? 25.980 1.177 -7.421 1.00 66.31 674 THR A O 1
ATOM 5448 N N . TYR A 1 675 ? 25.020 -0.850 -7.442 1.00 80.94 675 TYR A N 1
ATOM 5449 C CA . TYR A 1 675 ? 23.662 -0.372 -7.216 1.00 80.94 675 TYR A CA 1
ATOM 5450 C C . TYR A 1 675 ? 23.439 -0.013 -5.747 1.00 80.94 675 TYR A C 1
ATOM 5452 O O . TYR A 1 675 ? 23.719 -0.813 -4.851 1.00 80.94 675 TYR A O 1
ATOM 5460 N N . GLN A 1 676 ? 22.892 1.175 -5.493 1.00 80.31 676 GLN A N 1
ATOM 5461 C CA . GLN A 1 676 ? 22.432 1.568 -4.164 1.00 80.31 676 GLN A CA 1
ATOM 5462 C C . GLN A 1 676 ? 21.025 2.138 -4.260 1.00 80.31 676 GLN A C 1
ATOM 5464 O O . GLN A 1 676 ? 20.835 3.174 -4.891 1.00 80.31 676 GLN A O 1
ATOM 5469 N N . SER A 1 677 ? 20.064 1.497 -3.591 1.00 86.56 677 SER A N 1
ATOM 5470 C CA . SER A 1 677 ? 18.689 1.998 -3.496 1.00 86.56 677 SER A CA 1
ATOM 5471 C C . SER A 1 677 ? 18.657 3.437 -2.970 1.00 86.56 677 SER A C 1
ATOM 5473 O O . SER A 1 677 ? 19.510 3.839 -2.167 1.00 86.56 677 SER A O 1
ATOM 5475 N N . ILE A 1 678 ? 17.648 4.217 -3.372 1.00 89.25 678 ILE A N 1
ATOM 5476 C CA . ILE A 1 678 ? 17.485 5.597 -2.874 1.00 89.25 678 ILE A CA 1
ATOM 5477 C C . ILE A 1 678 ? 17.383 5.618 -1.343 1.00 89.25 678 ILE A C 1
ATOM 5479 O O . ILE A 1 678 ? 17.918 6.521 -0.702 1.00 89.25 678 ILE A O 1
ATOM 5483 N N . MET A 1 679 ? 16.773 4.589 -0.747 1.00 91.62 679 MET A N 1
ATOM 5484 C CA . MET A 1 679 ? 16.732 4.388 0.704 1.00 91.62 679 MET A CA 1
ATOM 5485 C C . MET A 1 679 ? 18.139 4.354 1.322 1.00 91.62 679 MET A C 1
ATOM 5487 O O . MET A 1 679 ? 18.428 5.109 2.254 1.00 91.62 679 MET A O 1
ATOM 5491 N N . LYS A 1 680 ? 19.028 3.498 0.795 1.00 89.12 680 LYS A N 1
ATOM 5492 C CA . LYS A 1 680 ? 20.406 3.351 1.287 1.00 89.12 680 LYS A CA 1
ATOM 5493 C C . LYS A 1 680 ? 21.193 4.651 1.122 1.00 89.12 680 LYS A C 1
ATOM 5495 O O . LYS A 1 680 ? 21.880 5.077 2.055 1.00 89.12 680 LYS A O 1
ATOM 5500 N N . GLN A 1 681 ? 21.059 5.303 -0.034 1.00 88.56 681 GLN A N 1
ATOM 5501 C CA . GLN A 1 681 ? 21.705 6.589 -0.299 1.00 88.56 681 GLN A CA 1
ATOM 5502 C C . GLN A 1 681 ? 21.228 7.670 0.673 1.00 88.56 681 GLN A C 1
ATOM 5504 O O . GLN A 1 681 ? 22.059 8.337 1.288 1.00 88.56 681 GLN A O 1
ATOM 5509 N N . LEU A 1 682 ? 19.912 7.815 0.863 1.00 90.56 682 LEU A N 1
ATOM 5510 C CA . LEU A 1 682 ? 19.341 8.803 1.774 1.00 90.56 682 LEU A CA 1
ATOM 5511 C C . LEU A 1 682 ? 19.862 8.599 3.195 1.00 90.56 682 LEU A C 1
ATOM 5513 O O . LEU A 1 682 ? 20.402 9.536 3.772 1.00 90.56 682 LEU A O 1
ATOM 5517 N N . LEU A 1 683 ? 19.761 7.387 3.746 1.00 91.00 683 LEU A N 1
ATOM 5518 C CA . LEU A 1 683 ? 20.230 7.097 5.105 1.00 91.00 683 LEU A CA 1
ATOM 5519 C C . LEU A 1 683 ? 21.723 7.394 5.280 1.00 91.00 683 LEU A C 1
ATOM 5521 O O . LEU A 1 683 ? 22.119 7.993 6.277 1.00 91.00 683 LEU A O 1
ATOM 5525 N N . THR A 1 684 ? 22.540 7.054 4.282 1.00 87.62 684 THR A N 1
ATOM 5526 C CA . THR A 1 684 ? 23.977 7.360 4.297 1.00 87.62 684 THR A CA 1
ATOM 5527 C C . THR A 1 684 ? 24.228 8.871 4.299 1.00 87.62 684 THR A C 1
ATOM 5529 O O . THR A 1 684 ? 25.113 9.349 5.007 1.00 87.62 684 THR A O 1
ATOM 5532 N N . GLN A 1 685 ? 23.453 9.651 3.540 1.00 85.88 685 GLN A N 1
ATOM 5533 C CA . GLN A 1 685 ? 23.567 11.114 3.539 1.00 85.88 685 GLN A CA 1
ATOM 5534 C C . GLN A 1 685 ? 23.067 11.737 4.848 1.00 85.88 685 GLN A C 1
ATOM 5536 O O . GLN A 1 685 ? 23.683 12.676 5.351 1.00 85.88 685 GLN A O 1
ATOM 5541 N N . LEU A 1 686 ? 21.987 11.202 5.425 1.00 87.44 686 LEU A N 1
ATOM 5542 C CA . LEU A 1 686 ? 21.456 11.649 6.713 1.00 87.44 686 LEU A CA 1
ATOM 5543 C C . LEU A 1 686 ? 22.453 11.412 7.850 1.00 87.44 686 LEU A C 1
ATOM 5545 O O . LEU A 1 686 ? 22.607 12.289 8.694 1.00 87.44 686 LEU A O 1
ATOM 5549 N N . ASP A 1 687 ? 23.168 10.284 7.855 1.00 86.94 687 ASP A N 1
ATOM 5550 C CA . ASP A 1 687 ? 24.186 10.022 8.880 1.00 86.94 687 ASP A CA 1
ATOM 5551 C C . ASP A 1 687 ? 25.384 10.980 8.773 1.00 86.94 687 ASP A C 1
ATOM 5553 O O . ASP A 1 687 ? 25.947 11.418 9.776 1.00 86.94 687 ASP A O 1
ATOM 5557 N N . ASN A 1 688 ? 25.735 11.369 7.544 1.00 80.06 688 ASN A N 1
ATOM 5558 C CA . ASN A 1 688 ? 26.859 12.256 7.241 1.00 80.06 688 ASN A CA 1
ATOM 5559 C C . ASN A 1 688 ? 26.516 13.760 7.301 1.00 80.06 688 ASN A C 1
ATOM 5561 O O . ASN A 1 688 ? 27.363 14.593 6.953 1.00 80.06 688 ASN A O 1
ATOM 5565 N N . SER A 1 689 ? 25.304 14.135 7.729 1.00 67.00 689 SER A N 1
ATOM 5566 C CA . SER A 1 689 ? 24.748 15.482 7.521 1.00 67.00 689 SER A CA 1
ATOM 5567 C C . SER A 1 689 ? 25.488 16.623 8.240 1.00 67.00 689 SER A C 1
ATOM 5569 O O . SER A 1 689 ? 25.338 17.790 7.869 1.00 67.00 689 SER A O 1
ATOM 5571 N N . GLN A 1 690 ? 26.391 16.313 9.179 1.00 57.88 690 GLN A N 1
ATOM 5572 C CA . GLN A 1 690 ? 27.309 17.296 9.773 1.00 57.88 690 GLN A CA 1
ATOM 5573 C C . GLN A 1 690 ? 28.291 17.923 8.767 1.00 57.88 690 GLN A C 1
ATOM 5575 O O . GLN A 1 690 ? 28.819 19.008 9.021 1.00 57.88 690 GLN A O 1
ATOM 5580 N N . LYS A 1 691 ? 28.528 17.298 7.604 1.00 56.97 691 LYS A N 1
ATOM 5581 C CA . LYS A 1 691 ? 29.384 17.834 6.530 1.00 56.97 691 LYS A CA 1
ATOM 5582 C C . LYS A 1 691 ? 28.603 18.741 5.561 1.00 56.97 691 LYS A C 1
ATOM 5584 O O . LYS A 1 691 ? 28.638 18.540 4.357 1.00 56.97 691 LYS A O 1
ATOM 5589 N N . SER A 1 692 ? 27.927 19.766 6.082 1.00 46.56 692 SER A N 1
ATOM 5590 C CA . SER A 1 692 ? 27.581 21.036 5.399 1.00 46.56 692 SER A CA 1
ATOM 5591 C C . SER A 1 692 ? 26.913 21.020 4.006 1.00 46.56 692 SER A C 1
ATOM 5593 O O . SER A 1 692 ? 26.874 22.073 3.364 1.00 46.56 692 SER A O 1
ATOM 5595 N N . GLN A 1 693 ? 26.381 19.905 3.502 1.00 56.62 693 GLN A N 1
ATOM 5596 C CA . GLN A 1 693 ? 25.691 19.872 2.209 1.00 56.62 693 GLN A CA 1
ATOM 5597 C C . GLN A 1 693 ? 24.178 19.861 2.424 1.00 56.62 693 GLN A C 1
ATOM 5599 O O . GLN A 1 693 ? 23.599 18.894 2.909 1.00 56.62 693 GLN A O 1
ATOM 5604 N N . SER A 1 694 ? 23.523 20.967 2.071 1.00 65.25 694 SER A N 1
ATOM 5605 C CA . SER A 1 694 ? 22.067 20.993 1.955 1.00 65.25 694 SER A CA 1
ATOM 5606 C C . SER A 1 694 ? 21.645 20.050 0.827 1.00 65.25 694 SER A C 1
ATOM 5608 O O . SER A 1 694 ? 22.027 20.281 -0.322 1.00 65.25 694 SER A O 1
ATOM 5610 N N . LEU A 1 695 ? 20.850 19.024 1.138 1.00 77.69 695 LEU A N 1
ATOM 5611 C CA . LEU A 1 695 ? 20.236 18.156 0.133 1.00 77.69 695 LEU A CA 1
ATOM 5612 C C . LEU A 1 695 ? 19.150 18.952 -0.603 1.00 77.69 695 LEU A C 1
ATOM 5614 O O . LEU A 1 695 ? 18.029 19.070 -0.115 1.00 77.69 695 LEU A O 1
ATOM 5618 N N . SER A 1 696 ? 19.498 19.536 -1.757 1.00 78.94 696 SER A N 1
ATOM 5619 C CA . SER A 1 696 ? 18.592 20.380 -2.562 1.00 78.94 696 SER A CA 1
ATOM 5620 C C . SER A 1 696 ? 17.330 19.656 -3.014 1.00 78.94 696 SER A C 1
ATOM 5622 O O . SER A 1 696 ? 16.311 20.287 -3.271 1.00 78.94 696 SER A O 1
ATOM 5624 N N . ASP A 1 697 ? 17.430 18.336 -3.122 1.00 84.00 697 ASP A N 1
ATOM 5625 C CA . ASP A 1 697 ? 16.390 17.455 -3.643 1.00 84.00 697 ASP A CA 1
ATOM 5626 C C . ASP A 1 697 ? 15.264 17.229 -2.629 1.00 84.00 697 ASP A C 1
ATOM 5628 O O . ASP A 1 697 ? 14.181 16.772 -2.987 1.00 84.00 697 ASP A O 1
ATOM 5632 N N . ILE A 1 698 ? 15.518 17.550 -1.356 1.00 86.88 698 ILE A N 1
ATOM 5633 C CA . ILE A 1 698 ? 14.588 17.335 -0.256 1.00 86.88 698 ILE A CA 1
ATOM 5634 C C . ILE A 1 698 ? 13.941 18.664 0.116 1.00 86.88 698 ILE A C 1
ATOM 5636 O O . ILE A 1 698 ? 14.583 19.588 0.627 1.00 86.88 698 ILE A O 1
ATOM 5640 N N . ARG A 1 699 ? 12.625 18.741 -0.072 1.00 89.94 699 ARG A N 1
ATOM 5641 C CA . ARG A 1 699 ? 11.816 19.875 0.369 1.00 89.94 699 ARG A CA 1
ATOM 5642 C C . ARG A 1 699 ? 11.495 19.730 1.850 1.00 89.94 699 ARG A C 1
ATOM 5644 O O . ARG A 1 699 ? 10.852 18.766 2.262 1.00 89.94 699 ARG A O 1
ATOM 5651 N N . HIS A 1 700 ? 11.897 20.720 2.642 1.00 88.38 700 HIS A N 1
ATOM 5652 C CA . HIS A 1 700 ? 11.481 20.843 4.036 1.00 88.38 700 HIS A CA 1
ATOM 5653 C C . HIS A 1 700 ? 10.170 21.631 4.141 1.00 88.38 700 HIS A C 1
ATOM 5655 O O . HIS A 1 700 ? 10.107 22.815 3.794 1.00 88.38 700 HIS A O 1
ATOM 5661 N N . SER A 1 701 ? 9.135 20.980 4.660 1.00 83.00 701 SER A N 1
ATOM 5662 C CA . SER A 1 701 ? 7.822 21.563 4.910 1.00 83.00 701 SER A CA 1
ATOM 5663 C C . SER A 1 701 ? 7.738 22.002 6.371 1.00 83.00 701 SER A C 1
ATOM 5665 O O . SER A 1 701 ? 7.548 21.203 7.285 1.00 83.00 701 SER A O 1
ATOM 5667 N N . THR A 1 702 ? 7.917 23.300 6.624 1.00 64.94 702 THR A N 1
ATOM 5668 C CA . THR A 1 702 ? 7.914 23.837 7.992 1.00 64.94 702 THR A CA 1
ATOM 5669 C C . THR A 1 702 ? 6.513 23.819 8.601 1.00 64.94 702 THR A C 1
ATOM 5671 O O . THR A 1 702 ? 5.607 24.489 8.097 1.00 64.94 702 THR A O 1
ATOM 5674 N N . SER A 1 703 ? 6.358 23.145 9.743 1.00 52.50 703 SER A N 1
ATOM 5675 C CA . SER A 1 703 ? 5.195 23.277 10.629 1.00 52.50 703 SER A CA 1
ATOM 5676 C C . SER A 1 703 ? 5.078 24.700 11.171 1.00 52.50 703 SER A C 1
ATOM 5678 O O . SER A 1 703 ? 5.911 25.161 11.952 1.00 52.50 703 SER A O 1
ATOM 5680 N N . LEU A 1 704 ? 4.015 25.405 10.765 1.00 48.22 704 LEU A N 1
ATOM 5681 C CA . LEU A 1 704 ? 3.663 26.720 11.310 1.00 48.22 704 LEU A CA 1
ATOM 5682 C C . LEU A 1 704 ? 3.205 26.649 12.778 1.00 48.22 704 LEU A C 1
ATOM 5684 O O . LEU A 1 704 ? 3.098 27.699 13.413 1.00 48.22 704 LEU A O 1
ATOM 5688 N N . ILE A 1 705 ? 2.985 25.454 13.348 1.00 50.12 705 ILE A N 1
ATOM 5689 C CA . ILE A 1 705 ? 2.561 25.299 14.751 1.00 50.12 705 ILE A CA 1
ATOM 5690 C C . ILE A 1 705 ? 3.600 25.930 15.698 1.00 50.12 705 ILE A C 1
ATOM 5692 O O . ILE A 1 705 ? 3.240 26.597 16.667 1.00 50.12 705 ILE A O 1
ATOM 5696 N N . LYS A 1 706 ? 4.900 25.856 15.371 1.00 47.16 706 LYS A N 1
ATOM 5697 C CA . LYS A 1 706 ? 5.966 26.540 16.135 1.00 47.16 706 LYS A CA 1
ATOM 5698 C C . LYS A 1 706 ? 6.201 27.996 15.716 1.00 47.16 706 LYS A C 1
ATOM 5700 O O . LYS A 1 706 ? 6.902 28.725 16.421 1.00 47.16 706 LYS A O 1
ATOM 5705 N N . SER A 1 707 ? 5.628 28.445 14.600 1.00 43.81 707 SER A N 1
ATOM 5706 C CA . SER A 1 707 ? 5.761 29.830 14.137 1.00 43.81 707 SER A CA 1
ATOM 5707 C C . SER A 1 707 ? 4.908 30.784 14.969 1.00 43.81 707 SER A C 1
ATOM 5709 O O . SER A 1 707 ? 5.379 31.874 15.279 1.00 43.81 707 SER A O 1
ATOM 5711 N N . PHE A 1 708 ? 3.723 30.384 15.436 1.00 45.31 708 PHE A N 1
ATOM 5712 C CA . PHE A 1 708 ? 2.910 31.266 16.284 1.00 45.31 708 PHE A CA 1
ATOM 5713 C C . PHE A 1 708 ? 3.517 31.493 17.678 1.00 45.31 708 PHE A C 1
ATOM 5715 O O . PHE A 1 708 ? 3.492 32.619 18.166 1.00 45.31 708 PHE A O 1
ATOM 5722 N N . ALA A 1 709 ? 4.175 30.490 18.272 1.00 44.12 709 ALA A N 1
ATOM 5723 C CA . ALA A 1 709 ? 4.856 30.646 19.565 1.00 44.12 709 ALA A CA 1
ATOM 5724 C C . ALA A 1 709 ? 6.183 31.437 19.491 1.00 44.12 709 ALA A C 1
ATOM 5726 O O . ALA A 1 709 ? 6.706 31.855 20.522 1.00 44.12 709 ALA A O 1
ATOM 5727 N N . LYS A 1 710 ? 6.737 31.663 18.289 1.00 42.78 710 LYS A N 1
ATOM 5728 C CA . LYS A 1 710 ? 7.955 32.471 18.071 1.00 42.78 710 LYS A CA 1
ATOM 5729 C C . LYS A 1 710 ? 7.703 33.833 17.418 1.00 42.78 710 LYS A C 1
ATOM 5731 O O . LYS A 1 710 ? 8.646 34.614 17.299 1.00 42.78 710 LYS A O 1
ATOM 5736 N N . PHE A 1 711 ? 6.468 34.151 17.024 1.00 41.59 711 PHE A N 1
ATOM 5737 C CA . PHE A 1 711 ? 6.127 35.468 16.468 1.00 41.59 711 PHE A CA 1
ATOM 5738 C C . PHE A 1 711 ? 5.770 36.526 17.521 1.00 41.59 711 PHE A C 1
ATOM 5740 O O . PHE A 1 711 ? 5.597 37.698 17.185 1.00 41.59 711 PHE A O 1
ATOM 5747 N N . THR A 1 712 ? 5.759 36.174 18.805 1.00 39.66 712 THR A N 1
ATOM 5748 C CA . THR A 1 712 ? 5.634 37.135 19.902 1.00 39.66 712 THR A CA 1
ATOM 5749 C C . THR A 1 712 ? 7.014 37.702 20.288 1.00 39.66 712 THR A C 1
ATOM 5751 O O . THR A 1 712 ? 7.845 37.032 20.890 1.00 39.66 712 THR A O 1
ATOM 5754 N N . VAL A 1 713 ? 7.211 38.992 19.975 1.00 42.66 713 VAL A N 1
ATOM 5755 C CA . VAL A 1 713 ? 8.177 39.958 20.568 1.00 42.66 713 VAL A CA 1
ATOM 5756 C C . VAL A 1 713 ? 9.605 40.062 19.971 1.00 42.66 713 VAL A C 1
ATOM 5758 O O . VAL A 1 713 ? 10.368 40.920 20.398 1.00 42.66 713 VAL A O 1
ATOM 5761 N N . GLY A 1 714 ? 9.985 39.314 18.925 1.00 38.25 714 GLY A N 1
ATOM 5762 C CA . GLY A 1 714 ? 11.362 39.393 18.375 1.00 38.25 714 GLY A CA 1
ATOM 5763 C C . GLY A 1 714 ? 11.575 40.086 17.017 1.00 38.25 714 GLY A C 1
ATOM 5764 O O . GLY A 1 714 ? 12.650 40.621 16.767 1.00 38.25 714 GLY A O 1
ATOM 5765 N N . SER A 1 715 ? 10.594 40.065 16.106 1.00 39.66 715 SER A N 1
ATOM 5766 C CA . SER A 1 715 ? 10.877 40.221 14.661 1.00 39.66 715 SER A CA 1
ATOM 5767 C C . SER A 1 715 ? 10.519 41.580 14.032 1.00 39.66 715 SER A C 1
ATOM 5769 O O . SER A 1 715 ? 10.534 41.699 12.808 1.00 39.66 715 SER A O 1
ATOM 5771 N N . LEU A 1 716 ? 10.213 42.619 14.816 1.00 41.69 716 LEU A N 1
ATOM 5772 C CA . LEU A 1 716 ? 9.875 43.947 14.267 1.00 41.69 716 LEU A CA 1
ATOM 5773 C C . LEU A 1 716 ? 11.074 44.898 14.082 1.00 41.69 716 LEU A C 1
ATOM 5775 O O . LEU A 1 716 ? 10.896 45.997 13.568 1.00 41.69 716 LEU A O 1
ATOM 5779 N N . PHE A 1 717 ? 12.300 44.479 14.415 1.00 41.03 717 PHE A N 1
ATOM 5780 C CA . PHE A 1 717 ? 13.508 45.283 14.195 1.00 41.03 717 PHE A CA 1
ATOM 5781 C C . PHE A 1 717 ? 14.652 44.426 13.647 1.00 41.03 717 PHE A C 1
ATOM 5783 O O . PHE A 1 717 ? 15.386 43.797 14.401 1.00 41.03 717 PHE A O 1
ATOM 5790 N N . GLY A 1 718 ? 14.825 44.405 12.324 1.00 32.44 718 GLY A N 1
ATOM 5791 C CA . GLY A 1 718 ? 15.978 43.734 11.724 1.00 32.44 718 GLY A CA 1
ATOM 5792 C C . GLY A 1 718 ? 15.882 43.526 10.222 1.00 32.44 718 GLY A C 1
ATOM 5793 O O . GLY A 1 718 ? 15.866 42.391 9.761 1.00 32.44 718 GLY A O 1
ATOM 5794 N N . GLY A 1 719 ? 15.853 44.614 9.448 1.00 38.66 719 GLY A N 1
ATOM 5795 C CA . GLY A 1 719 ? 16.246 44.552 8.043 1.00 38.66 719 GLY A CA 1
ATOM 5796 C C . GLY A 1 719 ? 17.706 44.104 7.951 1.00 38.66 719 GLY A C 1
ATOM 5797 O O . GLY A 1 719 ? 18.593 44.753 8.503 1.00 38.66 719 GLY A O 1
ATOM 5798 N N . GLY A 1 720 ? 17.955 42.972 7.301 1.00 32.34 720 GLY A N 1
ATOM 5799 C CA . GLY A 1 720 ? 19.305 42.451 7.134 1.00 32.34 720 GLY A CA 1
ATOM 5800 C C . GLY A 1 720 ? 19.312 41.004 6.672 1.00 32.34 720 GLY A C 1
ATOM 5801 O O . GLY A 1 720 ? 19.266 40.085 7.482 1.00 32.34 720 GLY A O 1
ATOM 5802 N N . SER A 1 721 ? 19.433 40.821 5.361 1.00 40.88 721 SER A N 1
ATOM 5803 C CA . SER A 1 721 ? 19.947 39.613 4.722 1.00 40.88 721 SER A CA 1
ATOM 5804 C C . SER A 1 721 ? 21.198 39.102 5.456 1.00 40.88 721 SER A C 1
ATOM 5806 O O . SER A 1 721 ? 22.285 39.664 5.303 1.00 40.88 721 SER A O 1
ATOM 5808 N N . LYS A 1 722 ? 21.064 38.052 6.270 1.00 37.09 722 LYS A N 1
ATOM 5809 C CA . LYS A 1 722 ? 22.196 37.351 6.884 1.00 37.09 722 LYS A CA 1
ATOM 5810 C C . LYS A 1 722 ? 22.019 35.844 6.734 1.00 37.09 722 LYS A C 1
ATOM 5812 O O . LYS A 1 722 ? 21.091 35.269 7.285 1.00 37.09 722 LYS A O 1
ATOM 5817 N N . LEU A 1 723 ? 22.941 35.276 5.953 1.00 37.00 723 LEU A N 1
ATOM 5818 C CA . LEU A 1 723 ? 23.426 33.894 5.917 1.00 37.00 723 LEU A CA 1
ATOM 5819 C C . LEU A 1 723 ? 22.512 32.849 6.575 1.00 37.00 723 LEU A C 1
ATOM 5821 O O . LEU A 1 723 ? 22.587 32.610 7.785 1.00 37.00 723 LEU A O 1
ATOM 5825 N N . ALA A 1 724 ? 21.735 32.159 5.739 1.00 38.12 724 ALA A N 1
ATOM 5826 C CA . ALA A 1 724 ? 21.181 30.854 6.064 1.00 38.12 724 ALA A CA 1
ATOM 5827 C C . ALA A 1 724 ? 22.347 29.887 6.327 1.00 38.12 724 ALA A C 1
ATOM 5829 O O . ALA A 1 724 ? 22.926 29.324 5.405 1.00 38.12 724 ALA A O 1
ATOM 5830 N N . HIS A 1 725 ? 22.731 29.740 7.593 1.00 40.66 725 HIS A N 1
ATOM 5831 C CA . HIS A 1 725 ? 23.521 28.592 8.013 1.00 40.66 725 HIS A CA 1
ATOM 5832 C C . HIS A 1 725 ? 22.647 27.366 7.738 1.00 40.66 725 HIS A C 1
ATOM 5834 O O . HIS A 1 725 ? 21.508 27.318 8.213 1.00 40.66 725 HIS A O 1
ATOM 5840 N N . SER A 1 726 ? 23.139 26.442 6.910 1.00 52.62 726 SER A N 1
ATOM 5841 C CA . SER A 1 726 ? 22.456 25.194 6.568 1.00 52.62 726 SER A CA 1
ATOM 5842 C C . SER A 1 726 ? 22.047 24.495 7.860 1.00 52.62 726 SER A C 1
ATOM 5844 O O . SER A 1 726 ? 22.902 24.045 8.623 1.00 52.62 726 SER A O 1
ATOM 5846 N N . ARG A 1 727 ? 20.745 24.470 8.160 1.00 59.81 727 ARG A N 1
ATOM 5847 C CA . ARG A 1 727 ? 20.249 23.692 9.296 1.00 59.81 727 ARG A CA 1
ATOM 5848 C C . ARG A 1 727 ? 20.484 22.211 8.982 1.00 59.81 727 ARG A C 1
ATOM 5850 O O . ARG A 1 727 ? 20.264 21.832 7.830 1.00 59.81 727 ARG A O 1
ATOM 5857 N N . PRO A 1 728 ? 20.929 21.403 9.958 1.00 66.06 728 PRO A N 1
ATOM 5858 C CA . PRO A 1 728 ? 21.032 19.964 9.760 1.00 66.06 728 PRO A CA 1
ATOM 5859 C C . PRO A 1 728 ? 19.652 19.411 9.395 1.00 66.06 728 PRO A C 1
ATOM 5861 O O . PRO A 1 728 ? 18.632 19.927 9.863 1.00 66.06 728 PRO A O 1
ATOM 5864 N N . LEU A 1 729 ? 19.626 18.405 8.521 1.00 75.69 729 LEU A N 1
ATOM 5865 C CA . LEU A 1 729 ? 18.376 17.870 7.981 1.00 75.69 729 LEU A CA 1
ATOM 5866 C C . LEU A 1 729 ? 17.595 17.073 9.029 1.00 75.69 729 LEU A C 1
ATOM 5868 O O . LEU A 1 729 ? 16.373 17.086 9.019 1.00 75.69 729 LEU A O 1
ATOM 5872 N N . VAL A 1 730 ? 18.311 16.430 9.952 1.00 82.19 730 VAL A N 1
ATOM 5873 C CA . VAL A 1 730 ? 17.758 15.821 11.163 1.00 82.19 730 VAL A CA 1
ATOM 5874 C C . VAL A 1 730 ? 18.206 16.664 12.345 1.00 82.19 730 VAL A C 1
ATOM 5876 O O . VAL A 1 730 ? 19.392 16.966 12.493 1.00 82.19 730 VAL A O 1
ATOM 5879 N N . ARG A 1 731 ? 17.278 17.063 13.214 1.00 79.69 731 ARG A N 1
ATOM 5880 C CA . ARG A 1 731 ? 17.653 17.854 14.389 1.00 79.69 731 ARG A CA 1
ATOM 5881 C C . ARG A 1 731 ? 18.362 16.997 15.429 1.00 79.69 731 ARG A C 1
ATOM 5883 O O . ARG A 1 731 ? 18.082 15.806 15.595 1.00 79.69 731 ARG A O 1
ATOM 5890 N N . SER A 1 732 ? 19.225 17.642 16.208 1.00 80.50 732 SER A N 1
ATOM 5891 C CA . SER A 1 732 ? 19.910 17.000 17.332 1.00 80.50 732 SER A CA 1
ATOM 5892 C C . SER A 1 732 ? 18.937 16.453 18.380 1.00 80.50 732 SER A C 1
ATOM 5894 O O . SER A 1 732 ? 19.203 15.405 18.953 1.00 80.50 732 SER A O 1
ATOM 5896 N N . ASP A 1 733 ? 17.786 17.101 18.578 1.00 84.56 733 ASP A N 1
ATOM 5897 C CA . ASP A 1 733 ? 16.734 16.696 19.520 1.00 84.56 733 ASP A CA 1
ATOM 5898 C C . ASP A 1 733 ? 15.697 15.722 18.933 1.00 84.56 733 ASP A C 1
ATOM 5900 O O . ASP A 1 733 ? 14.713 15.403 19.603 1.00 84.56 733 ASP A O 1
ATOM 5904 N N . THR A 1 734 ? 15.883 15.268 17.689 1.00 86.88 734 THR A N 1
ATOM 5905 C CA . THR A 1 734 ? 15.038 14.238 17.066 1.00 86.88 734 THR A CA 1
ATOM 5906 C C . THR A 1 734 ? 15.362 12.868 17.649 1.00 86.88 734 THR A C 1
ATOM 5908 O O . THR A 1 734 ? 16.508 12.434 17.586 1.00 86.88 734 THR A O 1
ATOM 5911 N N . ASN A 1 735 ? 14.355 12.157 18.150 1.00 89.81 735 ASN A N 1
ATOM 5912 C CA . ASN A 1 735 ? 14.536 10.811 18.706 1.00 89.81 735 ASN A CA 1
ATOM 5913 C C . ASN A 1 735 ? 14.124 9.718 17.714 1.00 89.81 735 ASN A C 1
ATOM 5915 O O . ASN A 1 735 ? 14.577 8.578 17.814 1.00 89.81 735 ASN A O 1
ATOM 5919 N N . VAL A 1 736 ? 13.252 10.066 16.765 1.00 95.12 736 VAL A N 1
ATOM 5920 C CA . VAL A 1 736 ? 12.659 9.132 15.809 1.00 95.12 736 VAL A CA 1
ATOM 5921 C C . VAL A 1 736 ? 12.871 9.652 14.393 1.00 95.12 736 VAL A C 1
ATOM 5923 O O . VAL A 1 736 ? 12.520 10.786 14.082 1.00 95.12 736 VAL A O 1
ATOM 5926 N N . VAL A 1 737 ? 13.423 8.826 13.516 1.00 95.75 737 VAL A N 1
ATOM 5927 C CA . VAL A 1 737 ? 13.499 9.106 12.080 1.00 95.75 737 VAL A CA 1
ATOM 5928 C C . VAL A 1 737 ? 12.532 8.167 11.385 1.00 95.75 737 VAL A C 1
ATOM 5930 O O . VAL A 1 737 ? 12.578 6.962 11.600 1.00 95.75 737 VAL A O 1
ATOM 5933 N N . ILE A 1 738 ? 11.632 8.710 10.579 1.00 97.50 738 ILE A N 1
ATOM 5934 C CA . ILE A 1 738 ? 10.626 7.951 9.844 1.00 97.50 738 ILE A CA 1
ATOM 5935 C C . ILE A 1 738 ? 10.920 8.123 8.364 1.00 97.50 738 ILE A C 1
ATOM 5937 O O . ILE A 1 738 ? 10.917 9.248 7.873 1.00 97.50 738 ILE A O 1
ATOM 5941 N N . ILE A 1 739 ? 11.137 7.029 7.643 1.00 97.81 739 ILE A N 1
ATOM 5942 C CA . ILE A 1 739 ? 11.174 7.051 6.180 1.00 97.81 739 ILE A CA 1
ATOM 5943 C C . ILE A 1 739 ? 9.915 6.373 5.674 1.00 97.81 739 ILE A C 1
ATOM 5945 O O . ILE A 1 739 ? 9.663 5.215 5.998 1.00 97.81 739 ILE A O 1
ATOM 5949 N N . PHE A 1 740 ? 9.119 7.098 4.895 1.00 98.38 740 PHE A N 1
ATOM 5950 C CA . PHE A 1 740 ? 7.846 6.629 4.378 1.00 98.38 740 PHE A CA 1
ATOM 5951 C C . PHE A 1 740 ? 7.825 6.669 2.850 1.00 98.38 740 PHE A C 1
ATOM 5953 O O . PHE A 1 740 ? 7.913 7.742 2.252 1.00 98.38 740 PHE A O 1
ATOM 5960 N N . VAL A 1 741 ? 7.668 5.505 2.213 1.00 98.25 741 VAL A N 1
ATOM 5961 C CA . VAL A 1 741 ? 7.648 5.404 0.749 1.00 98.25 741 VAL A CA 1
ATOM 5962 C C . VAL A 1 741 ? 6.216 5.409 0.200 1.00 98.25 741 VAL A C 1
ATOM 5964 O O . VAL A 1 741 ? 5.437 4.458 0.376 1.00 98.25 741 VAL A O 1
ATOM 5967 N N . VAL A 1 742 ? 5.869 6.481 -0.510 1.00 98.00 742 VAL A N 1
ATOM 5968 C CA . VAL A 1 742 ? 4.609 6.622 -1.251 1.00 98.00 742 VAL A CA 1
ATOM 5969 C C . VAL A 1 742 ? 4.698 5.755 -2.508 1.00 98.00 742 VAL A C 1
ATOM 5971 O O . VAL A 1 742 ? 5.589 5.947 -3.326 1.00 98.00 742 VAL A O 1
ATOM 5974 N N . GLY A 1 743 ? 3.808 4.771 -2.660 1.00 95.75 743 GLY A N 1
ATOM 5975 C CA . GLY A 1 743 ? 3.914 3.704 -3.670 1.00 95.75 743 GLY A CA 1
ATOM 5976 C C . GLY A 1 743 ? 4.515 2.388 -3.164 1.00 95.75 743 GLY A C 1
ATOM 5977 O O . GLY A 1 743 ? 4.477 1.387 -3.874 1.00 95.75 743 GLY A O 1
ATOM 5978 N N . GLY A 1 744 ? 5.008 2.365 -1.923 1.00 95.25 744 GLY A N 1
ATOM 5979 C CA . GLY A 1 744 ? 5.310 1.142 -1.182 1.00 95.25 744 GLY A CA 1
ATOM 5980 C C . GLY A 1 744 ? 6.798 0.860 -1.016 1.00 95.25 744 GLY A C 1
ATOM 5981 O O . GLY A 1 744 ? 7.619 1.413 -1.739 1.00 95.25 744 GLY A O 1
ATOM 5982 N N . LEU A 1 745 ? 7.143 0.022 -0.040 1.00 93.88 745 LEU A N 1
ATOM 5983 C CA . LEU A 1 745 ? 8.509 -0.382 0.312 1.00 93.88 745 LEU A CA 1
ATOM 5984 C C . LEU A 1 745 ? 8.800 -1.832 -0.091 1.00 93.88 745 LEU A C 1
ATOM 5986 O O . LEU A 1 745 ? 7.879 -2.597 -0.357 1.00 93.88 745 LEU A O 1
ATOM 5990 N N . THR A 1 746 ? 10.063 -2.229 -0.079 1.00 92.00 746 THR A N 1
ATOM 5991 C CA . THR A 1 746 ? 10.498 -3.611 -0.332 1.00 92.00 746 THR A CA 1
ATOM 5992 C C . THR A 1 746 ? 11.213 -4.200 0.887 1.00 92.00 746 THR A C 1
ATOM 5994 O O . THR A 1 746 ? 11.755 -3.481 1.731 1.00 92.00 746 THR A O 1
ATOM 5997 N N . GLY A 1 747 ? 11.241 -5.526 0.988 1.00 86.44 747 GLY A N 1
ATOM 5998 C CA . GLY A 1 747 ? 12.075 -6.270 1.931 1.00 86.44 747 GLY A CA 1
ATOM 5999 C C . GLY A 1 747 ? 13.564 -5.996 1.727 1.00 86.44 747 GLY A C 1
ATOM 6000 O O . GLY A 1 747 ? 14.303 -5.859 2.705 1.00 86.44 747 GLY A O 1
ATOM 6001 N N . ALA A 1 748 ? 13.998 -5.857 0.473 1.00 85.31 748 ALA A N 1
ATOM 6002 C CA . ALA A 1 748 ? 15.346 -5.424 0.116 1.00 85.31 748 ALA A CA 1
ATOM 6003 C C . ALA A 1 748 ? 15.731 -4.082 0.772 1.00 85.31 748 ALA A C 1
ATOM 6005 O O . ALA A 1 748 ? 16.766 -4.009 1.432 1.00 85.31 748 ALA A O 1
ATOM 6006 N N . GLU A 1 749 ? 14.880 -3.057 0.692 1.00 91.12 749 GLU A N 1
ATOM 6007 C CA . GLU A 1 749 ? 15.128 -1.754 1.335 1.00 91.12 749 GLU A CA 1
ATOM 6008 C C . GLU A 1 749 ? 15.138 -1.821 2.856 1.00 91.12 749 GLU A C 1
ATOM 6010 O O . GLU A 1 749 ? 15.930 -1.125 3.486 1.00 91.12 749 GLU A O 1
ATOM 6015 N N . ILE A 1 750 ? 14.281 -2.650 3.462 1.00 90.19 750 ILE A N 1
ATOM 6016 C CA . ILE A 1 750 ? 14.298 -2.845 4.918 1.00 90.19 750 ILE A CA 1
ATOM 6017 C C . ILE A 1 750 ? 15.646 -3.411 5.354 1.00 90.19 750 ILE A C 1
ATOM 6019 O O . ILE A 1 750 ? 16.227 -2.934 6.330 1.00 90.19 750 ILE A O 1
ATOM 6023 N N . ARG A 1 751 ? 16.147 -4.426 4.641 1.00 85.56 751 ARG A N 1
ATOM 6024 C CA . ARG A 1 751 ? 17.460 -5.013 4.922 1.00 85.56 751 ARG A CA 1
ATOM 6025 C C . ARG A 1 751 ? 18.565 -3.974 4.736 1.00 85.56 751 ARG A C 1
ATOM 6027 O O . ARG A 1 751 ? 19.387 -3.823 5.633 1.00 85.56 751 ARG A O 1
ATOM 6034 N N . ASP A 1 752 ? 18.562 -3.246 3.622 1.00 84.75 752 ASP A N 1
ATOM 6035 C CA . ASP A 1 752 ? 19.566 -2.218 3.336 1.00 84.75 752 ASP A CA 1
ATOM 6036 C C . ASP A 1 752 ? 19.581 -1.128 4.417 1.00 84.75 752 ASP A C 1
ATOM 6038 O O . ASP A 1 752 ? 20.640 -0.743 4.907 1.00 84.75 752 ASP A O 1
ATOM 6042 N N . ALA A 1 753 ? 18.405 -0.661 4.838 1.00 89.38 753 ALA A N 1
ATOM 6043 C CA . ALA A 1 753 ? 18.280 0.325 5.899 1.00 89.38 753 ALA A CA 1
ATOM 6044 C C . ALA A 1 753 ? 18.830 -0.193 7.235 1.00 89.38 753 ALA A C 1
ATOM 6046 O O . ALA A 1 753 ? 19.538 0.538 7.924 1.00 89.38 753 ALA A O 1
ATOM 6047 N N . ARG A 1 754 ? 18.564 -1.458 7.591 1.00 86.94 754 ARG A N 1
ATOM 6048 C CA . ARG A 1 754 ? 19.136 -2.082 8.797 1.00 86.94 754 ARG A CA 1
ATOM 6049 C C . ARG A 1 754 ? 20.655 -2.159 8.737 1.00 86.94 754 ARG A C 1
ATOM 6051 O O . ARG A 1 754 ? 21.303 -1.721 9.678 1.00 86.94 754 ARG A O 1
ATOM 6058 N N . GLN A 1 755 ? 21.208 -2.620 7.617 1.00 83.94 755 GLN A N 1
ATOM 6059 C CA . GLN A 1 755 ? 22.658 -2.674 7.417 1.00 83.94 755 GLN A CA 1
ATOM 6060 C C . GLN A 1 755 ? 23.308 -1.293 7.553 1.00 83.94 755 GLN A C 1
ATOM 6062 O O . GLN A 1 755 ? 24.395 -1.175 8.115 1.00 83.94 755 GLN A O 1
ATOM 6067 N N . VAL A 1 756 ? 22.661 -0.234 7.050 1.00 86.12 756 VAL A N 1
ATOM 6068 C CA . VAL A 1 756 ? 23.158 1.134 7.255 1.00 86.12 756 VAL A CA 1
ATOM 6069 C C . VAL A 1 756 ? 23.112 1.492 8.738 1.00 86.12 756 VAL A C 1
ATOM 6071 O O . VAL A 1 756 ? 24.130 1.913 9.276 1.00 86.12 756 VAL A O 1
ATOM 6074 N N . MET A 1 757 ? 21.983 1.270 9.417 1.00 86.94 757 MET A N 1
ATOM 6075 C CA . MET A 1 757 ? 21.816 1.604 10.838 1.00 86.94 757 MET A CA 1
ATOM 6076 C C . MET A 1 757 ? 22.766 0.847 11.776 1.00 86.94 757 MET A C 1
ATOM 6078 O O . MET A 1 757 ? 23.154 1.396 12.802 1.00 86.94 757 MET A O 1
ATOM 6082 N N . GLU A 1 758 ? 23.175 -0.375 11.435 1.00 85.88 758 GLU A N 1
ATOM 6083 C CA . GLU A 1 758 ? 24.187 -1.139 12.186 1.00 85.88 758 GLU A CA 1
ATOM 6084 C C . GLU A 1 758 ? 25.580 -0.492 12.130 1.00 85.88 758 GLU A C 1
ATOM 6086 O O . GLU A 1 758 ? 26.380 -0.652 13.049 1.00 85.88 758 GLU A O 1
ATOM 6091 N N . ASN A 1 759 ? 25.858 0.266 11.067 1.00 84.62 759 ASN A N 1
ATOM 6092 C CA . ASN A 1 759 ? 27.154 0.887 10.792 1.00 84.62 759 ASN A CA 1
ATOM 6093 C C . ASN A 1 759 ? 27.154 2.414 10.966 1.00 84.62 759 ASN A C 1
ATOM 6095 O O . ASN A 1 759 ? 28.160 3.073 10.694 1.00 84.62 759 ASN A O 1
ATOM 6099 N N . VAL A 1 760 ? 26.027 2.981 11.389 1.00 87.62 760 VAL A N 1
ATOM 6100 C CA . VAL A 1 760 ? 25.848 4.414 11.608 1.00 87.62 760 VAL A CA 1
ATOM 6101 C C . VAL A 1 760 ? 26.794 4.904 12.708 1.00 87.62 760 VAL A C 1
ATOM 6103 O O . VAL A 1 760 ? 26.901 4.314 13.787 1.00 87.62 760 VAL A O 1
ATOM 6106 N N . THR A 1 761 ? 27.477 6.017 12.448 1.00 84.25 761 THR A N 1
ATOM 6107 C CA . THR A 1 761 ? 28.409 6.634 13.413 1.00 84.25 761 THR A CA 1
ATOM 6108 C C . THR A 1 761 ? 28.134 8.112 13.657 1.00 84.25 761 THR A C 1
ATOM 6110 O O . THR A 1 761 ? 28.654 8.664 14.631 1.00 84.25 761 THR A O 1
ATOM 6113 N N . GLY A 1 762 ? 27.334 8.739 12.795 1.00 83.88 762 GLY A N 1
ATOM 6114 C CA . GLY A 1 762 ? 27.034 10.160 12.813 1.00 83.88 762 GLY A CA 1
ATOM 6115 C C . GLY A 1 762 ? 25.671 10.473 13.420 1.00 83.88 762 GLY A C 1
ATOM 6116 O O . GLY A 1 762 ? 25.337 10.022 14.518 1.00 83.88 762 GLY A O 1
ATOM 6117 N N . ASP A 1 763 ? 24.905 11.309 12.720 1.00 83.38 763 ASP A N 1
ATOM 6118 C CA . ASP A 1 763 ? 23.684 11.916 13.253 1.00 83.38 763 ASP A CA 1
ATOM 6119 C C . ASP A 1 763 ? 22.559 10.910 13.480 1.00 83.38 763 ASP A C 1
ATOM 6121 O O . ASP A 1 763 ? 21.666 11.199 14.267 1.00 83.38 763 ASP A O 1
ATOM 6125 N N . LEU A 1 764 ? 22.564 9.743 12.835 1.00 88.94 764 LEU A N 1
ATOM 6126 C CA . LEU A 1 764 ? 21.520 8.737 13.047 1.00 88.94 764 LEU A CA 1
ATOM 6127 C C . LEU A 1 764 ? 21.779 7.859 14.275 1.00 88.94 764 LEU A C 1
ATOM 6129 O O . LEU A 1 764 ? 20.907 7.077 14.666 1.00 88.94 764 LEU A O 1
ATOM 6133 N N . LYS A 1 765 ? 22.959 7.981 14.892 1.00 89.44 765 LYS A N 1
ATOM 6134 C CA . LYS A 1 765 ? 23.346 7.163 16.035 1.00 89.44 765 LYS A CA 1
ATOM 6135 C C . LYS A 1 765 ? 22.374 7.380 17.194 1.00 89.44 765 LYS A C 1
ATOM 6137 O O . LYS A 1 765 ? 21.966 8.503 17.478 1.00 89.44 765 LYS A O 1
ATOM 6142 N N . ASP A 1 766 ? 21.986 6.282 17.838 1.00 89.94 766 ASP A N 1
ATOM 6143 C CA . ASP A 1 766 ? 21.044 6.238 18.965 1.00 89.94 766 ASP A CA 1
ATOM 6144 C C . ASP A 1 766 ? 19.597 6.681 18.640 1.00 89.94 766 ASP A C 1
ATOM 6146 O O . ASP A 1 766 ? 18.748 6.714 19.535 1.00 89.94 766 ASP A O 1
ATOM 6150 N N . LYS A 1 767 ? 19.267 6.980 17.373 1.00 92.25 767 LYS A N 1
ATOM 6151 C CA . LYS A 1 767 ? 17.894 7.306 16.949 1.00 92.25 767 LYS A CA 1
ATOM 6152 C C . LYS A 1 767 ? 17.108 6.050 16.579 1.00 92.25 767 LYS A C 1
ATOM 6154 O O . LYS A 1 767 ? 17.641 5.082 16.037 1.00 92.25 767 LYS A O 1
ATOM 6159 N N . VAL A 1 768 ? 15.797 6.087 16.810 1.00 93.62 768 VAL A N 1
ATOM 6160 C CA . VAL A 1 768 ? 14.879 5.028 16.369 1.00 93.62 768 VAL A CA 1
ATOM 6161 C C . VAL A 1 768 ? 14.511 5.263 14.907 1.00 93.62 768 VAL A C 1
ATOM 6163 O O . VAL A 1 768 ? 13.823 6.233 14.599 1.00 93.62 768 VAL A O 1
ATOM 6166 N N . LEU A 1 769 ? 14.924 4.367 14.010 1.00 95.31 769 LEU A N 1
ATOM 6167 C CA . LEU A 1 769 ? 14.471 4.375 12.617 1.00 95.31 769 LEU A CA 1
ATOM 6168 C C . LEU A 1 769 ? 13.147 3.611 12.488 1.00 95.31 769 LEU A C 1
ATOM 6170 O O . LEU A 1 769 ? 13.067 2.452 12.890 1.00 95.31 769 LEU A O 1
ATOM 6174 N N . LEU A 1 770 ? 12.125 4.235 11.909 1.00 96.81 770 LEU A N 1
ATOM 6175 C CA . LEU A 1 770 ? 10.891 3.588 11.472 1.00 96.81 770 LEU A CA 1
ATOM 6176 C C . LEU A 1 770 ? 10.806 3.630 9.944 1.00 96.81 770 LEU A C 1
ATOM 6178 O O . LEU A 1 770 ? 10.978 4.681 9.329 1.00 96.81 770 LEU A O 1
ATOM 6182 N N . LEU A 1 771 ? 10.506 2.489 9.338 1.00 96.88 771 LEU A N 1
ATOM 6183 C CA . LEU A 1 771 ? 10.332 2.335 7.899 1.00 96.88 771 LEU A CA 1
ATOM 6184 C C . LEU A 1 771 ? 8.863 2.077 7.597 1.00 96.88 771 LEU A C 1
ATOM 6186 O O . LEU A 1 771 ? 8.269 1.129 8.105 1.00 96.88 771 LEU A O 1
ATOM 6190 N N . GLY A 1 772 ? 8.276 2.926 6.774 1.00 97.19 772 GLY A N 1
ATOM 6191 C CA . GLY A 1 772 ? 6.871 2.877 6.426 1.00 97.19 772 GLY A CA 1
ATOM 6192 C C . GLY A 1 772 ? 6.653 2.931 4.928 1.00 97.19 772 GLY A C 1
ATOM 6193 O O . GLY A 1 772 ? 7.510 3.357 4.154 1.00 97.19 772 GLY A O 1
ATOM 6194 N N . GLY A 1 773 ? 5.464 2.539 4.507 1.00 97.38 773 GLY A N 1
ATOM 6195 C CA . GLY A 1 773 ? 5.019 2.771 3.146 1.00 97.38 773 GLY A CA 1
ATOM 6196 C C . GLY A 1 773 ? 3.538 2.500 2.992 1.00 97.38 773 GLY A C 1
ATOM 6197 O O . GLY A 1 773 ? 2.880 1.928 3.860 1.00 97.38 773 GLY A O 1
ATOM 6198 N N . THR A 1 774 ? 3.008 2.924 1.856 1.00 96.44 774 THR A N 1
ATOM 6199 C CA . THR A 1 774 ? 1.607 2.657 1.478 1.00 96.44 774 THR A CA 1
ATOM 6200 C C . THR A 1 774 ? 1.306 1.155 1.385 1.00 96.44 774 THR A C 1
ATOM 6202 O O . THR A 1 774 ? 0.224 0.724 1.760 1.00 96.44 774 THR A O 1
ATOM 6205 N N . ARG A 1 775 ? 2.282 0.341 0.962 1.00 92.75 775 ARG A N 1
ATOM 6206 C CA . ARG A 1 775 ? 2.216 -1.129 0.868 1.00 92.75 775 ARG A CA 1
ATOM 6207 C C . ARG A 1 775 ? 3.613 -1.744 0.790 1.00 92.75 775 ARG A C 1
ATOM 6209 O O . ARG A 1 775 ? 4.594 -1.010 0.715 1.00 92.75 775 ARG A O 1
ATOM 6216 N N . PHE A 1 776 ? 3.696 -3.067 0.661 1.00 91.12 776 PHE A N 1
ATOM 6217 C CA . PHE A 1 776 ? 4.859 -3.703 0.040 1.00 91.12 776 PHE A CA 1
ATOM 6218 C C . PHE A 1 776 ? 4.765 -3.658 -1.485 1.00 91.12 776 PHE A C 1
ATOM 6220 O O . PHE A 1 776 ? 3.782 -4.131 -2.061 1.00 91.12 776 PHE A O 1
ATOM 6227 N N . ALA A 1 777 ? 5.760 -3.064 -2.135 1.00 92.06 777 ALA A N 1
ATOM 6228 C CA . ALA A 1 777 ? 5.842 -2.987 -3.585 1.00 92.06 777 ALA A CA 1
ATOM 6229 C C . ALA A 1 777 ? 6.270 -4.349 -4.154 1.00 92.06 777 ALA A C 1
ATOM 6231 O O . ALA A 1 777 ? 7.308 -4.884 -3.770 1.00 92.06 777 ALA A O 1
ATOM 6232 N N . THR A 1 778 ? 5.461 -4.894 -5.063 1.00 89.75 778 THR A N 1
ATOM 6233 C CA . THR A 1 778 ? 5.777 -6.088 -5.860 1.00 89.75 778 THR A CA 1
ATOM 6234 C C . THR A 1 778 ? 6.073 -5.670 -7.302 1.00 89.75 778 THR A C 1
ATOM 6236 O O . THR A 1 778 ? 5.581 -4.617 -7.732 1.00 89.75 778 THR A O 1
ATOM 6239 N N . PRO A 1 779 ? 6.843 -6.469 -8.065 1.00 90.44 779 PRO A N 1
ATOM 6240 C CA . PRO A 1 779 ? 7.062 -6.212 -9.485 1.00 90.44 779 PRO A CA 1
ATOM 6241 C C . PRO A 1 779 ? 5.744 -6.039 -10.246 1.00 90.44 779 PRO A C 1
ATOM 6243 O O . PRO A 1 779 ? 5.594 -5.072 -10.988 1.00 90.44 779 PRO A O 1
ATOM 6246 N N . ASP A 1 780 ? 4.769 -6.917 -10.003 1.00 88.19 780 ASP A N 1
ATOM 6247 C CA . ASP A 1 780 ? 3.478 -6.910 -10.697 1.00 88.19 780 ASP A CA 1
ATOM 6248 C C . ASP A 1 780 ? 2.658 -5.663 -10.373 1.00 88.19 780 ASP A C 1
ATOM 6250 O O . ASP A 1 780 ? 2.143 -5.005 -11.279 1.00 88.19 780 ASP A O 1
ATOM 6254 N N . PHE A 1 781 ? 2.616 -5.250 -9.103 1.00 90.00 781 PHE A N 1
ATOM 6255 C CA . PHE A 1 781 ? 1.972 -3.996 -8.726 1.00 90.00 781 PHE A CA 1
ATOM 6256 C C . PHE A 1 781 ? 2.626 -2.784 -9.403 1.00 90.00 781 PHE A C 1
ATOM 6258 O O . PHE A 1 781 ? 1.921 -1.910 -9.909 1.00 90.00 781 PHE A O 1
ATOM 6265 N N . VAL A 1 782 ? 3.962 -2.727 -9.435 1.00 93.31 782 VAL A N 1
ATOM 6266 C CA . VAL A 1 782 ? 4.696 -1.634 -10.090 1.00 93.31 782 VAL A CA 1
ATOM 6267 C C . VAL A 1 782 ? 4.432 -1.626 -11.593 1.00 93.31 782 VAL A C 1
ATOM 6269 O O . VAL A 1 782 ? 4.132 -0.566 -12.142 1.00 93.31 782 VAL A O 1
ATOM 6272 N N . MET A 1 783 ? 4.481 -2.784 -12.253 1.00 92.62 783 MET A N 1
ATOM 6273 C CA . MET A 1 783 ? 4.158 -2.920 -13.675 1.00 92.62 783 MET A CA 1
ATOM 6274 C C . MET A 1 783 ? 2.730 -2.463 -13.971 1.00 92.62 783 MET A C 1
ATOM 6276 O O . MET A 1 783 ? 2.525 -1.655 -14.880 1.00 92.62 783 MET A O 1
ATOM 6280 N N . ARG A 1 784 ? 1.761 -2.893 -13.155 1.00 90.69 784 ARG A N 1
ATOM 6281 C CA . ARG A 1 784 ? 0.359 -2.477 -13.261 1.00 90.69 784 ARG A CA 1
ATOM 6282 C C . ARG A 1 784 ? 0.221 -0.959 -13.193 1.00 90.69 784 ARG A C 1
ATOM 6284 O O . ARG A 1 784 ? -0.357 -0.365 -14.099 1.00 90.69 784 ARG A O 1
ATOM 6291 N N . LYS A 1 785 ? 0.813 -0.329 -12.174 1.00 91.94 785 LYS A N 1
ATOM 6292 C CA . LYS A 1 785 ? 0.710 1.121 -11.947 1.00 91.94 785 LYS A CA 1
ATOM 6293 C C . LYS A 1 785 ? 1.503 1.978 -12.929 1.00 91.94 785 LYS A C 1
ATOM 6295 O O . LYS A 1 785 ? 1.108 3.112 -13.181 1.00 91.94 785 LYS A O 1
ATOM 6300 N N . CYS A 1 786 ? 2.622 1.479 -13.447 1.00 90.75 786 CYS A N 1
ATOM 6301 C CA . CYS A 1 786 ? 3.481 2.256 -14.341 1.00 90.75 786 CYS A CA 1
ATOM 6302 C C . CYS A 1 786 ? 3.113 2.076 -15.810 1.00 90.75 786 CYS A C 1
ATOM 6304 O O . CYS A 1 786 ? 3.233 3.020 -16.581 1.00 90.75 786 CYS A O 1
ATOM 6306 N N . CYS A 1 787 ? 2.720 0.870 -16.216 1.00 88.19 787 CYS A N 1
ATOM 6307 C CA . CYS A 1 787 ? 2.618 0.519 -17.628 1.00 88.19 787 CYS A CA 1
ATOM 6308 C C . CYS A 1 787 ? 1.211 0.111 -18.063 1.00 88.19 787 CYS A C 1
ATOM 6310 O O . CYS A 1 787 ? 0.955 0.133 -19.270 1.00 88.19 787 CYS A O 1
ATOM 6312 N N . PHE A 1 788 ? 0.327 -0.312 -17.149 1.00 84.94 788 PHE A N 1
ATOM 6313 C CA . PHE A 1 788 ? -0.949 -0.924 -17.540 1.00 84.94 788 PHE A CA 1
ATOM 6314 C C . PHE A 1 788 ? -2.152 -0.013 -17.313 1.00 84.94 788 PHE A C 1
ATOM 6316 O O . PHE A 1 788 ? -3.001 0.056 -18.210 1.00 84.94 788 PHE A O 1
ATOM 6323 N N . GLU A 1 789 ? -2.181 0.674 -16.170 1.00 82.06 789 GLU A N 1
ATOM 6324 C CA . GLU A 1 789 ? -3.093 1.777 -15.826 1.00 82.06 789 GLU A CA 1
ATOM 6325 C C . GLU A 1 789 ? -2.641 3.116 -16.443 1.00 82.06 789 GLU A C 1
ATOM 6327 O O . GLU A 1 789 ? -3.515 3.995 -16.621 1.00 82.06 789 GLU A O 1
#

Organism: NCBI:txid1008807

Secondary structure (DSSP, 8-state):
---HHHHHHHHHHHHHHHHHTTTPEEEE-HHHHHHHHHTTHHHHHHHHT-SEEEESS-GGG---HHHHHHHHHHHHHHHHHHHHHH-------------------------------------HHHHHTT-----S---EEEEEESS--HHHHHHHHHHHHHHT-SEEEEEESS-HHHHHHHHHHT-TTSPPHHHHHHHHHHHHHHHHHHH-SS-TT--PPPEEEEEE-----EEEETTEEE-GGGTT-------GGGGGTTSSS-SS-----PPPHHHHHHHHHHHHHHHHHHHTTEEEEEEEESHHHHHHHHHHHHHHHH------EEEEEEEEEGGG--HHHHS----HHHHHHHHS-BSSTT--PBPPPS-HHHHHHHHHHHHHS-S-----HHHHHHHHHHHHHHHHHHHHHHHHHHS-HHHHHHHHHS--TT---TT----HHHHHHHHHHHHHHHHHHHHHHSPPPHHHHHHHHHHHHHHHHHTT-GGGHHHHHHHHHHH-TTTS-HHHHHHHHHHHHHHS-TT---SSHHHHHHHHHHHHHHS----TTS-HHHHHHHHHHHHHHH-----------------------HHHHHHHHHHHHHHHHHHHHHHHHHHHHHHHHHHHHHHHHHHTTTT-SSSS-SB---TTS-TT-GGGG--SSTTT--B--HHHHHHHHHHTTTS----TTSEEE--THHHHHHSSSSTTS-----------SS-TT--EEEEEEET-B-HHHHHHHHHHHHT--STTTT-EEEEEESSB--HHHHHIIIII-

Foldseek 3Di:
DQFLLLVLVVVLLVVCLVQLADAAAEEEEQLVLLQCVLSVCQVVSVVSHHLHYAYLLDPVLDDAQVVSLVSNLVVVVVVVVVVVVVPPDPPPPDDDDDDDDDDDDDDDDDDDDDDPPPDPPPPPVVVVVPDPRPPDGNQGYEYEYAFQDPSSLVSLLVVCLRRLHQEYEYAYQDDLVLQVCCCVQPNVPRDGQVRSQVVSQVSSQVSNVVPPPDDPPDRDRGHYGYDYHLRQWRPLDSFEIAGLVLLQFADDLDFPVVVPPPDPPPPDDDDSDRDDPNLSSLLVVLRSVVSSCLSSQEDEWEKEFFDSRVSSLVSNLVVLVVDDHGHDFYEYEYEYHCLLFPLVQLALFPDLLQLVPQQFPDPDSRHLAGDQGPQVVLVVLLVVVVPPPPDRHPRHSNSVLSSLVSCLVVCVVVVVVCVVPPDPPVVVVVVVVVPPPPDPDPPPPPDVVVVVVVVVVVSSVSNVVSSVSSDQDPVSVVLNVLLQVLQVCLLPPLQCSVVSLLVVCVVQVPPDDVLSSLSVLLNSLSAHFLPHHHPCPVVSLVSQLVSLLVDLDPDPQDDPVLNVLSVVLVVVVVDDDPDPPDDDDDDDDDDDDPPPDPVVVVVVVVVVVVVNVVSSVVSSVRSSVLSVLLVVLSSSSNSSLVPADQSSHQADDPPVPPPPDLPLCCARRGSSGRGDGPLLVVLVCLLVQVPQDDRPSMDTDDNCVVVVVVPPDDPPDDDDDDDDRPDRSADLSHQEYEYEYRRADEPRSVVSNVSSQVVRDGSCPNHRYRYYYNYHRHSVSCCCSRRRD